Protein AF-S8BYT8-F1 (afdb_monomer)

Structure (mmCIF, N/CA/C/O backbone):
data_AF-S8BYT8-F1
#
_entry.id   AF-S8BYT8-F1
#
loop_
_atom_site.group_PDB
_atom_site.id
_atom_site.type_symbol
_atom_site.label_atom_id
_atom_site.label_alt_id
_atom_site.label_comp_id
_atom_site.label_asym_id
_atom_site.label_entity_id
_atom_site.label_seq_id
_atom_site.pdbx_PDB_ins_code
_atom_site.Cartn_x
_atom_site.Cartn_y
_atom_site.Cartn_z
_atom_site.occupancy
_atom_site.B_iso_or_equiv
_atom_site.auth_seq_id
_atom_site.auth_comp_id
_atom_site.auth_asym_id
_atom_site.auth_atom_id
_atom_site.pdbx_PDB_model_num
ATOM 1 N N . MET A 1 1 ? -6.227 -55.980 15.816 1.00 46.84 1 MET A N 1
ATOM 2 C CA . MET A 1 1 ? -6.244 -55.397 14.454 1.00 46.84 1 MET A CA 1
ATOM 3 C C . MET A 1 1 ? -6.826 -53.992 14.529 1.00 46.84 1 MET A C 1
ATOM 5 O O . MET A 1 1 ? -7.535 -53.720 15.490 1.00 46.84 1 MET A O 1
ATOM 9 N N . VAL A 1 2 ? -6.477 -53.089 13.607 1.00 55.06 2 VAL A N 1
ATOM 10 C CA . VAL A 1 2 ? -7.133 -51.770 13.519 1.00 55.06 2 VAL A CA 1
ATOM 11 C C . VAL A 1 2 ? -8.521 -51.991 12.923 1.00 55.06 2 VAL A C 1
ATOM 13 O O . VAL A 1 2 ? -8.636 -52.596 11.861 1.00 55.06 2 VAL A O 1
ATOM 16 N N . ALA A 1 3 ? -9.563 -51.569 13.631 1.00 49.03 3 ALA A N 1
ATOM 17 C CA . ALA A 1 3 ? -10.938 -51.732 13.181 1.00 49.03 3 ALA A CA 1
ATOM 18 C C . ALA A 1 3 ? -11.228 -50.790 11.994 1.00 49.03 3 ALA A C 1
ATOM 20 O O . ALA A 1 3 ? -10.853 -49.617 12.040 1.00 49.03 3 ALA A O 1
ATOM 21 N N . GLY A 1 4 ? -11.886 -51.296 10.942 1.00 56.22 4 GLY A N 1
ATOM 22 C CA . GLY A 1 4 ? -12.339 -50.491 9.794 1.00 56.22 4 GLY A CA 1
ATOM 23 C C . GLY A 1 4 ? -11.386 -50.398 8.598 1.00 56.22 4 GLY A C 1
ATOM 24 O O . GLY A 1 4 ? -11.622 -49.581 7.714 1.00 56.22 4 GLY A O 1
ATOM 25 N N . LEU A 1 5 ? -10.319 -51.203 8.546 1.00 55.06 5 LEU A N 1
ATOM 26 C CA . LEU A 1 5 ? -9.522 -51.360 7.324 1.00 55.06 5 LEU A CA 1
ATOM 27 C C . LEU A 1 5 ? -10.293 -52.224 6.306 1.00 55.06 5 LEU A C 1
ATOM 29 O O . LEU A 1 5 ? -10.792 -53.276 6.705 1.00 55.06 5 LEU A O 1
ATOM 33 N N . PRO A 1 6 ? -10.382 -51.829 5.023 1.00 56.88 6 PRO A N 1
ATOM 34 C CA . PRO A 1 6 ? -10.988 -52.667 3.992 1.00 56.88 6 PRO A CA 1
ATOM 35 C C . PRO A 1 6 ? -10.223 -53.989 3.863 1.00 56.88 6 PRO A C 1
ATOM 37 O O . PRO A 1 6 ? -8.995 -53.987 3.780 1.00 56.88 6 PRO A O 1
ATOM 40 N N . GLU A 1 7 ? -10.945 -55.108 3.832 1.00 45.88 7 GLU A N 1
ATOM 41 C CA . GLU A 1 7 ? -10.355 -56.457 3.840 1.00 45.88 7 GLU A CA 1
ATOM 42 C C . GLU A 1 7 ? -9.624 -56.809 2.526 1.00 45.88 7 GLU A C 1
ATOM 44 O O . GLU A 1 7 ? -8.768 -57.687 2.527 1.00 45.88 7 GLU A O 1
ATOM 49 N N . ASN A 1 8 ? -9.875 -56.064 1.438 1.00 48.69 8 ASN A N 1
ATOM 50 C CA . ASN A 1 8 ? -9.332 -56.298 0.092 1.00 48.69 8 ASN A CA 1
ATOM 51 C C . ASN A 1 8 ? -8.668 -55.039 -0.504 1.00 48.69 8 ASN A C 1
ATOM 53 O O . ASN A 1 8 ? -9.107 -54.513 -1.526 1.00 48.69 8 ASN A O 1
ATOM 57 N N . LEU A 1 9 ? -7.626 -54.511 0.143 1.00 48.88 9 LEU A N 1
ATOM 58 C CA . LEU A 1 9 ? -6.799 -53.451 -0.448 1.00 48.88 9 LEU A CA 1
ATOM 59 C C . LEU A 1 9 ? -5.754 -54.064 -1.390 1.00 48.88 9 LEU A C 1
ATOM 61 O O . LEU A 1 9 ? -4.719 -54.557 -0.941 1.00 48.88 9 LEU A O 1
ATOM 65 N N . ASP A 1 10 ? -6.021 -54.021 -2.695 1.00 47.62 10 ASP A N 1
ATOM 66 C CA . ASP A 1 10 ? -5.042 -54.386 -3.718 1.00 47.62 10 ASP A CA 1
ATOM 67 C C . ASP A 1 10 ? -4.054 -53.228 -3.948 1.00 47.62 10 ASP A C 1
ATOM 69 O O . ASP A 1 10 ? -4.395 -52.178 -4.495 1.00 47.62 10 ASP A O 1
ATOM 73 N N . PHE A 1 11 ? -2.811 -53.410 -3.499 1.00 53.69 11 PHE A N 1
ATOM 74 C CA . PHE A 1 11 ? -1.723 -52.440 -3.668 1.00 53.69 11 PHE A CA 1
ATOM 75 C C . PHE A 1 11 ? -0.916 -52.655 -4.959 1.00 53.69 11 PHE A C 1
ATOM 77 O O . PHE A 1 11 ? 0.100 -51.984 -5.154 1.00 53.69 11 PHE A O 1
ATOM 84 N N . SER A 1 12 ? -1.327 -53.582 -5.834 1.00 46.47 12 SER A N 1
ATOM 85 C CA . SER A 1 12 ? -0.613 -53.884 -7.081 1.00 46.47 12 SER A CA 1
ATOM 86 C C . SER A 1 12 ? -0.677 -52.738 -8.101 1.00 46.47 12 SER A C 1
ATOM 88 O O . SER A 1 12 ? 0.260 -52.548 -8.878 1.00 46.47 12 SER A O 1
ATOM 90 N N . ASN A 1 13 ? -1.722 -51.904 -8.045 1.00 45.09 13 ASN A N 1
ATOM 91 C CA . ASN A 1 13 ? -1.937 -50.806 -8.983 1.00 45.09 13 ASN A CA 1
ATOM 92 C C . ASN A 1 13 ? -1.388 -49.474 -8.429 1.00 45.09 13 ASN A C 1
ATOM 94 O O . ASN A 1 13 ? -2.110 -48.619 -7.917 1.00 45.09 13 ASN A O 1
ATOM 98 N N . THR A 1 14 ? -0.065 -49.301 -8.491 1.00 44.56 14 THR A N 1
ATOM 99 C CA . THR A 1 14 ? 0.634 -48.096 -7.991 1.00 44.56 14 THR A CA 1
ATOM 100 C C . THR A 1 14 ? 0.508 -46.864 -8.902 1.00 44.56 14 THR A C 1
ATOM 102 O O . THR A 1 14 ? 1.007 -45.794 -8.550 1.00 44.56 14 THR A O 1
ATOM 105 N N . SER A 1 15 ? -0.199 -46.968 -10.032 1.00 45.88 15 SER A N 1
ATOM 106 C CA . SER A 1 15 ? -0.423 -45.891 -11.009 1.00 45.88 15 SER A CA 1
ATOM 107 C C . SER A 1 15 ? -1.818 -45.263 -10.900 1.00 45.88 15 SER A C 1
ATOM 109 O O . SER A 1 15 ? -2.517 -45.088 -11.896 1.00 45.88 15 SER A O 1
ATOM 111 N N . LEU A 1 16 ? -2.258 -44.933 -9.686 1.00 50.97 16 LEU A N 1
ATOM 112 C CA . LEU A 1 16 ? -3.528 -44.230 -9.491 1.00 50.97 16 LEU A CA 1
ATOM 113 C C . LEU A 1 16 ? -3.334 -42.731 -9.786 1.00 50.97 16 LEU A C 1
ATOM 115 O O . LEU A 1 16 ? -3.053 -41.923 -8.897 1.00 50.97 16 LEU A O 1
ATOM 119 N N . GLU A 1 17 ? -3.446 -42.362 -11.064 1.00 57.44 17 GLU A N 1
ATOM 120 C CA . GLU A 1 17 ? -3.425 -40.974 -11.540 1.00 57.44 17 GLU A CA 1
ATOM 121 C C . GLU A 1 17 ? -4.734 -40.263 -11.169 1.00 57.44 17 GLU A C 1
ATOM 123 O O . GLU A 1 17 ? -5.635 -40.086 -11.980 1.00 57.44 17 GLU A O 1
ATOM 128 N N . CYS A 1 18 ? -4.874 -39.865 -9.903 1.00 69.12 18 CYS A N 1
ATOM 129 C CA . CYS A 1 18 ? -6.015 -39.066 -9.458 1.00 69.12 18 CYS A CA 1
ATOM 130 C C . CYS A 1 18 ? -5.839 -37.595 -9.899 1.00 69.12 18 CYS A C 1
ATOM 132 O O . CYS A 1 18 ? -4.917 -36.933 -9.404 1.00 69.12 18 CYS A O 1
ATOM 134 N N . PRO A 1 19 ? -6.726 -37.030 -10.749 1.00 68.62 19 PRO A N 1
ATOM 135 C CA . PRO A 1 19 ? -6.604 -35.651 -11.233 1.00 68.62 19 PRO A CA 1
ATOM 136 C C . PRO A 1 19 ? -6.607 -34.623 -10.101 1.00 68.62 19 PRO A C 1
ATOM 138 O O . PRO A 1 19 ? -5.793 -33.706 -10.096 1.00 68.62 19 PRO A O 1
ATOM 141 N N . ALA A 1 20 ? -7.439 -34.822 -9.074 1.00 75.56 20 ALA A N 1
ATOM 142 C CA . ALA A 1 20 ? -7.456 -33.947 -7.905 1.00 75.56 20 ALA A CA 1
ATOM 143 C C . ALA A 1 20 ? -6.124 -33.986 -7.133 1.00 75.56 20 ALA A C 1
ATOM 145 O O . ALA A 1 20 ? -5.664 -32.953 -6.643 1.00 75.56 20 ALA A O 1
ATOM 146 N N . CYS A 1 21 ? -5.469 -35.152 -7.050 1.00 75.44 21 CYS A N 1
ATOM 147 C CA . CYS A 1 21 ? -4.130 -35.272 -6.472 1.00 75.44 21 CYS A CA 1
ATOM 148 C C . CYS A 1 21 ? -3.073 -34.586 -7.345 1.00 75.44 21 CYS A C 1
ATOM 150 O O . CYS A 1 21 ? -2.188 -33.941 -6.788 1.00 75.44 21 CYS A O 1
ATOM 152 N N . LEU A 1 22 ? -3.159 -34.679 -8.677 1.00 75.31 22 LEU A N 1
ATOM 153 C CA . LEU A 1 22 ? -2.263 -33.960 -9.589 1.00 75.31 22 LEU A CA 1
ATOM 154 C C . LEU A 1 22 ? -2.437 -32.442 -9.430 1.00 75.31 22 LEU A C 1
ATOM 156 O O . LEU A 1 22 ? -1.477 -31.748 -9.105 1.00 75.31 22 LEU A O 1
ATOM 160 N N . SER A 1 23 ? -3.665 -31.930 -9.524 1.00 72.50 23 SER A N 1
ATOM 161 C CA . SER A 1 23 ? -3.969 -30.506 -9.322 1.00 72.50 23 SER A CA 1
ATOM 162 C C . SER A 1 23 ? -3.603 -30.012 -7.916 1.00 72.50 23 SER A C 1
ATOM 164 O O . SER A 1 23 ? -3.181 -28.869 -7.742 1.00 72.50 23 SER A O 1
ATOM 166 N N . GLY A 1 24 ? -3.750 -30.862 -6.895 1.00 74.06 24 GLY A N 1
ATOM 167 C CA . GLY A 1 24 ? -3.508 -30.511 -5.496 1.00 74.06 24 GLY A CA 1
ATOM 168 C C . GLY A 1 24 ? -2.044 -30.597 -5.049 1.00 74.06 24 GLY A C 1
ATOM 169 O O . GLY A 1 24 ? -1.622 -29.779 -4.225 1.00 74.06 24 GLY A O 1
ATOM 170 N N . LYS A 1 25 ? -1.280 -31.565 -5.583 1.00 77.44 25 LYS A N 1
ATOM 171 C CA . LYS A 1 25 ? 0.046 -31.992 -5.086 1.00 77.44 25 LYS A CA 1
ATOM 172 C C . LYS A 1 25 ? 1.174 -31.897 -6.120 1.00 77.44 25 LYS A C 1
ATOM 174 O O . LYS A 1 25 ? 2.293 -32.317 -5.822 1.00 77.44 25 LYS A O 1
ATOM 179 N N . MET A 1 26 ? 0.924 -31.375 -7.325 1.00 73.88 26 MET A N 1
ATOM 180 C CA . MET A 1 26 ? 1.983 -31.180 -8.320 1.00 73.88 26 MET A CA 1
ATOM 181 C C . MET A 1 26 ? 3.075 -30.265 -7.760 1.00 73.88 26 MET A C 1
ATOM 183 O O . MET A 1 26 ? 2.826 -29.152 -7.296 1.00 73.88 26 MET A O 1
ATOM 187 N N . THR A 1 27 ? 4.313 -30.750 -7.795 1.00 60.84 27 THR A N 1
ATOM 188 C CA . THR A 1 27 ? 5.482 -30.038 -7.280 1.00 60.84 27 THR A CA 1
ATOM 189 C C . THR A 1 27 ? 6.592 -30.073 -8.318 1.00 60.84 27 THR A C 1
ATOM 191 O O . THR A 1 27 ? 6.668 -30.981 -9.143 1.00 60.84 27 THR A O 1
ATOM 194 N N . ARG A 1 28 ? 7.454 -29.053 -8.318 1.00 57.16 28 ARG A N 1
ATOM 195 C CA . ARG A 1 28 ? 8.612 -29.005 -9.216 1.00 57.16 28 ARG A CA 1
ATOM 196 C C . ARG A 1 28 ? 9.506 -30.219 -8.949 1.00 57.16 28 ARG A C 1
ATOM 198 O O . ARG A 1 28 ? 9.875 -30.429 -7.796 1.00 57.16 28 ARG A O 1
ATOM 205 N N . VAL A 1 29 ? 9.879 -30.959 -9.998 1.00 48.00 29 VAL A N 1
ATOM 206 C CA . VAL A 1 29 ? 10.759 -32.136 -9.891 1.00 48.00 29 VAL A CA 1
ATOM 207 C C . VAL A 1 29 ? 12.046 -31.738 -9.153 1.00 48.00 29 VAL A C 1
ATOM 209 O O . VAL A 1 29 ? 12.779 -30.867 -9.638 1.00 48.00 29 VAL A O 1
ATOM 212 N N . PRO A 1 30 ? 12.312 -32.295 -7.959 1.00 43.66 30 PRO A N 1
ATOM 213 C CA . PRO A 1 30 ? 13.534 -32.005 -7.229 1.00 43.66 30 PRO A CA 1
ATOM 214 C C . PRO A 1 30 ? 14.724 -32.699 -7.903 1.00 43.66 30 PRO A C 1
ATOM 216 O O . PRO A 1 30 ? 14.594 -33.801 -8.430 1.00 43.66 30 PRO A O 1
ATOM 219 N N . TYR A 1 31 ? 15.904 -32.075 -7.863 1.00 39.12 31 TYR A N 1
ATOM 220 C CA . TYR A 1 31 ? 17.149 -32.741 -8.259 1.00 39.12 31 TYR A CA 1
ATOM 221 C C . TYR A 1 31 ? 17.374 -33.993 -7.392 1.00 39.12 31 TYR A C 1
ATOM 223 O O . TYR A 1 31 ? 17.111 -33.929 -6.184 1.00 39.12 31 TYR A O 1
ATOM 231 N N . PRO A 1 32 ? 17.888 -35.107 -7.950 1.00 38.34 32 PRO A N 1
ATOM 232 C CA . PRO A 1 32 ? 18.158 -36.313 -7.179 1.00 38.34 32 PRO A CA 1
ATOM 233 C C . PRO A 1 32 ? 19.223 -36.012 -6.119 1.00 38.34 32 PRO A C 1
ATOM 235 O O . PRO A 1 32 ? 20.410 -35.875 -6.412 1.00 38.34 32 PRO A O 1
ATOM 238 N N . ARG A 1 33 ? 18.795 -35.876 -4.862 1.00 42.12 33 ARG A N 1
ATOM 239 C CA . ARG A 1 33 ? 19.705 -35.823 -3.716 1.00 42.12 33 ARG A CA 1
ATOM 240 C C . ARG A 1 33 ? 20.047 -37.255 -3.316 1.00 42.12 33 ARG A C 1
ATOM 242 O O . ARG A 1 33 ? 19.147 -38.050 -3.055 1.00 42.12 33 ARG A O 1
ATOM 249 N N . LYS A 1 34 ? 21.347 -37.569 -3.249 1.00 35.03 34 LYS A N 1
ATOM 250 C CA . LYS A 1 34 ? 21.853 -38.777 -2.577 1.00 35.03 34 LYS A CA 1
ATOM 251 C C . LYS A 1 34 ? 21.330 -38.791 -1.136 1.00 35.03 34 LYS A C 1
ATOM 253 O O . LYS A 1 34 ? 21.279 -37.744 -0.493 1.00 35.03 34 LYS A O 1
ATOM 258 N N . GLY A 1 35 ? 20.889 -39.968 -0.694 1.00 39.28 35 GLY A N 1
ATOM 259 C CA . GLY A 1 35 ? 20.099 -40.184 0.517 1.00 39.28 35 GLY A CA 1
ATOM 260 C C . GLY A 1 35 ? 20.580 -39.403 1.738 1.00 39.28 35 GLY A C 1
ATOM 261 O O . GLY A 1 35 ? 21.721 -39.535 2.174 1.00 39.28 35 GLY A O 1
ATOM 262 N N . VAL A 1 36 ? 19.671 -38.618 2.312 1.00 34.38 36 VAL A N 1
ATOM 263 C CA . VAL A 1 36 ? 19.822 -38.087 3.666 1.00 34.38 36 VAL A CA 1
ATOM 264 C C . VAL A 1 36 ? 19.351 -39.184 4.615 1.00 34.38 36 VAL A C 1
ATOM 266 O O . VAL A 1 36 ? 18.205 -39.629 4.523 1.00 34.38 36 VAL A O 1
ATOM 269 N N . LYS A 1 37 ? 20.257 -39.646 5.483 1.00 34.84 37 LYS A N 1
ATOM 270 C CA . LYS A 1 37 ? 19.963 -40.585 6.570 1.00 34.84 37 LYS A CA 1
ATOM 271 C C . LYS A 1 37 ? 18.796 -40.046 7.404 1.00 34.84 37 LYS A C 1
ATOM 273 O O . LYS A 1 37 ? 18.752 -38.856 7.709 1.00 34.84 37 LYS A O 1
ATOM 278 N N . SER A 1 38 ? 17.845 -40.914 7.745 1.00 38.69 38 SER A N 1
ATOM 279 C CA . SER A 1 38 ? 16.829 -40.624 8.756 1.00 38.69 38 SER A CA 1
ATOM 280 C C . SER A 1 38 ? 17.524 -40.182 10.038 1.00 38.69 38 SER A C 1
ATOM 282 O O . SER A 1 38 ? 18.430 -40.872 10.496 1.00 38.69 38 SER A O 1
ATOM 284 N N . ASP A 1 39 ? 17.109 -39.046 10.584 1.00 39.31 39 ASP A N 1
ATOM 285 C CA . ASP A 1 39 ? 17.602 -38.514 11.849 1.00 39.31 39 ASP A CA 1
ATOM 286 C C . ASP A 1 39 ? 17.358 -39.563 12.954 1.00 39.31 39 ASP A C 1
ATOM 288 O O . ASP A 1 39 ? 16.217 -39.814 13.348 1.00 39.31 39 ASP A O 1
ATOM 292 N N . GLU A 1 40 ? 18.416 -40.252 13.393 1.00 43.59 40 GLU A N 1
ATOM 293 C CA . GLU A 1 40 ? 18.356 -41.312 14.416 1.00 43.59 40 GLU A CA 1
ATOM 294 C C . GLU A 1 40 ? 17.935 -40.765 15.796 1.00 43.59 40 GLU A C 1
ATOM 296 O O . GLU A 1 40 ? 17.582 -41.537 16.683 1.00 43.59 40 GLU A O 1
ATOM 301 N N . SER A 1 41 ? 17.867 -39.437 15.947 1.00 49.56 41 SER A N 1
ATOM 302 C CA . SER A 1 41 ? 17.595 -38.713 17.194 1.00 49.56 41 SER A CA 1
ATOM 303 C C . SER A 1 41 ? 16.132 -38.709 17.679 1.00 49.56 41 SER A C 1
ATOM 305 O O . SER A 1 41 ? 15.873 -38.286 18.802 1.00 49.56 41 SER A O 1
ATOM 307 N N . ILE A 1 42 ? 15.155 -39.183 16.889 1.00 55.19 42 ILE A N 1
ATOM 308 C CA . ILE A 1 42 ? 13.723 -39.189 17.288 1.00 55.19 42 ILE A CA 1
ATOM 309 C C . ILE A 1 42 ? 13.351 -40.434 18.124 1.00 55.19 42 ILE A C 1
ATOM 311 O O . ILE A 1 42 ? 12.305 -40.453 18.780 1.00 55.19 42 ILE A O 1
ATOM 315 N N . LYS A 1 43 ? 14.180 -41.488 18.116 1.00 53.66 43 LYS A N 1
ATOM 316 C CA . LYS A 1 43 ? 13.845 -42.776 18.755 1.00 53.66 43 LYS A CA 1
ATOM 317 C C . LYS A 1 43 ? 13.750 -42.701 20.285 1.00 53.66 43 LYS A C 1
ATOM 319 O O . LYS A 1 43 ? 12.925 -43.422 20.839 1.00 53.66 43 LYS A O 1
ATOM 324 N N . ASP A 1 44 ? 14.476 -41.778 20.917 1.00 60.38 44 ASP A N 1
ATOM 325 C CA . ASP A 1 44 ? 14.593 -41.685 22.382 1.00 60.38 44 ASP A CA 1
ATOM 326 C C . ASP A 1 44 ? 13.780 -40.533 23.011 1.00 60.38 44 ASP A C 1
ATOM 328 O O . ASP A 1 44 ? 13.872 -40.291 24.213 1.00 60.38 44 ASP A O 1
ATOM 332 N N . MET A 1 45 ? 12.972 -39.809 22.223 1.00 74.00 45 MET A N 1
ATOM 333 C CA . MET A 1 45 ? 12.147 -38.702 22.732 1.00 74.00 45 MET A CA 1
ATOM 334 C C . MET A 1 45 ? 10.802 -39.196 23.283 1.00 74.00 45 MET A C 1
ATOM 336 O O . MET A 1 45 ? 10.081 -39.956 22.624 1.00 74.00 45 MET A O 1
ATOM 340 N N . ASN A 1 46 ? 10.424 -38.693 24.457 1.00 82.75 46 ASN A N 1
ATOM 341 C CA . ASN A 1 46 ? 9.103 -38.867 25.049 1.00 82.75 46 ASN A CA 1
ATOM 342 C C . ASN A 1 46 ? 8.153 -37.742 24.618 1.00 82.75 46 ASN A C 1
ATOM 344 O O . ASN A 1 46 ? 8.575 -36.644 24.253 1.00 82.75 46 ASN A O 1
ATOM 348 N N . VAL A 1 47 ? 6.847 -38.020 24.660 1.00 83.56 47 VAL A N 1
ATOM 349 C CA . VAL A 1 47 ? 5.813 -36.999 24.418 1.00 83.56 47 VAL A CA 1
ATOM 350 C C . VAL A 1 47 ? 6.033 -35.835 25.388 1.00 83.56 47 VAL A C 1
ATOM 352 O O . VAL A 1 47 ? 6.293 -36.071 26.565 1.00 83.56 47 VAL A O 1
ATOM 355 N N . GLY A 1 48 ? 5.958 -34.600 24.889 1.00 81.31 48 GLY A N 1
ATOM 356 C CA . GLY A 1 48 ? 6.173 -33.372 25.659 1.00 81.31 48 GLY A CA 1
ATOM 357 C C . GLY A 1 48 ? 7.633 -32.932 25.807 1.00 81.31 48 GLY A C 1
ATOM 358 O O . GLY A 1 48 ? 7.876 -31.824 26.286 1.00 81.31 48 GLY A O 1
ATOM 359 N N . ASP A 1 49 ? 8.614 -33.724 25.356 1.00 84.50 49 ASP A N 1
ATOM 360 C CA . ASP A 1 49 ? 10.024 -33.307 25.394 1.00 84.50 49 ASP A CA 1
ATOM 361 C C . ASP A 1 49 ? 10.284 -32.088 24.494 1.00 84.50 49 ASP A C 1
ATOM 363 O O . ASP A 1 49 ? 11.021 -31.179 24.875 1.00 84.50 49 ASP A O 1
ATOM 367 N N . GLU A 1 50 ? 9.661 -32.041 23.314 1.00 86.62 50 GLU A N 1
ATOM 368 C CA . GLU A 1 50 ? 9.767 -30.909 22.394 1.00 86.62 50 GLU A CA 1
ATOM 369 C C . GLU A 1 50 ? 8.477 -30.723 21.587 1.00 86.62 50 GLU A C 1
ATOM 371 O O . GLU A 1 50 ? 8.049 -31.625 20.860 1.00 86.62 50 GLU A O 1
ATOM 376 N N . VAL A 1 51 ? 7.898 -29.522 21.676 1.00 88.25 51 VAL A N 1
ATOM 377 C CA . VAL A 1 51 ? 6.753 -29.095 20.866 1.00 88.25 51 VAL A CA 1
ATOM 378 C C . VAL A 1 51 ? 7.198 -27.998 19.903 1.00 88.25 51 VAL A C 1
ATOM 380 O O . VAL A 1 51 ? 7.685 -26.950 20.331 1.00 88.25 51 VAL A O 1
ATOM 383 N N . CYS A 1 52 ? 7.012 -28.234 18.605 1.00 87.62 52 CYS A N 1
ATOM 384 C CA . CYS A 1 52 ? 7.274 -27.257 17.549 1.00 87.62 52 CYS A CA 1
ATOM 385 C C . CYS A 1 52 ? 5.973 -26.579 17.115 1.00 87.62 52 CYS A C 1
ATOM 387 O O . CYS A 1 52 ? 4.953 -27.250 16.967 1.00 87.62 52 CYS A O 1
ATOM 389 N N . SER A 1 53 ? 6.018 -25.274 16.869 1.00 88.50 53 SER A N 1
ATOM 390 C CA . SER A 1 53 ? 4.862 -24.478 16.465 1.00 88.50 53 SER A CA 1
ATOM 391 C C . SER A 1 53 ? 5.110 -23.732 15.160 1.00 88.50 53 SER A C 1
ATOM 393 O O . SER A 1 53 ? 6.208 -23.214 14.930 1.00 88.50 53 SER A O 1
ATOM 395 N N . ASP A 1 54 ? 4.072 -23.638 14.333 1.00 86.81 54 ASP A N 1
ATOM 396 C CA . ASP A 1 54 ? 4.056 -22.819 13.120 1.00 86.81 54 ASP A CA 1
ATOM 397 C C . ASP A 1 54 ? 2.660 -22.207 12.896 1.00 86.81 54 ASP A C 1
ATOM 399 O O . ASP A 1 54 ? 1.652 -22.704 13.400 1.00 86.81 54 ASP A O 1
ATOM 403 N N . THR A 1 55 ? 2.593 -21.087 12.182 1.00 86.38 55 THR A N 1
ATOM 404 C CA . THR A 1 55 ? 1.335 -20.412 11.825 1.00 86.38 55 THR A CA 1
ATOM 405 C C . THR A 1 55 ? 1.289 -20.157 10.331 1.00 86.38 55 THR A C 1
ATOM 407 O O . THR A 1 55 ? 2.229 -19.590 9.780 1.00 86.38 55 THR A O 1
ATOM 410 N N . PHE A 1 56 ? 0.167 -20.473 9.681 1.00 82.75 56 PHE A N 1
ATOM 411 C CA . PHE A 1 56 ? -0.026 -20.172 8.263 1.00 82.75 56 PHE A CA 1
ATOM 412 C C . PHE A 1 56 ? -1.319 -19.391 8.002 1.00 82.75 56 PHE A C 1
ATOM 414 O O . PHE A 1 56 ? -2.362 -19.616 8.618 1.00 82.75 56 PHE A O 1
ATOM 421 N N . GLY A 1 57 ? -1.219 -18.429 7.083 1.00 81.00 57 GLY A N 1
ATOM 422 C CA . GLY A 1 57 ? -2.260 -17.465 6.726 1.00 81.00 57 GLY A CA 1
ATOM 423 C C . GLY A 1 57 ? -1.656 -16.090 6.389 1.00 81.00 57 GLY A C 1
ATOM 424 O O . GLY A 1 57 ? -0.436 -15.935 6.450 1.00 81.00 57 GLY A O 1
ATOM 425 N N . PRO A 1 58 ? -2.469 -15.081 6.031 1.00 80.44 58 PRO A N 1
ATOM 426 C CA . PRO A 1 58 ? -3.924 -15.129 5.917 1.00 80.44 58 PRO A CA 1
ATOM 427 C C . PRO A 1 58 ? -4.372 -15.920 4.679 1.00 80.44 58 PRO A C 1
ATOM 429 O O . PRO A 1 58 ? -3.885 -15.688 3.573 1.00 80.44 58 PRO A O 1
ATOM 432 N N . ILE A 1 59 ? -5.309 -16.851 4.858 1.00 80.38 59 ILE A N 1
ATOM 433 C CA . ILE A 1 59 ? -5.936 -17.575 3.744 1.00 80.38 59 ILE A CA 1
ATOM 434 C C . ILE A 1 59 ? -6.944 -16.636 3.060 1.00 80.38 59 ILE A C 1
ATOM 436 O O . ILE A 1 59 ? -7.653 -15.880 3.727 1.00 80.38 59 ILE A O 1
ATOM 440 N N . GLN A 1 60 ? -6.961 -16.620 1.721 1.00 62.56 60 GLN A N 1
ATOM 441 C CA . GLN A 1 60 ? -7.874 -15.773 0.948 1.00 62.56 60 GLN A CA 1
ATOM 442 C C . GLN A 1 60 ? -9.323 -16.242 1.142 1.00 62.56 60 GLN A C 1
ATOM 444 O O . GLN A 1 60 ? -9.650 -17.385 0.836 1.00 62.56 60 GLN A O 1
ATOM 449 N N . GLY A 1 61 ? -10.178 -15.340 1.629 1.00 60.00 61 GLY A N 1
ATOM 450 C CA . GLY A 1 61 ? -11.540 -15.657 2.062 1.00 60.00 61 GLY A CA 1
ATOM 451 C C . GLY A 1 61 ? -11.587 -16.102 3.527 1.00 60.00 61 GLY A C 1
ATOM 452 O O . GLY A 1 61 ? -10.806 -16.944 3.967 1.00 60.00 61 GLY A O 1
ATOM 453 N N . MET A 1 62 ? -12.504 -15.518 4.305 1.00 72.38 62 MET A N 1
ATOM 454 C CA . MET A 1 62 ? -12.745 -15.963 5.682 1.00 72.38 62 MET A CA 1
ATOM 455 C C . MET A 1 62 ? -13.278 -17.396 5.668 1.00 72.38 62 MET A C 1
ATOM 457 O O . MET A 1 62 ? -14.056 -17.758 4.781 1.00 72.38 62 MET A O 1
ATOM 461 N N . SER A 1 63 ? -12.859 -18.216 6.636 1.00 81.31 63 SER A N 1
ATOM 462 C CA . SER A 1 63 ? -13.529 -19.497 6.845 1.00 81.31 63 SER A CA 1
ATOM 463 C C . SER A 1 63 ? -14.990 -19.254 7.219 1.00 81.31 63 SER A C 1
ATOM 465 O O . SER A 1 63 ? -15.357 -18.176 7.696 1.00 81.31 63 SER A O 1
ATOM 467 N N . ARG A 1 64 ? -15.819 -20.290 7.094 1.00 77.88 64 ARG A N 1
ATOM 468 C CA . ARG A 1 64 ? -17.185 -20.299 7.640 1.00 77.88 64 ARG A CA 1
ATOM 469 C C . ARG A 1 64 ? -17.261 -19.853 9.113 1.00 77.88 64 ARG A C 1
ATOM 471 O O . ARG A 1 64 ? -18.289 -19.333 9.528 1.00 77.88 64 ARG A O 1
ATOM 478 N N . TYR A 1 65 ? -16.194 -20.049 9.891 1.00 81.44 65 TYR A N 1
ATOM 479 C CA . TYR A 1 65 ? -16.119 -19.703 11.316 1.00 81.44 65 TYR A CA 1
ATOM 480 C C . TYR A 1 65 ? -15.516 -18.313 11.577 1.00 81.44 65 TYR A C 1
ATOM 482 O O . TYR A 1 65 ? -15.301 -17.946 12.728 1.00 81.44 65 TYR A O 1
ATOM 490 N N . GLY A 1 66 ? -15.216 -17.539 10.528 1.00 81.44 66 GLY A N 1
ATOM 491 C CA . GLY A 1 66 ? -14.609 -16.212 10.636 1.00 81.44 66 GLY A CA 1
ATOM 492 C C . GLY A 1 66 ? -13.094 -16.216 10.866 1.00 81.44 66 GLY A C 1
ATOM 493 O O . GLY A 1 66 ? -12.501 -15.163 11.108 1.00 81.44 66 GLY A O 1
ATOM 494 N N . ASN A 1 67 ? -12.444 -17.376 10.761 1.00 86.69 67 ASN A N 1
ATOM 495 C CA . ASN A 1 67 ? -11.000 -17.500 10.923 1.00 86.69 67 ASN A CA 1
ATOM 496 C C . ASN A 1 67 ? -10.267 -17.190 9.614 1.00 86.69 67 ASN A C 1
ATOM 498 O O . ASN A 1 67 ? -10.815 -17.321 8.519 1.00 86.69 67 ASN A O 1
ATOM 502 N N . ARG A 1 68 ? -9.011 -16.750 9.730 1.00 88.56 68 ARG A N 1
ATOM 503 C CA . ARG A 1 68 ? -8.132 -16.413 8.590 1.00 88.56 68 ARG A CA 1
ATOM 504 C C . ARG A 1 68 ? -6.745 -17.039 8.687 1.00 88.56 68 ARG A C 1
ATOM 506 O O . ARG A 1 68 ? -6.023 -17.057 7.692 1.00 88.56 68 ARG A O 1
ATOM 513 N N . PHE A 1 69 ? -6.375 -17.535 9.862 1.00 89.69 69 PHE A N 1
ATOM 514 C CA . PHE A 1 69 ? -5.091 -18.168 10.132 1.00 89.69 69 PHE A CA 1
ATOM 515 C C . PHE A 1 69 ? -5.323 -19.523 10.798 1.00 89.69 69 PHE A C 1
ATOM 517 O O . PHE A 1 69 ? -6.364 -19.743 11.418 1.00 89.69 69 PHE A O 1
ATOM 524 N N . ILE A 1 70 ? -4.342 -20.413 10.701 1.00 90.81 70 ILE A N 1
ATOM 525 C CA . ILE A 1 70 ? -4.262 -21.626 11.515 1.00 90.81 70 ILE A CA 1
ATOM 526 C C . ILE A 1 70 ? -2.936 -21.603 12.266 1.00 90.81 70 ILE A C 1
ATOM 528 O O . ILE A 1 70 ? -1.898 -21.279 11.687 1.00 90.81 70 ILE A O 1
ATOM 532 N N . VAL A 1 71 ? -2.983 -21.959 13.549 1.00 92.12 71 VAL A N 1
ATOM 533 C CA . VAL A 1 71 ? -1.795 -22.323 14.327 1.00 92.12 71 VAL A CA 1
ATOM 534 C C . VAL A 1 71 ? -1.709 -23.838 14.439 1.00 92.12 71 VAL A C 1
ATOM 536 O O . VAL A 1 71 ? -2.713 -24.507 14.700 1.00 92.12 71 VAL A O 1
ATOM 539 N N . GLU A 1 72 ? -0.508 -24.361 14.228 1.00 91.69 72 GLU A N 1
ATOM 540 C CA . GLU A 1 72 ? -0.162 -25.763 14.392 1.00 91.69 72 GLU A CA 1
ATOM 541 C C . GLU A 1 72 ? 0.823 -25.927 15.549 1.00 91.69 72 GLU A C 1
ATOM 543 O O . GLU A 1 72 ? 1.855 -25.264 15.574 1.00 91.69 72 GLU A O 1
ATOM 548 N N . PHE A 1 73 ? 0.530 -26.857 16.459 1.00 92.06 73 PHE A N 1
ATOM 549 C CA . PHE A 1 73 ? 1.461 -27.330 17.481 1.00 92.06 73 PHE A CA 1
ATOM 550 C C . PHE A 1 73 ? 1.720 -28.824 17.293 1.00 92.06 73 PHE A C 1
ATOM 552 O O . PHE A 1 73 ? 0.782 -29.621 17.288 1.00 92.06 73 PHE A O 1
ATOM 559 N N . ILE A 1 74 ? 2.982 -29.222 17.162 1.00 89.50 74 ILE A N 1
ATOM 560 C CA . ILE A 1 74 ? 3.385 -30.604 16.887 1.00 89.50 74 ILE A CA 1
ATOM 561 C C . ILE A 1 74 ? 4.274 -31.109 18.008 1.00 89.50 74 ILE A C 1
ATOM 563 O O . ILE A 1 74 ? 5.348 -30.558 18.246 1.00 89.50 74 ILE A O 1
ATOM 567 N N . ASP A 1 75 ? 3.875 -32.214 18.627 1.00 88.94 75 ASP A N 1
ATOM 568 C CA . ASP A 1 75 ? 4.762 -32.971 19.504 1.00 88.94 75 ASP A CA 1
ATOM 569 C C . ASP A 1 75 ? 5.759 -33.774 18.656 1.00 88.94 75 ASP A C 1
ATOM 571 O O . ASP A 1 75 ? 5.373 -34.647 17.873 1.00 88.94 75 ASP A O 1
ATOM 575 N N . LYS A 1 76 ? 7.055 -33.481 18.785 1.00 84.12 76 LYS A N 1
ATOM 576 C CA . LYS A 1 76 ? 8.095 -34.063 17.923 1.00 84.12 76 LYS A CA 1
ATOM 577 C C . LYS A 1 76 ? 8.251 -35.573 18.123 1.00 84.12 76 LYS A C 1
ATOM 579 O O . LYS A 1 76 ? 8.502 -36.292 17.156 1.00 84.12 76 LYS A O 1
ATOM 584 N N . ALA A 1 77 ? 8.050 -36.061 19.348 1.00 84.81 77 ALA A N 1
ATOM 585 C CA . ALA A 1 77 ? 8.164 -37.478 19.677 1.00 84.81 77 ALA A CA 1
ATOM 586 C C . ALA A 1 77 ? 7.061 -38.315 19.013 1.00 84.81 77 ALA A C 1
ATOM 588 O O . ALA A 1 77 ? 7.341 -39.349 18.401 1.00 84.81 77 ALA A O 1
ATOM 589 N N . SER A 1 78 ? 5.804 -37.882 19.112 1.00 85.12 78 SER A N 1
ATOM 590 C CA . SER A 1 78 ? 4.645 -38.580 18.540 1.00 85.12 78 SER A CA 1
ATOM 591 C C . SER A 1 78 ? 4.304 -38.162 17.113 1.00 85.12 78 SER A C 1
ATOM 593 O O . SER A 1 78 ? 3.517 -38.844 16.465 1.00 85.12 78 SER A O 1
ATOM 595 N N . SER A 1 79 ? 4.855 -37.052 16.611 1.00 84.75 79 SER A N 1
ATOM 596 C CA . SER A 1 79 ? 4.409 -36.389 15.374 1.00 84.75 79 SER A CA 1
ATOM 597 C C . SER A 1 79 ? 2.902 -36.069 15.350 1.00 84.75 79 SER A C 1
ATOM 599 O O . SER A 1 79 ? 2.317 -35.915 14.269 1.00 84.75 79 SER A O 1
ATOM 601 N N . PHE A 1 80 ? 2.263 -36.006 16.525 1.00 88.06 80 PHE A N 1
ATOM 602 C CA . PHE A 1 80 ? 0.858 -35.649 16.683 1.00 88.06 80 PHE A CA 1
ATOM 603 C C . PHE A 1 80 ? 0.716 -34.130 16.612 1.00 88.06 80 PHE A C 1
ATOM 605 O O . PHE A 1 80 ? 1.426 -33.407 17.310 1.00 88.06 80 PHE A O 1
ATOM 612 N N . ALA A 1 81 ? -0.192 -33.659 15.756 1.00 90.81 81 ALA A N 1
ATOM 613 C CA . ALA A 1 81 ? -0.399 -32.236 15.516 1.00 90.81 81 ALA A CA 1
ATOM 614 C C . ALA A 1 81 ? -1.766 -31.765 16.027 1.00 90.81 81 ALA A C 1
ATOM 616 O O . ALA A 1 81 ? -2.802 -32.352 15.689 1.00 90.81 81 ALA A O 1
ATOM 617 N N . PHE A 1 82 ? -1.759 -30.679 16.794 1.00 91.00 82 PHE A N 1
ATOM 618 C CA . PHE A 1 82 ? -2.929 -29.905 17.191 1.00 91.00 82 PHE A CA 1
ATOM 619 C C . PHE A 1 82 ? -3.067 -28.704 16.259 1.00 91.00 82 PHE A C 1
ATOM 621 O O . PHE A 1 82 ? -2.133 -27.914 16.137 1.00 91.00 82 PHE A O 1
ATOM 628 N N . LEU A 1 83 ? -4.226 -28.560 15.615 1.00 92.50 83 LEU A N 1
ATOM 629 C CA . LEU A 1 83 ? -4.541 -27.408 14.774 1.00 92.50 83 LEU A CA 1
ATOM 630 C C . LEU A 1 83 ? -5.668 -26.597 15.392 1.00 92.50 83 LEU A C 1
ATOM 632 O O . LEU A 1 83 ? -6.657 -27.163 15.853 1.00 92.50 83 LEU A O 1
ATOM 636 N N . PHE A 1 84 ? -5.548 -25.274 15.329 1.00 92.06 84 PHE A N 1
ATOM 637 C CA . PHE A 1 84 ? -6.604 -24.366 15.758 1.00 92.06 84 PHE A CA 1
ATOM 638 C C . PHE A 1 84 ? -6.800 -23.246 14.738 1.00 92.06 84 PHE A C 1
ATOM 640 O O . PHE A 1 84 ? -5.836 -22.598 14.328 1.00 92.06 84 PHE A O 1
ATOM 647 N N . GLY A 1 85 ? -8.055 -23.003 14.352 1.00 89.31 85 GLY A N 1
ATOM 648 C CA . GLY A 1 85 ? -8.439 -21.831 13.572 1.00 89.31 85 GLY A CA 1
ATOM 649 C C . GLY A 1 85 ? -8.353 -20.562 14.416 1.00 89.31 85 GLY A C 1
ATOM 650 O O . GLY A 1 85 ? -8.755 -20.553 15.584 1.00 89.31 85 GLY A O 1
ATOM 651 N N . LEU A 1 86 ? -7.803 -19.503 13.823 1.00 89.06 86 LEU A N 1
ATOM 652 C CA . LEU A 1 86 ? -7.605 -18.203 14.451 1.00 89.06 86 LEU A CA 1
ATOM 653 C C . LEU A 1 86 ? -8.178 -17.080 13.579 1.00 89.06 86 LEU A C 1
ATOM 655 O O . LEU A 1 86 ? -7.917 -16.999 12.371 1.00 89.06 86 LEU A O 1
ATOM 659 N N . SER A 1 87 ? -8.894 -16.153 14.205 1.00 87.38 87 SER A N 1
ATOM 660 C CA . SER A 1 87 ? -9.357 -14.916 13.563 1.00 87.38 87 SER A CA 1
ATOM 661 C C . SER A 1 87 ? -8.222 -13.881 13.494 1.00 87.38 87 SER A C 1
ATOM 663 O O . SER A 1 87 ? -8.079 -13.159 12.497 1.00 87.38 87 SER A O 1
ATOM 665 N N . THR A 1 88 ? -7.367 -13.867 14.526 1.00 86.19 88 THR A N 1
ATOM 666 C CA . THR A 1 88 ? -6.173 -13.019 14.667 1.00 86.19 88 THR A CA 1
ATOM 667 C C . THR A 1 88 ? -4.994 -13.814 15.237 1.00 86.19 88 THR A C 1
ATOM 669 O O . THR A 1 88 ? -5.170 -14.747 16.018 1.00 86.19 88 THR A O 1
ATOM 672 N N . LEU A 1 89 ? -3.762 -13.422 14.897 1.00 85.06 89 LEU A N 1
ATOM 673 C CA . LEU A 1 89 ? -2.552 -14.087 15.405 1.00 85.06 89 LEU A CA 1
ATOM 674 C C . LEU A 1 89 ? -2.308 -13.870 16.913 1.00 85.06 89 LEU A C 1
ATOM 676 O O . LEU A 1 89 ? -1.513 -14.594 17.501 1.00 85.06 89 LEU A O 1
ATOM 680 N N . SER A 1 90 ? -3.003 -12.930 17.564 1.00 83.75 90 SER A N 1
ATOM 681 C CA . SER A 1 90 ? -2.936 -12.736 19.023 1.00 83.75 90 SER A CA 1
ATOM 682 C C . SER A 1 90 ? -3.519 -13.914 19.816 1.00 83.75 90 SER A C 1
ATOM 684 O O . SER A 1 90 ? -3.125 -14.150 20.954 1.00 83.75 90 SER A O 1
ATOM 686 N N . GLN A 1 91 ? -4.410 -14.704 19.207 1.00 87.50 91 GLN A N 1
ATOM 687 C CA . GLN A 1 91 ? -5.054 -15.860 19.841 1.00 87.50 91 GLN A CA 1
ATOM 688 C C . GLN A 1 91 ? -4.120 -17.077 20.005 1.00 87.50 91 GLN A C 1
ATOM 690 O O . GLN A 1 91 ? -4.510 -18.062 20.635 1.00 87.50 91 GLN A O 1
ATOM 695 N N . VAL A 1 92 ? -2.895 -17.029 19.461 1.00 88.88 92 VAL A N 1
ATOM 696 C CA . VAL A 1 92 ? -1.909 -18.125 19.532 1.00 88.88 92 VAL A CA 1
ATOM 697 C C . VAL A 1 92 ? -1.643 -18.545 20.978 1.00 88.88 92 VAL A C 1
ATOM 699 O O . VAL A 1 92 ? -1.699 -19.736 21.281 1.00 88.88 92 VAL A O 1
ATOM 702 N N . PHE A 1 93 ? -1.431 -17.588 21.887 1.00 89.62 93 PHE A N 1
ATOM 703 C CA . PHE A 1 93 ? -1.161 -17.893 23.295 1.00 89.62 93 PHE A CA 1
ATOM 704 C C . PHE A 1 93 ? -2.350 -18.586 23.976 1.00 89.62 93 PHE A C 1
ATOM 706 O O . PHE A 1 93 ? -2.179 -19.591 24.665 1.00 89.62 93 PHE A O 1
ATOM 713 N N . THR A 1 94 ? -3.578 -18.136 23.704 1.00 89.81 94 THR A N 1
ATOM 714 C CA . THR A 1 94 ? -4.793 -18.784 24.218 1.00 89.81 94 THR A CA 1
ATOM 715 C C . THR A 1 94 ? -4.890 -20.240 23.759 1.00 89.81 94 THR A C 1
ATOM 717 O O . THR A 1 94 ? -5.252 -21.113 24.546 1.00 89.81 94 THR A O 1
ATOM 720 N N . LYS A 1 95 ? -4.544 -20.534 22.498 1.00 91.88 95 LYS A N 1
ATOM 721 C CA . LYS A 1 95 ? -4.557 -21.911 21.976 1.00 91.88 95 LYS A CA 1
ATOM 722 C C . LYS A 1 95 ? -3.396 -22.756 22.496 1.00 91.88 95 LYS A C 1
ATOM 724 O O . LYS A 1 95 ? -3.591 -23.947 22.733 1.00 91.88 95 LYS A O 1
ATOM 729 N N . TYR A 1 96 ? -2.238 -22.148 22.755 1.00 91.44 96 TYR A N 1
ATOM 730 C CA . TYR A 1 96 ? -1.139 -22.813 23.452 1.00 91.44 96 TYR A CA 1
ATOM 731 C C . TYR A 1 96 ? -1.580 -23.299 24.841 1.00 91.44 96 TYR A C 1
ATOM 733 O O . TYR A 1 96 ? -1.356 -24.461 25.165 1.00 91.44 96 TYR A O 1
ATOM 741 N N . ILE A 1 97 ? -2.286 -22.465 25.619 1.00 89.00 97 ILE A N 1
ATOM 742 C CA . ILE A 1 97 ? -2.819 -22.854 26.939 1.00 89.00 97 ILE A CA 1
ATOM 743 C C . ILE A 1 97 ? -3.779 -24.046 26.822 1.00 89.00 97 ILE A C 1
ATOM 745 O O . ILE A 1 97 ? -3.713 -24.968 27.633 1.00 89.00 97 ILE A O 1
ATOM 749 N N . VAL A 1 98 ? -4.649 -24.067 25.804 1.00 89.94 98 VAL A N 1
ATOM 750 C CA . VAL A 1 98 ? -5.564 -25.200 25.566 1.00 89.94 98 VAL A CA 1
ATOM 751 C C . VAL A 1 98 ? -4.783 -26.495 25.343 1.00 89.94 98 VAL A C 1
ATOM 753 O O . VAL A 1 98 ? -5.071 -27.500 25.989 1.00 89.94 98 VAL A O 1
ATOM 756 N N . MET A 1 99 ? -3.770 -26.474 24.474 1.00 91.75 99 MET A N 1
ATOM 757 C CA . MET A 1 99 ? -2.913 -27.637 24.239 1.00 91.75 99 MET A CA 1
ATOM 758 C C . MET A 1 99 ? -2.139 -28.036 25.509 1.00 91.75 99 MET A C 1
ATOM 760 O O . MET A 1 99 ? -2.125 -29.210 25.870 1.00 91.75 99 MET A O 1
ATOM 764 N N . TRP A 1 100 ? -1.533 -27.077 26.209 1.00 89.75 100 TRP A N 1
ATOM 765 C CA . TRP A 1 100 ? -0.787 -27.306 27.451 1.00 89.75 100 TRP A CA 1
ATOM 766 C C . TRP A 1 100 ? -1.661 -27.973 28.527 1.00 89.75 100 TRP A C 1
ATOM 768 O O . TRP A 1 100 ? -1.244 -28.958 29.136 1.00 89.75 100 TRP A O 1
ATOM 778 N N . ASN A 1 101 ? -2.913 -27.528 28.685 1.00 86.69 101 ASN A N 1
ATOM 779 C CA . ASN A 1 101 ? -3.887 -28.164 29.575 1.00 86.69 101 ASN A CA 1
ATOM 780 C C . ASN A 1 101 ? -4.186 -29.612 29.162 1.00 86.69 101 ASN A C 1
ATOM 782 O O . ASN A 1 101 ? -4.277 -30.481 30.022 1.00 86.69 101 ASN A O 1
ATOM 786 N N . ILE A 1 102 ? -4.301 -29.904 27.861 1.00 86.00 102 ILE A N 1
ATOM 787 C CA . ILE A 1 102 ? -4.532 -31.276 27.380 1.00 86.00 102 ILE A CA 1
ATOM 788 C C . ILE A 1 102 ? -3.357 -32.187 27.752 1.00 86.00 102 ILE A C 1
ATOM 790 O O . ILE A 1 102 ? -3.593 -33.265 28.296 1.00 86.00 102 ILE A O 1
ATOM 794 N N . LEU A 1 103 ? -2.107 -31.771 27.509 1.00 85.62 103 LEU A N 1
ATOM 795 C CA . LEU A 1 103 ? -0.937 -32.591 27.856 1.00 85.62 103 LEU A CA 1
ATOM 796 C C . LEU A 1 103 ? -0.822 -32.811 29.371 1.00 85.62 103 LEU A C 1
ATOM 798 O O . LEU A 1 103 ? -0.590 -33.939 29.812 1.00 85.62 103 LEU A O 1
ATOM 802 N N . ASN A 1 104 ? -1.065 -31.769 30.168 1.00 84.81 104 ASN A N 1
ATOM 803 C CA . ASN A 1 104 ? -1.005 -31.878 31.622 1.00 84.81 104 ASN A CA 1
ATOM 804 C C . ASN A 1 104 ? -2.131 -32.739 32.196 1.00 84.81 104 ASN A C 1
ATOM 806 O O . ASN A 1 104 ? -1.871 -33.623 33.006 1.00 84.81 104 ASN A O 1
ATOM 810 N N . THR A 1 105 ? -3.381 -32.506 31.794 1.00 83.50 105 THR A N 1
ATOM 811 C CA . THR A 1 105 ? -4.537 -33.188 32.389 1.00 83.50 105 THR A CA 1
ATOM 812 C C . THR A 1 105 ? -4.713 -34.608 31.860 1.00 83.50 105 THR A C 1
ATOM 814 O O . THR A 1 105 ? -5.041 -35.498 32.635 1.00 83.50 105 THR A O 1
ATOM 817 N N . GLN A 1 106 ? -4.522 -34.837 30.556 1.00 82.38 106 GLN A N 1
ATOM 818 C CA . GLN A 1 106 ? -4.820 -36.137 29.940 1.00 82.38 106 GLN A CA 1
ATOM 819 C C . GLN A 1 106 ? -3.632 -37.102 29.968 1.00 82.38 106 GLN A C 1
ATOM 821 O O . GLN A 1 106 ? -3.840 -38.311 30.027 1.00 82.38 106 GLN A O 1
ATOM 826 N N . LEU A 1 107 ? -2.398 -36.588 29.911 1.00 82.69 107 LEU A N 1
ATOM 827 C CA . LEU A 1 107 ? -1.186 -37.414 29.873 1.00 82.69 107 LEU A CA 1
ATOM 828 C C . LEU A 1 107 ? -0.299 -37.256 31.116 1.00 82.69 107 LEU A C 1
ATOM 830 O O . LEU A 1 107 ? 0.616 -38.055 31.296 1.00 82.69 107 LEU A O 1
ATOM 834 N N . GLY A 1 108 ? -0.534 -36.249 31.967 1.00 82.00 108 GLY A N 1
ATOM 835 C CA . GLY A 1 108 ? 0.359 -35.943 33.092 1.00 82.00 108 GLY A CA 1
ATOM 836 C C . GLY A 1 108 ? 1.738 -35.440 32.650 1.00 82.00 108 GLY A C 1
ATOM 837 O O . GLY A 1 108 ? 2.703 -35.539 33.406 1.00 82.00 108 GLY A O 1
ATOM 838 N N . VAL A 1 109 ? 1.854 -34.942 31.414 1.00 85.75 109 VAL A N 1
ATOM 839 C CA . VAL A 1 109 ? 3.124 -34.586 30.773 1.00 85.75 109 VAL A CA 1
ATOM 840 C C . VAL A 1 109 ? 3.278 -33.071 30.715 1.00 85.75 109 VAL A C 1
ATOM 842 O O . VAL A 1 109 ? 2.440 -32.384 30.134 1.00 85.75 109 VAL A O 1
ATOM 845 N N . LYS A 1 110 ? 4.402 -32.567 31.232 1.00 85.69 110 LYS A N 1
ATOM 846 C CA . LYS A 1 110 ? 4.814 -31.167 31.068 1.00 85.69 110 LYS A CA 1
ATOM 847 C C . LYS A 1 110 ? 5.636 -30.972 29.798 1.00 85.69 110 LYS A C 1
ATOM 849 O O . LYS A 1 110 ? 6.416 -31.845 29.419 1.00 85.69 110 LYS A O 1
ATOM 854 N N . ILE A 1 111 ? 5.504 -29.801 29.181 1.00 89.75 111 ILE A N 1
ATOM 855 C CA . ILE A 1 111 ? 6.283 -29.427 27.997 1.00 89.75 111 ILE A CA 1
ATOM 856 C C . ILE A 1 111 ? 7.676 -28.974 28.450 1.00 89.75 111 ILE A C 1
ATOM 858 O O . ILE A 1 111 ? 7.798 -28.030 29.219 1.00 89.75 111 ILE A O 1
ATOM 862 N N . LYS A 1 112 ? 8.745 -29.632 27.989 1.00 86.56 112 LYS A N 1
ATOM 863 C CA . LYS A 1 112 ? 10.120 -29.255 28.378 1.00 86.56 112 LYS A CA 1
ATOM 864 C C . LYS A 1 112 ? 10.688 -28.146 27.496 1.00 86.56 112 LYS A C 1
ATOM 866 O O . LYS A 1 112 ? 11.306 -27.207 27.998 1.00 86.56 112 LYS A O 1
ATOM 871 N N . LEU A 1 113 ? 10.484 -28.252 26.183 1.00 85.06 113 LEU A N 1
ATOM 872 C CA . LEU A 1 113 ? 10.972 -27.300 25.188 1.00 85.06 113 LEU A CA 1
ATOM 873 C C . LEU A 1 113 ? 9.848 -26.916 24.224 1.00 85.06 113 LEU A C 1
ATOM 875 O O . LEU A 1 113 ? 9.295 -27.764 23.526 1.00 85.06 113 LEU A O 1
ATOM 879 N N . PHE A 1 114 ? 9.555 -25.622 24.145 1.00 87.81 114 PHE A N 1
ATOM 880 C CA . PHE A 1 114 ? 8.670 -25.043 23.144 1.00 87.81 114 PHE A CA 1
ATOM 881 C C . PHE A 1 114 ? 9.499 -24.293 22.096 1.00 87.81 114 PHE A C 1
ATOM 883 O O . PHE A 1 114 ? 10.256 -23.372 22.421 1.00 87.81 114 PHE A O 1
ATOM 890 N N . ARG A 1 115 ? 9.371 -24.699 20.830 1.00 85.75 115 ARG A N 1
ATOM 891 C CA . ARG A 1 115 ? 10.080 -24.106 19.693 1.00 85.75 115 ARG A CA 1
ATOM 892 C C . ARG A 1 115 ? 9.084 -23.471 18.733 1.00 85.75 115 ARG A C 1
ATOM 894 O O . ARG A 1 115 ? 8.160 -24.138 18.281 1.00 85.75 115 ARG A O 1
ATOM 901 N N . ALA A 1 116 ? 9.299 -22.210 18.378 1.00 82.88 116 ALA A N 1
ATOM 902 C CA . ALA A 1 116 ? 8.449 -21.495 17.428 1.00 82.88 116 ALA A CA 1
ATOM 903 C C . ALA A 1 116 ? 9.278 -20.760 16.367 1.00 82.88 116 ALA A C 1
ATOM 905 O O . ALA A 1 116 ? 10.463 -20.466 16.574 1.00 82.88 116 ALA A O 1
ATOM 906 N N . ASP A 1 117 ? 8.655 -20.462 15.224 1.00 71.38 117 ASP A N 1
ATOM 907 C CA . ASP A 1 117 ? 9.257 -19.578 14.225 1.00 71.38 117 ASP A CA 1
ATOM 908 C C . ASP A 1 117 ? 9.356 -18.139 14.765 1.00 71.38 117 ASP A C 1
ATOM 910 O O . ASP A 1 117 ? 8.617 -17.749 15.669 1.00 71.38 117 ASP A O 1
ATOM 914 N N . GLY A 1 118 ? 10.267 -17.333 14.212 1.00 60.66 118 GLY A N 1
ATOM 915 C CA . GLY A 1 118 ? 10.548 -15.958 14.659 1.00 60.66 118 GLY A CA 1
ATOM 916 C C . GLY A 1 118 ? 9.429 -14.944 14.373 1.00 60.66 118 GLY A C 1
ATOM 917 O O . GLY A 1 118 ? 9.694 -13.749 14.247 1.00 60.66 118 GLY A O 1
ATOM 918 N N . HIS A 1 119 ? 8.191 -15.407 14.209 1.00 63.97 119 HIS A N 1
ATOM 919 C CA . HIS A 1 119 ? 7.031 -14.567 13.970 1.00 63.97 119 HIS A CA 1
ATOM 920 C C . HIS A 1 119 ? 6.619 -13.873 15.277 1.00 63.97 119 HIS A C 1
ATOM 922 O O . HIS A 1 119 ? 6.443 -14.525 16.305 1.00 63.97 119 HIS A O 1
ATOM 928 N N . GLY A 1 120 ? 6.404 -12.553 15.239 1.00 64.88 120 GLY A N 1
ATOM 929 C CA . GLY A 1 120 ? 6.142 -11.734 16.436 1.00 64.88 120 GLY A CA 1
ATOM 930 C C . GLY A 1 120 ? 4.887 -12.105 17.243 1.00 64.88 120 GLY A C 1
ATOM 931 O O . GLY A 1 120 ? 4.677 -11.564 18.318 1.00 64.88 120 GLY A O 1
ATOM 932 N N . CYS A 1 121 ? 4.061 -13.045 16.769 1.00 72.50 121 CYS A N 1
ATOM 933 C CA . CYS A 1 121 ? 2.912 -13.570 17.516 1.00 72.50 121 CYS A CA 1
ATOM 934 C C . CYS A 1 121 ? 3.307 -14.508 18.667 1.00 72.50 121 CYS A C 1
ATOM 936 O O . CYS A 1 121 ? 2.536 -14.659 19.610 1.00 72.50 121 CYS A O 1
ATOM 938 N N . TYR A 1 122 ? 4.499 -15.110 18.605 1.00 73.69 122 TYR A N 1
ATOM 939 C CA . TYR A 1 122 ? 5.063 -15.910 19.695 1.00 73.69 122 TYR A CA 1
ATOM 940 C C . TYR A 1 122 ? 5.861 -15.056 20.691 1.00 73.69 122 TYR A C 1
ATOM 942 O O . TYR A 1 122 ? 6.286 -15.557 21.731 1.00 73.69 122 TYR A O 1
ATOM 950 N N . ASP A 1 123 ? 6.044 -13.765 20.392 1.00 71.94 123 ASP A N 1
ATOM 951 C CA . ASP A 1 123 ? 6.781 -12.819 21.221 1.00 71.94 123 ASP A CA 1
ATOM 952 C C . ASP A 1 123 ? 5.844 -11.895 22.023 1.00 71.94 123 ASP A C 1
ATOM 954 O O . ASP A 1 123 ? 5.808 -10.681 21.832 1.00 71.94 123 ASP A O 1
ATOM 958 N N . ASN A 1 124 ? 5.042 -12.494 22.910 1.00 77.00 124 ASN A N 1
ATOM 959 C CA . ASN A 1 124 ? 4.163 -11.786 23.849 1.00 77.00 124 ASN A CA 1
ATOM 960 C C . ASN A 1 124 ? 4.745 -11.855 25.276 1.00 77.00 124 ASN A C 1
ATOM 962 O O . ASN A 1 124 ? 5.196 -12.918 25.716 1.00 77.00 124 ASN A O 1
ATOM 966 N N . SER A 1 125 ? 4.702 -10.743 26.020 1.00 79.06 125 SER A N 1
ATOM 967 C CA . SER A 1 125 ? 5.112 -10.677 27.428 1.00 79.06 125 SER A CA 1
ATOM 968 C C . SER A 1 125 ? 4.351 -11.681 28.299 1.00 79.06 125 SER A C 1
ATOM 970 O O . SER A 1 125 ? 4.974 -12.366 29.107 1.00 79.06 125 SER A O 1
ATOM 972 N N . GLU A 1 126 ? 3.045 -11.856 28.077 1.00 83.25 126 GLU A N 1
ATOM 973 C CA . GLU A 1 126 ? 2.211 -12.817 28.814 1.00 83.25 126 GLU A CA 1
ATOM 974 C C . GLU A 1 126 ? 2.674 -14.263 28.599 1.00 83.25 126 GLU A C 1
ATOM 976 O O . GLU A 1 126 ? 2.801 -15.036 29.551 1.00 83.25 126 GLU A O 1
ATOM 981 N N . MET A 1 127 ? 2.990 -14.614 27.349 1.00 85.12 127 MET A N 1
ATOM 982 C CA . MET A 1 127 ? 3.473 -15.945 26.986 1.00 85.12 127 MET A CA 1
ATOM 983 C C . MET A 1 127 ? 4.855 -16.210 27.582 1.00 85.12 127 MET A C 1
ATOM 985 O O . MET A 1 127 ? 5.076 -17.273 28.158 1.00 85.12 127 MET A O 1
ATOM 989 N N . ARG A 1 128 ? 5.769 -15.230 27.528 1.00 84.19 128 ARG A N 1
ATOM 990 C CA . ARG A 1 128 ? 7.094 -15.337 28.160 1.00 84.19 128 ARG A CA 1
ATOM 991 C C . ARG A 1 128 ? 6.983 -15.525 29.676 1.00 84.19 128 ARG A C 1
ATOM 993 O O . ARG A 1 128 ? 7.644 -16.407 30.220 1.00 84.19 128 ARG A O 1
ATOM 1000 N N . SER A 1 129 ? 6.130 -14.748 30.347 1.00 84.81 129 SER A N 1
ATOM 1001 C CA . SER A 1 129 ? 5.892 -14.874 31.789 1.00 84.81 129 SER A CA 1
ATOM 1002 C C . SER A 1 129 ? 5.276 -16.225 32.163 1.00 84.81 129 SER A C 1
ATOM 1004 O O . SER A 1 129 ? 5.690 -16.826 33.154 1.00 84.81 129 SER A O 1
ATOM 1006 N N . PHE A 1 130 ? 4.329 -16.734 31.367 1.00 87.75 130 PHE A N 1
ATOM 1007 C CA . PHE A 1 130 ? 3.718 -18.045 31.596 1.00 87.75 130 PHE A CA 1
ATOM 1008 C C . PHE A 1 130 ? 4.719 -19.191 31.412 1.00 87.75 130 PHE A C 1
ATOM 1010 O O . PHE A 1 130 ? 4.845 -20.033 32.297 1.00 87.75 130 PHE A O 1
ATOM 1017 N N . LEU A 1 131 ? 5.471 -19.197 30.305 1.00 86.94 131 LEU A N 1
ATOM 1018 C CA . LEU A 1 131 ? 6.472 -20.231 30.019 1.00 86.94 131 LEU A CA 1
ATOM 1019 C C . LEU A 1 131 ? 7.581 -20.249 31.080 1.00 86.94 131 LEU A C 1
ATOM 1021 O O . LEU A 1 131 ? 7.975 -21.322 31.533 1.00 86.94 131 LEU A O 1
ATOM 1025 N N . ALA A 1 132 ? 8.021 -19.071 31.539 1.00 84.94 132 ALA A N 1
ATOM 1026 C CA . ALA A 1 132 ? 8.990 -18.952 32.626 1.00 84.94 132 ALA A CA 1
ATOM 1027 C C . ALA A 1 132 ? 8.447 -19.499 33.958 1.00 84.94 132 ALA A C 1
ATOM 1029 O O . ALA A 1 132 ? 9.171 -20.188 34.672 1.00 84.94 132 ALA A O 1
ATOM 1030 N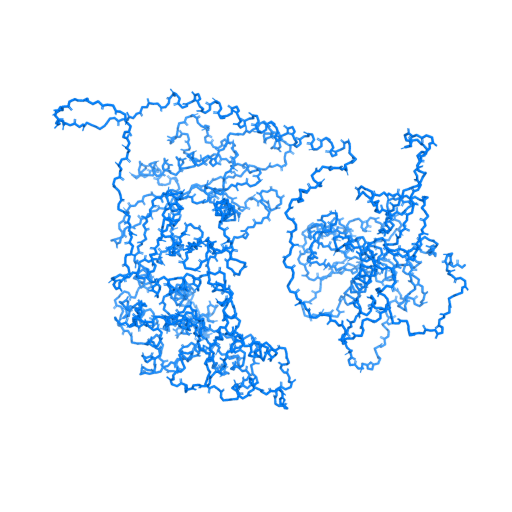 N . LYS A 1 133 ? 7.172 -19.233 34.279 1.00 85.19 133 LYS A N 1
ATOM 1031 C CA . LYS A 1 133 ? 6.514 -19.752 35.490 1.00 85.19 133 LYS A CA 1
ATOM 1032 C C . LYS A 1 133 ? 6.327 -21.271 35.449 1.00 85.19 133 LYS A C 1
ATOM 1034 O O . LYS A 1 133 ? 6.462 -21.925 36.478 1.00 85.19 133 LYS A O 1
ATOM 1039 N N . ASP A 1 134 ? 6.000 -21.820 34.284 1.00 83.69 134 ASP A N 1
ATOM 1040 C CA . ASP A 1 134 ? 5.824 -23.262 34.088 1.00 83.69 134 ASP A CA 1
ATOM 1041 C C . ASP A 1 134 ? 7.163 -24.026 34.047 1.00 83.69 134 ASP A C 1
ATOM 1043 O O . ASP A 1 134 ? 7.211 -25.229 34.304 1.00 83.69 134 ASP A O 1
ATOM 1047 N N . GLY A 1 135 ? 8.265 -23.322 33.765 1.00 81.88 135 GLY A N 1
ATOM 1048 C CA . GLY A 1 135 ? 9.591 -23.912 33.576 1.00 81.88 135 GLY A CA 1
ATOM 1049 C C . GLY A 1 135 ? 9.811 -24.486 32.172 1.00 81.88 135 GLY A C 1
ATOM 1050 O O . GLY A 1 135 ? 10.776 -25.219 31.959 1.00 81.88 135 GLY A O 1
ATOM 1051 N N . THR A 1 136 ? 8.944 -24.152 31.210 1.00 87.25 136 THR A N 1
ATOM 1052 C CA . THR A 1 136 ? 9.100 -24.542 29.803 1.00 87.25 136 THR A CA 1
ATOM 1053 C C . THR A 1 136 ? 10.189 -23.684 29.149 1.00 87.25 136 THR A C 1
ATOM 1055 O O . THR A 1 136 ? 10.089 -22.455 29.109 1.00 87.25 136 THR A O 1
ATOM 1058 N N . LEU A 1 137 ? 11.216 -24.310 28.564 1.00 84.00 137 LEU A N 1
ATOM 1059 C CA . LEU A 1 137 ? 12.232 -23.586 27.796 1.00 84.00 137 LEU A CA 1
ATOM 1060 C C . LEU A 1 137 ? 11.635 -23.086 26.479 1.00 84.00 137 LEU A C 1
ATOM 1062 O O . LEU A 1 137 ? 11.123 -23.878 25.692 1.00 84.00 137 LEU A O 1
ATOM 1066 N N . PHE A 1 138 ? 11.740 -21.787 26.204 1.00 86.38 138 PHE A N 1
ATOM 1067 C CA . PHE A 1 138 ? 11.267 -21.197 24.954 1.00 86.38 138 PHE A CA 1
ATOM 1068 C C . PHE A 1 138 ? 12.434 -20.872 24.019 1.00 86.38 138 PHE A C 1
ATOM 1070 O O . PHE A 1 138 ? 13.334 -20.115 24.386 1.00 86.38 138 PHE A O 1
ATOM 1077 N N . LYS A 1 139 ? 12.426 -21.431 22.802 1.00 81.31 139 LYS A N 1
ATOM 1078 C CA . LYS A 1 139 ? 13.418 -21.124 21.760 1.00 81.31 139 LYS A CA 1
ATOM 1079 C C . LYS A 1 139 ? 12.737 -20.613 20.497 1.00 81.31 139 LYS A C 1
ATOM 1081 O O . LYS A 1 139 ? 11.994 -21.345 19.845 1.00 81.31 139 LYS A O 1
ATOM 1086 N N . MET A 1 140 ? 13.054 -19.378 20.121 1.00 74.75 140 MET A N 1
ATOM 1087 C CA . MET A 1 140 ? 12.727 -18.850 18.798 1.00 74.75 140 MET A CA 1
ATOM 1088 C C . MET A 1 140 ? 13.848 -19.155 17.806 1.00 74.75 140 MET A C 1
ATOM 1090 O O . MET A 1 140 ? 15.022 -19.253 18.171 1.00 74.75 140 MET A O 1
ATOM 1094 N N . ARG A 1 141 ? 13.471 -19.316 16.541 1.00 66.69 141 ARG A N 1
ATOM 1095 C CA . ARG A 1 141 ? 14.395 -19.553 15.430 1.00 66.69 141 ARG A CA 1
ATOM 1096 C C . ARG A 1 141 ? 15.416 -18.412 15.268 1.00 66.69 141 ARG A C 1
ATOM 1098 O O . ARG A 1 141 ? 15.060 -17.236 15.314 1.00 66.69 141 ARG A O 1
ATOM 1105 N N . THR A 1 142 ? 16.670 -18.757 14.965 1.00 54.09 142 THR A N 1
ATOM 1106 C CA . THR A 1 142 ? 17.696 -17.788 14.540 1.00 54.09 142 THR A CA 1
ATOM 1107 C C . THR A 1 142 ? 17.414 -17.287 13.110 1.00 54.09 142 THR A C 1
ATOM 1109 O O . THR A 1 142 ? 17.145 -18.111 12.225 1.00 54.09 142 THR A O 1
ATOM 1112 N N . PRO A 1 143 ? 17.504 -15.970 12.824 1.00 46.28 143 PRO A N 1
ATOM 1113 C CA . PRO A 1 143 ? 17.336 -15.443 11.468 1.00 46.28 143 PRO A CA 1
ATOM 1114 C C . PRO A 1 143 ? 18.191 -16.209 10.442 1.00 46.28 143 PRO A C 1
ATOM 1116 O O . PRO A 1 143 ? 19.345 -16.525 10.713 1.00 46.28 143 PRO A O 1
ATOM 1119 N N . TYR A 1 144 ? 17.626 -16.502 9.264 1.00 38.28 144 TYR A N 1
ATOM 1120 C CA . TYR A 1 144 ? 18.274 -17.196 8.130 1.00 38.28 144 TYR A CA 1
ATOM 1121 C C . TYR A 1 144 ? 18.527 -18.716 8.255 1.00 38.28 144 TYR A C 1
ATOM 1123 O O . TYR A 1 144 ? 18.882 -19.336 7.255 1.00 38.28 144 TYR A O 1
ATOM 1131 N N . CYS A 1 145 ? 18.222 -19.365 9.385 1.00 45.53 145 CYS A N 1
ATOM 1132 C CA . CYS A 1 145 ? 18.347 -20.829 9.529 1.00 45.53 145 CYS A CA 1
ATOM 1133 C C . CYS A 1 145 ? 16.995 -21.544 9.329 1.00 45.53 145 CYS A C 1
ATOM 1135 O O . CYS A 1 145 ? 16.274 -21.777 10.296 1.00 45.53 145 CYS A O 1
ATOM 1137 N N . LEU A 1 146 ? 16.618 -21.862 8.081 1.00 44.00 146 LEU A N 1
ATOM 1138 C CA . LEU A 1 146 ? 15.335 -22.527 7.745 1.00 44.00 146 LEU A CA 1
ATOM 1139 C C . LEU A 1 146 ? 15.231 -23.973 8.276 1.00 44.00 146 LEU A C 1
ATOM 1141 O O . LEU A 1 146 ? 14.148 -24.490 8.512 1.00 44.00 146 LEU A O 1
ATOM 1145 N N . GLU A 1 147 ? 16.359 -24.640 8.506 1.00 52.00 147 GLU A N 1
ATOM 1146 C CA . GLU A 1 147 ? 16.389 -26.072 8.831 1.00 52.00 147 GLU A CA 1
ATOM 1147 C C . GLU A 1 147 ? 15.868 -26.390 10.247 1.00 52.00 147 GLU A C 1
ATOM 1149 O O . GLU A 1 147 ? 15.418 -27.505 10.509 1.00 52.00 147 GLU A O 1
ATOM 1154 N N . GLN A 1 148 ? 15.866 -25.408 11.158 1.00 50.91 148 GLN A N 1
ATOM 1155 C CA . GLN A 1 148 ? 15.577 -25.608 12.585 1.00 50.91 148 GLN A CA 1
ATOM 1156 C C . GLN A 1 148 ? 14.090 -25.834 12.924 1.00 50.91 148 GLN A C 1
ATOM 1158 O O . GLN A 1 148 ? 13.820 -26.370 14.004 1.00 50.91 148 GLN A O 1
ATOM 1163 N N . ASN A 1 149 ? 13.153 -25.464 12.034 1.00 67.38 149 ASN A N 1
ATOM 1164 C CA . ASN A 1 149 ? 11.706 -25.721 12.168 1.00 67.38 149 ASN A CA 1
ATOM 1165 C C . ASN A 1 149 ? 11.138 -26.601 11.032 1.00 67.38 149 ASN A C 1
ATOM 1167 O O . ASN A 1 149 ? 9.928 -26.684 10.828 1.00 67.38 149 ASN A O 1
ATOM 1171 N N . ALA A 1 150 ? 12.006 -27.308 10.300 1.00 64.31 150 ALA A N 1
ATOM 1172 C CA . ALA A 1 150 ? 11.632 -28.047 9.092 1.00 64.31 150 ALA A CA 1
ATOM 1173 C C . ALA A 1 150 ? 10.562 -29.140 9.308 1.00 64.31 150 ALA A C 1
ATOM 1175 O O . ALA A 1 150 ? 9.930 -29.576 8.346 1.00 64.31 150 ALA A O 1
ATOM 1176 N N . ILE A 1 151 ? 10.362 -29.616 10.543 1.00 71.12 151 ILE A N 1
ATOM 1177 C CA . ILE A 1 151 ? 9.322 -30.604 10.873 1.00 71.12 151 ILE A CA 1
ATOM 1178 C C . ILE A 1 151 ? 7.929 -29.966 10.800 1.00 71.12 151 ILE A C 1
ATOM 1180 O O . ILE A 1 151 ? 7.045 -30.548 10.168 1.00 71.12 151 ILE A O 1
ATOM 1184 N N . ALA A 1 152 ? 7.751 -28.778 11.388 1.00 74.12 152 ALA A N 1
ATOM 1185 C CA . ALA A 1 152 ? 6.480 -28.060 11.358 1.00 74.12 152 ALA A CA 1
ATOM 1186 C C . ALA A 1 152 ? 6.146 -27.581 9.943 1.00 74.12 152 ALA A C 1
ATOM 1188 O O . ALA A 1 152 ? 5.086 -27.915 9.422 1.00 74.12 152 ALA A O 1
ATOM 1189 N N . GLU A 1 153 ? 7.110 -26.984 9.238 1.00 78.38 153 GLU A N 1
ATOM 1190 C CA . GLU A 1 153 ? 6.909 -26.533 7.853 1.00 78.38 153 GLU A CA 1
ATOM 1191 C C . GLU A 1 153 ? 6.469 -27.675 6.910 1.00 78.38 153 GLU A C 1
ATOM 1193 O O . GLU A 1 153 ? 5.557 -27.531 6.088 1.00 78.38 153 GLU A O 1
ATOM 1198 N N . ARG A 1 154 ? 7.096 -28.859 7.025 1.00 79.69 154 ARG A N 1
ATOM 1199 C CA . ARG A 1 154 ? 6.722 -30.041 6.223 1.00 79.69 154 ARG A CA 1
ATOM 1200 C C . ARG A 1 154 ? 5.326 -30.548 6.566 1.00 79.69 154 ARG A C 1
ATOM 1202 O O . ARG A 1 154 ? 4.623 -31.047 5.678 1.00 79.69 154 ARG A O 1
ATOM 1209 N N . ARG A 1 155 ? 4.937 -30.466 7.839 1.00 82.81 155 ARG A N 1
ATOM 1210 C CA . ARG A 1 155 ? 3.625 -30.912 8.301 1.00 82.81 155 ARG A CA 1
ATOM 1211 C C . ARG A 1 155 ? 2.526 -29.985 7.791 1.00 82.81 155 ARG A C 1
ATOM 1213 O O . ARG A 1 155 ? 1.625 -30.501 7.125 1.00 82.81 155 ARG A O 1
ATOM 1220 N N . VAL A 1 156 ? 2.675 -28.668 7.963 1.00 84.69 156 VAL A N 1
ATOM 1221 C CA . VAL A 1 156 ? 1.780 -27.648 7.389 1.00 84.69 156 VAL A CA 1
ATOM 1222 C C . VAL A 1 156 ? 1.574 -27.907 5.902 1.00 84.69 156 VAL A C 1
ATOM 1224 O O . VAL A 1 156 ? 0.441 -28.047 5.438 1.00 84.69 156 VAL A O 1
ATOM 1227 N N . ARG A 1 157 ? 2.669 -28.064 5.146 1.00 83.81 157 ARG A N 1
ATOM 1228 C CA . ARG A 1 157 ? 2.603 -28.334 3.706 1.00 83.81 157 ARG A CA 1
ATOM 1229 C C . ARG A 1 157 ? 1.780 -29.582 3.383 1.00 83.81 157 ARG A C 1
ATOM 1231 O O . ARG A 1 157 ? 0.922 -29.532 2.508 1.00 83.81 157 ARG A O 1
ATOM 1238 N N . THR A 1 158 ? 2.018 -30.680 4.100 1.00 86.38 158 THR A N 1
ATOM 1239 C CA . THR A 1 158 ? 1.298 -31.944 3.881 1.00 86.38 158 THR A CA 1
ATOM 1240 C C . THR A 1 158 ? -0.203 -31.786 4.138 1.00 86.38 158 THR A C 1
ATOM 1242 O O . THR A 1 158 ? -1.018 -32.279 3.360 1.00 86.38 158 THR A O 1
ATOM 1245 N N . ILE A 1 159 ? -0.579 -31.091 5.215 1.00 89.31 159 ILE A N 1
ATOM 1246 C CA . ILE A 1 159 ? -1.983 -30.871 5.580 1.00 89.31 159 ILE A CA 1
ATOM 1247 C C . ILE A 1 159 ? -2.676 -29.970 4.552 1.00 89.31 159 ILE A C 1
ATOM 1249 O O . ILE A 1 159 ? -3.779 -30.289 4.111 1.00 89.31 159 ILE A O 1
ATOM 1253 N N . VAL A 1 160 ? -2.021 -28.890 4.115 1.00 89.44 160 VAL A N 1
ATOM 1254 C CA . VAL A 1 160 ? -2.560 -27.978 3.092 1.00 89.44 160 VAL A CA 1
ATOM 1255 C C . VAL A 1 160 ? -2.734 -28.690 1.748 1.00 89.44 160 VAL A C 1
ATOM 1257 O O . VAL A 1 160 ? -3.763 -28.519 1.096 1.00 89.44 160 VAL A O 1
ATOM 1260 N N . GLU A 1 161 ? -1.773 -29.523 1.339 1.00 89.38 161 GLU A N 1
ATOM 1261 C CA . GLU A 1 161 ? -1.875 -30.345 0.125 1.00 89.38 161 GLU A CA 1
ATOM 1262 C C . GLU A 1 161 ? -3.053 -31.338 0.208 1.00 89.38 161 GLU A C 1
ATOM 1264 O O . GLU A 1 161 ? -3.805 -31.490 -0.760 1.00 89.38 161 GLU A O 1
ATOM 1269 N N . MET A 1 162 ? -3.266 -31.977 1.367 1.00 89.81 162 MET A N 1
ATOM 1270 C CA . MET A 1 162 ? -4.418 -32.857 1.606 1.00 89.81 162 MET A CA 1
ATOM 1271 C C . MET A 1 162 ? -5.747 -32.093 1.551 1.00 89.81 162 MET A C 1
ATOM 1273 O O . MET A 1 162 ? -6.636 -32.493 0.803 1.00 89.81 162 MET A O 1
ATOM 1277 N N . ALA A 1 163 ? -5.864 -30.977 2.274 1.00 91.06 163 ALA A N 1
ATOM 1278 C CA . ALA A 1 163 ? -7.078 -30.164 2.316 1.00 91.06 163 ALA A CA 1
ATOM 1279 C C . ALA A 1 163 ? -7.442 -29.600 0.934 1.00 91.06 163 ALA A C 1
ATOM 1281 O O . ALA A 1 163 ? -8.592 -29.686 0.509 1.00 91.06 163 ALA A O 1
ATOM 1282 N N . ARG A 1 164 ? -6.451 -29.100 0.182 1.00 88.56 164 ARG A N 1
ATOM 1283 C CA . ARG A 1 164 ? -6.642 -28.633 -1.199 1.00 88.56 164 ARG A CA 1
ATOM 1284 C C . ARG A 1 164 ? -7.170 -29.749 -2.097 1.00 88.56 164 ARG A C 1
ATOM 1286 O O . ARG A 1 164 ? -8.113 -29.527 -2.845 1.00 88.56 164 ARG A O 1
ATOM 1293 N N . THR A 1 165 ? -6.582 -30.941 -2.004 1.00 86.81 165 THR A N 1
ATOM 1294 C CA . THR A 1 165 ? -7.018 -32.105 -2.791 1.00 86.81 165 THR A CA 1
ATOM 1295 C C . THR A 1 165 ? -8.468 -32.479 -2.465 1.00 86.81 165 THR A C 1
ATOM 1297 O O . THR A 1 165 ? -9.249 -32.733 -3.378 1.00 86.81 165 THR A O 1
ATOM 1300 N N . MET A 1 166 ? -8.846 -32.462 -1.180 1.00 89.88 166 MET A N 1
ATOM 1301 C CA . MET A 1 166 ? -10.216 -32.747 -0.730 1.00 89.88 166 MET A CA 1
ATOM 1302 C C . MET A 1 166 ? -11.228 -31.729 -1.273 1.00 89.88 166 MET A C 1
ATOM 1304 O O . MET A 1 166 ? -12.282 -32.127 -1.766 1.00 89.88 166 MET A O 1
ATOM 1308 N N . LEU A 1 167 ? -10.904 -30.432 -1.234 1.00 87.81 167 LEU A N 1
ATOM 1309 C CA . LEU A 1 167 ? -11.770 -29.372 -1.766 1.00 87.81 167 LEU A CA 1
ATOM 1310 C C . LEU A 1 167 ? -11.931 -29.467 -3.287 1.00 87.81 167 LEU A C 1
ATOM 1312 O O . LEU A 1 167 ? -13.044 -29.357 -3.787 1.00 87.81 167 LEU A O 1
ATOM 1316 N N . ILE A 1 168 ? -10.836 -29.715 -4.015 1.00 83.00 168 ILE A N 1
ATOM 1317 C CA . ILE A 1 168 ? -10.875 -29.877 -5.476 1.00 83.00 168 ILE A CA 1
ATOM 1318 C C . ILE A 1 168 ? -11.734 -31.086 -5.856 1.00 83.00 168 ILE A C 1
ATOM 1320 O O . ILE A 1 168 ? -12.580 -30.974 -6.735 1.00 83.00 168 ILE A O 1
ATOM 1324 N N . HIS A 1 169 ? -11.537 -32.228 -5.190 1.00 84.00 169 HIS A N 1
ATOM 1325 C CA . HIS A 1 169 ? -12.250 -33.463 -5.518 1.00 84.00 169 HIS A CA 1
ATOM 1326 C C . HIS A 1 169 ? -13.752 -33.382 -5.223 1.00 84.00 169 HIS A C 1
ATOM 1328 O O . HIS A 1 169 ? -14.566 -33.799 -6.041 1.00 84.00 169 HIS A O 1
ATOM 1334 N N . SER A 1 170 ? -14.112 -32.843 -4.057 1.00 83.81 170 SER A N 1
ATOM 1335 C CA . SER A 1 170 ? -15.509 -32.755 -3.620 1.00 83.81 170 SER A CA 1
ATOM 1336 C C . SER A 1 170 ? -16.267 -31.563 -4.208 1.00 83.81 170 SER A C 1
ATOM 1338 O O . SER A 1 170 ? -17.487 -31.499 -4.072 1.00 83.81 170 SER A O 1
ATOM 1340 N N . CYS A 1 171 ? -15.555 -30.604 -4.814 1.00 81.56 171 CYS A N 1
ATOM 1341 C CA . CYS A 1 171 ? -16.066 -29.305 -5.262 1.00 81.56 171 CYS A CA 1
ATOM 1342 C C . CYS A 1 171 ? -16.766 -28.486 -4.161 1.00 81.56 171 CYS A C 1
ATOM 1344 O O . CYS A 1 171 ? -17.491 -27.535 -4.456 1.00 81.56 171 CYS A O 1
ATOM 1346 N N . VAL A 1 172 ? -16.541 -28.826 -2.887 1.00 82.69 172 VAL A N 1
ATOM 1347 C CA . VAL A 1 172 ? -17.058 -28.064 -1.747 1.00 82.69 172 VAL A CA 1
ATOM 1348 C C . VAL A 1 172 ? -16.491 -26.635 -1.806 1.00 82.69 172 VAL A C 1
ATOM 1350 O O . VAL A 1 172 ? -15.294 -26.468 -2.064 1.00 82.69 172 VAL A O 1
ATOM 1353 N N . PRO A 1 173 ? -17.308 -25.592 -1.557 1.00 83.00 173 PRO A N 1
ATOM 1354 C CA . PRO A 1 173 ? -16.872 -24.205 -1.673 1.00 83.00 173 PRO A CA 1
ATOM 1355 C C . PRO A 1 173 ? -15.610 -23.868 -0.873 1.00 83.00 173 PRO A C 1
ATOM 1357 O O . PRO A 1 173 ? -15.401 -24.344 0.245 1.00 83.00 173 PRO A O 1
ATOM 1360 N N . SER A 1 174 ? -14.788 -22.968 -1.417 1.00 81.44 174 SER A N 1
ATOM 1361 C CA . SER A 1 174 ? -13.478 -22.628 -0.850 1.00 81.44 174 SER A CA 1
ATOM 1362 C C . SER A 1 174 ? -13.539 -22.066 0.574 1.00 81.44 174 SER A C 1
ATOM 1364 O O . SER A 1 174 ? -12.603 -22.290 1.330 1.00 81.44 174 SER A O 1
ATOM 1366 N N . TYR A 1 175 ? -14.633 -21.416 0.996 1.00 84.50 175 TYR A N 1
ATOM 1367 C CA . TYR A 1 175 ? -14.812 -20.908 2.369 1.00 84.50 175 TYR A CA 1
ATOM 1368 C C . TYR A 1 175 ? -14.908 -22.014 3.444 1.00 84.50 175 TYR A C 1
ATOM 1370 O O . TYR A 1 175 ? -14.809 -21.736 4.641 1.00 84.50 175 TYR A O 1
ATOM 1378 N N . CYS A 1 176 ? -15.071 -23.278 3.042 1.00 86.56 176 CYS A N 1
ATOM 1379 C CA . CYS A 1 176 ? -15.018 -24.450 3.920 1.00 86.56 176 CYS A CA 1
ATOM 1380 C C . CYS A 1 176 ? -13.593 -24.999 4.122 1.00 86.56 176 CYS A C 1
ATOM 1382 O O . CYS A 1 176 ? -13.417 -26.118 4.608 1.00 86.56 176 CYS A O 1
ATOM 1384 N N . TRP A 1 177 ? -12.566 -24.222 3.764 1.00 90.94 177 TRP A N 1
ATOM 1385 C CA . TRP A 1 177 ? -11.168 -24.631 3.876 1.00 90.94 177 TRP A CA 1
ATOM 1386 C C . TRP A 1 177 ? -10.760 -25.060 5.289 1.00 90.94 177 TRP A C 1
ATOM 1388 O O . TRP A 1 177 ? -9.954 -25.977 5.426 1.00 90.94 177 TRP A O 1
ATOM 1398 N N . GLU A 1 178 ? -11.316 -24.444 6.337 1.00 91.50 178 GLU A N 1
ATOM 1399 C CA . GLU A 1 178 ? -10.974 -24.789 7.723 1.00 91.50 178 GLU A CA 1
ATOM 1400 C C . GLU A 1 178 ? -11.416 -26.215 8.064 1.00 91.50 178 GLU A C 1
ATOM 1402 O O . GLU A 1 178 ? -10.626 -26.984 8.603 1.00 91.50 178 GLU A O 1
ATOM 1407 N N . ASP A 1 179 ? -12.629 -26.608 7.666 1.00 91.06 179 ASP A N 1
ATOM 1408 C CA . ASP A 1 179 ? -13.140 -27.968 7.865 1.00 91.06 179 ASP A CA 1
ATOM 1409 C C . ASP A 1 179 ? -12.294 -29.003 7.106 1.00 91.06 179 ASP A C 1
ATOM 1411 O O . ASP A 1 179 ? -11.929 -30.039 7.662 1.00 91.06 179 ASP A O 1
ATOM 1415 N N . ALA A 1 180 ? -11.898 -28.689 5.867 1.00 92.19 180 ALA A N 1
ATOM 1416 C CA . ALA A 1 180 ? -11.017 -29.550 5.078 1.00 92.19 180 ALA A CA 1
ATOM 1417 C C . ALA A 1 180 ? -9.636 -29.724 5.736 1.00 92.19 180 ALA A C 1
ATOM 1419 O O . ALA A 1 180 ? -9.088 -30.828 5.752 1.00 92.19 180 ALA A O 1
ATOM 1420 N N . VAL A 1 181 ? -9.078 -28.656 6.314 1.00 93.00 181 VAL A N 1
ATOM 1421 C CA . VAL A 1 181 ? -7.799 -28.703 7.036 1.00 93.00 181 VAL A CA 1
ATOM 1422 C C . VAL A 1 181 ? -7.909 -29.511 8.333 1.00 93.00 181 VAL A C 1
ATOM 1424 O O . VAL A 1 181 ? -7.050 -30.359 8.594 1.00 93.00 181 VAL A O 1
ATOM 1427 N N . MET A 1 182 ? -8.970 -29.311 9.120 1.00 92.38 182 MET A N 1
ATOM 1428 C CA . MET A 1 182 ? -9.193 -30.076 10.352 1.00 92.38 182 MET A CA 1
ATOM 1429 C C . MET A 1 182 ? -9.393 -31.566 10.059 1.00 92.38 182 MET A C 1
ATOM 1431 O O . MET A 1 182 ? -8.780 -32.412 10.717 1.00 92.38 182 MET A O 1
ATOM 1435 N N . HIS A 1 183 ? -10.168 -31.902 9.022 1.00 92.25 183 HIS A N 1
ATOM 1436 C CA . HIS A 1 183 ? -10.357 -33.288 8.584 1.00 92.25 183 HIS A CA 1
ATOM 1437 C C . HIS A 1 183 ? -9.050 -33.912 8.085 1.00 92.25 183 HIS A C 1
ATOM 1439 O O . HIS A 1 183 ? -8.701 -35.027 8.477 1.00 92.25 183 HIS A O 1
ATOM 1445 N N . ALA A 1 184 ? -8.266 -33.173 7.293 1.00 92.62 184 ALA A N 1
ATOM 1446 C CA . ALA A 1 184 ? -6.951 -33.619 6.845 1.00 92.62 184 ALA A CA 1
ATOM 1447 C C . ALA A 1 184 ? -6.011 -33.921 8.023 1.00 92.62 184 ALA A C 1
ATOM 1449 O O . ALA A 1 184 ? -5.337 -34.954 8.013 1.00 92.62 184 ALA A O 1
ATOM 1450 N N . ASN A 1 185 ? -5.997 -33.081 9.063 1.00 93.25 185 ASN A N 1
ATOM 1451 C CA . ASN A 1 185 ? -5.205 -33.340 10.266 1.00 93.25 185 ASN A CA 1
ATOM 1452 C C . ASN A 1 185 ? -5.719 -34.550 11.060 1.00 93.25 185 ASN A C 1
ATOM 1454 O O . ASN A 1 185 ? -4.924 -35.387 11.497 1.00 93.25 185 ASN A O 1
ATOM 1458 N N . HIS A 1 186 ? -7.041 -34.690 11.196 1.00 90.12 186 HIS A N 1
ATOM 1459 C CA . HIS A 1 186 ? -7.666 -35.829 11.867 1.00 90.12 186 HIS A CA 1
ATOM 1460 C C . HIS A 1 186 ? -7.257 -37.162 11.225 1.00 90.12 186 HIS A C 1
ATOM 1462 O O . HIS A 1 186 ? -6.876 -38.097 11.940 1.00 90.12 186 HIS A O 1
ATOM 1468 N N . VAL A 1 187 ? -7.283 -37.220 9.888 1.00 89.69 187 VAL A N 1
ATOM 1469 C CA . VAL A 1 187 ? -6.800 -38.360 9.098 1.00 89.69 187 VAL A CA 1
ATOM 1470 C C . VAL A 1 187 ? -5.296 -38.528 9.289 1.00 89.69 187 VAL A C 1
ATOM 1472 O O . VAL A 1 187 ? -4.832 -39.618 9.617 1.00 89.69 187 VAL A O 1
ATOM 1475 N N . LYS A 1 188 ? -4.510 -37.454 9.147 1.00 90.06 188 LYS A N 1
ATOM 1476 C CA . LYS A 1 188 ? -3.046 -37.536 9.201 1.00 90.06 188 LYS A CA 1
ATOM 1477 C C . LYS A 1 188 ? -2.518 -38.027 10.554 1.00 90.06 188 LYS A C 1
ATOM 1479 O O . LYS A 1 188 ? -1.513 -38.734 10.585 1.00 90.06 188 LYS A O 1
ATOM 1484 N N . ASN A 1 189 ? -3.201 -37.712 11.653 1.00 90.19 189 ASN A N 1
ATOM 1485 C CA . ASN A 1 189 ? -2.873 -38.231 12.983 1.00 90.19 189 ASN A CA 1
ATOM 1486 C C . ASN A 1 189 ? -3.197 -39.727 13.155 1.00 90.19 189 ASN A C 1
ATOM 1488 O O . ASN A 1 189 ? -2.655 -40.354 14.059 1.00 90.19 189 ASN A O 1
ATOM 1492 N N . ARG A 1 190 ? -4.041 -40.317 12.301 1.00 88.38 190 ARG A N 1
ATOM 1493 C CA . ARG A 1 190 ? -4.511 -41.712 12.409 1.00 88.38 190 ARG A CA 1
ATOM 1494 C C . ARG A 1 190 ? -3.971 -42.642 11.325 1.00 88.38 190 ARG A C 1
ATOM 1496 O O . ARG A 1 190 ? -4.227 -43.839 11.386 1.00 88.38 190 ARG A O 1
ATOM 1503 N N . ILE A 1 191 ? -3.203 -42.123 10.370 1.00 84.31 191 ILE A N 1
ATOM 1504 C CA . ILE A 1 191 ? -2.490 -42.937 9.380 1.00 84.31 191 ILE A CA 1
ATOM 1505 C C . ILE A 1 191 ? -1.047 -43.201 9.808 1.00 84.31 191 ILE A C 1
ATOM 1507 O O . ILE A 1 191 ? -0.435 -42.427 10.547 1.00 84.31 191 ILE A O 1
ATOM 1511 N N . ILE A 1 192 ? -0.492 -44.305 9.315 1.00 80.62 192 ILE A N 1
ATOM 1512 C CA . ILE A 1 192 ? 0.888 -44.701 9.591 1.00 80.62 192 ILE A CA 1
ATOM 1513 C C . ILE A 1 192 ? 1.882 -43.698 8.998 1.00 80.62 192 ILE A C 1
ATOM 1515 O O . ILE A 1 192 ? 1.663 -43.107 7.935 1.00 80.62 192 ILE A O 1
ATOM 1519 N N . THR A 1 193 ? 3.006 -43.506 9.686 1.00 73.12 193 THR A N 1
ATOM 1520 C CA . THR A 1 193 ? 4.088 -42.642 9.207 1.00 73.12 193 THR A CA 1
ATOM 1521 C C . THR A 1 193 ? 5.422 -43.376 9.251 1.00 73.12 193 THR A C 1
ATOM 1523 O O . THR A 1 193 ? 5.721 -44.104 10.197 1.00 73.12 193 THR A O 1
ATOM 1526 N N . ARG A 1 194 ? 6.257 -43.167 8.224 1.00 71.69 194 ARG A N 1
ATOM 1527 C CA . ARG A 1 194 ? 7.600 -43.773 8.153 1.00 71.69 194 ARG A CA 1
ATOM 1528 C C . ARG A 1 194 ? 8.515 -43.295 9.283 1.00 71.69 194 ARG A C 1
ATOM 1530 O O . ARG A 1 194 ? 9.350 -44.056 9.745 1.00 71.69 194 ARG A O 1
ATOM 1537 N N . VAL A 1 195 ? 8.320 -42.058 9.745 1.00 72.44 195 VAL A N 1
ATOM 1538 C CA . VAL A 1 195 ? 9.086 -41.446 10.846 1.00 72.44 195 VAL A CA 1
ATOM 1539 C C . VAL A 1 195 ? 8.921 -42.226 12.156 1.00 72.44 195 VAL A C 1
ATOM 1541 O O . VAL A 1 195 ? 9.840 -42.266 12.964 1.00 72.44 195 VAL A O 1
ATOM 1544 N N . LEU A 1 196 ? 7.775 -42.886 12.352 1.00 74.44 196 LEU A N 1
ATOM 1545 C CA . LEU A 1 196 ? 7.441 -43.626 13.570 1.00 74.44 196 LEU A CA 1
ATOM 1546 C C . LEU A 1 196 ? 7.474 -45.149 13.377 1.00 74.44 196 LEU A C 1
ATOM 1548 O O . LEU A 1 196 ? 6.757 -45.857 14.079 1.00 74.44 196 LEU A O 1
ATOM 1552 N N . ASN A 1 197 ? 8.253 -45.668 12.419 1.00 75.94 197 ASN A N 1
ATOM 1553 C CA . ASN A 1 197 ? 8.337 -47.107 12.127 1.00 75.94 197 ASN A CA 1
ATOM 1554 C C . ASN A 1 197 ? 6.955 -47.769 11.932 1.00 75.94 197 ASN A C 1
ATOM 1556 O O . ASN A 1 197 ? 6.669 -48.812 12.513 1.00 75.94 197 ASN A O 1
ATOM 1560 N N . ASN A 1 198 ? 6.089 -47.151 11.121 1.00 74.12 198 ASN A N 1
ATOM 1561 C CA . ASN A 1 198 ? 4.728 -47.620 10.817 1.00 74.12 198 ASN A CA 1
ATOM 1562 C C . ASN A 1 198 ? 3.734 -47.596 11.995 1.00 74.12 198 ASN A C 1
ATOM 1564 O O . ASN A 1 198 ? 2.656 -48.175 11.891 1.00 74.12 198 ASN A O 1
ATOM 1568 N N . VAL A 1 199 ? 4.036 -46.868 13.074 1.00 80.44 199 VAL A N 1
ATOM 1569 C CA . VAL A 1 199 ? 3.063 -46.529 14.126 1.00 80.44 199 VAL A CA 1
ATOM 1570 C C . VAL A 1 199 ? 2.317 -45.239 13.752 1.00 80.44 199 VAL A C 1
ATOM 1572 O O . VAL A 1 199 ? 2.860 -44.351 13.083 1.00 80.44 199 VAL A O 1
ATOM 1575 N N . THR A 1 200 ? 1.048 -45.127 14.151 1.00 85.12 200 THR A N 1
ATOM 1576 C CA . THR A 1 200 ? 0.257 -43.902 13.928 1.00 85.12 200 THR A CA 1
ATOM 1577 C C . THR A 1 200 ? 0.586 -42.840 14.988 1.00 85.12 200 THR A C 1
ATOM 1579 O O . THR A 1 200 ? 0.825 -43.197 16.146 1.00 85.12 200 THR A O 1
ATOM 1582 N N . PRO A 1 201 ? 0.570 -41.533 14.656 1.00 88.06 201 PRO A N 1
ATOM 1583 C CA . PRO A 1 201 ? 0.743 -40.479 15.658 1.00 88.06 201 PRO A CA 1
ATOM 1584 C C . PRO A 1 201 ? -0.241 -40.595 16.831 1.00 88.06 201 PRO A C 1
ATOM 1586 O O . PRO A 1 201 ? 0.141 -40.416 17.985 1.00 88.06 201 PRO A O 1
ATOM 1589 N N . TYR A 1 202 ? -1.494 -40.964 16.545 1.00 87.00 202 TYR A N 1
ATOM 1590 C CA . TYR A 1 202 ? -2.539 -41.193 17.541 1.00 87.00 202 TYR A CA 1
ATOM 1591 C C . TYR A 1 202 ? -2.166 -42.315 18.518 1.00 87.00 202 TYR A C 1
ATOM 1593 O O . TYR A 1 202 ? -2.270 -42.129 19.727 1.00 87.00 202 TYR A O 1
ATOM 1601 N N . GLU A 1 203 ? -1.675 -43.449 18.013 1.00 86.31 203 GLU A N 1
ATOM 1602 C CA . GLU A 1 203 ? -1.236 -44.573 18.847 1.00 86.31 203 GLU A CA 1
ATOM 1603 C C . GLU A 1 203 ? -0.031 -44.213 19.711 1.00 86.31 203 GLU A C 1
ATOM 1605 O O . GLU A 1 203 ? 0.006 -44.569 20.888 1.00 86.31 203 GLU A O 1
ATOM 1610 N N . LYS A 1 204 ? 0.931 -43.455 19.172 1.00 84.88 204 LYS A N 1
ATOM 1611 C CA . LYS A 1 204 ? 2.105 -43.040 19.948 1.00 84.88 204 LYS A CA 1
ATOM 1612 C C . LYS A 1 204 ? 1.754 -42.030 21.047 1.00 84.88 204 LYS A C 1
ATOM 1614 O O . LYS A 1 204 ? 2.328 -42.130 22.133 1.00 84.88 204 LYS A O 1
ATOM 1619 N N . PHE A 1 205 ? 0.820 -41.114 20.775 1.00 86.88 205 PHE A N 1
ATOM 1620 C CA . PHE A 1 205 ? 0.383 -40.063 21.701 1.00 86.88 205 PHE A CA 1
ATOM 1621 C C . PHE A 1 205 ? -0.563 -40.589 22.795 1.00 86.88 205 PHE A C 1
ATOM 1623 O O . PHE A 1 205 ? -0.306 -40.374 23.973 1.00 86.88 205 PHE A O 1
ATOM 1630 N N . TRP A 1 206 ? -1.610 -41.337 22.425 1.00 82.44 206 TRP A N 1
ATOM 1631 C CA . TRP A 1 206 ? -2.635 -41.838 23.358 1.00 82.44 206 TRP A CA 1
ATOM 1632 C C . TRP A 1 206 ? -2.361 -43.241 23.909 1.00 82.44 206 TRP A C 1
ATOM 1634 O O . TRP A 1 206 ? -3.136 -43.734 24.726 1.00 82.44 206 TRP A O 1
ATOM 1644 N N . LYS A 1 207 ? -1.315 -43.926 23.425 1.00 83.81 207 LYS A N 1
ATOM 1645 C CA . LYS A 1 207 ? -1.022 -45.343 23.733 1.00 83.81 207 LYS A CA 1
ATOM 1646 C C . LYS A 1 207 ? -2.183 -46.295 23.405 1.00 83.81 207 LYS A C 1
ATOM 1648 O O . LYS A 1 207 ? -2.273 -47.392 23.949 1.00 83.81 207 LYS A O 1
ATOM 1653 N N . LYS A 1 208 ? -3.062 -45.891 22.481 1.00 83.94 208 LYS A N 1
ATOM 1654 C CA . LYS A 1 208 ? -4.249 -46.633 22.037 1.00 83.94 208 LYS A CA 1
ATOM 1655 C C . LYS A 1 208 ? -4.335 -46.625 20.514 1.00 83.94 208 LYS A C 1
ATOM 1657 O O . LYS A 1 208 ? -4.193 -45.573 19.895 1.00 83.94 208 LYS A O 1
ATOM 1662 N N . LYS A 1 209 ? -4.616 -47.778 19.901 1.00 80.56 209 LYS A N 1
ATOM 1663 C CA . LYS A 1 209 ? -4.812 -47.867 18.444 1.00 80.56 209 LYS A CA 1
ATOM 1664 C C . LYS A 1 209 ? -6.020 -47.026 18.001 1.00 80.56 209 LYS A C 1
ATOM 1666 O O . LYS A 1 209 ? -7.045 -47.060 18.687 1.00 80.56 209 LYS A O 1
ATOM 1671 N N . PRO A 1 210 ? -5.919 -46.275 16.887 1.00 83.50 210 PRO A N 1
ATOM 1672 C CA . PRO A 1 210 ? -7.041 -45.499 16.382 1.00 83.50 210 PRO A CA 1
ATOM 1673 C C . PRO A 1 210 ? -8.133 -46.422 15.837 1.00 83.50 210 PRO A C 1
ATOM 1675 O O . PRO A 1 210 ? -7.845 -47.484 15.289 1.00 83.50 210 PRO A O 1
ATOM 1678 N N . ASP A 1 211 ? -9.381 -45.987 15.965 1.00 78.94 211 ASP A N 1
ATOM 1679 C CA . ASP A 1 211 ? -10.512 -46.583 15.262 1.00 78.94 211 ASP A CA 1
ATOM 1680 C C . ASP A 1 211 ? -10.691 -45.863 13.917 1.00 78.94 211 ASP A C 1
ATOM 1682 O O . ASP A 1 211 ? -10.834 -44.636 13.887 1.00 78.94 211 ASP A O 1
ATOM 1686 N N . LEU A 1 212 ? -10.621 -46.610 12.810 1.00 81.81 212 LEU A N 1
ATOM 1687 C CA . LEU A 1 212 ? -10.750 -46.073 11.453 1.00 81.81 212 LEU A CA 1
ATOM 1688 C C . LEU A 1 212 ? -12.140 -46.319 10.857 1.00 81.81 212 LEU A C 1
ATOM 1690 O O . LEU A 1 212 ? -12.425 -45.775 9.792 1.00 81.81 212 LEU A O 1
ATOM 1694 N N . GLN A 1 213 ? -13.029 -47.050 11.548 1.00 78.31 213 GLN A N 1
ATOM 1695 C CA . GLN A 1 213 ? -14.400 -47.312 11.083 1.00 78.31 213 GLN A CA 1
ATOM 1696 C C . GLN A 1 213 ? -15.198 -46.033 10.841 1.00 78.31 213 GLN A C 1
ATOM 1698 O O . GLN A 1 213 ? -16.165 -46.043 10.083 1.00 78.31 213 GLN A O 1
ATOM 1703 N N . TRP A 1 214 ? -14.784 -44.935 11.470 1.00 77.00 214 TRP A N 1
ATOM 1704 C CA . TRP A 1 214 ? -15.441 -43.643 11.377 1.00 77.00 214 TRP A CA 1
ATOM 1705 C C . TRP A 1 214 ? -14.941 -42.784 10.213 1.00 77.00 214 TRP A C 1
ATOM 1707 O O . TRP A 1 214 ? -15.557 -41.766 9.920 1.00 77.00 214 TRP A O 1
ATOM 1717 N N . LEU A 1 215 ? -13.853 -43.152 9.531 1.00 84.31 215 LEU A N 1
ATOM 1718 C CA . LEU A 1 215 ? -13.327 -42.345 8.430 1.00 84.31 215 LEU A CA 1
ATOM 1719 C C . LEU A 1 215 ? -14.165 -42.526 7.163 1.00 84.31 215 LEU A C 1
ATOM 1721 O O . LEU A 1 215 ? -14.498 -43.641 6.774 1.00 84.31 215 LEU A O 1
ATOM 1725 N N . ARG A 1 216 ? -14.496 -41.407 6.523 1.00 87.00 216 ARG A N 1
ATOM 1726 C CA . ARG A 1 216 ? -15.267 -41.325 5.278 1.00 87.00 216 ARG A CA 1
ATOM 1727 C C . ARG A 1 216 ? -14.667 -40.240 4.368 1.00 87.00 216 ARG A C 1
ATOM 1729 O O . ARG A 1 216 ? -14.004 -39.329 4.892 1.00 87.00 216 ARG A O 1
ATOM 1736 N N . PRO A 1 217 ? -14.861 -40.307 3.036 1.00 87.81 217 PRO A N 1
ATOM 1737 C CA . PRO A 1 217 ? -14.380 -39.281 2.111 1.00 87.81 217 PRO A CA 1
ATOM 1738 C C . PRO A 1 217 ? -14.955 -37.899 2.433 1.00 87.81 217 PRO A C 1
ATOM 1740 O O . PRO A 1 217 ? -16.154 -37.739 2.640 1.00 87.81 217 PRO A O 1
ATOM 1743 N N . PHE A 1 218 ? -14.099 -36.879 2.483 1.00 91.75 218 PHE A N 1
ATOM 1744 C CA . PHE A 1 218 ? -14.543 -35.508 2.741 1.00 91.75 218 PHE A CA 1
ATOM 1745 C C . PHE A 1 218 ? -15.452 -35.009 1.613 1.00 91.75 218 PHE A C 1
ATOM 1747 O O . PHE A 1 218 ? -15.106 -35.147 0.441 1.00 91.75 218 PHE A O 1
ATOM 1754 N N . GLY A 1 219 ? -16.576 -34.387 1.965 1.00 87.38 219 GLY A N 1
ATOM 1755 C CA . GLY A 1 219 ? -17.521 -33.825 1.006 1.00 87.38 219 GLY A CA 1
ATOM 1756 C C . GLY A 1 219 ? -18.498 -34.830 0.382 1.00 87.38 219 GLY A C 1
ATOM 1757 O O . GLY A 1 219 ? -19.250 -34.440 -0.512 1.00 87.38 219 GLY A O 1
ATOM 1758 N N . CYS A 1 220 ? -18.514 -36.093 0.827 1.00 87.06 220 CYS A N 1
ATOM 1759 C CA . CYS A 1 220 ? -19.488 -37.076 0.352 1.00 87.06 220 CYS A CA 1
ATOM 1760 C C . CYS A 1 220 ? -20.906 -36.798 0.885 1.00 87.06 220 CYS A C 1
ATOM 1762 O O . CYS A 1 220 ? -21.097 -36.110 1.898 1.00 87.06 220 CYS A O 1
ATOM 1764 N N . LEU A 1 221 ? -21.907 -37.333 0.186 1.00 85.19 221 LEU A N 1
ATOM 1765 C CA . LEU A 1 221 ? -23.315 -37.224 0.542 1.00 85.19 221 LEU A CA 1
ATOM 1766 C C . LEU A 1 221 ? -23.618 -38.058 1.793 1.00 85.19 221 LEU A C 1
ATOM 1768 O O . LEU A 1 221 ? -23.265 -39.232 1.897 1.00 85.19 221 LEU A O 1
ATOM 1772 N N . ALA A 1 222 ? -24.327 -37.446 2.731 1.00 88.50 222 ALA A N 1
ATOM 1773 C CA . ALA A 1 222 ? -24.653 -38.001 4.032 1.00 88.50 222 ALA A CA 1
ATOM 1774 C C . ALA A 1 222 ? -26.134 -37.763 4.360 1.00 88.50 222 ALA A C 1
ATOM 1776 O O . ALA A 1 222 ? -26.612 -36.637 4.283 1.00 88.50 222 ALA A O 1
ATOM 1777 N N . TYR A 1 223 ? -26.868 -38.797 4.762 1.00 84.12 223 TYR A N 1
ATOM 1778 C CA . TYR A 1 223 ? -28.245 -38.696 5.241 1.00 84.12 223 TYR A CA 1
ATOM 1779 C C . TYR A 1 223 ? -28.278 -38.774 6.761 1.00 84.12 223 TYR A C 1
ATOM 1781 O O . TYR A 1 223 ? -27.903 -39.784 7.352 1.00 84.12 223 TYR A O 1
ATOM 1789 N N . VAL A 1 224 ? -28.751 -37.704 7.393 1.00 87.19 224 VAL A N 1
ATOM 1790 C CA . VAL A 1 224 ? -28.815 -37.571 8.849 1.00 87.19 224 VAL A CA 1
ATOM 1791 C C . VAL A 1 224 ? -30.203 -37.944 9.347 1.00 87.19 224 VAL A C 1
ATOM 1793 O O . VAL A 1 224 ? -31.193 -37.345 8.915 1.00 87.19 224 VAL A O 1
ATOM 1796 N N . LEU A 1 225 ? -30.275 -38.880 10.296 1.00 84.75 225 LEU A N 1
ATOM 1797 C CA . LEU A 1 225 ? -31.523 -39.262 10.954 1.00 84.75 225 LEU A CA 1
ATOM 1798 C C . LEU A 1 225 ? -32.098 -38.089 11.773 1.00 84.75 225 LEU A C 1
ATOM 1800 O O . LEU A 1 225 ? -31.401 -37.431 12.550 1.00 84.75 225 LEU A O 1
ATOM 1804 N N . ILE A 1 226 ? -33.395 -37.822 11.624 1.00 81.38 226 ILE A N 1
ATOM 1805 C CA . ILE A 1 226 ? -34.128 -36.858 12.453 1.00 81.38 226 ILE A CA 1
ATOM 1806 C C . ILE A 1 226 ? -34.781 -37.617 13.606 1.00 81.38 226 ILE A C 1
ATOM 1808 O O . ILE A 1 226 ? -35.561 -38.543 13.369 1.00 81.38 226 ILE A O 1
ATOM 1812 N N . HIS A 1 227 ? -34.511 -37.230 14.854 1.00 76.88 227 HIS A N 1
ATOM 1813 C CA . HIS A 1 227 ? -35.188 -37.811 16.018 1.00 76.88 227 HIS A CA 1
ATOM 1814 C C . HIS A 1 227 ? -36.708 -37.621 15.934 1.00 76.88 227 HIS A C 1
ATOM 1816 O O . HIS A 1 227 ? -37.179 -36.601 15.437 1.00 76.88 227 HIS A O 1
ATOM 1822 N N . LYS A 1 228 ? -37.474 -38.612 16.413 1.00 72.38 228 LYS A N 1
ATOM 1823 C CA . LYS A 1 228 ? -38.945 -38.653 16.296 1.00 72.38 228 LYS A CA 1
ATOM 1824 C C . LYS A 1 228 ? -39.631 -37.392 16.840 1.00 72.38 228 LYS A C 1
ATOM 1826 O O . LYS A 1 228 ? -40.607 -36.956 16.252 1.00 72.38 228 LYS A O 1
ATOM 1831 N N . GLU A 1 229 ? -39.086 -36.801 17.899 1.00 71.25 229 GLU A N 1
ATOM 1832 C CA . GLU A 1 229 ? -39.609 -35.601 18.576 1.00 71.25 229 GLU A CA 1
ATOM 1833 C C . GLU A 1 229 ? -39.508 -34.318 17.740 1.00 71.25 229 GLU A C 1
ATOM 1835 O O . GLU A 1 229 ? -40.277 -33.387 17.940 1.00 71.25 229 GLU A O 1
ATOM 1840 N N . LEU A 1 230 ? -38.574 -34.266 16.785 1.00 68.88 230 LEU A N 1
ATOM 1841 C CA . LEU A 1 230 ? -38.365 -33.105 15.913 1.00 68.88 230 LEU A CA 1
ATOM 1842 C C . LEU A 1 230 ? -39.161 -33.197 14.602 1.00 68.88 230 LEU A C 1
ATOM 1844 O O . LEU A 1 230 ? -39.030 -32.321 13.748 1.00 68.88 230 LEU A O 1
ATOM 1848 N N . ARG A 1 231 ? -39.945 -34.266 14.417 1.00 74.62 231 ARG A N 1
ATOM 1849 C CA . ARG A 1 231 ? -40.771 -34.479 13.223 1.00 74.62 231 ARG A CA 1
ATOM 1850 C C . ARG A 1 231 ? -42.139 -33.853 13.461 1.00 74.62 231 ARG A C 1
ATOM 1852 O O . ARG A 1 231 ? -42.787 -34.157 14.458 1.00 74.62 231 ARG A O 1
ATOM 1859 N N . GLN A 1 232 ? -42.586 -33.002 12.543 1.00 67.25 232 GLN A N 1
ATOM 1860 C CA . GLN A 1 232 ? -43.874 -32.310 12.669 1.00 67.25 232 GLN A CA 1
ATOM 1861 C C . GLN A 1 232 ? -45.053 -33.155 12.161 1.00 67.25 232 GLN A C 1
ATOM 1863 O O . GLN A 1 232 ? -46.207 -32.800 12.382 1.00 67.25 232 GLN A O 1
ATOM 1868 N N . GLY A 1 233 ? -44.786 -34.302 11.523 1.00 69.69 233 GLY A N 1
ATOM 1869 C CA . GLY A 1 233 ? -45.822 -35.205 11.028 1.00 69.69 233 GLY A CA 1
ATOM 1870 C C . GLY A 1 233 ? -45.397 -36.672 10.975 1.00 69.69 233 GLY A C 1
ATOM 1871 O O . GLY A 1 233 ? -44.218 -37.005 10.858 1.00 69.69 233 GLY A O 1
ATOM 1872 N N . LYS A 1 234 ? -46.387 -37.573 11.023 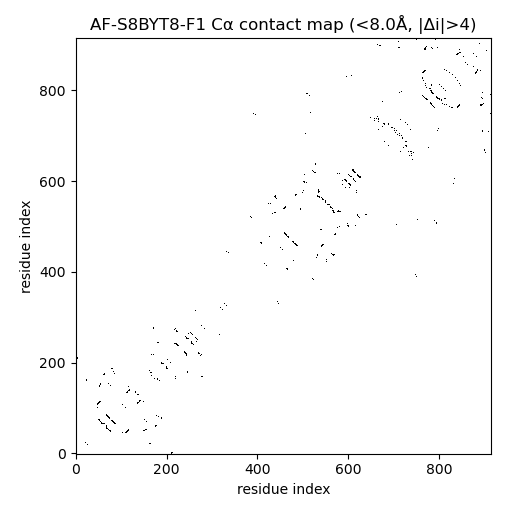1.00 68.81 234 LYS A N 1
ATOM 1873 C CA . LYS A 1 234 ? -46.193 -39.038 11.009 1.00 68.81 234 LYS A CA 1
ATOM 1874 C C . LYS A 1 234 ? -45.614 -39.564 9.683 1.00 68.81 234 LYS A C 1
ATOM 1876 O O . LYS A 1 234 ? -44.993 -40.622 9.679 1.00 68.81 234 LYS A O 1
ATOM 1881 N N . PHE A 1 235 ? -45.801 -38.813 8.595 1.00 69.38 235 PHE A N 1
ATOM 1882 C CA . PHE A 1 235 ? -45.342 -39.131 7.236 1.00 69.38 235 PHE A CA 1
ATOM 1883 C C . PHE A 1 235 ? -44.151 -38.271 6.767 1.00 69.38 235 PHE A C 1
ATOM 1885 O O . PHE A 1 235 ? -43.775 -38.336 5.600 1.00 69.38 235 PHE A O 1
ATOM 1892 N N . GLU A 1 236 ? -43.548 -37.455 7.640 1.00 74.19 236 GLU A N 1
ATOM 1893 C CA . GLU A 1 236 ? -42.375 -36.650 7.272 1.00 74.19 236 GLU A CA 1
ATOM 1894 C C . GLU A 1 236 ? -41.134 -37.539 7.058 1.00 74.19 236 GLU A C 1
ATOM 1896 O O . GLU A 1 236 ? -40.939 -38.544 7.751 1.00 74.19 236 GLU A O 1
ATOM 1901 N N . ALA A 1 237 ? -40.273 -37.153 6.110 1.00 75.06 237 ALA A N 1
ATOM 1902 C CA . ALA A 1 237 ? -39.026 -37.852 5.822 1.00 75.06 237 ALA A CA 1
ATOM 1903 C C . ALA A 1 237 ? -38.164 -38.020 7.086 1.00 75.06 237 ALA A C 1
ATOM 1905 O O . ALA A 1 237 ? -37.842 -37.068 7.797 1.00 75.06 237 ALA A O 1
ATOM 1906 N N . VAL A 1 238 ? -37.767 -39.265 7.344 1.00 80.94 238 VAL A N 1
ATOM 1907 C CA . VAL A 1 238 ? -37.063 -39.672 8.568 1.00 80.94 238 VAL A CA 1
ATOM 1908 C C . VAL A 1 238 ? -35.590 -39.243 8.570 1.00 80.94 238 VAL A C 1
ATOM 1910 O O . VAL A 1 238 ? -35.005 -39.078 9.642 1.00 80.94 238 VAL A O 1
ATOM 1913 N N . ALA A 1 239 ? -35.000 -39.022 7.395 1.00 82.06 239 ALA A N 1
ATOM 1914 C CA . ALA A 1 239 ? -33.625 -38.571 7.233 1.00 82.06 239 ALA A CA 1
ATOM 1915 C C . ALA A 1 239 ? -33.531 -37.426 6.216 1.00 82.06 239 ALA A C 1
ATOM 1917 O O . ALA A 1 239 ? -34.313 -37.365 5.267 1.00 82.06 239 ALA A O 1
ATOM 1918 N N . ARG A 1 240 ? -32.560 -36.526 6.406 1.00 84.56 240 ARG A N 1
ATOM 1919 C CA . ARG A 1 240 ? -32.308 -35.377 5.518 1.00 84.56 240 ARG A CA 1
ATOM 1920 C C . ARG A 1 240 ? -30.895 -35.424 4.932 1.00 84.56 240 ARG A C 1
ATOM 1922 O O . ARG A 1 240 ? -29.975 -35.796 5.662 1.00 84.56 240 ARG A O 1
ATOM 1929 N N . PRO A 1 241 ? -30.709 -35.031 3.659 1.00 85.06 241 PRO A N 1
ATOM 1930 C CA . PRO A 1 241 ? -29.407 -35.046 3.007 1.00 85.06 241 PRO A CA 1
ATOM 1931 C C . PRO A 1 241 ? -28.515 -33.876 3.455 1.00 85.06 241 PRO A C 1
ATOM 1933 O O . PRO A 1 241 ? -28.978 -32.767 3.741 1.00 85.06 241 PRO A O 1
ATOM 1936 N N . GLY A 1 242 ? -27.214 -34.127 3.465 1.00 87.00 242 GLY A N 1
ATOM 1937 C CA . GLY A 1 242 ? -26.150 -33.214 3.846 1.00 87.00 242 GLY A CA 1
ATOM 1938 C C . GLY A 1 242 ? -24.798 -33.668 3.294 1.00 87.00 242 GLY A C 1
ATOM 1939 O O . GLY A 1 242 ? -24.699 -34.679 2.607 1.00 87.00 242 GLY A O 1
ATOM 1940 N N . VAL A 1 243 ? -23.750 -32.908 3.584 1.00 89.38 243 VAL A N 1
ATOM 1941 C CA . VAL A 1 243 ? -22.386 -33.102 3.086 1.00 89.38 243 VAL A CA 1
ATOM 1942 C C . VAL A 1 243 ? -21.443 -33.283 4.266 1.00 89.38 243 VAL A C 1
ATOM 1944 O O . VAL A 1 243 ? -21.476 -32.496 5.214 1.00 89.38 243 VAL A O 1
ATOM 1947 N N . LEU A 1 244 ? -20.599 -34.314 4.233 1.00 90.75 244 LEU A N 1
ATOM 1948 C CA . LEU A 1 244 ? -19.644 -34.566 5.309 1.00 90.75 244 LEU A CA 1
ATOM 1949 C C . LEU A 1 244 ? -18.529 -33.509 5.336 1.00 90.75 244 LEU A C 1
ATOM 1951 O O . LEU A 1 244 ? -17.743 -33.405 4.398 1.00 90.75 244 LEU A O 1
ATOM 1955 N N . MET A 1 245 ? -18.411 -32.797 6.459 1.00 89.38 245 MET A N 1
ATOM 1956 C CA . MET A 1 245 ? -17.381 -31.777 6.701 1.00 89.38 245 MET A CA 1
ATOM 1957 C C . MET A 1 245 ? -16.284 -32.239 7.674 1.00 89.38 245 MET A C 1
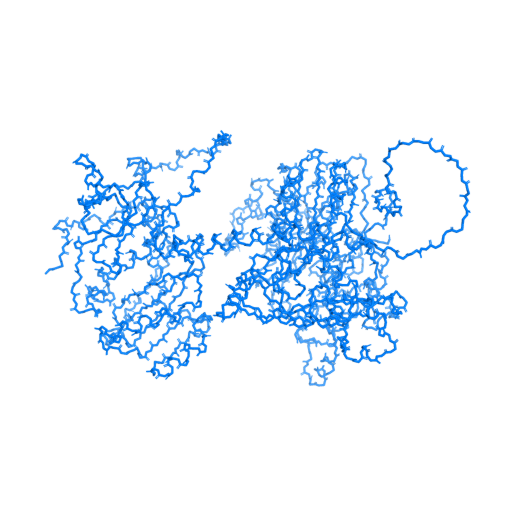ATOM 1959 O O . MET A 1 245 ? -15.308 -31.528 7.878 1.00 89.38 245 MET A O 1
ATOM 1963 N N . GLY A 1 246 ? -16.431 -33.415 8.290 1.00 88.12 246 GLY A N 1
ATOM 1964 C CA . GLY A 1 246 ? -15.437 -34.007 9.188 1.00 88.12 246 GLY A CA 1
ATOM 1965 C C . GLY A 1 246 ? -16.035 -34.506 10.500 1.00 88.12 246 GLY A C 1
ATOM 1966 O O . GLY A 1 246 ? -17.210 -34.868 10.557 1.00 88.12 246 GLY A O 1
ATOM 1967 N N . MET A 1 247 ? -15.226 -34.533 11.559 1.00 82.69 247 MET A N 1
ATOM 1968 C CA . MET A 1 247 ? -15.617 -35.007 12.894 1.00 82.69 247 MET A CA 1
ATOM 1969 C C . MET A 1 247 ? -15.815 -33.835 13.861 1.00 82.69 247 MET A C 1
ATOM 1971 O O . MET A 1 247 ? -15.180 -32.792 13.709 1.00 82.69 247 MET A O 1
ATOM 1975 N N . SER A 1 248 ? -16.690 -33.997 14.856 1.00 79.31 248 SER A N 1
ATOM 1976 C CA . SER A 1 248 ? -16.788 -33.047 15.970 1.00 79.31 248 SER A CA 1
ATOM 1977 C C . SER A 1 248 ? -15.734 -33.348 17.040 1.00 79.31 248 SER A C 1
ATOM 1979 O O . SER A 1 248 ? -15.538 -34.503 17.409 1.00 79.31 248 SER A O 1
ATOM 1981 N N . ASP A 1 249 ? -15.092 -32.303 17.566 1.00 69.06 249 ASP A N 1
ATOM 1982 C CA . ASP A 1 249 ? -14.160 -32.419 18.696 1.00 69.06 249 ASP A CA 1
ATOM 1983 C C . ASP A 1 249 ? -14.882 -32.497 20.055 1.00 69.06 249 ASP A C 1
ATOM 1985 O O . ASP A 1 249 ? -14.313 -32.981 21.030 1.00 69.06 249 ASP A O 1
ATOM 1989 N N . ALA A 1 250 ? -16.133 -32.025 20.128 1.00 68.75 250 ALA A N 1
ATOM 1990 C CA . ALA A 1 250 ? -16.913 -31.945 21.368 1.00 68.75 250 ALA A CA 1
ATOM 1991 C C . ALA A 1 250 ? -17.858 -33.140 21.575 1.00 68.75 250 ALA A C 1
ATOM 1993 O O . ALA A 1 250 ? -18.170 -33.498 22.710 1.00 68.75 250 ALA A O 1
ATOM 1994 N N . HIS A 1 251 ? -18.321 -33.764 20.490 1.00 74.25 251 HIS A N 1
ATOM 1995 C CA . HIS A 1 251 ? -19.266 -34.877 20.534 1.00 74.25 251 HIS A CA 1
ATOM 1996 C C . HIS A 1 251 ? -18.781 -36.035 19.659 1.00 74.25 251 HIS A C 1
ATOM 1998 O O . HIS A 1 251 ? -18.223 -35.819 18.588 1.00 74.25 251 HIS A O 1
ATOM 2004 N N . SER A 1 252 ? -19.067 -37.273 20.065 1.00 73.38 252 SER A N 1
ATOM 2005 C CA . SER A 1 252 ? -18.789 -38.474 19.265 1.00 73.38 252 SER A CA 1
ATOM 2006 C C . SER A 1 252 ? -19.756 -38.590 18.078 1.00 73.38 252 SER A C 1
ATOM 2008 O O . SER A 1 252 ? -20.702 -39.380 18.106 1.00 73.38 252 SER A O 1
ATOM 2010 N N . GLY A 1 253 ? -19.550 -37.766 17.051 1.00 83.69 253 GLY A N 1
ATOM 2011 C CA . GLY A 1 253 ? -20.388 -37.718 15.856 1.00 83.69 253 GLY A CA 1
ATOM 2012 C C . GLY A 1 253 ? -19.755 -36.955 14.692 1.00 83.69 253 GLY A C 1
ATOM 2013 O O . GLY A 1 253 ? -18.741 -36.264 14.833 1.00 83.69 253 GLY A O 1
ATOM 2014 N N . TYR A 1 254 ? -20.385 -37.086 13.530 1.00 86.62 254 TYR A N 1
ATOM 2015 C CA . TYR A 1 254 ? -19.997 -36.436 12.286 1.00 86.62 254 TYR A CA 1
ATOM 2016 C C . TYR A 1 254 ? -20.499 -35.003 12.222 1.00 86.62 254 TYR A C 1
ATOM 2018 O O . TYR A 1 254 ? -21.621 -34.704 12.628 1.00 86.62 254 TYR A O 1
ATOM 2026 N N . LYS A 1 255 ? -19.683 -34.126 11.645 1.00 89.50 255 LYS A N 1
ATOM 2027 C CA . LYS A 1 255 ? -20.037 -32.754 11.305 1.00 89.50 255 LYS A CA 1
ATOM 2028 C C . LYS A 1 255 ? -20.589 -32.740 9.881 1.00 89.50 255 LYS A C 1
ATOM 2030 O O . LYS A 1 255 ? -19.833 -32.899 8.924 1.00 89.50 255 LYS A O 1
ATOM 2035 N N . ILE A 1 256 ? -21.902 -32.578 9.742 1.00 88.69 256 ILE A N 1
ATOM 2036 C CA . ILE A 1 256 ? -22.604 -32.636 8.457 1.00 88.69 256 ILE A CA 1
ATOM 2037 C C . ILE A 1 256 ? -23.158 -31.258 8.107 1.00 88.69 256 ILE A C 1
ATOM 2039 O O . ILE A 1 256 ? -23.871 -30.647 8.898 1.00 88.69 256 ILE A O 1
ATOM 2043 N N . HIS A 1 257 ? -22.852 -30.769 6.911 1.00 87.62 257 HIS A N 1
ATOM 2044 C CA . HIS A 1 257 ? -23.461 -29.573 6.350 1.00 87.62 257 HIS A CA 1
ATOM 2045 C C . HIS A 1 257 ? -24.775 -29.929 5.654 1.00 87.62 257 HIS A C 1
ATOM 2047 O O . HIS A 1 257 ? -24.778 -30.605 4.632 1.00 87.62 257 HIS A O 1
ATOM 2053 N N . MET A 1 258 ? -25.901 -29.501 6.211 1.00 83.19 258 MET A N 1
ATOM 2054 C CA . MET A 1 258 ? -27.226 -29.813 5.683 1.00 83.19 258 MET A CA 1
ATOM 2055 C C . MET A 1 258 ? -27.491 -29.022 4.393 1.00 83.19 258 MET A C 1
ATOM 2057 O O . MET A 1 258 ? -27.364 -27.799 4.384 1.00 83.19 258 MET A O 1
ATOM 2061 N N . LEU A 1 259 ? -27.906 -29.705 3.320 1.00 78.50 259 LEU A N 1
ATOM 2062 C CA . LEU A 1 259 ? -28.118 -29.077 2.003 1.00 78.50 259 LEU A CA 1
ATOM 2063 C C . LEU A 1 259 ? -29.359 -28.171 1.947 1.00 78.50 259 LEU A C 1
ATOM 2065 O O . LEU A 1 259 ? -29.460 -27.320 1.074 1.00 78.50 259 LEU A O 1
ATOM 2069 N N . GLN A 1 260 ? -30.315 -28.354 2.861 1.00 70.12 260 GLN A N 1
ATOM 2070 C CA . GLN A 1 260 ? -31.601 -27.644 2.831 1.00 70.12 260 GLN A CA 1
ATOM 2071 C C . GLN A 1 260 ? -31.534 -26.221 3.397 1.00 70.12 260 GLN A C 1
ATOM 2073 O O . GLN A 1 260 ? -32.253 -25.345 2.934 1.00 70.12 260 GLN A O 1
ATOM 2078 N N . ASN A 1 261 ? -30.726 -26.001 4.434 1.00 70.00 261 ASN A N 1
ATOM 2079 C CA . ASN A 1 261 ? -30.716 -24.757 5.214 1.00 70.00 261 ASN A CA 1
ATOM 2080 C C . ASN A 1 261 ? -29.304 -24.216 5.475 1.00 70.00 261 ASN A C 1
ATOM 2082 O O . ASN A 1 261 ? -29.135 -23.295 6.266 1.00 70.00 261 ASN A O 1
ATOM 2086 N N . ASN A 1 262 ? -28.284 -24.794 4.837 1.00 67.19 262 ASN A N 1
ATOM 2087 C CA . ASN A 1 262 ? -26.876 -24.450 5.019 1.00 67.19 262 ASN A CA 1
ATOM 2088 C C . ASN A 1 262 ? -26.337 -24.553 6.467 1.00 67.19 262 ASN A C 1
ATOM 2090 O O . ASN A 1 262 ? -25.209 -24.132 6.742 1.00 67.19 262 ASN A O 1
ATOM 2094 N N . GLU A 1 263 ? -27.069 -25.180 7.390 1.00 80.50 263 GLU A N 1
ATOM 2095 C CA . GLU A 1 263 ? -26.635 -25.363 8.777 1.00 80.50 263 GLU A CA 1
ATOM 2096 C C . GLU A 1 263 ? -25.607 -26.501 8.910 1.00 80.50 263 GLU A C 1
ATOM 2098 O O . GLU A 1 263 ? -25.484 -27.372 8.043 1.00 80.50 263 GLU A O 1
ATOM 2103 N N . ILE A 1 264 ? -24.850 -26.503 10.011 1.00 83.62 264 ILE A N 1
ATOM 2104 C CA . ILE A 1 264 ? -24.013 -27.640 10.406 1.00 83.62 264 ILE A CA 1
ATOM 2105 C C . ILE A 1 264 ? -24.719 -28.390 11.519 1.00 83.62 264 ILE A C 1
ATOM 2107 O O . ILE A 1 264 ? -24.962 -27.839 12.591 1.00 83.62 264 ILE A O 1
ATOM 2111 N N . LYS A 1 265 ? -24.978 -29.670 11.284 1.00 84.25 265 LYS A N 1
ATOM 2112 C CA . LYS A 1 265 ? -25.526 -30.574 12.280 1.00 84.25 265 LYS A CA 1
ATOM 2113 C C . LYS A 1 265 ? -24.472 -31.587 12.692 1.00 84.25 265 LYS A C 1
ATOM 2115 O O . LYS A 1 265 ? -23.797 -32.178 11.852 1.00 84.25 265 LYS A O 1
ATOM 2120 N N . ILE A 1 266 ? -24.349 -31.788 13.998 1.00 86.44 266 ILE A N 1
ATOM 2121 C CA . ILE A 1 266 ? -23.555 -32.880 14.547 1.00 86.44 266 ILE A CA 1
ATOM 2122 C C . ILE A 1 266 ? -24.483 -34.079 14.693 1.00 86.44 266 ILE A C 1
ATOM 2124 O O . ILE A 1 266 ? -25.527 -33.978 15.337 1.00 86.44 266 ILE A O 1
ATOM 2128 N N . ALA A 1 267 ? -24.135 -35.193 14.058 1.00 83.38 267 ALA A N 1
ATOM 2129 C CA . ALA A 1 267 ? -24.972 -36.382 14.041 1.00 83.38 267 ALA A CA 1
ATOM 2130 C C . ALA A 1 267 ? -24.137 -37.653 14.164 1.00 83.38 267 ALA A C 1
ATOM 2132 O O . ALA A 1 267 ? -23.099 -37.800 13.523 1.00 83.38 267 ALA A O 1
ATOM 2133 N N . ARG A 1 268 ? -24.610 -38.581 14.996 1.00 84.44 268 ARG A N 1
ATOM 2134 C CA . ARG A 1 268 ? -24.027 -39.919 15.124 1.00 84.44 268 ARG A CA 1
ATOM 2135 C C . ARG A 1 268 ? -24.635 -40.885 14.108 1.00 84.44 268 ARG A C 1
ATOM 2137 O O . ARG A 1 268 ? -23.896 -41.579 13.422 1.00 84.44 268 ARG A O 1
ATOM 2144 N N . ASP A 1 269 ? -25.961 -40.876 13.991 1.00 84.12 269 ASP A N 1
ATOM 2145 C CA . ASP A 1 269 ? -26.709 -41.766 13.101 1.00 84.12 269 ASP A CA 1
ATOM 2146 C C . ASP A 1 269 ? -26.794 -41.153 11.698 1.00 84.12 269 ASP A C 1
ATOM 2148 O O . ASP A 1 269 ? -27.689 -40.355 11.386 1.00 84.12 269 ASP A O 1
ATOM 2152 N N . VAL A 1 270 ? -25.804 -41.490 10.872 1.00 86.75 270 VAL A N 1
ATOM 2153 C CA . VAL A 1 270 ? -25.634 -40.951 9.521 1.00 86.75 270 VAL A CA 1
ATOM 2154 C C . VAL A 1 270 ? -25.371 -42.084 8.537 1.00 86.75 270 VAL A C 1
ATOM 2156 O O . VAL A 1 270 ? -24.520 -42.938 8.777 1.00 86.75 270 VAL A O 1
ATOM 2159 N N . TRP A 1 271 ? -26.091 -42.073 7.419 1.00 86.69 271 TRP A N 1
ATOM 2160 C CA . TRP A 1 271 ? -25.859 -42.980 6.297 1.00 86.69 271 TRP A CA 1
ATOM 2161 C C . TRP A 1 271 ? -25.078 -42.267 5.190 1.00 86.69 271 TRP A C 1
ATOM 2163 O O . TRP A 1 271 ? -25.443 -41.152 4.826 1.00 86.69 271 TRP A O 1
ATOM 2173 N N . PHE A 1 272 ? -24.032 -42.882 4.635 1.00 85.06 272 PHE A N 1
ATOM 2174 C CA . PHE A 1 272 ? -23.139 -42.236 3.663 1.00 85.06 272 PHE A CA 1
ATOM 2175 C C . PHE A 1 272 ? -23.248 -42.853 2.269 1.00 85.06 272 PHE A C 1
ATOM 2177 O O . PHE A 1 272 ? -23.316 -44.070 2.123 1.00 85.06 272 PHE A O 1
ATOM 2184 N N . TYR A 1 273 ? -23.189 -41.996 1.251 1.00 80.50 273 TYR A N 1
ATOM 2185 C CA . TYR A 1 273 ? -22.918 -42.366 -0.134 1.00 80.50 273 TYR A CA 1
ATOM 2186 C C . TYR A 1 273 ? -21.536 -41.823 -0.499 1.00 80.50 273 TYR A C 1
ATOM 2188 O O . TYR A 1 273 ? -21.390 -40.677 -0.917 1.00 80.50 273 TYR A O 1
ATOM 2196 N N . GLU A 1 274 ? -20.514 -42.646 -0.276 1.00 84.06 274 GLU A N 1
ATOM 2197 C CA . GLU A 1 274 ? -19.103 -42.236 -0.307 1.00 84.06 274 GLU A CA 1
ATOM 2198 C C . GLU A 1 274 ? -18.605 -41.808 -1.695 1.00 84.06 274 GLU A C 1
ATOM 2200 O O . GLU A 1 274 ? -17.706 -40.977 -1.784 1.00 84.06 274 GLU A O 1
ATOM 2205 N N . GLU A 1 275 ? -19.247 -42.304 -2.754 1.00 80.38 275 GLU A N 1
ATOM 2206 C CA . GLU A 1 275 ? -18.933 -41.992 -4.156 1.00 80.38 275 GLU A CA 1
ATOM 2207 C C . GLU A 1 275 ? -19.702 -40.776 -4.702 1.00 80.38 275 GLU A C 1
ATOM 2209 O O . GLU A 1 275 ? -19.432 -40.290 -5.802 1.00 80.38 275 GLU A O 1
ATOM 2214 N N . VAL A 1 276 ? -20.691 -40.275 -3.955 1.00 76.44 276 VAL A N 1
ATOM 2215 C CA . VAL A 1 276 ? -21.560 -39.182 -4.400 1.00 76.44 276 VAL A CA 1
ATOM 2216 C C . VAL A 1 276 ? -21.132 -37.891 -3.719 1.00 76.44 276 VAL A C 1
ATOM 2218 O O . VAL A 1 276 ? -21.197 -37.772 -2.498 1.00 76.44 276 VAL A O 1
ATOM 2221 N N . PHE A 1 277 ? -20.748 -36.894 -4.515 1.00 83.69 277 PHE A N 1
ATOM 2222 C CA . PHE A 1 277 ? -20.308 -35.580 -4.042 1.00 83.69 277 PHE A CA 1
ATOM 2223 C C . PHE A 1 277 ? -21.316 -34.508 -4.480 1.00 83.69 277 PHE A C 1
ATOM 2225 O O . PHE A 1 277 ? -21.315 -34.129 -5.649 1.00 83.69 277 PHE A O 1
ATOM 2232 N N . PRO A 1 278 ? -22.182 -33.997 -3.583 1.00 79.56 278 PRO A N 1
ATOM 2233 C CA . PRO A 1 278 ? -23.303 -33.130 -3.969 1.00 79.56 278 PRO A CA 1
ATOM 2234 C C . PRO A 1 278 ? -22.924 -31.806 -4.639 1.00 79.56 278 PRO A C 1
ATOM 2236 O O . PRO A 1 278 ? -23.716 -31.259 -5.398 1.00 79.56 278 PRO A O 1
ATOM 2239 N N . TYR A 1 279 ? -21.723 -31.282 -4.377 1.00 79.19 279 TYR A N 1
ATOM 2240 C CA . TYR A 1 279 ? -21.231 -30.058 -5.021 1.00 79.19 279 TYR A CA 1
ATOM 2241 C C . TYR A 1 279 ? -20.608 -30.301 -6.404 1.00 79.19 279 TYR A C 1
ATOM 2243 O O . TYR A 1 279 ? -20.210 -29.351 -7.081 1.00 79.19 279 TYR A O 1
ATOM 2251 N N . ARG A 1 280 ? -20.532 -31.560 -6.846 1.00 75.94 280 ARG A N 1
ATOM 2252 C CA . ARG A 1 280 ? -19.998 -31.944 -8.149 1.00 75.94 280 ARG A CA 1
ATOM 2253 C C . ARG A 1 280 ? -21.131 -31.985 -9.174 1.00 75.94 280 ARG A C 1
ATOM 2255 O O . ARG A 1 280 ? -22.029 -32.815 -9.079 1.00 75.94 280 ARG A O 1
ATOM 2262 N N . LYS A 1 281 ? -21.101 -31.069 -10.148 1.00 58.75 281 LYS A N 1
ATOM 2263 C CA . LYS A 1 281 ? -22.213 -30.845 -11.089 1.00 58.75 281 LYS A CA 1
ATOM 2264 C C . LYS A 1 281 ? -22.428 -31.993 -12.093 1.00 58.75 281 LYS A C 1
ATOM 2266 O O . LYS A 1 281 ? -23.569 -32.197 -12.483 1.00 58.75 281 LYS A O 1
ATOM 2271 N N . ASN A 1 282 ? -21.386 -32.751 -12.469 1.00 53.59 282 ASN A N 1
ATOM 2272 C CA . ASN A 1 282 ? -21.472 -33.887 -13.401 1.00 53.59 282 ASN A CA 1
ATOM 2273 C C . ASN A 1 282 ? -20.664 -35.104 -12.893 1.00 53.59 282 ASN A C 1
ATOM 2275 O O . ASN A 1 282 ? -19.437 -35.115 -13.003 1.00 53.59 282 ASN A O 1
ATOM 2279 N N . PRO A 1 283 ? -21.310 -36.165 -12.373 1.00 44.72 283 PRO A N 1
ATOM 2280 C CA . PRO A 1 283 ? -20.604 -37.316 -11.800 1.00 44.72 283 PRO A CA 1
ATOM 2281 C C . PRO A 1 283 ? -19.754 -38.114 -12.808 1.00 44.72 283 PRO A C 1
ATOM 2283 O O . PRO A 1 283 ? -18.778 -38.741 -12.405 1.00 44.72 283 PRO A O 1
ATOM 2286 N N . THR A 1 284 ? -20.104 -38.097 -14.102 1.00 41.91 284 THR A N 1
ATOM 2287 C CA . THR A 1 284 ? -19.528 -38.985 -15.133 1.00 41.91 284 THR A CA 1
ATOM 2288 C C . THR A 1 284 ? -18.573 -38.315 -16.132 1.00 41.91 284 THR A C 1
ATOM 2290 O O . THR A 1 284 ? -17.671 -38.994 -16.613 1.00 41.91 284 THR A O 1
ATOM 2293 N N . ASN A 1 285 ? -18.682 -37.008 -16.407 1.00 39.62 285 ASN A N 1
ATOM 2294 C CA . ASN A 1 285 ? -17.785 -36.313 -17.356 1.00 39.62 285 ASN A CA 1
ATOM 2295 C C . ASN A 1 285 ? -16.519 -35.721 -16.711 1.00 39.62 285 ASN A C 1
ATOM 2297 O O . ASN A 1 285 ? -15.507 -35.573 -17.385 1.00 39.62 285 ASN A O 1
ATOM 2301 N N . ASP A 1 286 ? -16.517 -35.453 -15.402 1.00 41.94 286 ASP A N 1
ATOM 2302 C CA . ASP A 1 286 ? -15.384 -34.797 -14.723 1.00 41.94 286 ASP A CA 1
ATOM 2303 C C . ASP A 1 286 ? -14.235 -35.766 -14.350 1.00 41.94 286 ASP A C 1
ATOM 2305 O O . ASP A 1 286 ? -13.322 -35.402 -13.604 1.00 41.94 286 ASP A O 1
ATOM 2309 N N . LEU A 1 287 ? -14.301 -37.025 -14.801 1.00 40.50 287 LEU A N 1
ATOM 2310 C CA . LEU A 1 287 ? -13.252 -38.048 -14.643 1.00 40.50 287 LEU A CA 1
ATOM 2311 C C . LEU A 1 287 ? -12.699 -38.567 -15.977 1.00 40.50 287 LEU A C 1
ATOM 2313 O O . LEU A 1 287 ? -11.747 -39.346 -15.960 1.00 40.50 287 LEU A O 1
ATOM 2317 N N . GLN A 1 288 ? -13.235 -38.127 -17.118 1.00 37.84 288 GLN A N 1
ATOM 2318 C CA . GLN A 1 288 ? -12.610 -38.380 -18.412 1.00 37.84 288 GLN A CA 1
ATOM 2319 C C . GLN A 1 288 ? -11.724 -37.195 -18.778 1.00 37.84 288 GLN A C 1
ATOM 2321 O O . GLN A 1 288 ? -12.116 -36.037 -18.666 1.00 37.84 288 GLN A O 1
ATOM 2326 N N . TRP A 1 289 ? -10.491 -37.506 -19.173 1.00 36.09 289 TRP A N 1
ATOM 2327 C CA . TRP A 1 289 ? -9.561 -36.565 -19.776 1.00 36.09 289 TRP A CA 1
ATOM 2328 C C . TRP A 1 289 ? -10.286 -35.672 -20.791 1.00 36.09 289 TRP A C 1
ATOM 2330 O O . TRP A 1 289 ? -10.722 -36.157 -21.833 1.00 36.09 289 TRP A O 1
ATOM 2340 N N . MET A 1 290 ? -10.341 -34.361 -20.543 1.00 30.97 290 MET A N 1
ATOM 2341 C CA . MET A 1 290 ? -10.375 -33.439 -21.672 1.00 30.97 290 MET A CA 1
ATOM 2342 C C . MET A 1 290 ? -9.016 -33.562 -22.347 1.00 30.97 290 MET A C 1
ATOM 2344 O O . MET A 1 290 ? -7.985 -33.191 -21.779 1.00 30.97 290 MET A O 1
ATOM 2348 N N . ASN A 1 291 ? -9.023 -34.135 -23.545 1.00 36.38 291 ASN A N 1
ATOM 2349 C CA . ASN A 1 291 ? -7.908 -34.040 -24.463 1.00 36.38 291 ASN A CA 1
ATOM 2350 C C . ASN A 1 291 ? -7.509 -32.549 -24.547 1.00 36.38 291 ASN A C 1
ATOM 2352 O O . ASN A 1 291 ? -8.383 -31.713 -24.785 1.00 36.38 291 ASN A O 1
ATOM 2356 N N . PRO A 1 292 ? -6.234 -32.170 -24.335 1.00 36.50 292 PRO A N 1
ATOM 2357 C CA . PRO A 1 292 ? -5.802 -30.766 -24.326 1.00 36.50 292 PRO A CA 1
ATOM 2358 C C . PRO A 1 292 ? -6.115 -29.981 -25.615 1.00 36.50 292 PRO A C 1
ATOM 2360 O O . PRO A 1 292 ? -5.924 -28.767 -25.653 1.00 36.50 292 PRO A O 1
ATOM 2363 N N . LEU A 1 293 ? -6.562 -30.675 -26.664 1.00 37.19 293 LEU A N 1
ATOM 2364 C CA . LEU A 1 293 ? -6.956 -30.142 -27.964 1.00 37.19 293 LEU A CA 1
ATOM 2365 C C . LEU A 1 293 ? -8.443 -29.747 -28.059 1.00 37.19 293 LEU A C 1
ATOM 2367 O O . LEU A 1 293 ? -8.785 -29.008 -28.976 1.00 37.19 293 LEU A O 1
ATOM 2371 N N . ASP A 1 294 ? -9.289 -30.156 -27.107 1.00 37.59 294 ASP A N 1
ATOM 2372 C CA . ASP A 1 294 ? -10.748 -29.942 -27.156 1.00 37.59 294 ASP A CA 1
ATOM 2373 C C . ASP A 1 294 ? -11.243 -28.839 -26.203 1.00 37.59 294 ASP A C 1
ATOM 2375 O O . ASP A 1 294 ? -12.443 -28.681 -25.991 1.00 37.59 294 ASP A O 1
ATOM 2379 N N . CYS A 1 295 ? -10.339 -28.047 -25.617 1.00 28.59 295 CYS A N 1
ATOM 2380 C CA . CYS A 1 295 ? -10.725 -26.895 -24.800 1.00 28.59 295 CYS A CA 1
ATOM 2381 C C . CYS A 1 295 ? -11.339 -25.807 -25.708 1.00 28.59 295 CYS A C 1
ATOM 2383 O O . CYS A 1 295 ? -10.611 -25.262 -26.549 1.00 28.59 295 CYS A O 1
ATOM 2385 N N . PRO A 1 296 ? -12.629 -25.438 -25.556 1.00 30.67 296 PRO A N 1
ATOM 2386 C CA . PRO A 1 296 ? -13.193 -24.318 -26.293 1.00 30.67 296 PRO A CA 1
ATOM 2387 C C . PRO A 1 296 ? -12.455 -23.042 -25.892 1.00 30.67 296 PRO A C 1
ATOM 2389 O O . PRO A 1 296 ? -12.210 -22.787 -24.709 1.00 30.67 296 PRO A O 1
ATOM 2392 N N . LYS A 1 297 ? -12.079 -22.237 -26.886 1.00 33.19 297 LYS A N 1
ATOM 2393 C CA . LYS A 1 297 ? -11.586 -20.880 -26.637 1.00 33.19 297 LYS A CA 1
ATOM 2394 C C . LYS A 1 297 ? -12.712 -20.091 -25.956 1.00 33.19 297 LYS A C 1
ATOM 2396 O O . LYS A 1 297 ? -13.862 -20.281 -26.340 1.00 33.19 297 LYS A O 1
ATOM 2401 N N . PRO A 1 298 ? -12.410 -19.238 -24.965 1.00 29.61 298 PRO A N 1
ATOM 2402 C CA . PRO A 1 298 ? -13.435 -18.425 -24.333 1.00 29.61 298 PRO A CA 1
ATOM 2403 C C . PRO A 1 298 ? -13.996 -17.450 -25.372 1.00 29.61 298 PRO A C 1
ATOM 2405 O O . PRO A 1 298 ? -13.302 -16.527 -25.795 1.00 29.61 298 PRO A O 1
ATOM 2408 N N . GLU A 1 299 ? -15.222 -17.714 -25.811 1.00 30.09 299 GLU A N 1
ATOM 2409 C CA . GLU A 1 299 ? -16.107 -16.718 -26.400 1.00 30.09 299 GLU A CA 1
ATOM 2410 C C . GLU A 1 299 ? -16.825 -15.991 -25.262 1.00 30.09 299 GLU A C 1
ATOM 2412 O O . GLU A 1 299 ? -17.241 -16.598 -24.270 1.00 30.09 299 GLU A O 1
ATOM 2417 N N . ASP A 1 300 ? -16.900 -14.674 -25.410 1.00 34.31 300 ASP A N 1
ATOM 2418 C CA . ASP A 1 300 ? -17.640 -13.759 -24.560 1.00 34.31 300 ASP A CA 1
ATOM 2419 C C . ASP A 1 300 ? -19.141 -14.103 -24.604 1.00 34.31 300 ASP A C 1
ATOM 2421 O O . ASP A 1 300 ? -19.773 -13.982 -25.650 1.00 34.31 300 ASP A O 1
ATOM 2425 N N . ASP A 1 301 ? -19.734 -14.488 -23.471 1.00 26.70 301 ASP A N 1
ATOM 2426 C CA . ASP A 1 301 ? -21.185 -14.372 -23.277 1.00 26.70 301 ASP A CA 1
ATOM 2427 C C . ASP A 1 301 ? -21.438 -13.626 -21.962 1.00 26.70 301 ASP A C 1
ATOM 2429 O O . ASP A 1 301 ? -21.573 -14.179 -20.866 1.00 26.70 301 ASP A O 1
ATOM 2433 N N . GLU A 1 302 ? -21.424 -12.302 -22.104 1.00 33.41 302 GLU A N 1
ATOM 2434 C CA . GLU A 1 302 ? -22.118 -11.363 -21.239 1.00 33.41 302 GLU A CA 1
ATOM 2435 C C . GLU A 1 302 ? -23.621 -11.645 -21.305 1.00 33.41 302 GLU A C 1
ATOM 2437 O O . GLU A 1 302 ? -24.315 -11.086 -22.144 1.00 33.41 302 GLU A O 1
ATOM 2442 N N . ARG A 1 303 ? -24.154 -12.457 -20.389 1.00 29.97 303 ARG A N 1
ATOM 2443 C CA . ARG A 1 303 ? -25.580 -12.416 -20.032 1.00 29.97 303 ARG A CA 1
ATOM 2444 C C . ARG A 1 303 ? -25.766 -12.713 -18.547 1.00 29.97 303 ARG A C 1
ATOM 2446 O O . ARG A 1 303 ? -25.853 -13.864 -18.126 1.00 29.97 303 ARG A O 1
ATOM 2453 N N . VAL A 1 304 ? -25.849 -11.650 -17.749 1.00 27.81 304 VAL A N 1
ATOM 2454 C CA . VAL A 1 304 ? -26.513 -11.683 -16.439 1.00 27.81 304 VAL A CA 1
ATOM 2455 C C . VAL A 1 304 ? -28.005 -11.475 -16.716 1.00 27.81 304 VAL A C 1
ATOM 2457 O O . VAL A 1 304 ? -28.349 -10.457 -17.311 1.00 27.81 304 VAL A O 1
ATOM 2460 N N . PRO A 1 305 ? -28.901 -12.409 -16.357 1.00 28.44 305 PRO A N 1
ATOM 2461 C CA . PRO A 1 305 ? -30.330 -12.143 -16.411 1.00 28.44 305 PRO A CA 1
ATOM 2462 C C . PRO A 1 305 ? -30.677 -11.057 -15.390 1.00 28.44 305 PRO A C 1
ATOM 2464 O O . PRO A 1 305 ? -30.393 -11.212 -14.200 1.00 28.44 305 PRO A O 1
ATOM 2467 N N . ASP A 1 306 ? -31.297 -9.976 -15.857 1.00 31.78 306 ASP A N 1
ATOM 2468 C CA . ASP A 1 306 ? -31.965 -9.000 -15.002 1.00 31.78 306 ASP A CA 1
ATOM 2469 C C . ASP A 1 306 ? -33.004 -9.706 -14.112 1.00 31.78 306 ASP A C 1
ATOM 2471 O O . ASP A 1 306 ? -33.837 -10.474 -14.600 1.00 31.78 306 ASP A O 1
ATOM 2475 N N . GLY A 1 307 ? -32.965 -9.426 -12.804 1.00 39.34 307 GLY A N 1
ATOM 2476 C CA . GLY A 1 307 ? -34.069 -9.730 -11.885 1.00 39.34 307 GLY A CA 1
ATOM 2477 C C . GLY A 1 307 ? -33.926 -10.935 -10.945 1.00 39.34 307 GLY A C 1
ATOM 2478 O O . GLY A 1 307 ? -34.923 -11.609 -10.698 1.00 39.34 307 GLY A O 1
ATOM 2479 N N . PHE A 1 308 ? -32.751 -11.198 -10.359 1.00 27.61 308 PHE A N 1
ATOM 2480 C CA . PHE A 1 308 ? -32.642 -12.111 -9.206 1.00 27.61 308 PHE A CA 1
ATOM 2481 C C . PHE A 1 308 ? -32.259 -11.342 -7.932 1.00 27.61 308 PHE A C 1
ATOM 2483 O O . PHE A 1 308 ? -31.090 -11.047 -7.690 1.00 27.61 308 PHE A O 1
ATOM 2490 N N . GLU A 1 309 ? -33.266 -10.994 -7.127 1.00 30.66 309 GLU A N 1
ATOM 2491 C CA . GLU A 1 309 ? -33.088 -10.510 -5.755 1.00 30.66 309 GLU A CA 1
ATOM 2492 C C . GLU A 1 309 ? -32.500 -11.622 -4.868 1.00 30.66 309 GLU A C 1
ATOM 2494 O O . GLU A 1 309 ? -32.923 -12.777 -4.927 1.00 30.66 309 GLU A O 1
ATOM 2499 N N . ASP A 1 310 ? -31.512 -11.260 -4.047 1.00 27.14 310 ASP A N 1
ATOM 2500 C CA . ASP A 1 310 ? -30.801 -12.139 -3.112 1.00 27.14 310 ASP A CA 1
ATOM 2501 C C . ASP A 1 310 ? -31.733 -12.654 -1.988 1.00 27.14 310 ASP A C 1
ATOM 2503 O O . ASP A 1 310 ? -32.147 -11.865 -1.130 1.00 27.14 310 ASP A O 1
ATOM 2507 N N . PRO A 1 311 ? -32.046 -13.967 -1.918 1.00 29.41 311 PRO A N 1
ATOM 2508 C CA . PRO A 1 311 ? -32.950 -14.516 -0.907 1.00 29.41 311 PRO A CA 1
ATOM 2509 C C . PRO A 1 311 ? -32.278 -14.874 0.433 1.00 29.41 311 PRO A C 1
ATOM 2511 O O . PRO A 1 311 ? -32.940 -15.466 1.286 1.00 29.41 311 PRO A O 1
ATOM 2514 N N . PHE A 1 312 ? -30.991 -14.569 0.664 1.00 27.95 312 PHE A N 1
ATOM 2515 C CA . PHE A 1 312 ? -30.279 -14.990 1.889 1.00 27.95 312 PHE A CA 1
ATOM 2516 C C . PHE A 1 312 ? -30.078 -13.892 2.945 1.00 27.95 312 PHE A C 1
ATOM 2518 O O . PHE A 1 312 ? -29.405 -14.099 3.963 1.00 27.95 312 PHE A O 1
ATOM 2525 N N . VAL A 1 313 ? -30.807 -12.782 2.814 1.00 31.33 313 VAL A N 1
ATOM 2526 C CA . VAL A 1 313 ? -31.231 -11.986 3.971 1.00 31.33 313 VAL A CA 1
ATOM 2527 C C . VAL A 1 313 ? -32.303 -12.775 4.745 1.00 31.33 313 VAL A C 1
ATOM 2529 O O . VAL A 1 313 ? -33.485 -12.695 4.431 1.00 31.33 313 VAL A O 1
ATOM 2532 N N . LYS A 1 314 ? -31.852 -13.478 5.803 1.00 27.56 314 LYS A N 1
ATOM 2533 C CA . LYS A 1 314 ? -32.575 -14.028 6.989 1.00 27.56 314 LYS A CA 1
ATOM 2534 C C . LYS A 1 314 ? -32.547 -15.563 7.187 1.00 27.56 314 LYS A C 1
ATOM 2536 O O . LYS A 1 314 ? -33.461 -16.288 6.827 1.00 27.56 314 LYS A O 1
ATOM 2541 N N . SER A 1 315 ? -31.488 -15.960 7.906 1.00 31.84 315 SER A N 1
ATOM 2542 C CA . SER A 1 315 ? -31.449 -16.673 9.209 1.00 31.84 315 SER A CA 1
ATOM 2543 C C . SER A 1 315 ? -31.772 -18.172 9.375 1.00 31.84 315 SER A C 1
ATOM 2545 O O . SER A 1 315 ? -32.797 -18.684 8.939 1.00 31.84 315 SER A O 1
ATOM 2547 N N . ARG A 1 316 ? -30.890 -18.816 10.173 1.00 30.19 316 ARG A N 1
ATOM 2548 C CA . ARG A 1 316 ? -31.097 -19.557 11.455 1.00 30.19 316 ARG A CA 1
ATOM 2549 C C . ARG A 1 316 ? -29.689 -19.885 12.009 1.00 30.19 316 ARG A C 1
ATOM 2551 O O . ARG A 1 316 ? -28.910 -20.504 11.301 1.00 30.19 316 ARG A O 1
ATOM 2558 N N . GLU A 1 317 ? -29.133 -19.399 13.127 1.00 29.38 317 GLU A N 1
ATOM 2559 C CA . GLU A 1 317 ? -29.552 -19.084 14.510 1.00 29.38 317 GLU A CA 1
ATOM 2560 C C . GLU A 1 317 ? -30.162 -20.257 15.298 1.00 29.38 317 GLU A C 1
ATOM 2562 O O . GLU A 1 317 ? -31.251 -20.727 14.989 1.00 29.38 317 GLU A O 1
ATOM 2567 N N . ASN A 1 318 ? -29.472 -20.656 16.378 1.00 28.31 318 ASN A N 1
ATOM 2568 C CA . ASN A 1 318 ? -30.037 -21.339 17.546 1.00 28.31 318 ASN A CA 1
ATOM 2569 C C . ASN A 1 318 ? -29.785 -20.403 18.757 1.00 28.31 318 ASN A C 1
ATOM 2571 O O . ASN A 1 318 ? -28.707 -20.411 19.343 1.00 28.31 318 ASN A O 1
ATOM 2575 N N . THR A 1 319 ? -30.519 -19.297 18.899 1.00 43.56 319 THR A N 1
ATOM 2576 C CA . THR A 1 319 ? -31.916 -19.078 19.357 1.00 43.56 319 THR A CA 1
ATOM 2577 C C . THR A 1 319 ? -32.096 -18.697 20.826 1.00 43.56 319 THR A C 1
ATOM 2579 O O . THR A 1 319 ? -33.158 -18.172 21.127 1.00 43.56 319 THR A O 1
ATOM 2582 N N . ASN A 1 320 ? -31.089 -18.771 21.706 1.00 31.02 320 ASN A N 1
ATOM 2583 C CA . ASN A 1 320 ? -31.229 -18.184 23.058 1.00 31.02 320 ASN A CA 1
ATOM 2584 C C . ASN A 1 320 ? -30.139 -17.164 23.415 1.00 31.02 320 ASN A C 1
ATOM 2586 O O . ASN A 1 320 ? -30.447 -16.105 23.958 1.00 31.02 320 ASN A O 1
ATOM 2590 N N . GLU A 1 321 ? -28.881 -17.414 23.053 1.00 33.97 321 GLU A N 1
ATOM 2591 C CA . GLU A 1 321 ? -27.779 -16.486 23.356 1.00 33.97 321 GLU A CA 1
ATOM 2592 C C . GLU A 1 321 ? -27.580 -15.454 22.246 1.00 33.97 321 GLU A C 1
ATOM 2594 O O . GLU A 1 321 ? -27.514 -14.256 22.510 1.00 33.97 321 GLU A O 1
ATOM 2599 N N . THR A 1 322 ? -27.618 -15.899 20.987 1.00 35.22 322 THR A N 1
ATOM 2600 C CA . THR A 1 322 ? -27.640 -15.009 19.819 1.00 35.22 322 THR A CA 1
ATOM 2601 C C . THR A 1 322 ? -28.936 -14.222 19.751 1.00 35.22 322 THR A C 1
ATOM 2603 O O . THR A 1 322 ? -28.895 -13.074 19.350 1.00 35.22 322 THR A O 1
ATOM 2606 N N . ARG A 1 323 ? -30.060 -14.783 20.223 1.00 37.12 323 ARG A N 1
ATOM 2607 C CA . ARG A 1 323 ? -31.324 -14.045 20.334 1.00 37.12 323 ARG A CA 1
ATOM 2608 C C . ARG A 1 323 ? -31.223 -12.965 21.399 1.00 37.12 323 ARG A C 1
ATOM 2610 O O . ARG A 1 323 ? -31.569 -11.842 21.110 1.00 37.12 323 ARG A O 1
ATOM 2617 N N . ARG A 1 324 ? -30.609 -13.230 22.558 1.00 35.97 324 ARG A N 1
ATOM 2618 C CA . ARG A 1 324 ? -30.311 -12.169 23.534 1.00 35.97 324 ARG A CA 1
ATOM 2619 C C . ARG A 1 324 ? -29.349 -11.119 22.993 1.00 35.97 324 ARG A C 1
ATOM 2621 O O . ARG A 1 324 ? -29.563 -9.948 23.255 1.00 35.97 324 ARG A O 1
ATOM 2628 N N . ILE A 1 325 ? -28.306 -11.497 22.256 1.00 37.34 325 ILE A N 1
ATOM 2629 C CA . ILE A 1 325 ? -27.305 -10.552 21.731 1.00 37.34 325 ILE A CA 1
ATOM 2630 C C . ILE A 1 325 ? -27.832 -9.786 20.509 1.00 37.34 325 ILE A C 1
ATOM 2632 O O . ILE A 1 325 ? -27.525 -8.607 20.368 1.00 37.34 325 ILE A O 1
ATOM 2636 N N . SER A 1 326 ? -28.647 -10.403 19.651 1.00 37.47 326 SER A N 1
ATOM 2637 C CA . SER A 1 326 ? -29.276 -9.774 18.485 1.00 37.47 326 SER A CA 1
ATOM 2638 C C . SER A 1 326 ? -30.536 -9.008 18.870 1.00 37.47 326 SER A C 1
ATOM 2640 O O . SER A 1 326 ? -30.750 -7.943 18.316 1.00 37.47 326 SER A O 1
ATOM 2642 N N . GLU A 1 327 ? -31.299 -9.437 19.878 1.00 39.19 327 GLU A N 1
ATOM 2643 C CA . GLU A 1 327 ? -32.320 -8.618 20.536 1.00 39.19 327 GLU A CA 1
ATOM 2644 C C . GLU A 1 327 ? -31.647 -7.466 21.271 1.00 39.19 327 GLU A C 1
ATOM 2646 O O . GLU A 1 327 ? -32.071 -6.349 21.072 1.00 39.19 327 GLU A O 1
ATOM 2651 N N . LEU A 1 328 ? -30.547 -7.646 22.011 1.00 39.97 328 LEU A N 1
ATOM 2652 C CA . LEU A 1 328 ? -29.810 -6.516 22.600 1.00 39.97 328 LEU A CA 1
ATOM 2653 C C . LEU A 1 328 ? -29.218 -5.594 21.527 1.00 39.97 328 LEU A C 1
ATOM 2655 O O . LEU A 1 328 ? -29.246 -4.387 21.711 1.00 39.97 328 LEU A O 1
ATOM 2659 N N . SER A 1 329 ? -28.727 -6.122 20.402 1.00 37.12 329 SER A N 1
ATOM 2660 C CA . SER A 1 329 ? -28.158 -5.338 19.296 1.00 37.12 329 SER A CA 1
ATOM 2661 C C . SER A 1 329 ? -29.230 -4.638 18.461 1.00 37.12 329 SER A C 1
ATOM 2663 O O . SER A 1 329 ? -29.025 -3.499 18.060 1.00 37.12 329 SER A O 1
ATOM 2665 N N . ASN A 1 330 ? -30.383 -5.265 18.229 1.00 42.12 330 ASN A N 1
ATOM 2666 C CA . ASN A 1 330 ? -31.508 -4.684 17.499 1.00 42.12 330 ASN A CA 1
ATOM 2667 C C . ASN A 1 330 ? -32.314 -3.749 18.392 1.00 42.12 330 ASN A C 1
ATOM 2669 O O . ASN A 1 330 ? -32.669 -2.679 17.935 1.00 42.12 330 ASN A O 1
ATOM 2673 N N . LEU A 1 331 ? -32.493 -4.063 19.675 1.00 40.34 331 LEU A N 1
ATOM 2674 C CA . LEU A 1 331 ? -33.032 -3.146 20.679 1.00 40.34 331 LEU A CA 1
ATOM 2675 C C . LEU A 1 331 ? -32.063 -1.980 20.895 1.00 40.34 331 LEU A C 1
ATOM 2677 O O . LEU A 1 331 ? -32.512 -0.863 21.112 1.00 40.34 331 LEU A O 1
ATOM 2681 N N . TYR A 1 332 ? -30.747 -2.195 20.787 1.00 38.31 332 TYR A N 1
ATOM 2682 C CA . TYR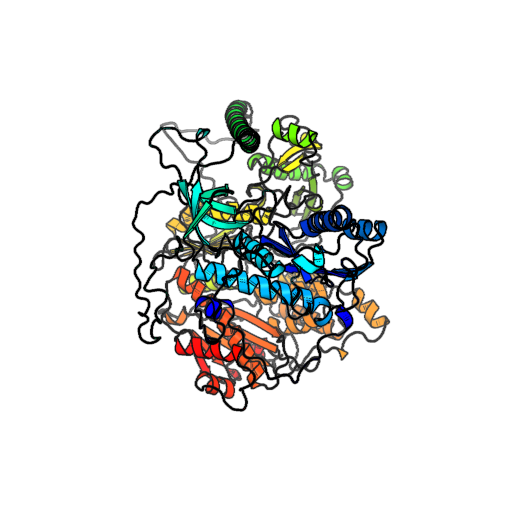 A 1 332 ? -29.765 -1.113 20.781 1.00 38.31 332 TYR A CA 1
ATOM 2683 C C . TYR A 1 332 ? -29.848 -0.277 19.499 1.00 38.31 332 TYR A C 1
ATOM 2685 O O . TYR A 1 332 ? -29.887 0.942 19.593 1.00 38.31 332 TYR A O 1
ATOM 2693 N N . LYS A 1 333 ? -29.961 -0.888 18.315 1.00 40.34 333 LYS A N 1
ATOM 2694 C CA . LYS A 1 333 ? -30.098 -0.184 17.027 1.00 40.34 333 LYS A CA 1
ATOM 2695 C C . LYS A 1 333 ? -31.435 0.548 16.889 1.00 40.34 333 LYS A C 1
ATOM 2697 O O . LYS A 1 333 ? -31.432 1.694 16.460 1.00 40.34 333 LYS A O 1
ATOM 2702 N N . GLU A 1 334 ? -32.550 -0.045 17.309 1.00 42.25 334 GLU A N 1
ATOM 2703 C CA . GLU A 1 334 ? -33.868 0.598 17.379 1.00 42.25 334 GLU A CA 1
ATOM 2704 C C . GLU A 1 334 ? -33.890 1.699 18.435 1.00 42.25 334 GLU A C 1
ATOM 2706 O O . GLU A 1 334 ? -34.418 2.771 18.160 1.00 42.25 334 GLU A O 1
ATOM 2711 N N . LYS A 1 335 ? -33.270 1.503 19.610 1.00 40.78 335 LYS A N 1
ATOM 2712 C CA . LYS A 1 335 ? -33.148 2.576 20.609 1.00 40.78 335 LYS A CA 1
ATOM 2713 C C . LYS A 1 335 ? -32.230 3.694 20.132 1.00 40.78 335 LYS A C 1
ATOM 2715 O O . LYS A 1 335 ? -32.563 4.845 20.356 1.00 40.78 335 LYS A O 1
ATOM 2720 N N . VAL A 1 336 ? -31.126 3.405 19.442 1.00 39.53 336 VAL A N 1
ATOM 2721 C CA . VAL A 1 336 ? -30.244 4.416 18.827 1.00 39.53 336 VAL A CA 1
ATOM 2722 C C . VAL A 1 336 ? -30.964 5.148 17.693 1.00 39.53 336 VAL A C 1
ATOM 2724 O O . VAL A 1 336 ? -30.848 6.364 17.593 1.00 39.53 336 VAL A O 1
ATOM 2727 N N . PHE A 1 337 ? -31.774 4.455 16.894 1.00 39.62 337 PHE A N 1
ATOM 2728 C CA . PHE A 1 337 ? -32.593 5.053 15.839 1.00 39.62 337 PHE A CA 1
ATOM 2729 C C . PHE A 1 337 ? -33.748 5.904 16.400 1.00 39.62 337 PHE A C 1
ATOM 2731 O O . PHE A 1 337 ? -33.979 7.013 15.925 1.00 39.62 337 PHE A O 1
ATOM 2738 N N . GLN A 1 338 ? -34.427 5.457 17.463 1.00 40.28 338 GLN A N 1
ATOM 2739 C CA . GLN A 1 338 ? -35.429 6.253 18.185 1.00 40.28 338 GLN A CA 1
ATOM 2740 C C . GLN A 1 338 ? -34.798 7.438 18.921 1.00 40.28 338 GLN A C 1
ATOM 2742 O O . GLN A 1 338 ? -35.373 8.523 18.901 1.00 40.28 338 GLN A O 1
ATOM 2747 N N . ILE A 1 339 ? -33.611 7.276 19.516 1.00 39.47 339 ILE A N 1
ATOM 2748 C CA . ILE A 1 339 ? -32.832 8.369 20.112 1.00 39.47 339 ILE A CA 1
ATOM 2749 C C . ILE A 1 339 ? -32.456 9.381 19.028 1.00 39.47 339 ILE A C 1
ATOM 2751 O O . ILE A 1 339 ? -32.675 10.565 19.241 1.00 39.47 339 ILE A O 1
ATOM 2755 N N . ASN A 1 340 ? -32.006 8.944 17.849 1.00 37.84 340 ASN A N 1
ATOM 2756 C CA . ASN A 1 340 ? -31.691 9.825 16.721 1.00 37.84 340 ASN A CA 1
ATOM 2757 C C . ASN A 1 340 ? -32.933 10.539 16.155 1.00 37.84 340 ASN A C 1
ATOM 2759 O O . ASN A 1 340 ? -32.852 11.725 15.853 1.00 37.84 340 ASN A O 1
ATOM 2763 N N . ASN A 1 341 ? -34.095 9.881 16.082 1.00 41.00 341 ASN A N 1
ATOM 2764 C CA . ASN A 1 341 ? -35.352 10.506 15.642 1.00 41.00 341 ASN A CA 1
ATOM 2765 C C . ASN A 1 341 ? -35.965 11.445 16.696 1.00 41.00 341 ASN A C 1
ATOM 2767 O O . ASN A 1 341 ? -36.572 12.458 16.352 1.00 41.00 341 ASN A O 1
ATOM 2771 N N . THR A 1 342 ? -35.790 11.139 17.982 1.00 39.19 342 THR A N 1
ATOM 2772 C CA . THR A 1 342 ? -36.194 12.022 19.087 1.00 39.19 342 THR A CA 1
ATOM 2773 C C . THR A 1 342 ? -35.238 13.211 19.186 1.00 39.19 342 THR A C 1
ATOM 2775 O O . THR A 1 342 ? -35.694 14.332 19.366 1.00 39.19 342 THR A O 1
ATOM 2778 N N . LEU A 1 343 ? -33.935 13.003 18.957 1.00 36.28 343 LEU A N 1
ATOM 2779 C CA . LEU A 1 343 ? -32.930 14.058 18.808 1.00 36.28 343 LEU A CA 1
ATOM 2780 C C . LEU A 1 343 ? -33.227 14.942 17.600 1.00 36.28 343 LEU A C 1
ATOM 2782 O O . LEU A 1 343 ? -33.153 16.145 17.765 1.00 36.28 343 LEU A O 1
ATOM 2786 N N . LEU A 1 344 ? -33.644 14.387 16.455 1.00 37.62 344 LEU A N 1
ATOM 2787 C CA . LEU A 1 344 ? -34.097 15.149 15.282 1.00 37.62 344 LEU A CA 1
ATOM 2788 C C . LEU A 1 344 ? -35.304 16.051 15.608 1.00 37.62 344 LEU A C 1
ATOM 2790 O O . LEU A 1 344 ? -35.292 17.223 15.235 1.00 37.62 344 LEU A O 1
ATOM 2794 N N . LYS A 1 345 ? -36.286 15.547 16.375 1.00 38.16 345 LYS A N 1
ATOM 2795 C CA . LYS A 1 345 ? -37.452 16.317 16.862 1.00 38.16 345 LYS A CA 1
ATOM 2796 C C . LYS A 1 345 ? -37.105 17.356 17.940 1.00 38.16 345 LYS A C 1
ATOM 2798 O O . LYS A 1 345 ? -37.717 18.421 17.993 1.00 38.16 345 LYS A O 1
ATOM 2803 N N . ILE A 1 346 ? -36.123 17.077 18.799 1.00 37.09 346 ILE A N 1
ATOM 2804 C CA . ILE A 1 346 ? -35.620 18.035 19.795 1.00 37.09 346 ILE A CA 1
ATOM 2805 C C . ILE A 1 346 ? -34.782 19.115 19.098 1.00 37.09 346 ILE A C 1
ATOM 2807 O O . ILE A 1 346 ? -34.977 20.291 19.372 1.00 37.09 346 ILE A O 1
ATOM 2811 N N . THR A 1 347 ? -33.930 18.766 18.127 1.00 33.16 347 THR A N 1
ATOM 2812 C CA . THR A 1 347 ? -33.151 19.740 17.347 1.00 33.16 347 THR A CA 1
ATOM 2813 C C . THR A 1 347 ? -34.030 20.646 16.494 1.00 33.16 347 THR A C 1
ATOM 2815 O O . THR A 1 347 ? -33.734 21.831 16.423 1.00 33.16 347 THR A O 1
ATOM 2818 N N . SER A 1 348 ? -35.151 20.160 15.941 1.00 34.53 348 SER A N 1
ATOM 2819 C CA . SER A 1 348 ? -36.133 21.030 15.270 1.00 34.53 348 SER A CA 1
ATOM 2820 C C . SER A 1 348 ? -36.875 21.963 16.235 1.00 34.53 348 SER A C 1
ATOM 2822 O O . SER A 1 348 ? -37.367 23.000 15.812 1.00 34.53 348 SER A O 1
ATOM 2824 N N . SER A 1 349 ? -36.935 21.615 17.526 1.00 34.78 349 SER A N 1
ATOM 2825 C CA . SER A 1 349 ? -37.520 22.445 18.594 1.00 34.78 349 SER A CA 1
ATOM 2826 C C . SER A 1 349 ? -36.509 23.429 19.210 1.00 34.78 349 SER A C 1
ATOM 2828 O O . SER A 1 349 ? -36.903 24.420 19.809 1.00 34.78 349 SER A O 1
ATOM 2830 N N . VAL A 1 350 ? -35.202 23.173 19.067 1.00 34.03 350 VAL A N 1
ATOM 2831 C CA . VAL A 1 350 ? -34.111 24.085 19.473 1.00 34.03 350 VAL A CA 1
ATOM 2832 C C . VAL A 1 350 ? -33.795 25.097 18.363 1.00 34.03 350 VAL A C 1
ATOM 2834 O O . VAL A 1 350 ? -33.396 26.221 18.656 1.00 34.03 350 VAL A O 1
ATOM 2837 N N . SER A 1 351 ? -34.064 24.755 17.096 1.00 30.14 351 SER A N 1
ATOM 2838 C CA . SER A 1 351 ? -34.003 25.686 15.958 1.00 30.14 351 SER A CA 1
ATOM 2839 C C . SER A 1 351 ? -34.921 26.911 16.093 1.00 30.14 351 SER A C 1
ATOM 2841 O O . SER A 1 351 ? -34.672 27.900 15.418 1.00 30.14 351 SER A O 1
ATOM 2843 N N . SER A 1 352 ? -35.938 26.892 16.966 1.00 32.12 352 SER A N 1
ATOM 2844 C CA . SER A 1 352 ? -36.791 28.060 17.244 1.00 32.12 352 SER A CA 1
ATOM 2845 C C . SER A 1 352 ? -36.258 28.987 18.347 1.00 32.12 352 SER A C 1
ATOM 2847 O O . SER A 1 352 ? -36.931 29.953 18.686 1.00 32.12 352 SER A O 1
ATOM 2849 N N . VAL A 1 353 ? -35.100 28.683 18.949 1.00 35.31 353 VAL A N 1
ATOM 2850 C CA . VAL A 1 353 ? -34.534 29.430 20.095 1.00 35.31 353 VAL A CA 1
ATOM 2851 C C . VAL A 1 353 ? -33.242 30.178 19.727 1.00 35.31 353 VAL A C 1
ATOM 2853 O O . VAL A 1 353 ? -32.771 31.004 20.498 1.00 35.31 353 VAL A O 1
ATOM 2856 N N . ILE A 1 354 ? -32.677 29.947 18.538 1.00 30.58 354 ILE A N 1
ATOM 2857 C CA . ILE A 1 354 ? -31.479 30.651 18.050 1.00 30.58 354 ILE A CA 1
ATOM 2858 C C . ILE A 1 354 ? -31.880 31.480 16.826 1.00 30.58 354 ILE A C 1
ATOM 2860 O O . ILE A 1 354 ? -31.561 31.147 15.688 1.00 30.58 354 ILE A O 1
ATOM 2864 N N . SER A 1 355 ? -32.642 32.540 17.078 1.00 31.75 355 SER A N 1
ATOM 2865 C CA . SER A 1 355 ? -32.863 33.640 16.144 1.00 31.75 355 SER A CA 1
ATOM 2866 C C . SER A 1 355 ? -32.348 34.905 16.813 1.00 31.75 355 SER A C 1
ATOM 2868 O O . SER A 1 355 ? -33.099 35.530 17.542 1.00 31.75 355 SER A O 1
ATOM 2870 N N . ASP A 1 356 ? -31.075 35.236 16.619 1.00 28.27 356 ASP A N 1
ATOM 2871 C CA . ASP A 1 356 ? -30.548 36.575 16.894 1.00 28.27 356 ASP A CA 1
ATOM 2872 C C . ASP A 1 356 ? -29.260 36.762 16.078 1.00 28.27 356 ASP A C 1
ATOM 2874 O O . ASP A 1 356 ? -28.187 36.264 16.426 1.00 28.27 356 ASP A O 1
ATOM 2878 N N . GLU A 1 357 ? -29.390 37.450 14.944 1.00 28.28 357 GLU A N 1
ATOM 2879 C CA . GLU A 1 357 ? -28.266 38.085 14.255 1.00 28.28 357 GLU A CA 1
ATOM 2880 C C . GLU A 1 357 ? -27.923 39.404 14.969 1.00 28.28 357 GLU A C 1
ATOM 2882 O O . GLU A 1 357 ? -28.837 40.163 15.301 1.00 28.28 357 GLU A O 1
ATOM 2887 N N . PRO A 1 358 ? -26.642 39.762 15.165 1.00 24.23 358 PRO A N 1
ATOM 2888 C CA . PRO A 1 358 ? -26.287 41.127 15.505 1.00 24.23 358 PRO A CA 1
ATOM 2889 C C . PRO A 1 358 ? -26.169 41.979 14.235 1.00 24.23 358 PRO A C 1
ATOM 2891 O O . PRO A 1 358 ? -25.441 41.663 13.294 1.00 24.23 358 PRO A O 1
ATOM 2894 N N . ALA A 1 359 ? -26.909 43.084 14.266 1.00 23.83 359 ALA A N 1
ATOM 2895 C CA . ALA A 1 359 ? -27.061 44.092 13.233 1.00 23.83 359 ALA A CA 1
ATOM 2896 C C . ALA A 1 359 ? -25.739 44.713 12.748 1.00 23.83 359 ALA A C 1
ATOM 2898 O O . ALA A 1 359 ? -24.895 45.127 13.545 1.00 23.83 359 ALA A O 1
ATOM 2899 N N . VAL A 1 360 ? -25.633 44.905 11.430 1.00 23.70 360 VAL A N 1
ATOM 2900 C CA . VAL A 1 360 ? -24.761 45.920 10.828 1.00 23.70 360 VAL A CA 1
ATOM 2901 C C . VAL A 1 360 ? -25.651 46.964 10.165 1.00 23.70 360 VAL A C 1
ATOM 2903 O O . VAL A 1 360 ? -26.466 46.665 9.298 1.00 23.70 360 VAL A O 1
ATOM 2906 N N . VAL A 1 361 ? -25.492 48.192 10.644 1.00 22.41 361 VAL A N 1
ATOM 2907 C CA . VAL A 1 361 ? -26.153 49.419 10.203 1.00 22.41 361 VAL A CA 1
ATOM 2908 C C . VAL A 1 361 ? -25.876 49.665 8.717 1.00 22.41 361 VAL A C 1
ATOM 2910 O O . VAL A 1 361 ? -24.724 49.817 8.319 1.00 22.41 361 VAL A O 1
ATOM 2913 N N . THR A 1 362 ? -26.931 49.754 7.909 1.00 23.50 362 THR A N 1
ATOM 2914 C CA . THR A 1 362 ? -26.879 50.278 6.538 1.00 23.50 362 THR A CA 1
ATOM 2915 C C . THR A 1 362 ? -27.630 51.603 6.478 1.00 23.50 362 THR A C 1
ATOM 2917 O O . THR A 1 362 ? -28.854 51.634 6.614 1.00 23.50 362 THR A O 1
ATOM 2920 N N . GLU A 1 363 ? -26.905 52.701 6.265 1.00 21.48 363 GLU A N 1
ATOM 2921 C CA . GLU A 1 363 ? -27.497 53.972 5.849 1.00 21.48 363 GLU A CA 1
ATOM 2922 C C . GLU A 1 363 ? -27.881 53.911 4.360 1.00 21.48 363 GLU A C 1
ATOM 2924 O O . GLU A 1 363 ? -27.030 53.768 3.488 1.00 21.48 363 GLU A O 1
ATOM 2929 N N . GLY A 1 364 ? -29.191 54.012 4.117 1.00 21.97 364 GLY A N 1
ATOM 2930 C CA . GLY A 1 364 ? -29.830 54.844 3.093 1.00 21.97 364 GLY A CA 1
ATOM 2931 C C . GLY A 1 364 ? -29.520 54.620 1.611 1.00 21.97 364 GLY A C 1
ATOM 2932 O O . GLY A 1 364 ? -28.596 55.232 1.096 1.00 21.97 364 GLY A O 1
ATOM 2933 N N . VAL A 1 365 ? -30.441 53.949 0.901 1.00 22.84 365 VAL A N 1
ATOM 2934 C CA . VAL A 1 365 ? -31.138 54.508 -0.282 1.00 22.84 365 VAL A CA 1
ATOM 2935 C C . VAL A 1 365 ? -32.570 53.948 -0.318 1.00 22.84 365 VAL A C 1
ATOM 2937 O O . VAL A 1 365 ? -32.784 52.744 -0.206 1.00 22.84 365 VAL A O 1
ATOM 2940 N N . GLU A 1 366 ? -33.552 54.844 -0.434 1.00 21.88 366 GLU A N 1
ATOM 2941 C CA . GLU A 1 366 ? -34.993 54.575 -0.437 1.00 21.88 366 GLU A CA 1
ATOM 2942 C C . GLU A 1 366 ? -35.560 54.105 -1.798 1.00 21.88 366 GLU A C 1
ATOM 2944 O O . GLU A 1 366 ? -35.239 54.661 -2.843 1.00 21.88 366 GLU A O 1
ATOM 2949 N N . LYS A 1 367 ? -36.505 53.152 -1.690 1.00 20.95 367 LYS A N 1
ATOM 2950 C CA . LYS A 1 367 ? -37.827 52.995 -2.352 1.00 20.95 367 LYS A CA 1
ATOM 2951 C C . LYS A 1 367 ? -37.973 52.935 -3.885 1.00 20.95 367 LYS A C 1
ATOM 2953 O O . LYS A 1 367 ? -37.923 53.951 -4.568 1.00 20.95 367 LYS A O 1
ATOM 2958 N N . LEU A 1 368 ? -38.494 51.787 -4.349 1.00 21.33 368 LEU A N 1
ATOM 2959 C CA . LEU A 1 368 ? -39.861 51.672 -4.902 1.00 21.33 368 LEU A CA 1
ATOM 2960 C C . LEU A 1 368 ? -40.373 50.213 -4.862 1.00 21.33 368 LEU A C 1
ATOM 2962 O O . LEU A 1 368 ? -39.598 49.266 -4.931 1.00 21.33 368 LEU A O 1
ATOM 2966 N N . GLU A 1 369 ? -41.684 50.066 -4.660 1.00 20.31 369 GLU A N 1
ATOM 2967 C CA . GLU A 1 369 ? -42.390 48.909 -4.091 1.00 20.31 369 GLU A CA 1
ATOM 2968 C C . GLU A 1 369 ? -42.925 47.862 -5.098 1.00 20.31 369 GLU A C 1
ATOM 2970 O O . GLU A 1 369 ? -43.487 48.199 -6.134 1.00 20.31 369 GLU A O 1
ATOM 2975 N N . SER A 1 370 ? -42.907 46.599 -4.639 1.00 22.02 370 SER A N 1
ATOM 2976 C CA . SER A 1 370 ? -43.911 45.520 -4.800 1.00 22.02 370 SER A CA 1
ATOM 2977 C C . SER A 1 370 ? -44.145 44.866 -6.184 1.00 22.02 370 SER A C 1
ATOM 2979 O O . SER A 1 370 ? -44.767 45.433 -7.073 1.00 22.02 370 SER A O 1
ATOM 2981 N N . THR A 1 371 ? -43.826 43.573 -6.351 1.00 20.31 371 THR A N 1
ATOM 2982 C CA . THR A 1 371 ? -44.666 42.417 -5.947 1.00 20.31 371 THR A CA 1
ATOM 2983 C C . THR A 1 371 ? -44.064 41.055 -6.371 1.00 20.31 371 THR A C 1
ATOM 2985 O O . THR A 1 371 ? -43.808 40.814 -7.541 1.00 20.31 371 THR A O 1
ATOM 2988 N N . ASN A 1 372 ? -43.982 40.147 -5.387 1.00 21.34 372 ASN A N 1
ATOM 2989 C CA . ASN A 1 372 ? -44.184 38.686 -5.436 1.00 21.34 372 ASN A CA 1
ATOM 2990 C C . ASN A 1 372 ? -43.133 37.688 -6.000 1.00 21.34 372 ASN A C 1
ATOM 2992 O O . ASN A 1 372 ? -43.030 37.453 -7.196 1.00 21.34 372 ASN A O 1
ATOM 2996 N N . PHE A 1 373 ? -42.593 36.933 -5.022 1.00 21.28 373 PHE A N 1
ATOM 2997 C CA . PHE A 1 373 ? -42.108 35.538 -5.010 1.00 21.28 373 PHE A CA 1
ATOM 2998 C C . PHE A 1 373 ? -40.721 35.195 -5.596 1.00 21.28 373 PHE A C 1
ATOM 3000 O O . PHE A 1 373 ? -40.599 34.794 -6.746 1.00 21.28 373 PHE A O 1
ATOM 3007 N N . GLY A 1 374 ? -39.730 35.130 -4.689 1.00 22.55 374 GLY A N 1
ATOM 3008 C CA . GLY A 1 374 ? -38.799 33.991 -4.615 1.00 22.55 374 GLY A CA 1
ATOM 3009 C C . GLY A 1 374 ? -37.339 34.201 -5.038 1.00 22.55 374 GLY A C 1
ATOM 3010 O O . GLY A 1 374 ? -36.812 33.333 -5.721 1.00 22.55 374 GLY A O 1
ATOM 3011 N N . GLU A 1 375 ? -36.685 35.294 -4.633 1.00 22.27 375 GLU A N 1
ATOM 3012 C CA . GLU A 1 375 ? -35.241 35.542 -4.843 1.00 22.27 375 GLU A CA 1
ATOM 3013 C C . GLU A 1 375 ? -34.380 34.814 -3.788 1.00 22.27 375 GLU A C 1
ATOM 3015 O O . GLU A 1 375 ? -34.711 34.774 -2.604 1.00 22.27 375 GLU A O 1
ATOM 3020 N N . GLU A 1 376 ? -33.404 34.002 -4.202 1.00 23.55 376 GLU A N 1
ATOM 3021 C CA . GLU A 1 376 ? -32.030 34.394 -4.568 1.00 23.55 376 GLU A CA 1
ATOM 3022 C C . GLU A 1 376 ? -31.213 34.924 -3.382 1.00 23.55 376 GLU A C 1
ATOM 3024 O O . GLU A 1 376 ? -31.362 36.053 -2.931 1.00 23.55 376 GLU A O 1
ATOM 3029 N N . VAL A 1 377 ? -30.247 34.115 -2.938 1.00 21.45 377 VAL A N 1
ATOM 3030 C CA . VAL A 1 377 ? -29.038 34.629 -2.288 1.00 21.45 377 VAL A CA 1
ATOM 3031 C C . VAL A 1 377 ? -27.918 34.537 -3.315 1.00 21.45 377 VAL A C 1
ATOM 3033 O O . VAL A 1 377 ? -27.191 33.546 -3.404 1.00 21.45 377 VAL A O 1
ATOM 3036 N N . ILE A 1 378 ? -27.805 35.589 -4.124 1.00 23.25 378 ILE A N 1
ATOM 3037 C CA . ILE A 1 378 ? -26.584 35.909 -4.857 1.00 23.25 378 ILE A CA 1
ATOM 3038 C C . ILE A 1 378 ? -25.552 36.344 -3.811 1.00 23.25 378 ILE A C 1
ATOM 3040 O O . ILE A 1 378 ? -25.698 37.366 -3.148 1.00 23.25 378 ILE A O 1
ATOM 3044 N N . CYS A 1 379 ? -24.484 35.564 -3.664 1.00 22.36 379 CYS A N 1
ATOM 3045 C CA . CYS A 1 379 ? -23.261 35.991 -2.991 1.00 22.36 379 CYS A CA 1
ATOM 3046 C C . CYS A 1 379 ? -22.088 35.720 -3.931 1.00 22.36 379 CYS A C 1
ATOM 3048 O O . CYS A 1 379 ? -21.649 34.587 -4.125 1.00 22.36 379 CYS A O 1
ATOM 3050 N N . SER A 1 380 ? -21.613 36.799 -4.546 1.00 23.11 380 SER A N 1
ATOM 3051 C CA . SER A 1 380 ? -20.508 36.847 -5.495 1.00 23.11 380 SER A CA 1
ATOM 3052 C C . SER A 1 380 ? -19.182 36.422 -4.851 1.00 23.11 380 SER A C 1
ATOM 3054 O O . SER A 1 380 ? -18.607 37.152 -4.043 1.00 23.11 380 SER A O 1
ATOM 3056 N N . GLY A 1 381 ? -18.663 35.262 -5.249 1.00 23.48 381 GLY A N 1
ATOM 3057 C CA . GLY A 1 381 ? -17.287 34.831 -5.003 1.00 23.48 381 GLY A CA 1
ATOM 3058 C C . GLY A 1 381 ? -16.746 34.174 -6.270 1.00 23.48 381 GLY A C 1
ATOM 3059 O O . GLY A 1 381 ? -17.406 33.298 -6.822 1.00 23.48 381 GLY A O 1
ATOM 3060 N N . LYS A 1 382 ? -15.598 34.647 -6.772 1.00 24.94 382 LYS A N 1
ATOM 3061 C CA . LYS A 1 382 ? -15.039 34.251 -8.075 1.00 24.94 382 LYS A CA 1
ATOM 3062 C C . LYS A 1 382 ? -14.753 32.745 -8.140 1.00 24.94 382 LYS A C 1
ATOM 3064 O O . LYS A 1 382 ? -14.112 32.190 -7.255 1.00 24.94 382 LYS A O 1
ATOM 3069 N N . GLN A 1 383 ? -15.242 32.124 -9.206 1.00 31.64 383 GLN A N 1
ATOM 3070 C CA . GLN A 1 383 ? -14.946 30.762 -9.632 1.00 31.64 383 GLN A CA 1
ATOM 3071 C C . GLN A 1 383 ? -13.712 30.854 -10.538 1.00 31.64 383 GLN A C 1
ATOM 3073 O O . GLN A 1 383 ? -13.782 31.507 -11.579 1.00 31.64 383 GLN A O 1
ATOM 3078 N N . ASP A 1 384 ? -12.581 30.264 -10.150 1.00 35.78 384 ASP A N 1
ATOM 3079 C CA . ASP A 1 384 ? -11.408 30.231 -11.029 1.00 35.78 384 ASP A CA 1
ATOM 3080 C C . ASP A 1 384 ? -11.597 29.100 -12.046 1.00 35.78 384 ASP A C 1
ATOM 3082 O O . ASP A 1 384 ? -11.216 27.950 -11.834 1.00 35.78 384 ASP A O 1
ATOM 3086 N N . VAL A 1 385 ? -12.273 29.430 -13.147 1.00 33.41 385 VAL A N 1
ATOM 3087 C CA . VAL A 1 385 ? -12.347 28.586 -14.341 1.00 33.41 385 VAL A CA 1
ATOM 3088 C C . VAL A 1 385 ? -11.070 28.827 -15.134 1.00 33.41 385 VAL A C 1
ATOM 3090 O O . VAL A 1 385 ? -10.883 29.895 -15.719 1.00 33.41 385 VAL A O 1
ATOM 3093 N N . TYR A 1 386 ? -10.172 27.847 -15.144 1.00 37.22 386 TYR A N 1
ATOM 3094 C CA . TYR A 1 386 ? -8.960 27.931 -15.950 1.00 37.22 386 TYR A CA 1
ATOM 3095 C C . TYR A 1 386 ? -9.292 27.584 -17.405 1.00 37.22 386 TYR A C 1
ATOM 3097 O O . TYR A 1 386 ? -9.481 26.417 -17.755 1.00 37.22 386 TYR A O 1
ATOM 3105 N N . ASP A 1 387 ? -9.382 28.611 -18.252 1.00 32.16 387 ASP A N 1
ATOM 3106 C CA . ASP A 1 387 ? -9.429 28.448 -19.704 1.00 32.16 387 ASP A CA 1
ATOM 3107 C C . ASP A 1 387 ? -8.013 28.170 -20.240 1.00 32.16 387 ASP A C 1
ATOM 3109 O O . ASP A 1 387 ? -7.064 28.914 -19.982 1.00 32.16 387 ASP A O 1
ATOM 3113 N N . PHE A 1 388 ? -7.862 27.090 -21.006 1.00 34.22 388 PHE A N 1
ATOM 3114 C CA . PHE A 1 388 ? -6.579 26.568 -21.500 1.00 34.22 388 PHE A CA 1
ATOM 3115 C C . PHE A 1 388 ? -5.972 27.397 -22.648 1.00 34.22 388 PHE A C 1
ATOM 3117 O O . PHE A 1 388 ? -5.072 26.941 -23.355 1.00 34.22 388 PHE A O 1
ATOM 3124 N N . SER A 1 389 ? -6.435 28.634 -22.834 1.00 33.69 389 SER A N 1
ATOM 3125 C CA . SER A 1 389 ? -5.887 29.593 -23.792 1.00 33.69 389 SER A CA 1
ATOM 3126 C C . SER A 1 389 ? -4.651 30.351 -23.271 1.00 33.69 389 SER A C 1
ATOM 3128 O O . SER A 1 389 ? -3.978 31.018 -24.061 1.00 33.69 389 SER A O 1
ATOM 3130 N N . GLN A 1 390 ? -4.296 30.232 -21.978 1.00 33.31 390 GLN A N 1
ATOM 3131 C CA . GLN A 1 390 ? -3.202 30.993 -21.347 1.00 33.31 390 GLN A CA 1
ATOM 3132 C C . GLN A 1 390 ? -2.116 30.115 -20.680 1.00 33.31 390 GLN A C 1
ATOM 3134 O O . GLN A 1 390 ? -2.387 29.074 -20.090 1.00 33.31 390 GLN A O 1
ATOM 3139 N N . LYS A 1 391 ? -0.853 30.553 -20.808 1.00 33.03 391 LYS A N 1
ATOM 3140 C CA . LYS A 1 391 ? 0.395 29.758 -20.737 1.00 33.03 391 LYS A CA 1
ATOM 3141 C C . LYS A 1 391 ? 0.898 29.303 -19.347 1.00 33.03 391 LYS A C 1
ATOM 3143 O O . LYS A 1 391 ? 1.883 28.575 -19.313 1.00 33.03 391 LYS A O 1
ATOM 3148 N N . ASP A 1 392 ? 0.274 29.659 -18.221 1.00 35.91 392 ASP A N 1
ATOM 3149 C CA . ASP A 1 392 ? 0.971 29.660 -16.910 1.00 35.91 392 ASP A CA 1
ATOM 3150 C C . ASP A 1 392 ? 0.245 28.969 -15.727 1.00 35.91 392 ASP A C 1
ATOM 3152 O O . ASP A 1 392 ? 0.276 29.458 -14.600 1.00 35.91 392 ASP A O 1
ATOM 3156 N N . ILE A 1 393 ? -0.401 27.814 -15.923 1.00 36.81 393 ILE A N 1
ATOM 3157 C CA . ILE A 1 393 ? -1.319 27.259 -14.895 1.00 36.81 393 ILE A CA 1
ATOM 3158 C C . ILE A 1 393 ? -0.639 26.300 -13.885 1.00 36.81 393 ILE A C 1
ATOM 3160 O O . ILE A 1 393 ? -1.043 26.210 -12.728 1.00 36.81 393 ILE A O 1
ATOM 3164 N N . ILE A 1 394 ? 0.456 25.615 -14.240 1.00 34.94 394 ILE A N 1
ATOM 3165 C CA . ILE A 1 394 ? 1.014 24.534 -13.386 1.00 34.94 394 ILE A CA 1
ATOM 3166 C C . ILE A 1 394 ? 1.891 25.044 -12.227 1.00 34.94 394 ILE A C 1
ATOM 3168 O O . ILE A 1 394 ? 2.226 24.278 -11.320 1.00 34.94 394 ILE A O 1
ATOM 3172 N N . LYS A 1 395 ? 2.220 26.343 -12.181 1.00 33.88 395 LYS A N 1
ATOM 3173 C CA . LYS A 1 395 ? 2.973 26.913 -11.047 1.00 33.88 395 LYS A CA 1
ATOM 3174 C C . LYS A 1 395 ? 2.180 26.901 -9.725 1.00 33.88 395 LYS A C 1
ATOM 3176 O O . LYS A 1 395 ? 2.816 26.949 -8.675 1.00 33.88 395 LYS A O 1
ATOM 3181 N N . ASP A 1 396 ? 0.847 26.788 -9.755 1.00 34.44 396 ASP A N 1
ATOM 3182 C CA . ASP A 1 396 ? -0.007 27.122 -8.602 1.00 34.44 396 ASP A CA 1
ATOM 3183 C C . ASP A 1 396 ? -0.721 25.942 -7.908 1.00 34.44 396 ASP A C 1
ATOM 3185 O O . ASP A 1 396 ? -1.191 26.110 -6.789 1.00 34.44 396 ASP A O 1
ATOM 3189 N N . CYS A 1 397 ? -0.756 24.730 -8.476 1.00 35.38 397 CYS A N 1
ATOM 3190 C CA . CYS A 1 397 ? -1.631 23.655 -7.962 1.00 35.38 397 CYS A CA 1
ATOM 3191 C C . CYS A 1 397 ? -1.035 22.710 -6.891 1.00 35.38 397 CYS A C 1
ATOM 3193 O O . CYS A 1 397 ? -1.705 21.755 -6.517 1.00 35.38 397 CYS A O 1
ATOM 3195 N N . MET A 1 398 ? 0.223 22.860 -6.443 1.00 39.81 398 MET A N 1
ATOM 3196 C CA . MET A 1 398 ? 0.953 21.721 -5.824 1.00 39.81 398 MET A CA 1
ATOM 3197 C C . MET A 1 398 ? 1.676 21.983 -4.494 1.00 39.81 398 MET A C 1
ATOM 3199 O O . MET A 1 398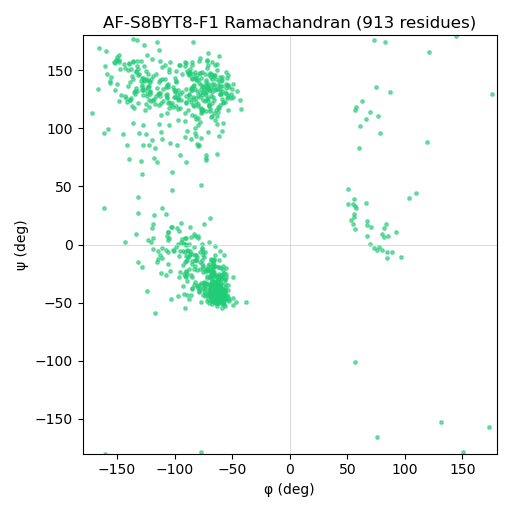 ? 2.653 21.294 -4.165 1.00 39.81 398 MET A O 1
ATOM 3203 N N . VAL A 1 399 ? 1.218 22.948 -3.697 1.00 35.69 399 VAL A N 1
ATOM 3204 C CA . VAL A 1 399 ? 1.864 23.261 -2.415 1.00 35.69 399 VAL A CA 1
ATOM 3205 C C . VAL A 1 399 ? 0.889 23.138 -1.255 1.00 35.69 399 VAL A C 1
ATOM 3207 O O . VAL A 1 399 ? 0.369 24.138 -0.787 1.00 35.69 399 VAL A O 1
ATOM 3210 N N . ASP A 1 400 ? 0.733 21.926 -0.729 1.00 28.94 400 ASP A N 1
ATOM 3211 C CA . ASP A 1 400 ? 0.641 21.733 0.719 1.00 28.94 400 ASP A CA 1
ATOM 3212 C C . ASP A 1 400 ? 0.938 20.275 1.086 1.00 28.94 400 ASP A C 1
ATOM 3214 O O . ASP A 1 400 ? 0.115 19.372 1.015 1.00 28.94 400 ASP A O 1
ATOM 3218 N N . GLY A 1 401 ? 2.193 20.025 1.457 1.00 28.78 401 GLY A N 1
ATOM 3219 C CA . GLY A 1 401 ? 2.671 18.669 1.713 1.00 28.78 401 GLY A CA 1
ATOM 3220 C C . GLY A 1 401 ? 3.946 18.611 2.537 1.00 28.78 401 GLY A C 1
ATOM 3221 O O . GLY A 1 401 ? 4.759 17.714 2.344 1.00 28.78 401 GLY A O 1
ATOM 3222 N N . VAL A 1 402 ? 4.169 19.568 3.442 1.00 25.56 402 VAL A N 1
ATOM 3223 C CA . VAL A 1 402 ? 5.200 19.431 4.476 1.00 25.56 402 VAL A CA 1
ATOM 3224 C C . VAL A 1 402 ? 4.630 19.915 5.796 1.00 25.56 402 VAL A C 1
ATOM 3226 O O . VAL A 1 402 ? 4.288 21.085 5.949 1.00 25.56 402 VAL A O 1
ATOM 3229 N N . ILE A 1 403 ? 4.581 19.003 6.768 1.00 27.03 403 ILE A N 1
ATOM 3230 C CA . ILE A 1 403 ? 4.482 19.346 8.183 1.00 27.03 403 ILE A CA 1
ATOM 3231 C C . ILE A 1 403 ? 5.710 20.209 8.487 1.00 27.03 403 ILE A C 1
ATOM 3233 O O . ILE A 1 403 ? 6.826 19.710 8.651 1.00 27.03 403 ILE A O 1
ATOM 3237 N N . LEU A 1 404 ? 5.524 21.530 8.481 1.00 27.00 404 LEU A N 1
ATOM 3238 C CA . LEU A 1 404 ? 6.395 22.417 9.230 1.00 27.00 404 LEU A CA 1
ATOM 3239 C C . LEU A 1 404 ? 6.363 21.875 10.659 1.00 27.00 404 LEU A C 1
ATOM 3241 O O . LEU A 1 404 ? 5.279 21.691 11.212 1.00 27.00 404 LEU A O 1
ATOM 3245 N N . ASN A 1 405 ? 7.531 21.596 11.239 1.00 31.06 405 ASN A N 1
ATOM 3246 C CA . ASN A 1 405 ? 7.657 21.547 12.691 1.00 31.06 405 ASN A CA 1
ATOM 3247 C C . ASN A 1 405 ? 7.336 22.961 13.186 1.00 31.06 405 ASN A C 1
ATOM 3249 O O . ASN A 1 405 ? 8.233 23.766 13.419 1.00 31.06 405 ASN A O 1
ATOM 3253 N N . VAL A 1 406 ? 6.049 23.292 13.233 1.00 39.66 406 VAL A N 1
ATOM 3254 C CA . VAL A 1 406 ? 5.558 24.410 14.014 1.00 39.66 406 VAL A CA 1
ATOM 3255 C C . VAL A 1 406 ? 5.731 23.934 15.443 1.00 39.66 406 VAL A C 1
ATOM 3257 O O . VAL A 1 406 ? 5.236 22.861 15.793 1.00 39.66 406 VAL A O 1
ATOM 3260 N N . ALA A 1 407 ? 6.533 24.660 16.218 1.00 42.03 407 ALA A N 1
ATOM 3261 C CA . ALA A 1 407 ? 6.644 24.404 17.641 1.00 42.03 407 ALA A CA 1
ATOM 3262 C C . ALA A 1 407 ? 5.223 24.358 18.215 1.00 42.03 407 ALA A C 1
ATOM 3264 O O . ALA A 1 407 ? 4.424 25.257 17.954 1.00 42.03 407 ALA A O 1
ATOM 3265 N N . GLU A 1 408 ? 4.890 23.269 18.903 1.00 54.22 408 GLU A N 1
ATOM 3266 C CA . GLU A 1 408 ? 3.610 23.163 19.589 1.00 54.22 408 GLU A CA 1
ATOM 3267 C C . GLU A 1 408 ? 3.579 24.265 20.650 1.00 54.22 408 GLU A C 1
ATOM 3269 O O . GLU A 1 408 ? 4.403 24.263 21.565 1.00 54.22 408 GLU A O 1
ATOM 3274 N N . LEU A 1 409 ? 2.685 25.237 20.475 1.00 69.69 409 LEU A N 1
ATOM 3275 C CA . LEU A 1 409 ? 2.500 26.308 21.446 1.00 69.69 409 LEU A CA 1
ATOM 3276 C C . LEU A 1 409 ? 1.790 25.737 22.670 1.00 69.69 409 LEU A C 1
ATOM 3278 O O . LEU A 1 409 ? 0.859 24.932 22.539 1.00 69.69 409 LEU A O 1
ATOM 3282 N N . ASP A 1 410 ? 2.241 26.130 23.859 1.00 73.94 410 ASP A N 1
ATOM 3283 C CA . ASP A 1 410 ? 1.614 25.672 25.089 1.00 73.94 410 ASP A CA 1
ATOM 3284 C C . ASP A 1 410 ? 0.292 26.410 25.317 1.00 73.94 410 ASP A C 1
ATOM 3286 O O . ASP A 1 410 ? 0.209 27.635 25.282 1.00 73.94 410 ASP A O 1
ATOM 3290 N N . LEU A 1 411 ? -0.766 25.639 25.560 1.00 76.31 411 LEU A N 1
ATOM 3291 C CA . LEU A 1 411 ? -2.123 26.163 25.694 1.00 76.31 411 LEU A CA 1
ATOM 3292 C C . LEU A 1 411 ? -2.223 27.173 26.844 1.00 76.31 411 LEU A C 1
ATOM 3294 O O . LEU A 1 411 ? -2.948 28.156 26.732 1.00 76.31 411 LEU A O 1
ATOM 3298 N N . LYS A 1 412 ? -1.514 26.926 27.951 1.00 75.75 412 LYS A N 1
ATOM 3299 C CA . LYS A 1 412 ? -1.584 27.785 29.137 1.00 75.75 412 LYS A CA 1
ATOM 3300 C C . LYS A 1 412 ? -0.892 29.123 28.902 1.00 75.75 412 LYS A C 1
ATOM 3302 O O . LYS A 1 412 ? -1.506 30.155 29.144 1.00 75.75 412 LYS A O 1
ATOM 3307 N N . SER A 1 413 ? 0.331 29.109 28.369 1.00 74.12 413 SER A N 1
ATOM 3308 C CA . SER A 1 413 ? 1.086 30.342 28.115 1.00 74.12 413 SER A CA 1
ATOM 3309 C C . SER A 1 413 ? 0.398 31.259 27.103 1.00 74.12 413 SER A C 1
ATOM 3311 O O . SER A 1 413 ? 0.400 32.473 27.275 1.00 74.12 413 SER A O 1
ATOM 3313 N N . GLU A 1 414 ? -0.220 30.689 26.066 1.00 78.88 414 GLU A N 1
ATOM 3314 C CA . GLU A 1 414 ? -0.904 31.464 25.024 1.00 78.88 414 GLU A CA 1
ATOM 3315 C C . GLU A 1 414 ? -2.238 32.061 25.493 1.00 78.88 414 GLU A C 1
ATOM 3317 O O . GLU A 1 414 ? -2.609 33.158 25.076 1.00 78.88 414 GLU A O 1
ATOM 3322 N N . LEU A 1 415 ? -2.962 31.363 26.376 1.00 74.44 415 LEU A N 1
ATOM 3323 C CA . LEU A 1 415 ? -4.222 31.857 26.941 1.00 74.44 415 LEU A CA 1
ATOM 3324 C C . LEU A 1 415 ? -4.016 32.896 28.053 1.00 74.44 415 LEU A C 1
ATOM 3326 O O . LEU A 1 415 ? -4.928 33.673 28.321 1.00 74.44 415 LEU A O 1
ATOM 3330 N N . GLU A 1 416 ? -2.837 32.935 28.675 1.00 76.38 416 GLU A N 1
ATOM 3331 C CA . GLU A 1 416 ? -2.433 33.972 29.637 1.00 76.38 416 GLU A CA 1
ATOM 3332 C C . GLU A 1 416 ? -1.780 35.194 28.952 1.00 76.38 416 GLU A C 1
ATOM 3334 O O . GLU A 1 416 ? -1.559 36.223 29.591 1.00 76.38 416 GLU A O 1
ATOM 3339 N N . GLY A 1 417 ? -1.483 35.095 27.651 1.00 77.62 417 GLY A N 1
ATOM 3340 C CA . GLY A 1 417 ? -0.832 36.135 26.855 1.00 77.62 417 GLY A CA 1
ATOM 3341 C C . GLY A 1 417 ? -1.773 37.206 26.287 1.00 77.62 417 GLY A C 1
ATOM 3342 O O . GLY A 1 417 ? -2.999 37.120 26.352 1.00 77.62 417 GLY A O 1
ATOM 3343 N N . SER A 1 418 ? -1.182 38.226 25.653 1.00 78.69 418 SER A N 1
ATOM 3344 C CA . SER A 1 418 ? -1.904 39.366 25.061 1.00 78.69 418 SER A CA 1
ATOM 3345 C C . SER A 1 418 ? -2.794 39.006 23.864 1.00 78.69 418 SER A C 1
ATOM 3347 O O . SER A 1 418 ? -3.666 39.787 23.496 1.00 78.69 418 SER A O 1
ATOM 3349 N N . ASP A 1 419 ? -2.594 37.836 23.252 1.00 83.00 419 ASP A N 1
ATOM 3350 C CA . ASP A 1 419 ? -3.331 37.377 22.067 1.00 83.00 419 ASP A CA 1
ATOM 3351 C C . ASP A 1 419 ? -4.522 36.449 22.391 1.00 83.00 419 ASP A C 1
ATOM 3353 O O . ASP A 1 419 ? -5.111 35.852 21.484 1.00 83.00 419 ASP A O 1
ATOM 3357 N N . ARG A 1 420 ? -4.919 36.342 23.670 1.00 83.69 420 ARG A N 1
ATOM 3358 C CA . ARG A 1 420 ? -5.994 35.448 24.140 1.00 83.69 420 ARG A CA 1
ATOM 3359 C C . ARG A 1 420 ? -7.288 35.560 23.326 1.00 83.69 420 ARG A C 1
ATOM 3361 O O . ARG A 1 420 ? -7.851 34.534 22.953 1.00 83.69 420 ARG A O 1
ATOM 3368 N N . GLU A 1 421 ? -7.768 36.769 23.027 1.00 83.44 421 GLU A N 1
ATOM 3369 C CA . GLU A 1 421 ? -9.029 36.951 22.283 1.00 83.44 421 GLU A CA 1
ATOM 3370 C C . GLU A 1 421 ? -8.973 36.366 20.866 1.00 83.44 421 GLU A C 1
ATOM 3372 O O . GLU A 1 421 ? -9.930 35.739 20.409 1.00 83.44 421 GLU A O 1
ATOM 3377 N N . LYS A 1 422 ? -7.828 36.492 20.186 1.00 85.94 422 LYS A N 1
ATOM 3378 C CA . LYS A 1 422 ? -7.625 35.924 18.844 1.00 85.94 422 LYS A CA 1
ATOM 3379 C C . LYS A 1 422 ? -7.603 34.396 18.888 1.00 85.94 422 LYS A C 1
ATOM 3381 O O . LYS A 1 422 ? -8.115 33.742 17.978 1.00 85.94 422 LYS A O 1
ATOM 3386 N N . TRP A 1 423 ? -7.042 33.822 19.954 1.00 86.38 423 TRP A N 1
ATOM 3387 C CA . TRP A 1 423 ? -7.094 32.382 20.195 1.00 86.38 423 TRP A CA 1
ATOM 3388 C C . TRP A 1 423 ? -8.515 31.900 20.502 1.00 86.38 423 TRP A C 1
ATOM 3390 O O . TRP A 1 423 ? -8.929 30.896 19.924 1.00 86.38 423 TRP A O 1
ATOM 3400 N N . LEU A 1 424 ? -9.286 32.619 21.328 1.00 84.81 424 LEU A N 1
ATOM 3401 C CA . LEU A 1 424 ? -10.696 32.302 21.602 1.00 84.81 424 LEU A CA 1
ATOM 3402 C C . LEU A 1 424 ? -11.535 32.282 20.321 1.00 84.81 424 LEU A C 1
ATOM 3404 O O . LEU A 1 424 ? -12.324 31.361 20.120 1.00 84.81 424 LEU A O 1
ATOM 3408 N N . GLU A 1 425 ? -11.318 33.239 19.419 1.00 84.00 425 GLU A N 1
ATOM 3409 C CA . GLU A 1 425 ? -11.991 33.246 18.120 1.00 84.00 425 GLU A CA 1
ATOM 3410 C C . GLU A 1 425 ? -11.598 32.032 17.262 1.00 84.00 425 GLU A C 1
ATOM 3412 O O . GLU A 1 425 ? -12.449 31.366 16.670 1.00 84.00 425 GLU A O 1
ATOM 3417 N N . ALA A 1 426 ? -10.317 31.651 17.259 1.00 83.56 426 ALA A N 1
ATOM 3418 C CA . ALA A 1 426 ? -9.870 30.438 16.577 1.00 83.56 426 ALA A CA 1
ATOM 3419 C C . ALA A 1 426 ? -10.496 29.155 17.171 1.00 83.56 426 ALA A C 1
ATOM 3421 O O . ALA A 1 426 ? -10.825 28.235 16.416 1.00 83.56 426 ALA A O 1
ATOM 3422 N N . PHE A 1 427 ? -10.715 29.105 18.491 1.00 87.44 427 PHE A N 1
ATOM 3423 C CA . PHE A 1 427 ? -11.476 28.037 19.146 1.00 87.44 427 PHE A CA 1
ATOM 3424 C C . PHE A 1 427 ? -12.951 28.028 18.720 1.00 87.44 427 PHE A C 1
ATOM 3426 O O . PHE A 1 427 ? -13.469 26.951 18.419 1.00 87.44 427 PHE A O 1
ATOM 3433 N N . ARG A 1 428 ? -13.618 29.193 18.629 1.00 85.56 428 ARG A N 1
ATOM 3434 C CA . ARG A 1 428 ? -15.013 29.295 18.143 1.00 85.56 428 ARG A CA 1
ATOM 3435 C C . ARG A 1 428 ? -15.160 28.726 16.742 1.00 85.56 428 ARG A C 1
ATOM 3437 O O . ARG A 1 428 ? -16.092 27.968 16.480 1.00 85.56 428 ARG A O 1
ATOM 3444 N N . VAL A 1 429 ? -14.221 29.045 15.852 1.00 82.62 429 VAL A N 1
ATOM 3445 C CA . VAL A 1 429 ? -14.236 28.551 14.470 1.00 82.62 429 VAL A CA 1
ATOM 3446 C C . VAL A 1 429 ? -14.108 27.025 14.419 1.00 82.62 429 VAL A C 1
ATOM 3448 O O . VAL A 1 429 ? -14.907 26.377 13.736 1.00 82.62 429 VAL A O 1
ATOM 3451 N N . GLU A 1 430 ? -13.140 26.451 15.142 1.00 86.81 430 GLU A N 1
ATOM 3452 C CA . GLU A 1 430 ? -12.888 25.001 15.160 1.00 86.81 430 GLU A CA 1
ATOM 3453 C C . GLU A 1 430 ? -14.032 24.233 15.838 1.00 86.81 430 GLU A C 1
ATOM 3455 O O . GLU A 1 430 ? -14.591 23.298 15.263 1.00 86.81 430 GLU A O 1
ATOM 3460 N N . TYR A 1 431 ? -14.441 24.639 17.042 1.00 88.38 431 TYR A N 1
ATOM 3461 C CA . TYR A 1 431 ? -15.510 23.957 17.778 1.00 88.38 431 TYR A CA 1
ATOM 3462 C C . TYR A 1 431 ? -16.873 24.158 17.112 1.00 88.38 431 TYR A C 1
ATOM 3464 O O . TYR A 1 431 ? -17.670 23.223 17.032 1.00 88.38 431 TYR A O 1
ATOM 3472 N N . GLY A 1 432 ? -17.112 25.330 16.520 1.00 82.81 432 GLY A N 1
ATOM 3473 C CA . GLY A 1 432 ? -18.271 25.566 15.668 1.00 82.81 432 GLY A CA 1
ATOM 3474 C C . GLY A 1 432 ? -18.306 24.630 14.454 1.00 82.81 432 GLY A C 1
ATOM 3475 O O . GLY A 1 432 ? -19.376 24.143 14.096 1.00 82.81 432 GLY A O 1
ATOM 3476 N N . ALA A 1 433 ? -17.159 24.312 13.840 1.00 77.88 433 ALA A N 1
ATOM 3477 C CA . ALA A 1 433 ? -17.098 23.338 12.746 1.00 77.88 433 ALA A CA 1
ATOM 3478 C C . ALA A 1 433 ? -17.445 21.914 13.212 1.00 77.88 433 ALA A C 1
ATOM 3480 O O . ALA A 1 433 ? -18.199 21.215 12.533 1.00 77.88 433 ALA A O 1
ATOM 3481 N N . ILE A 1 434 ? -16.966 21.508 14.391 1.00 84.75 434 ILE A N 1
ATOM 3482 C CA . ILE A 1 434 ? -17.302 20.221 15.027 1.00 84.75 434 ILE A CA 1
ATOM 3483 C C . ILE A 1 434 ? -18.813 20.109 15.283 1.00 84.75 434 ILE A C 1
ATOM 3485 O O . ILE A 1 434 ? -19.402 19.056 15.027 1.00 84.75 434 ILE A O 1
ATOM 3489 N N . LEU A 1 435 ? -19.452 21.192 15.739 1.00 82.94 435 LEU A N 1
ATOM 3490 C CA . LEU A 1 435 ? -20.902 21.236 15.941 1.00 82.94 435 LEU A CA 1
ATOM 3491 C C . LEU A 1 435 ? -21.677 21.174 14.621 1.00 82.94 435 LEU A C 1
ATOM 3493 O O . LEU A 1 435 ? -22.590 20.359 14.491 1.00 82.94 435 LEU A O 1
ATOM 3497 N N . ARG A 1 436 ? -21.296 21.985 13.622 1.00 77.50 436 ARG A N 1
ATOM 3498 C CA . ARG A 1 436 ? -21.956 22.011 12.300 1.00 77.50 436 ARG A CA 1
ATOM 3499 C C . ARG A 1 436 ? -21.913 20.652 11.604 1.00 77.50 436 ARG A C 1
ATOM 3501 O O . ARG A 1 436 ? -22.911 20.215 11.041 1.00 77.50 436 ARG A O 1
ATOM 3508 N N . THR A 1 437 ? -20.776 19.968 11.693 1.00 72.69 437 THR A N 1
ATOM 3509 C CA . THR A 1 437 ? -20.576 18.623 11.125 1.00 72.69 437 THR A CA 1
ATOM 3510 C C . THR A 1 437 ? -21.206 17.513 11.966 1.00 72.69 437 THR A C 1
ATOM 3512 O O . THR A 1 437 ? -21.226 16.364 11.533 1.00 72.69 437 THR A O 1
ATOM 3515 N N . LYS A 1 438 ? -21.743 17.832 13.155 1.00 82.88 438 LYS A N 1
ATOM 3516 C CA . LYS A 1 438 ? -22.281 16.864 14.125 1.00 82.88 438 LYS A CA 1
ATOM 3517 C C . LYS A 1 438 ? -21.257 15.792 14.506 1.00 82.88 438 LYS A C 1
ATOM 3519 O O . LYS A 1 438 ? -21.609 14.640 14.750 1.00 82.88 438 LYS A O 1
ATOM 3524 N N . THR A 1 439 ? -19.984 16.182 14.569 1.00 84.94 439 THR A N 1
ATOM 3525 C CA . THR A 1 439 ? -18.885 15.271 14.908 1.00 84.94 439 THR A CA 1
ATOM 3526 C C . THR A 1 439 ? -19.066 14.703 16.314 1.00 84.94 439 THR A C 1
ATOM 3528 O O . THR A 1 439 ? -18.782 13.526 16.538 1.00 84.94 439 THR A O 1
ATOM 3531 N N . PHE A 1 440 ? -19.573 15.509 17.257 1.00 87.31 440 PHE A N 1
ATOM 3532 C CA . PHE A 1 440 ? -19.863 15.076 18.625 1.00 87.31 440 PHE A CA 1
ATOM 3533 C C . PHE A 1 440 ? -21.363 14.963 18.866 1.00 87.31 440 PHE A C 1
ATOM 3535 O O . PHE A 1 440 ? -22.136 15.852 18.512 1.00 87.31 440 PHE A O 1
ATOM 3542 N N . VAL A 1 441 ? -21.755 13.872 19.519 1.00 83.81 441 VAL A N 1
ATOM 3543 C CA . VAL A 1 441 ? -23.142 13.577 19.882 1.00 83.81 441 VAL A CA 1
ATOM 3544 C C . VAL A 1 441 ? -23.212 13.274 21.383 1.00 83.81 441 VAL A C 1
ATOM 3546 O O . VAL A 1 441 ? -22.292 12.650 21.927 1.00 83.81 441 VAL A O 1
ATOM 3549 N N . PRO A 1 442 ? -24.281 13.691 22.088 1.00 82.81 442 PRO A N 1
ATOM 3550 C CA . PRO A 1 442 ? -24.458 13.366 23.499 1.00 82.81 442 PRO A CA 1
ATOM 3551 C C . PRO A 1 442 ? -24.405 11.859 23.782 1.00 82.81 442 PRO A C 1
ATOM 3553 O O . PRO A 1 442 ? -24.844 11.032 22.982 1.00 82.81 442 PRO A O 1
ATOM 3556 N N . MET A 1 443 ? -23.912 11.495 24.968 1.00 83.50 443 MET A N 1
ATOM 3557 C CA . MET A 1 443 ? -23.848 10.098 25.408 1.00 83.50 443 MET A CA 1
ATOM 3558 C C . MET A 1 443 ? -25.235 9.453 25.475 1.00 83.50 443 MET A C 1
ATOM 3560 O O . MET A 1 443 ? -26.072 9.861 26.285 1.00 83.50 443 MET A O 1
ATOM 3564 N N . THR A 1 444 ? -25.435 8.384 24.703 1.00 83.19 444 THR A N 1
ATOM 3565 C CA . THR A 1 444 ? -26.632 7.537 24.777 1.00 83.19 444 THR A CA 1
ATOM 3566 C C . THR A 1 444 ? -26.638 6.694 26.057 1.00 83.19 444 THR A C 1
ATOM 3568 O O . THR A 1 444 ? -25.586 6.433 26.648 1.00 83.19 444 THR A O 1
ATOM 3571 N N . LEU A 1 445 ? -27.819 6.236 26.500 1.00 79.25 445 LEU A N 1
ATOM 3572 C CA . LEU A 1 445 ? -27.925 5.361 27.680 1.00 79.25 445 LEU A CA 1
ATOM 3573 C C . LEU A 1 445 ? -27.080 4.086 27.535 1.00 79.25 445 LEU A C 1
ATOM 3575 O O . LEU A 1 445 ? -26.455 3.658 28.501 1.00 79.25 445 LEU A O 1
ATOM 3579 N N . GLU A 1 446 ? -27.020 3.504 26.338 1.00 78.19 446 GLU A N 1
ATOM 3580 C CA . GLU A 1 446 ? -26.201 2.314 26.109 1.00 78.19 446 GLU A CA 1
ATOM 3581 C C . GLU A 1 446 ? -24.707 2.624 26.156 1.00 78.19 446 GLU A C 1
ATOM 3583 O O . GLU A 1 446 ? -23.960 1.872 26.771 1.00 78.19 446 GLU A O 1
ATOM 3588 N N . ALA A 1 447 ? -24.251 3.731 25.558 1.00 80.19 447 ALA A N 1
ATOM 3589 C CA . ALA A 1 447 ? -22.842 4.105 25.640 1.00 80.19 447 ALA A CA 1
ATOM 3590 C C . ALA A 1 447 ? -22.421 4.299 27.106 1.00 80.19 447 ALA A C 1
ATOM 3592 O O . ALA A 1 447 ? -21.341 3.872 27.505 1.00 80.19 447 ALA A O 1
ATOM 3593 N N . ARG A 1 448 ? -23.307 4.857 27.948 1.00 84.38 448 ARG A N 1
ATOM 3594 C CA . ARG A 1 448 ? -23.083 4.938 29.403 1.00 84.38 448 ARG A CA 1
ATOM 3595 C C . ARG A 1 448 ? -23.019 3.554 30.054 1.00 84.38 448 ARG A C 1
ATOM 3597 O O . ARG A 1 448 ? -22.152 3.332 30.895 1.00 84.38 448 ARG A O 1
ATOM 3604 N N . ARG A 1 449 ? -23.893 2.623 29.656 1.00 83.56 449 ARG A N 1
ATOM 3605 C CA . ARG A 1 449 ? -23.899 1.236 30.150 1.00 83.56 449 ARG A CA 1
ATOM 3606 C C . ARG A 1 449 ? -22.612 0.495 29.787 1.00 83.56 449 ARG A C 1
ATOM 3608 O O . ARG A 1 449 ? -21.967 -0.056 30.669 1.00 83.56 449 ARG A O 1
ATOM 3615 N N . LEU A 1 450 ? -22.205 0.528 28.519 1.00 82.62 450 LEU A N 1
ATOM 3616 C CA . LEU A 1 450 ? -20.983 -0.123 28.031 1.00 82.62 450 LEU A CA 1
ATOM 3617 C C . LEU A 1 450 ? -19.722 0.461 28.672 1.00 82.62 450 LEU A C 1
ATOM 3619 O O . LEU A 1 450 ? -18.780 -0.280 28.955 1.00 82.62 450 LEU A O 1
ATOM 3623 N N . LEU A 1 451 ? -19.723 1.771 28.934 1.00 84.56 451 LEU A N 1
ATOM 3624 C CA . LEU A 1 451 ? -18.652 2.433 29.668 1.00 84.56 451 LEU A CA 1
ATOM 3625 C C . LEU A 1 451 ? -18.590 1.951 31.127 1.00 84.56 451 LEU A C 1
ATOM 3627 O O . LEU A 1 451 ? -17.508 1.653 31.623 1.00 84.56 451 LEU A O 1
ATOM 3631 N N . HIS A 1 452 ? -19.738 1.815 31.799 1.00 83.19 452 HIS A N 1
ATOM 3632 C CA . HIS A 1 452 ? -19.815 1.281 33.165 1.00 83.19 452 HIS A CA 1
ATOM 3633 C C . HIS A 1 452 ? -19.430 -0.210 33.239 1.00 83.19 452 HIS A C 1
ATOM 3635 O O . HIS A 1 452 ? -18.850 -0.655 34.224 1.00 83.19 452 HIS A O 1
ATOM 3641 N N . GLU A 1 453 ? -19.719 -0.985 32.191 1.00 81.38 453 GLU A N 1
ATOM 3642 C CA . GLU A 1 453 ? -19.301 -2.389 32.044 1.00 81.38 453 GLU A CA 1
ATOM 3643 C C . GLU A 1 453 ? -17.812 -2.543 31.664 1.00 81.38 453 GLU A C 1
ATOM 3645 O O . GLU A 1 453 ? -17.326 -3.668 31.557 1.00 81.38 453 GLU A O 1
ATOM 3650 N N . GLY A 1 454 ? -17.082 -1.441 31.439 1.00 80.81 454 GLY A N 1
ATOM 3651 C CA . GLY A 1 454 ? -15.658 -1.451 31.087 1.00 80.81 454 GLY A CA 1
ATOM 3652 C C . GLY A 1 454 ? -15.350 -1.967 29.676 1.00 80.81 454 GLY A C 1
ATOM 3653 O O . GLY A 1 454 ? -14.202 -2.293 29.382 1.00 80.81 454 GLY A O 1
ATOM 3654 N N . LYS A 1 455 ? -16.361 -2.055 28.802 1.00 79.12 455 LYS A N 1
ATOM 3655 C CA . LYS A 1 455 ? -16.227 -2.574 27.427 1.00 79.12 455 LYS A CA 1
ATOM 3656 C C . LYS A 1 455 ? -15.718 -1.538 26.428 1.00 79.12 455 LYS A C 1
ATOM 3658 O O . LYS A 1 455 ? -15.217 -1.915 25.376 1.00 79.12 455 LYS A O 1
ATOM 3663 N N . ILE A 1 456 ? -15.868 -0.255 26.750 1.00 82.69 456 ILE A N 1
ATOM 3664 C CA . ILE A 1 456 ? -15.375 0.880 25.962 1.00 82.69 456 ILE A CA 1
ATOM 3665 C C . ILE A 1 456 ? -14.656 1.861 26.889 1.00 82.69 456 ILE A C 1
ATOM 3667 O O . ILE A 1 456 ? -14.955 1.920 28.085 1.00 82.69 456 ILE A O 1
ATOM 3671 N N . LYS A 1 457 ? -13.708 2.632 26.352 1.00 87.56 457 LYS A N 1
ATOM 3672 C CA . LYS A 1 457 ? -12.906 3.601 27.114 1.00 87.56 457 LYS A CA 1
ATOM 3673 C C . LYS A 1 457 ? -13.244 5.028 26.688 1.00 87.56 457 LYS A C 1
ATOM 3675 O O . LYS A 1 457 ? -13.767 5.260 25.605 1.00 87.56 457 LYS A O 1
ATOM 3680 N N . VAL A 1 458 ? -12.953 5.992 27.564 1.00 91.12 458 VAL A N 1
ATOM 3681 C CA . VAL A 1 458 ? -13.057 7.419 27.228 1.00 91.12 458 VAL A CA 1
ATOM 3682 C C . VAL A 1 458 ? -11.683 7.939 26.829 1.00 91.12 458 VAL A C 1
ATOM 3684 O O . VAL A 1 458 ? -10.775 8.001 27.662 1.00 91.12 458 VAL A O 1
ATOM 3687 N N . HIS A 1 459 ? -11.543 8.372 25.581 1.00 92.25 459 HIS A N 1
ATOM 3688 C CA . HIS A 1 459 ? -10.305 8.953 25.070 1.00 92.25 459 HIS A CA 1
ATOM 3689 C C . HIS A 1 459 ? -10.230 10.455 25.350 1.00 92.25 459 HIS A C 1
ATOM 3691 O O . HIS A 1 459 ? -11.232 11.168 25.398 1.00 92.25 459 HIS A O 1
ATOM 3697 N N . GLN A 1 460 ? -9.017 10.962 25.547 1.00 91.25 460 GLN A N 1
ATOM 3698 C CA . GLN A 1 460 ? -8.798 12.393 25.746 1.00 91.25 460 GLN A CA 1
ATOM 3699 C C . GLN A 1 460 ? -8.614 13.108 24.406 1.00 91.25 460 GLN A C 1
ATOM 3701 O O . GLN A 1 460 ? -8.000 12.568 23.484 1.00 91.25 460 GLN A O 1
ATOM 3706 N N . THR A 1 461 ? -9.079 14.350 24.341 1.00 90.56 461 THR A N 1
ATOM 3707 C CA . THR A 1 461 ? -8.813 15.283 23.246 1.00 90.56 461 THR A CA 1
ATOM 3708 C C . THR A 1 461 ? -7.775 16.325 23.670 1.00 90.56 461 THR A C 1
ATOM 3710 O O . THR A 1 461 ? -7.544 16.547 24.862 1.00 90.56 461 THR A O 1
ATOM 3713 N N . ARG A 1 462 ? -7.087 16.924 22.696 1.00 88.62 462 ARG A N 1
ATOM 3714 C CA . ARG A 1 462 ? -6.101 17.992 22.887 1.00 88.62 462 ARG A CA 1
ATOM 3715 C C . ARG A 1 462 ? -6.222 19.005 21.742 1.00 88.62 462 ARG A C 1
ATOM 3717 O O . ARG A 1 462 ? -6.143 18.591 20.585 1.00 88.62 462 ARG A O 1
ATOM 3724 N N . PRO A 1 463 ? -6.391 20.305 22.029 1.00 88.38 463 PRO A N 1
ATOM 3725 C CA . PRO A 1 463 ? -6.281 21.336 21.008 1.00 88.38 463 PRO A CA 1
ATOM 3726 C C . PRO A 1 463 ? -4.810 21.608 20.683 1.00 88.38 463 PRO A C 1
ATOM 3728 O O . PRO A 1 463 ? -3.970 21.683 21.578 1.00 88.38 463 PRO A O 1
ATOM 3731 N N . ILE A 1 464 ? -4.511 21.746 19.396 1.00 86.19 464 ILE A N 1
ATOM 3732 C CA . ILE A 1 464 ? -3.191 22.092 18.871 1.00 86.19 464 ILE A CA 1
ATOM 3733 C C . ILE A 1 464 ? -3.264 23.502 18.294 1.00 86.19 464 ILE A C 1
ATOM 3735 O O . ILE A 1 464 ? -4.089 23.773 17.417 1.00 86.19 464 ILE A O 1
ATOM 3739 N N . LEU A 1 465 ? -2.403 24.387 18.795 1.00 84.00 465 LEU A N 1
ATOM 3740 C CA . LEU A 1 465 ? -2.352 25.801 18.439 1.00 84.00 465 LEU A CA 1
ATOM 3741 C C . LEU A 1 465 ? -1.259 26.029 17.392 1.00 84.00 465 LEU A C 1
ATOM 3743 O O . LEU A 1 465 ? -0.126 25.575 17.550 1.00 84.00 465 LEU A O 1
ATOM 3747 N N . VAL A 1 466 ? -1.611 26.710 16.302 1.00 80.69 466 VAL A N 1
ATOM 3748 C CA . VAL A 1 466 ? -0.722 26.955 15.162 1.00 80.69 466 VAL A CA 1
ATOM 3749 C C . VAL A 1 466 ? -0.890 28.388 14.662 1.00 80.69 466 VAL A C 1
ATOM 3751 O O . VAL A 1 466 ? -1.982 28.780 14.245 1.00 80.69 466 VAL A O 1
ATOM 3754 N N . HIS A 1 467 ? 0.204 29.150 14.604 1.00 78.06 467 HIS A N 1
ATOM 3755 C CA . HIS A 1 467 ? 0.244 30.382 13.816 1.00 78.06 467 HIS A CA 1
ATOM 3756 C C . HIS A 1 467 ? 0.426 30.053 12.333 1.00 78.06 467 HIS A C 1
ATOM 3758 O O . HIS A 1 467 ? 1.313 29.293 11.934 1.00 78.06 467 HIS A O 1
ATOM 3764 N N . LYS A 1 468 ? -0.422 30.641 11.495 1.00 72.69 468 LYS A N 1
ATOM 3765 C CA . LYS A 1 468 ? -0.236 30.696 10.048 1.00 72.69 468 LYS A CA 1
ATOM 3766 C C . LYS A 1 468 ? 0.398 32.035 9.715 1.00 72.69 468 LYS A C 1
ATOM 3768 O O . LYS A 1 468 ? -0.144 33.065 10.099 1.00 72.69 468 LYS A O 1
ATOM 3773 N N . PHE A 1 469 ? 1.515 31.998 9.003 1.00 69.12 469 PHE A N 1
ATOM 3774 C CA . PHE A 1 469 ? 2.249 33.187 8.587 1.00 69.12 469 PHE A CA 1
ATOM 3775 C C . PHE A 1 469 ? 1.908 33.561 7.139 1.00 69.12 469 PHE A C 1
ATOM 3777 O O . PHE A 1 469 ? 1.583 32.679 6.336 1.00 69.12 469 PHE A O 1
ATOM 3784 N N . ASP A 1 470 ? 1.955 34.852 6.819 1.00 63.97 470 ASP A N 1
ATOM 3785 C CA . ASP A 1 470 ? 1.858 35.353 5.448 1.00 63.97 470 ASP A CA 1
ATOM 3786 C C . ASP A 1 470 ? 3.189 35.169 4.691 1.00 63.97 470 ASP A C 1
ATOM 3788 O O . ASP A 1 470 ? 4.157 34.597 5.197 1.00 63.97 470 ASP A O 1
ATOM 3792 N N . GLU A 1 471 ? 3.228 35.621 3.437 1.00 50.22 471 GLU A N 1
ATOM 3793 C CA . GLU A 1 471 ? 4.437 35.586 2.601 1.00 50.22 471 GLU A CA 1
ATOM 3794 C C . GLU A 1 471 ? 5.535 36.540 3.101 1.00 50.22 471 GLU A C 1
ATOM 3796 O O . GLU A 1 471 ? 6.703 36.333 2.784 1.00 50.22 471 GLU A O 1
ATOM 3801 N N . ALA A 1 472 ? 5.181 37.532 3.924 1.00 50.31 472 ALA A N 1
ATOM 3802 C CA . ALA A 1 472 ? 6.106 38.476 4.546 1.00 50.31 472 ALA A CA 1
ATOM 3803 C C . ALA A 1 472 ? 6.652 37.985 5.905 1.00 50.31 472 ALA A C 1
ATOM 3805 O O . ALA A 1 472 ? 7.524 38.631 6.483 1.00 50.31 472 ALA A O 1
ATOM 3806 N N . GLY A 1 473 ? 6.176 36.839 6.408 1.00 52.31 473 GLY A N 1
ATOM 3807 C CA . GLY A 1 473 ? 6.586 36.257 7.687 1.00 52.31 473 GLY A CA 1
ATOM 3808 C C . GLY A 1 473 ? 5.836 36.792 8.913 1.00 52.31 473 GLY A C 1
ATOM 3809 O O . GLY A 1 473 ? 6.187 36.422 10.033 1.00 52.31 473 GLY A O 1
ATOM 3810 N N . ASN A 1 474 ? 4.794 37.606 8.734 1.00 66.06 474 ASN A N 1
ATOM 3811 C CA . ASN A 1 474 ? 3.924 38.069 9.816 1.00 66.06 474 ASN A CA 1
ATOM 3812 C C . ASN A 1 474 ? 2.825 37.043 10.111 1.00 66.06 474 ASN A C 1
ATOM 3814 O O . ASN A 1 474 ? 2.461 36.237 9.253 1.00 66.06 474 ASN A O 1
ATOM 3818 N N . ILE A 1 475 ? 2.261 37.065 11.322 1.00 74.12 475 ILE A N 1
ATOM 3819 C CA . ILE A 1 475 ? 1.146 36.181 11.688 1.00 74.12 475 ILE A CA 1
ATOM 3820 C C . ILE A 1 475 ? -0.101 36.604 10.902 1.00 74.12 475 ILE A C 1
ATOM 3822 O O . ILE A 1 475 ? -0.707 37.634 11.179 1.00 74.12 475 ILE A O 1
ATOM 3826 N N . ALA A 1 476 ? -0.505 35.775 9.944 1.00 73.31 476 ALA A N 1
ATOM 3827 C CA . ALA A 1 476 ? -1.689 35.974 9.118 1.00 73.31 476 ALA A CA 1
ATOM 3828 C C . ALA A 1 476 ? -2.966 35.450 9.781 1.00 73.31 476 ALA A C 1
ATOM 3830 O O . ALA A 1 476 ? -4.041 36.017 9.602 1.00 73.31 476 ALA A O 1
ATOM 3831 N N . ARG A 1 477 ? -2.882 34.320 10.498 1.00 78.25 477 ARG A N 1
ATOM 3832 C CA . ARG A 1 477 ? -4.058 33.678 11.103 1.00 78.25 477 ARG A CA 1
ATOM 3833 C C . ARG A 1 477 ? -3.692 32.794 12.290 1.00 78.25 477 ARG A C 1
ATOM 3835 O O . ARG A 1 477 ? -2.728 32.034 12.242 1.00 78.25 477 ARG A O 1
ATOM 3842 N N . TYR A 1 478 ? -4.532 32.827 13.316 1.00 81.50 478 TYR A N 1
ATOM 3843 C CA . TYR A 1 478 ? -4.503 31.898 14.443 1.00 81.50 478 TYR A CA 1
ATOM 3844 C C . TYR A 1 478 ? -5.353 30.680 14.070 1.00 81.50 478 TYR A C 1
ATOM 3846 O O . TYR A 1 478 ? -6.501 30.823 13.641 1.00 81.50 478 TYR A O 1
ATOM 3854 N N . LYS A 1 479 ? -4.780 29.475 14.145 1.00 83.06 479 LYS A N 1
ATOM 3855 C CA . LYS A 1 479 ? -5.470 28.228 13.796 1.00 83.06 479 LYS A CA 1
ATOM 3856 C C . LYS A 1 479 ? -5.397 27.258 14.965 1.00 83.06 479 LYS A C 1
ATOM 3858 O O . LYS A 1 479 ? -4.311 26.856 15.372 1.00 83.06 479 LYS A O 1
ATOM 3863 N N . VAL A 1 480 ? -6.561 26.851 15.452 1.00 85.94 480 VAL A N 1
ATOM 3864 C CA . VAL A 1 480 ? -6.707 25.742 16.395 1.00 85.94 480 VAL A CA 1
ATOM 3865 C C . VAL A 1 480 ? -7.121 24.506 15.604 1.00 85.94 480 VAL A C 1
ATOM 3867 O O . VAL A 1 480 ? -7.898 24.610 14.658 1.00 85.94 480 VAL A O 1
ATOM 3870 N N . ARG A 1 481 ? -6.575 23.343 15.957 1.00 86.75 481 ARG A N 1
ATOM 3871 C CA . ARG A 1 481 ? -7.072 22.041 15.495 1.00 86.75 481 ARG A CA 1
ATOM 3872 C C . ARG A 1 481 ? -7.317 21.139 16.682 1.00 86.75 481 ARG A C 1
ATOM 3874 O O . ARG A 1 481 ? -6.409 20.948 17.492 1.00 86.75 481 ARG A O 1
ATOM 3881 N N . LEU A 1 482 ? -8.504 20.553 16.770 1.00 88.75 482 LEU A N 1
ATOM 3882 C CA . LEU A 1 482 ? -8.783 19.593 17.825 1.00 88.75 482 LEU A CA 1
ATOM 3883 C C . LEU A 1 482 ? -8.363 18.183 17.409 1.00 88.75 482 LEU A C 1
ATOM 3885 O O . LEU A 1 482 ? -8.729 17.699 16.340 1.00 88.75 482 LEU A O 1
ATOM 3889 N N . VAL A 1 483 ? -7.601 17.519 18.278 1.00 90.69 483 VAL A N 1
ATOM 3890 C CA . VAL A 1 483 ? -7.014 16.206 18.010 1.00 90.69 483 VAL A CA 1
ATOM 3891 C C . VAL A 1 483 ? -7.399 15.224 19.118 1.00 90.69 483 VAL A C 1
ATOM 3893 O O . VAL A 1 483 ? -7.296 15.544 20.302 1.00 90.69 483 VAL A O 1
ATOM 3896 N N . VAL A 1 484 ? -7.824 14.010 18.768 1.00 91.31 484 VAL A N 1
ATOM 3897 C CA . VAL A 1 484 ? -7.978 12.912 19.735 1.00 91.31 484 VAL A CA 1
ATOM 3898 C C . VAL A 1 484 ? -6.623 12.249 19.968 1.00 91.31 484 VAL A C 1
ATOM 3900 O O . VAL A 1 484 ? -5.818 12.100 19.047 1.00 91.31 484 VAL A O 1
ATOM 3903 N N . LYS A 1 485 ? -6.348 11.817 21.201 1.00 89.50 485 LYS A N 1
ATOM 3904 C CA . LYS A 1 485 ? -5.138 11.050 21.526 1.00 89.50 485 LYS A CA 1
ATOM 3905 C C . LYS A 1 485 ? -5.238 9.622 20.976 1.00 89.50 485 LYS A C 1
ATOM 3907 O O . LYS A 1 485 ? -5.395 8.670 21.738 1.00 89.50 485 LYS A O 1
ATOM 3912 N N . GLY A 1 486 ? -5.128 9.465 19.657 1.00 86.12 486 GLY A N 1
ATOM 3913 C CA . GLY A 1 486 ? -5.340 8.188 18.969 1.00 86.12 486 GLY A CA 1
ATOM 3914 C C . GLY A 1 486 ? -4.374 7.071 19.354 1.00 86.12 486 GLY A C 1
ATOM 3915 O O . GLY A 1 486 ? -4.710 5.906 19.202 1.00 86.12 486 GLY A O 1
ATOM 3916 N N . PHE A 1 487 ? -3.218 7.386 19.945 1.00 85.00 487 PHE A N 1
ATOM 3917 C CA . PHE A 1 487 ? -2.321 6.374 20.522 1.00 85.00 487 PHE A CA 1
ATOM 3918 C C . PHE A 1 487 ? -2.922 5.644 21.738 1.00 85.00 487 PHE A C 1
ATOM 3920 O O . PHE A 1 487 ? -2.370 4.642 22.179 1.00 85.00 487 PHE A O 1
ATOM 3927 N N . THR A 1 488 ? -4.023 6.158 22.299 1.00 87.94 488 THR A N 1
ATOM 3928 C CA . THR A 1 488 ? -4.795 5.495 23.363 1.00 87.94 488 THR A CA 1
ATOM 3929 C C . THR A 1 488 ? -5.923 4.613 22.827 1.00 87.94 488 THR A C 1
ATOM 3931 O O . THR A 1 488 ? -6.573 3.950 23.628 1.00 87.94 488 THR A O 1
ATOM 3934 N N . MET A 1 489 ? -6.179 4.631 21.514 1.00 88.25 489 MET A N 1
ATOM 3935 C CA . MET A 1 489 ? -7.228 3.838 20.867 1.00 88.25 489 MET A CA 1
ATOM 3936 C C . MET A 1 489 ? -6.720 2.432 20.537 1.00 88.25 489 MET A C 1
ATOM 3938 O O . MET A 1 489 ? -5.576 2.254 20.103 1.00 88.25 489 MET A O 1
ATOM 3942 N N . GLU A 1 490 ? -7.587 1.436 20.689 1.00 83.81 490 GLU A N 1
ATOM 3943 C CA . GLU A 1 490 ? -7.262 0.018 20.546 1.00 83.81 490 GLU A CA 1
ATOM 3944 C C . GLU A 1 490 ? -7.847 -0.578 19.259 1.00 83.81 490 GLU A C 1
ATOM 3946 O O . GLU A 1 490 ? -9.044 -0.482 18.973 1.00 83.81 490 GLU A O 1
ATOM 3951 N N . GLN A 1 491 ? -6.989 -1.240 18.477 1.00 87.94 491 GLN A N 1
ATOM 3952 C CA . GLN A 1 491 ? -7.406 -1.907 17.247 1.00 87.94 491 GLN A CA 1
ATOM 3953 C C . GLN A 1 491 ? -8.322 -3.106 17.557 1.00 87.94 491 GLN A C 1
ATOM 3955 O O . GLN A 1 491 ? -7.982 -3.962 18.371 1.00 87.94 491 GLN A O 1
ATOM 3960 N N . GLY A 1 492 ? -9.458 -3.198 16.865 1.00 80.31 492 GLY A N 1
ATOM 3961 C CA . GLY A 1 492 ? -10.512 -4.196 17.071 1.00 80.31 492 GLY A CA 1
ATOM 3962 C C . GLY A 1 492 ? -11.578 -3.788 18.095 1.00 80.31 492 GLY A C 1
ATOM 3963 O O . GLY A 1 492 ? -12.564 -4.507 18.238 1.00 80.31 492 GLY A O 1
ATOM 3964 N N . ILE A 1 493 ? -11.397 -2.653 18.784 1.00 82.81 493 ILE A N 1
ATOM 3965 C CA . ILE A 1 493 ? -12.394 -2.055 19.686 1.00 82.81 493 ILE A CA 1
ATOM 3966 C C . ILE A 1 493 ? -12.815 -0.689 19.143 1.00 82.81 493 ILE A C 1
ATOM 3968 O O . ILE A 1 493 ? -13.987 -0.492 18.826 1.00 82.81 493 ILE A O 1
ATOM 3972 N N . ASP A 1 494 ? -11.852 0.220 18.978 1.00 84.75 494 ASP A N 1
ATOM 3973 C CA . ASP A 1 494 ? -12.107 1.606 18.574 1.00 84.75 494 ASP A CA 1
ATOM 3974 C C . ASP A 1 494 ? -11.967 1.815 17.058 1.00 84.75 494 ASP A C 1
ATOM 3976 O O . ASP A 1 494 ? -12.536 2.755 16.515 1.00 84.75 494 ASP A O 1
ATOM 3980 N N . TYR A 1 495 ? -11.201 0.956 16.375 1.00 87.06 495 TYR A N 1
ATOM 3981 C CA . TYR A 1 495 ? -11.015 0.966 14.918 1.00 87.06 495 TYR A CA 1
ATOM 3982 C C . TYR A 1 495 ? -10.493 -0.387 14.409 1.00 87.06 495 TYR A C 1
ATOM 3984 O O . TYR A 1 495 ? -9.774 -1.084 15.119 1.00 87.06 495 TYR A O 1
ATOM 3992 N N . ASP A 1 496 ? -10.760 -0.755 13.151 1.00 85.25 496 ASP A N 1
ATOM 3993 C CA . ASP A 1 496 ? -10.278 -2.032 12.578 1.00 85.25 496 ASP A CA 1
ATOM 3994 C C . ASP A 1 496 ? -9.079 -1.879 11.635 1.00 85.25 496 ASP A C 1
ATOM 3996 O O . ASP A 1 496 ? -8.114 -2.650 11.670 1.00 85.25 496 ASP A O 1
ATOM 4000 N N . LYS A 1 497 ? -9.165 -0.907 10.723 1.00 85.44 497 LYS A N 1
ATOM 4001 C CA . LYS A 1 497 ? -8.227 -0.696 9.615 1.00 85.44 497 LYS A CA 1
ATOM 4002 C C . LYS A 1 497 ? -7.933 0.789 9.489 1.00 85.44 497 LYS A C 1
ATOM 4004 O O . LYS A 1 497 ? -8.832 1.602 9.629 1.00 85.44 497 LYS A O 1
ATOM 4009 N N . THR A 1 498 ? -6.704 1.124 9.118 1.00 86.69 498 THR A N 1
ATOM 4010 C CA . THR A 1 498 ? -6.244 2.520 9.012 1.00 86.69 498 THR A CA 1
ATOM 4011 C C . THR A 1 498 ? -5.891 2.937 7.586 1.00 86.69 498 THR A C 1
ATOM 4013 O O . THR A 1 498 ? -5.770 4.119 7.291 1.00 86.69 498 THR A O 1
ATOM 4016 N N . PHE A 1 499 ? -5.732 1.976 6.670 1.00 84.31 499 PHE A N 1
ATOM 4017 C CA . PHE A 1 499 ? -5.308 2.261 5.302 1.00 84.31 499 PHE A CA 1
ATOM 4018 C C . PHE A 1 499 ? -6.372 3.051 4.527 1.00 84.31 499 PHE A C 1
ATOM 4020 O O . PHE A 1 499 ? -7.512 2.583 4.405 1.00 84.31 499 PHE A O 1
ATOM 4027 N N . ALA A 1 500 ? -5.946 4.176 3.950 1.00 84.06 500 ALA A N 1
ATOM 4028 C CA . ALA A 1 500 ? -6.661 4.976 2.963 1.00 84.06 500 ALA A CA 1
ATOM 4029 C C . ALA A 1 500 ? -5.790 5.107 1.695 1.00 84.06 500 ALA A C 1
ATOM 4031 O O . ALA A 1 500 ? -4.576 5.299 1.820 1.00 84.06 500 ALA A O 1
ATOM 4032 N N . PRO A 1 501 ? -6.359 4.961 0.487 1.00 83.62 501 PRO A N 1
ATOM 4033 C CA . PRO A 1 501 ? -5.634 5.209 -0.752 1.00 83.62 501 PRO A CA 1
ATOM 4034 C C . PRO A 1 501 ? -5.314 6.705 -0.906 1.00 83.62 501 PRO A C 1
ATOM 4036 O O . PRO A 1 501 ? -6.105 7.557 -0.511 1.00 83.62 501 PRO A O 1
ATOM 4039 N N . CYS A 1 502 ? -4.168 7.010 -1.518 1.00 79.44 502 CYS A N 1
ATOM 4040 C CA . CYS A 1 502 ? -3.808 8.364 -1.940 1.00 79.44 502 CYS A CA 1
ATOM 4041 C C . CYS A 1 502 ? -3.540 8.365 -3.443 1.00 79.44 502 CYS A C 1
ATOM 4043 O O . CYS A 1 502 ? -2.897 7.436 -3.948 1.00 79.44 502 CYS A O 1
ATOM 4045 N N . ALA A 1 503 ? -3.984 9.422 -4.125 1.00 79.19 503 ALA A N 1
ATOM 4046 C CA . ALA A 1 503 ? -3.784 9.572 -5.555 1.00 79.19 503 ALA A CA 1
ATOM 4047 C C . ALA A 1 503 ? -2.290 9.562 -5.888 1.00 79.19 503 ALA A C 1
ATOM 4049 O O . ALA A 1 503 ? -1.466 10.203 -5.227 1.00 79.19 503 ALA A O 1
ATOM 4050 N N . ARG A 1 504 ? -1.917 8.834 -6.941 1.00 82.75 504 ARG A N 1
ATOM 4051 C CA . ARG A 1 504 ? -0.552 8.914 -7.460 1.00 82.75 504 ARG A CA 1
ATOM 4052 C C . ARG A 1 504 ? -0.375 10.217 -8.221 1.00 82.75 504 ARG A C 1
ATOM 4054 O O . ARG A 1 504 ? -1.149 10.529 -9.119 1.00 82.75 504 ARG A O 1
ATOM 4061 N N . MET A 1 505 ? 0.746 10.893 -7.983 1.00 76.25 505 MET A N 1
ATOM 4062 C CA . MET A 1 505 ? 1.129 12.069 -8.773 1.00 76.25 505 MET A CA 1
ATOM 4063 C C . MET A 1 505 ? 1.258 11.760 -10.278 1.00 76.25 505 MET A C 1
ATOM 4065 O O . MET A 1 505 ? 1.099 12.638 -11.121 1.00 76.25 505 MET A O 1
ATOM 4069 N N . ASN A 1 506 ? 1.542 10.505 -10.639 1.00 83.81 506 ASN A N 1
ATOM 4070 C CA . ASN A 1 506 ? 1.561 10.048 -12.033 1.00 83.81 506 ASN A CA 1
ATOM 4071 C C . ASN A 1 506 ? 0.159 10.134 -12.664 1.00 83.81 506 ASN A C 1
ATOM 4073 O O . ASN A 1 506 ? 0.033 10.536 -13.814 1.00 83.81 506 ASN A O 1
ATOM 4077 N N . THR A 1 507 ? -0.885 9.799 -11.901 1.00 84.19 507 THR A N 1
ATOM 4078 C CA . THR A 1 507 ? -2.290 9.872 -12.329 1.00 84.19 507 THR A CA 1
ATOM 4079 C C . THR A 1 507 ? -2.711 11.315 -12.554 1.00 84.19 507 THR A C 1
ATOM 4081 O O . THR A 1 507 ? -3.267 11.625 -13.602 1.00 84.19 507 THR A O 1
ATOM 4084 N N . VAL A 1 508 ? -2.384 12.207 -11.613 1.00 78.56 508 VAL A N 1
ATOM 4085 C CA . VAL A 1 508 ? -2.690 13.641 -11.731 1.00 78.56 508 VAL A CA 1
ATOM 4086 C C . VAL A 1 508 ? -2.054 14.223 -12.997 1.00 78.56 508 VAL A C 1
ATOM 4088 O O . VAL A 1 508 ? -2.753 14.807 -13.818 1.00 78.56 508 VAL A O 1
ATOM 4091 N N . ARG A 1 509 ? -0.752 13.991 -13.224 1.00 81.00 509 ARG A N 1
ATOM 4092 C CA . ARG A 1 509 ? -0.055 14.467 -14.436 1.00 81.00 509 ARG A CA 1
ATOM 4093 C C . ARG A 1 509 ? -0.630 13.897 -15.724 1.00 81.00 509 ARG A C 1
ATOM 4095 O O . ARG A 1 509 ? -0.731 14.615 -16.709 1.00 81.00 509 ARG A O 1
ATOM 4102 N N . MET A 1 510 ? -1.004 12.622 -15.719 1.00 83.75 510 MET A N 1
ATOM 4103 C CA . MET A 1 510 ? -1.619 11.973 -16.872 1.00 83.75 510 MET A CA 1
ATOM 4104 C C . MET A 1 510 ? -2.966 12.607 -17.236 1.00 83.75 510 MET A C 1
ATOM 4106 O O . MET A 1 510 ? -3.227 12.872 -18.404 1.00 83.75 510 MET A O 1
ATOM 4110 N N . ILE A 1 511 ? -3.790 12.916 -16.237 1.00 82.19 511 ILE A N 1
ATOM 4111 C CA . ILE A 1 511 ? -5.097 13.547 -16.446 1.00 82.19 511 ILE A CA 1
ATOM 4112 C C . ILE A 1 511 ? -4.949 15.003 -16.877 1.00 82.19 511 ILE A C 1
ATOM 4114 O O . ILE A 1 511 ? -5.645 15.428 -17.792 1.00 82.19 511 ILE A O 1
ATOM 4118 N N . VAL A 1 512 ? -3.997 15.742 -16.301 1.00 76.06 512 VAL A N 1
ATOM 4119 C CA . VAL A 1 512 ? -3.662 17.100 -16.758 1.00 76.06 512 VAL A CA 1
ATOM 4120 C C . VAL A 1 512 ? -3.149 17.083 -18.201 1.00 76.06 512 VAL A C 1
ATOM 4122 O O . VAL A 1 512 ? -3.566 17.916 -18.999 1.00 76.06 512 VAL A O 1
ATOM 4125 N N . ALA A 1 513 ? -2.304 16.114 -18.571 1.00 74.06 513 ALA A N 1
ATOM 4126 C CA . ALA A 1 513 ? -1.831 15.951 -19.946 1.00 74.06 513 ALA A CA 1
ATOM 4127 C C . ALA A 1 513 ? -2.994 15.739 -20.931 1.00 74.06 513 ALA A C 1
ATOM 4129 O O . ALA A 1 513 ? -3.015 16.364 -21.990 1.00 74.06 513 ALA A O 1
ATOM 4130 N N . TRP A 1 514 ? -3.982 14.910 -20.574 1.00 80.38 514 TRP A N 1
ATOM 4131 C CA . TRP A 1 514 ? -5.199 14.751 -21.374 1.00 80.38 514 TRP A CA 1
ATOM 4132 C C . TRP A 1 514 ? -6.050 16.008 -21.414 1.00 80.38 514 TRP A C 1
ATOM 4134 O O . TRP A 1 514 ? -6.507 16.370 -22.491 1.00 80.38 514 TRP A O 1
ATOM 4144 N N . ALA A 1 515 ? -6.241 16.678 -20.278 1.00 75.69 515 ALA A N 1
ATOM 4145 C CA . ALA A 1 515 ? -7.035 17.893 -20.223 1.00 75.69 515 ALA A CA 1
ATOM 4146 C C . ALA A 1 515 ? -6.453 18.978 -21.136 1.00 75.69 515 ALA A C 1
ATOM 4148 O O . ALA A 1 515 ? -7.179 19.563 -21.931 1.00 75.69 515 ALA A O 1
ATOM 4149 N N . VAL A 1 516 ? -5.129 19.161 -21.125 1.00 69.31 516 VAL A N 1
ATOM 4150 C CA . VAL A 1 516 ? -4.444 20.085 -22.040 1.00 69.31 516 VAL A CA 1
ATOM 4151 C C . VAL A 1 516 ? -4.601 19.640 -23.496 1.00 69.31 516 VAL A C 1
ATOM 4153 O O . VAL A 1 516 ? -4.996 20.439 -24.343 1.00 69.31 516 VAL A O 1
ATOM 4156 N N . ALA A 1 517 ? -4.321 18.369 -23.799 1.00 73.19 517 ALA A N 1
ATOM 4157 C CA . ALA A 1 517 ? -4.362 17.856 -25.169 1.00 73.19 517 ALA A CA 1
ATOM 4158 C C . ALA A 1 517 ? -5.770 17.912 -25.786 1.00 73.19 517 ALA A C 1
ATOM 4160 O O . ALA A 1 517 ? -5.922 18.234 -26.963 1.00 73.19 517 ALA A O 1
ATOM 4161 N N . LEU A 1 518 ? -6.797 17.624 -24.984 1.00 77.88 518 LEU A N 1
ATOM 4162 C CA . LEU A 1 518 ? -8.206 17.589 -25.383 1.00 77.88 518 LEU A CA 1
ATOM 4163 C C . LEU A 1 518 ? -8.941 18.910 -25.117 1.00 77.88 518 LEU A C 1
ATOM 4165 O O . LEU A 1 518 ? -10.134 19.000 -25.404 1.00 77.88 518 LEU A O 1
ATOM 4169 N N . LYS A 1 519 ? -8.237 19.930 -24.606 1.00 76.12 519 LYS A N 1
ATOM 4170 C CA . LYS A 1 519 ? -8.776 21.253 -24.248 1.00 76.12 519 LYS A CA 1
ATOM 4171 C C . LYS A 1 519 ? -9.947 21.181 -23.258 1.00 76.12 519 LYS A C 1
ATOM 4173 O O . LYS A 1 519 ? -10.925 21.914 -23.382 1.00 76.12 519 LYS A O 1
ATOM 4178 N N . TRP A 1 520 ? -9.867 20.274 -22.291 1.00 78.19 520 TRP A N 1
ATOM 4179 C CA . TRP A 1 520 ? -10.839 20.167 -21.206 1.00 78.19 520 TRP A CA 1
ATOM 4180 C C . TRP A 1 520 ? -10.501 21.119 -20.077 1.00 78.19 520 TRP A C 1
ATOM 4182 O O . TRP A 1 520 ? -9.336 21.277 -19.728 1.00 78.19 520 TRP A O 1
ATOM 4192 N N . GLN A 1 521 ? -11.530 21.686 -19.455 1.00 69.50 521 GLN A N 1
ATOM 4193 C CA . GLN A 1 521 ? -11.366 22.490 -18.251 1.00 69.50 521 GLN A CA 1
ATOM 4194 C C . GLN A 1 521 ? -10.882 21.618 -17.086 1.00 69.50 521 GLN A C 1
ATOM 4196 O O . GLN A 1 521 ? -11.247 20.444 -16.976 1.00 69.50 521 GLN A O 1
ATOM 4201 N N . VAL A 1 522 ? -10.053 22.190 -16.216 1.00 67.94 522 VAL A N 1
ATOM 4202 C CA . VAL A 1 522 ? -9.600 21.554 -14.978 1.00 67.94 522 VAL A CA 1
ATOM 4203 C C . VAL A 1 522 ? -10.088 22.410 -13.834 1.00 67.94 522 VAL A C 1
ATOM 4205 O O . VAL A 1 522 ? -9.816 23.608 -13.778 1.00 67.94 522 VAL A O 1
ATOM 4208 N N . ILE A 1 523 ? -10.803 21.769 -12.925 1.00 66.25 523 ILE A N 1
ATOM 4209 C CA . ILE A 1 523 ? -11.343 22.379 -11.726 1.00 66.25 523 ILE A CA 1
ATOM 4210 C C . ILE A 1 523 ? -10.652 21.724 -10.540 1.00 66.25 523 ILE A C 1
ATOM 4212 O O . ILE A 1 523 ? -10.486 20.506 -10.493 1.00 66.25 523 ILE A O 1
ATOM 4216 N N . HIS A 1 524 ? -10.221 22.537 -9.589 1.00 66.25 524 HIS A N 1
ATOM 4217 C CA . HIS A 1 524 ? -9.649 22.067 -8.339 1.00 66.25 524 HIS A CA 1
ATOM 4218 C C . HIS A 1 524 ? -10.609 22.379 -7.189 1.00 66.25 524 HIS A C 1
ATOM 4220 O O . HIS A 1 524 ? -11.232 23.437 -7.192 1.00 66.25 524 HIS A O 1
ATOM 4226 N N . ALA A 1 525 ? -10.715 21.470 -6.225 1.00 61.25 525 ALA A N 1
ATOM 4227 C CA . ALA A 1 525 ? -11.471 21.569 -4.983 1.00 61.25 525 ALA A CA 1
ATOM 4228 C C . ALA A 1 525 ? -10.646 21.052 -3.792 1.00 61.25 525 ALA A C 1
ATOM 4230 O O . ALA A 1 525 ? -9.724 20.281 -3.969 1.00 61.25 525 ALA A O 1
ATOM 4231 N N . ASP A 1 526 ? -10.987 21.487 -2.588 1.00 62.44 526 ASP A N 1
ATOM 4232 C CA . ASP A 1 526 ? -10.405 21.216 -1.267 1.00 62.44 526 ASP A CA 1
ATOM 4233 C C . ASP A 1 526 ? -11.619 21.153 -0.357 1.00 62.44 526 ASP A C 1
ATOM 4235 O O . ASP A 1 526 ? -12.479 22.039 -0.391 1.00 62.44 526 ASP A O 1
ATOM 4239 N N . VAL A 1 527 ? -11.721 20.080 0.410 1.00 63.44 527 VAL A N 1
ATOM 4240 C CA . VAL A 1 527 ? -12.836 19.869 1.319 1.00 63.44 527 VAL A CA 1
ATOM 4241 C C . VAL A 1 527 ? -12.409 20.331 2.708 1.00 63.44 527 VAL A C 1
ATOM 4243 O O . VAL A 1 527 ? -11.650 19.631 3.394 1.00 63.44 527 VAL A O 1
ATOM 4246 N N . PRO A 1 528 ? -12.916 21.476 3.201 1.00 64.06 528 PRO A N 1
ATOM 4247 C CA . PRO A 1 528 ? -12.526 21.943 4.513 1.00 64.06 528 PRO A CA 1
ATOM 4248 C C . PRO A 1 528 ? -13.025 20.979 5.580 1.00 64.06 528 PRO A C 1
ATOM 4250 O O . PRO A 1 528 ? -14.166 20.518 5.577 1.00 64.06 528 PRO A O 1
ATOM 4253 N N . ASN A 1 529 ? -12.156 20.717 6.552 1.00 69.81 529 ASN A N 1
ATOM 4254 C CA . ASN A 1 529 ? -12.452 19.818 7.663 1.00 69.81 529 ASN A CA 1
ATOM 4255 C C . ASN A 1 529 ? -12.869 18.410 7.211 1.00 69.81 529 ASN A C 1
ATOM 4257 O O . ASN A 1 529 ? -13.661 17.765 7.892 1.00 69.81 529 ASN A O 1
ATOM 4261 N N . ALA A 1 530 ? -12.317 17.923 6.100 1.00 70.75 530 ALA A N 1
ATOM 4262 C CA . ALA A 1 530 ? -12.556 16.600 5.532 1.00 70.75 530 ALA A CA 1
ATOM 4263 C C . ALA A 1 530 ? -12.714 15.472 6.568 1.00 70.75 530 ALA A C 1
ATOM 4265 O O . ALA A 1 530 ? -13.712 14.753 6.564 1.00 70.75 530 ALA A O 1
ATOM 4266 N N . TYR A 1 531 ? -11.801 15.357 7.539 1.00 81.31 531 TYR A N 1
ATOM 4267 C CA . TYR A 1 531 ? -11.899 14.307 8.562 1.00 81.31 531 TYR A CA 1
ATOM 4268 C C . TYR A 1 531 ? -13.152 14.418 9.441 1.00 81.31 531 TYR A C 1
ATOM 4270 O O . TYR A 1 531 ? -13.738 13.383 9.751 1.00 81.31 531 TYR A O 1
ATOM 4278 N N . LEU A 1 532 ? -13.627 15.633 9.743 1.00 82.12 532 LEU A N 1
ATOM 4279 C CA . LEU A 1 532 ? -14.872 15.859 10.492 1.00 82.12 532 LEU A CA 1
ATOM 4280 C C . LEU A 1 532 ? -16.122 15.409 9.724 1.00 82.12 532 LEU A C 1
ATOM 4282 O O . LEU A 1 532 ? -17.188 15.298 10.317 1.00 82.12 532 LEU A O 1
ATOM 4286 N N . ASN A 1 533 ? -16.011 15.144 8.421 1.00 78.75 533 ASN A N 1
ATOM 4287 C CA . ASN A 1 533 ? -17.083 14.583 7.597 1.00 78.75 533 ASN A CA 1
ATOM 4288 C C . ASN A 1 533 ? -16.968 13.050 7.442 1.00 78.75 533 ASN A C 1
ATOM 4290 O O . ASN A 1 533 ? -17.885 12.393 6.944 1.00 78.75 533 ASN A O 1
ATOM 4294 N N . GLY A 1 534 ? -15.853 12.445 7.869 1.00 83.25 534 GLY A N 1
ATOM 4295 C CA . GLY A 1 534 ? -15.640 10.999 7.812 1.00 83.25 534 GLY A CA 1
ATOM 4296 C C . GLY A 1 534 ? -16.418 10.274 8.907 1.00 83.25 534 GLY A C 1
ATOM 4297 O O . GLY A 1 534 ? -16.095 10.428 10.080 1.00 83.25 534 GLY A O 1
ATOM 4298 N N . LYS A 1 535 ? -17.406 9.447 8.564 1.00 84.56 535 LYS A N 1
ATOM 4299 C CA . LYS A 1 535 ? -18.260 8.781 9.564 1.00 84.56 535 LYS A CA 1
ATOM 4300 C C . LYS A 1 535 ? -17.478 7.694 10.299 1.00 84.56 535 LYS A C 1
ATOM 4302 O O . LYS A 1 535 ? -16.792 6.900 9.656 1.00 84.56 535 LYS A O 1
ATOM 4307 N N . THR A 1 536 ? -17.589 7.636 11.624 1.00 86.81 536 THR A N 1
ATOM 4308 C CA . THR A 1 536 ? -16.952 6.579 12.423 1.00 86.81 536 THR A CA 1
ATOM 4309 C C . THR A 1 536 ? -17.864 5.348 12.475 1.00 86.81 536 THR A C 1
ATOM 4311 O O . THR A 1 536 ? -19.016 5.446 12.900 1.00 86.81 536 THR A O 1
ATOM 4314 N N . PRO A 1 537 ? -17.397 4.164 12.038 1.00 82.62 537 PRO A N 1
ATOM 4315 C CA . PRO A 1 537 ? -18.200 2.944 12.131 1.00 82.62 537 PRO A CA 1
ATOM 4316 C C . PRO A 1 537 ? -18.247 2.367 13.556 1.00 82.62 537 PRO A C 1
ATOM 4318 O O . PRO A 1 537 ? -19.123 1.555 13.863 1.00 82.62 537 PRO A O 1
ATOM 4321 N N . HIS A 1 538 ? -17.325 2.787 14.426 1.00 85.62 538 HIS A N 1
ATOM 4322 C CA . HIS A 1 538 ? -17.153 2.291 15.790 1.00 85.62 538 HIS A CA 1
ATOM 4323 C C . HIS A 1 538 ? -17.687 3.293 16.820 1.00 85.62 538 HIS A C 1
ATOM 4325 O O . HIS A 1 538 ? -17.630 4.507 16.626 1.00 85.62 538 HIS A O 1
ATOM 4331 N N . LEU A 1 539 ? -18.188 2.782 17.950 1.00 86.56 539 LEU A N 1
ATOM 4332 C CA . LEU A 1 539 ? -18.621 3.614 19.074 1.00 86.56 539 LEU A CA 1
ATOM 4333 C C . LEU A 1 539 ? -17.396 4.111 19.849 1.00 86.56 539 LEU A C 1
ATOM 4335 O O . LEU A 1 539 ? -16.945 3.455 20.785 1.00 86.56 539 LEU A O 1
ATOM 4339 N N . VAL A 1 540 ? -16.893 5.285 19.481 1.00 8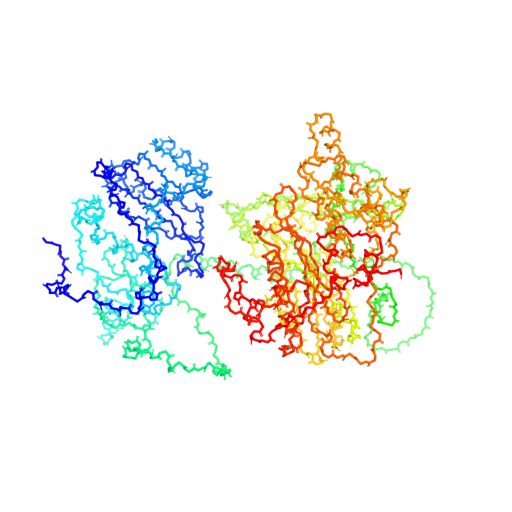9.62 540 VAL A N 1
ATOM 4340 C CA . VAL A 1 540 ? -15.765 5.922 20.168 1.00 89.62 540 VAL A CA 1
ATOM 4341 C C . VAL A 1 540 ? -16.284 6.992 21.121 1.00 89.62 540 VAL A C 1
ATOM 4343 O O . VAL A 1 540 ? -17.031 7.888 20.722 1.00 89.62 540 VAL A O 1
ATOM 4346 N N . VAL A 1 541 ? -15.879 6.915 22.389 1.00 90.81 541 VAL A N 1
ATOM 4347 C CA . VAL A 1 541 ? -16.230 7.909 23.410 1.00 90.81 541 VAL A CA 1
ATOM 4348 C C . VAL A 1 541 ? -15.010 8.766 23.718 1.00 90.81 541 VAL A C 1
ATOM 4350 O O . VAL A 1 541 ? -13.926 8.262 24.005 1.00 90.81 541 VAL A O 1
ATOM 4353 N N . ILE A 1 542 ? -15.189 10.080 23.688 1.00 91.56 542 ILE A N 1
ATOM 4354 C CA . ILE A 1 542 ? -14.139 11.063 23.948 1.00 91.56 542 ILE A CA 1
ATOM 4355 C C . ILE A 1 542 ? -14.543 12.002 25.084 1.00 91.56 542 ILE A C 1
ATOM 4357 O O . ILE A 1 542 ? -15.720 12.117 25.417 1.00 91.56 542 ILE A O 1
ATOM 4361 N N . LYS A 1 543 ? -13.577 12.716 25.660 1.00 91.06 543 LYS A N 1
ATOM 4362 C CA . LYS A 1 543 ? -13.850 13.882 26.506 1.00 91.06 543 LYS A CA 1
ATOM 4363 C C . LYS A 1 543 ? -14.008 15.129 25.648 1.00 91.06 543 LYS A C 1
ATOM 4365 O O . LYS A 1 543 ? -13.146 15.397 24.804 1.00 91.06 543 LYS A O 1
ATOM 4370 N N . LEU A 1 544 ? -15.059 15.902 25.921 1.00 88.62 544 LEU A N 1
ATOM 4371 C CA . LEU A 1 544 ? -15.193 17.252 25.390 1.00 88.62 544 LEU A CA 1
ATOM 4372 C C . LEU A 1 544 ? -13.937 18.062 25.739 1.00 88.62 544 LEU A C 1
ATOM 4374 O O . LEU A 1 544 ? -13.399 17.916 26.847 1.00 88.62 544 LEU A O 1
ATOM 4378 N N . PRO A 1 545 ? -13.426 18.843 24.780 1.00 87.50 545 PRO A N 1
ATOM 4379 C CA . PRO A 1 545 ? -12.134 19.490 24.916 1.00 87.50 545 PRO A CA 1
ATOM 4380 C C . PRO A 1 545 ? -12.173 20.629 25.944 1.00 87.50 545 PRO A C 1
ATOM 4382 O O . PRO A 1 545 ? -13.252 21.075 26.332 1.00 87.50 545 PRO A O 1
ATOM 4385 N N . PRO A 1 546 ? -11.008 21.109 26.408 1.00 84.38 546 PRO A N 1
ATOM 4386 C CA . PRO A 1 546 ? -10.949 22.324 27.214 1.00 84.38 546 PRO A CA 1
ATOM 4387 C C . PRO A 1 546 ? -11.432 23.539 26.410 1.00 84.38 546 PRO A C 1
ATOM 4389 O O . PRO A 1 546 ? -11.320 23.555 25.179 1.00 84.38 546 PRO A O 1
ATOM 4392 N N . MET A 1 547 ? -11.913 24.565 27.112 1.00 83.19 547 MET A N 1
ATOM 4393 C CA . MET A 1 547 ? -12.492 25.792 26.548 1.00 83.19 547 MET A CA 1
ATOM 4394 C C . MET A 1 547 ? -13.820 25.567 25.816 1.00 83.19 547 MET A C 1
ATOM 4396 O O . MET A 1 547 ? -14.320 26.487 25.180 1.00 83.19 547 MET A O 1
ATOM 4400 N N . TRP A 1 548 ? -14.407 24.369 25.863 1.00 83.81 548 TRP A N 1
ATOM 4401 C CA . TRP A 1 548 ? -15.645 24.068 25.140 1.00 83.81 548 TRP A CA 1
ATOM 4402 C C . TRP A 1 548 ? -16.798 24.934 25.646 1.00 83.81 548 TRP A C 1
ATOM 4404 O O . TRP A 1 548 ? -17.468 25.608 24.867 1.00 83.81 548 TRP A O 1
ATOM 4414 N N . ASN A 1 549 ? -16.961 24.977 26.964 1.00 82.00 549 ASN A N 1
ATOM 4415 C CA . ASN A 1 549 ? -18.023 25.706 27.636 1.00 82.00 549 ASN A CA 1
ATOM 4416 C C . ASN A 1 549 ? -17.801 27.227 27.613 1.00 82.00 549 ASN A C 1
ATOM 4418 O O . ASN A 1 549 ? -18.742 27.996 27.472 1.00 82.00 549 ASN A O 1
ATOM 4422 N N . GLU A 1 550 ? -16.547 27.673 27.709 1.00 78.62 550 GLU A N 1
ATOM 4423 C CA . GLU A 1 550 ? -16.199 29.101 27.641 1.00 78.62 550 GLU A CA 1
ATOM 4424 C C . GLU A 1 550 ? -16.471 29.694 26.249 1.00 78.62 550 GLU A C 1
ATOM 4426 O O . GLU A 1 550 ? -16.830 30.862 26.116 1.00 78.62 550 GLU A O 1
ATOM 4431 N N . VAL A 1 551 ? -16.321 28.878 25.204 1.00 80.25 551 VAL A N 1
ATOM 4432 C CA . VAL A 1 551 ? -16.415 29.297 23.800 1.00 80.25 551 VAL A CA 1
ATOM 4433 C C . VAL A 1 551 ? -17.830 29.123 23.239 1.00 80.25 551 VAL A C 1
ATOM 4435 O O . VAL A 1 551 ? -18.254 29.939 22.421 1.00 80.25 551 VAL A O 1
ATOM 4438 N N . LEU A 1 552 ? -18.554 28.077 23.657 1.00 74.31 552 LEU A N 1
ATOM 4439 C CA . LEU A 1 552 ? -19.875 27.706 23.124 1.00 74.31 552 LEU A CA 1
ATOM 4440 C C . LEU A 1 552 ? -21.025 27.827 24.144 1.00 74.31 552 LEU A C 1
ATOM 4442 O O . LEU A 1 552 ? -22.185 27.643 23.773 1.00 74.31 552 LEU A O 1
ATOM 4446 N N . GLY A 1 553 ? -20.727 28.129 25.411 1.00 69.06 553 GLY A N 1
ATOM 4447 C CA . GLY A 1 553 ? -21.695 28.150 26.511 1.00 69.06 553 GLY A CA 1
ATOM 4448 C C . GLY A 1 553 ? -22.147 26.758 26.979 1.00 69.06 553 GLY A C 1
ATOM 4449 O O . GLY A 1 553 ? -21.825 25.734 26.373 1.00 69.06 553 GLY A O 1
ATOM 4450 N N . ASP A 1 554 ? -22.974 26.723 28.035 1.00 61.19 554 ASP A N 1
ATOM 4451 C CA . ASP A 1 554 ? -23.472 25.486 28.684 1.00 61.19 554 ASP A CA 1
ATOM 4452 C C . ASP A 1 554 ? -24.483 24.691 27.826 1.00 61.19 554 ASP A C 1
ATOM 4454 O O . ASP A 1 554 ? -25.005 23.658 28.251 1.00 61.19 554 ASP A O 1
ATOM 4458 N N . VAL A 1 555 ? -24.766 25.148 26.604 1.00 55.78 555 VAL A N 1
ATOM 4459 C CA . VAL A 1 555 ? -25.850 24.648 25.744 1.00 55.78 555 VAL A CA 1
ATOM 4460 C C . VAL A 1 555 ? -25.587 23.222 25.235 1.00 55.78 555 VAL A C 1
ATOM 4462 O O . VAL A 1 555 ? -26.533 22.473 24.995 1.00 55.78 555 VAL A O 1
ATOM 4465 N N . VAL A 1 556 ? -24.319 22.814 25.087 1.00 60.88 556 VAL A N 1
ATOM 4466 C CA . VAL A 1 556 ? -23.943 21.547 24.414 1.00 60.88 556 VAL A CA 1
ATOM 4467 C C . VAL A 1 556 ? -23.150 20.581 25.317 1.00 60.88 556 VAL A C 1
ATOM 4469 O O . VAL A 1 556 ? -22.778 19.486 24.893 1.00 60.88 556 VAL A O 1
ATOM 4472 N N . GLY A 1 557 ? -22.931 20.942 26.584 1.00 70.75 557 GLY A N 1
ATOM 4473 C CA . GLY A 1 557 ? -22.202 20.138 27.574 1.00 70.75 557 GLY A CA 1
ATOM 4474 C C . GLY A 1 557 ? -20.974 20.851 28.139 1.00 70.75 557 GLY A C 1
ATOM 4475 O O . GLY A 1 557 ? -20.518 21.854 27.601 1.00 70.75 557 GLY A O 1
ATOM 4476 N N . LYS A 1 558 ? -20.437 20.328 29.246 1.00 78.31 558 LYS A N 1
ATOM 4477 C CA . LYS A 1 558 ? -19.308 20.943 29.970 1.00 78.31 558 LYS A CA 1
ATOM 4478 C C . LYS A 1 558 ? -17.967 20.334 29.579 1.00 78.31 558 LYS A C 1
ATOM 4480 O O . LYS A 1 558 ? -17.888 19.153 29.234 1.00 78.31 558 LYS A O 1
ATOM 4485 N N . ASP A 1 559 ? -16.905 21.117 29.736 1.00 81.69 559 ASP A N 1
ATOM 4486 C CA . ASP A 1 559 ? -15.518 20.678 29.574 1.00 81.69 559 ASP A CA 1
ATOM 4487 C C . ASP A 1 559 ? -15.260 19.341 30.281 1.00 81.69 559 ASP A C 1
ATOM 4489 O O . ASP A 1 559 ? -15.637 19.123 31.437 1.00 81.69 559 ASP A O 1
ATOM 4493 N N . GLY A 1 560 ? -14.614 18.417 29.570 1.00 81.75 560 GLY A N 1
ATOM 4494 C CA . GLY A 1 560 ? -14.257 17.108 30.106 1.00 81.75 560 GLY A CA 1
ATOM 4495 C C . GLY A 1 560 ? -15.407 16.102 30.229 1.00 81.75 560 GLY A C 1
ATOM 4496 O O . GLY A 1 560 ? -15.132 14.945 30.569 1.00 81.75 560 GLY A O 1
ATOM 4497 N N . GLN A 1 561 ? -16.659 16.480 29.935 1.00 87.38 561 GLN A N 1
ATOM 4498 C CA . GLN A 1 561 ? -17.768 15.524 29.889 1.00 87.38 561 GLN A CA 1
ATOM 4499 C C . GLN A 1 561 ? -17.582 14.516 28.742 1.00 87.38 561 GLN A C 1
ATOM 4501 O O . GLN A 1 561 ? -17.049 14.869 27.687 1.00 87.38 561 GLN A O 1
ATOM 4506 N N . PRO A 1 562 ? -17.996 13.249 28.929 1.00 88.12 562 PRO A N 1
ATOM 4507 C CA . PRO A 1 562 ? -17.926 12.251 27.873 1.00 88.12 562 PRO A CA 1
ATOM 4508 C C . PRO A 1 562 ? -18.964 12.536 26.777 1.00 88.12 562 PRO A C 1
ATOM 4510 O O . PRO A 1 562 ? -20.120 12.837 27.077 1.00 88.12 562 PRO A O 1
ATOM 4513 N N . ALA A 1 563 ? -18.557 12.379 25.520 1.00 88.69 563 ALA A N 1
ATOM 4514 C CA . ALA A 1 563 ? -19.392 12.492 24.326 1.00 88.69 563 ALA A CA 1
ATOM 4515 C C . ALA A 1 563 ? -19.021 11.401 23.311 1.00 88.69 563 ALA A C 1
ATOM 4517 O O . ALA A 1 563 ? -17.902 10.884 23.321 1.00 88.69 563 ALA A O 1
ATOM 4518 N N . ILE A 1 564 ? -19.959 11.048 22.433 1.00 89.38 564 ILE A N 1
ATOM 4519 C CA . ILE A 1 564 ? -19.723 10.090 21.350 1.00 89.38 564 ILE A CA 1
ATOM 4520 C C . ILE A 1 564 ? -19.143 10.839 20.151 1.00 89.38 564 ILE A C 1
ATOM 4522 O O . ILE A 1 564 ? -19.671 11.873 19.743 1.00 89.38 564 ILE A O 1
ATOM 4526 N N . MET A 1 565 ? -18.078 10.291 19.575 1.00 91.50 565 MET A N 1
ATOM 4527 C CA . MET A 1 565 ? -17.469 10.762 18.336 1.00 91.50 565 MET A CA 1
ATOM 4528 C C . MET A 1 565 ? -18.146 10.056 17.151 1.00 91.50 565 MET A C 1
ATOM 4530 O O . MET A 1 565 ? -17.824 8.907 16.854 1.00 91.50 565 MET A O 1
ATOM 4534 N N . ALA A 1 566 ? -19.113 10.728 16.519 1.00 86.62 566 ALA A N 1
ATOM 4535 C CA . ALA A 1 566 ? -19.912 10.210 15.400 1.00 86.62 566 ALA A CA 1
ATOM 4536 C C . ALA A 1 566 ? -19.240 10.397 14.029 1.00 86.62 566 ALA A C 1
ATOM 4538 O O . ALA A 1 566 ? -19.448 9.597 13.115 1.00 86.62 566 ALA A O 1
ATOM 4539 N N . ASN A 1 567 ? -18.405 11.430 13.905 1.00 88.19 567 ASN A N 1
ATOM 4540 C CA . ASN A 1 567 ? -17.483 11.584 12.788 1.00 88.19 567 ASN A CA 1
ATOM 4541 C C . ASN A 1 567 ? -16.047 11.617 13.307 1.00 88.19 567 ASN A C 1
ATOM 4543 O O . ASN A 1 567 ? -15.792 11.876 14.481 1.00 88.19 567 ASN A O 1
ATOM 4547 N N . SER A 1 568 ? -15.101 11.337 12.425 1.00 89.75 568 SER A N 1
ATOM 4548 C CA . SER A 1 568 ? -13.695 11.188 12.755 1.00 89.75 568 SER A CA 1
ATOM 4549 C C . SER A 1 568 ? -13.092 12.519 13.173 1.00 89.75 568 SER A C 1
ATOM 4551 O O . SER A 1 568 ? -13.390 13.572 12.620 1.00 89.75 568 SER A O 1
ATOM 4553 N N . LEU A 1 569 ? -12.182 12.461 14.137 1.00 89.62 569 LEU A N 1
ATOM 4554 C CA . LEU A 1 569 ? -11.399 13.611 14.561 1.00 89.62 569 LEU A CA 1
ATOM 4555 C C . LEU A 1 569 ? -9.953 13.449 14.091 1.00 89.62 569 LEU A C 1
ATOM 4557 O O . LEU A 1 569 ? -9.457 12.331 13.920 1.00 89.62 569 LEU A O 1
ATOM 4561 N N . TYR A 1 570 ? -9.241 14.563 13.923 1.00 87.50 570 TYR A N 1
ATOM 4562 C CA . TYR A 1 570 ? -7.800 14.514 13.697 1.00 87.50 570 TYR A CA 1
ATOM 4563 C C . TYR A 1 570 ? -7.116 13.711 14.812 1.00 87.50 570 TYR A C 1
ATOM 4565 O O . TYR A 1 570 ? -7.513 13.764 15.973 1.00 87.50 570 TYR A O 1
ATOM 4573 N N . GLY A 1 571 ? -6.077 12.955 14.463 1.00 86.56 571 GLY A N 1
ATOM 4574 C CA . GLY A 1 571 ? -5.350 12.103 15.407 1.00 86.56 571 GLY A CA 1
ATOM 4575 C C . GLY A 1 571 ? -5.961 10.723 15.640 1.00 86.56 571 GLY A C 1
ATOM 4576 O O . GLY A 1 571 ? -5.256 9.877 16.184 1.00 86.56 571 GLY A O 1
ATOM 4577 N N . ALA A 1 572 ? -7.197 10.453 15.196 1.00 89.31 572 ALA A N 1
ATOM 4578 C CA . ALA A 1 572 ? -7.727 9.091 15.182 1.00 89.31 572 ALA A CA 1
ATOM 4579 C C . ALA A 1 572 ? -6.970 8.245 14.131 1.00 89.31 572 ALA A C 1
ATOM 4581 O O . ALA A 1 572 ? -6.757 8.731 13.013 1.00 89.31 572 ALA A O 1
ATOM 4582 N N . PRO A 1 573 ? -6.550 7.001 14.443 1.00 89.38 573 PRO A N 1
ATOM 4583 C CA . PRO A 1 573 ? -5.751 6.182 13.523 1.00 89.38 573 PRO A CA 1
ATOM 4584 C C . PRO A 1 573 ? -6.424 5.881 12.175 1.00 89.38 573 PRO A C 1
ATOM 4586 O O . PRO A 1 573 ? -5.743 5.635 11.181 1.00 89.38 573 PRO A O 1
ATOM 4589 N N . ASP A 1 574 ? -7.752 5.889 12.133 1.00 90.62 574 ASP A N 1
ATOM 4590 C CA . ASP A 1 574 ? -8.601 5.559 10.990 1.00 90.62 574 ASP A CA 1
ATOM 4591 C C . ASP A 1 574 ? -9.259 6.785 10.329 1.00 90.62 574 ASP A C 1
ATOM 4593 O O . ASP A 1 574 ? -9.984 6.623 9.347 1.00 90.62 574 ASP A O 1
ATOM 4597 N N . ALA A 1 575 ? -8.958 8.011 10.783 1.00 88.31 575 ALA A N 1
ATOM 4598 C CA . ALA A 1 575 ? -9.594 9.243 10.295 1.00 88.31 575 ALA A CA 1
ATOM 4599 C C . ALA A 1 575 ? -9.545 9.390 8.766 1.00 88.31 575 ALA A C 1
ATOM 4601 O O . ALA A 1 575 ? -10.571 9.615 8.124 1.00 88.31 575 ALA A O 1
ATOM 4602 N N . GLY A 1 576 ? -8.365 9.193 8.166 1.00 86.69 576 GLY A N 1
ATOM 4603 C CA . GLY A 1 576 ? -8.198 9.286 6.713 1.00 86.69 576 GLY A CA 1
ATOM 4604 C C . GLY A 1 576 ? -8.967 8.203 5.949 1.00 86.69 576 GLY A C 1
ATOM 4605 O O . GLY A 1 576 ? -9.451 8.448 4.847 1.00 86.69 576 GLY A O 1
ATOM 4606 N N . ARG A 1 577 ? -9.136 7.013 6.541 1.00 88.06 577 ARG A N 1
ATOM 4607 C CA . ARG A 1 577 ? -9.912 5.917 5.945 1.00 88.06 577 ARG A CA 1
ATOM 4608 C C . ARG A 1 577 ? -11.405 6.200 6.010 1.00 88.06 577 ARG A C 1
ATOM 4610 O O . ARG A 1 577 ? -12.100 5.954 5.026 1.00 88.06 577 ARG A O 1
ATOM 4617 N N . ASN A 1 578 ? -11.885 6.682 7.148 1.00 88.69 578 ASN A N 1
ATOM 4618 C CA . ASN A 1 578 ? -13.290 7.014 7.353 1.00 88.69 578 ASN A CA 1
ATOM 4619 C C . ASN A 1 578 ? -13.708 8.159 6.429 1.00 88.69 578 ASN A C 1
ATOM 4621 O O . ASN A 1 578 ? -14.729 8.050 5.756 1.00 88.69 578 ASN A O 1
ATOM 4625 N N . TRP A 1 579 ? -12.866 9.191 6.307 1.00 86.44 579 TRP A N 1
ATOM 4626 C CA . TRP A 1 579 ? -13.056 10.248 5.315 1.00 86.44 579 TRP A CA 1
ATOM 4627 C C . TRP A 1 579 ? -13.088 9.693 3.891 1.00 86.44 579 TRP A C 1
ATOM 4629 O O . TRP A 1 579 ? -14.085 9.871 3.197 1.00 86.44 579 TRP A O 1
ATOM 4639 N N . ASN A 1 580 ? -12.059 8.944 3.477 1.00 86.44 580 ASN A N 1
ATOM 4640 C CA . ASN A 1 580 ? -12.021 8.366 2.136 1.00 86.44 580 ASN A CA 1
ATOM 4641 C C . ASN A 1 580 ? -13.242 7.479 1.847 1.00 86.44 580 ASN A C 1
ATOM 4643 O O . ASN A 1 580 ? -13.774 7.534 0.748 1.00 86.44 580 ASN A O 1
ATOM 4647 N N . SER A 1 581 ? -13.713 6.701 2.826 1.00 87.25 581 SER A N 1
ATOM 4648 C CA . SER A 1 581 ? -14.881 5.826 2.661 1.00 87.25 581 SER A CA 1
ATOM 4649 C C . SER A 1 581 ? -16.173 6.626 2.495 1.00 87.25 581 SER A C 1
ATOM 4651 O O . SER A 1 581 ? -16.940 6.324 1.585 1.00 87.25 581 SER A O 1
ATOM 4653 N N . THR A 1 582 ? -16.397 7.665 3.315 1.00 84.00 582 THR A N 1
ATOM 4654 C CA . THR A 1 582 ? -17.521 8.597 3.113 1.00 84.00 582 THR A CA 1
ATOM 4655 C C . THR A 1 582 ? -17.431 9.245 1.735 1.00 84.00 582 THR A C 1
ATOM 4657 O O . THR A 1 582 ? -18.437 9.350 1.040 1.00 84.00 582 THR A O 1
ATOM 4660 N N . TYR A 1 583 ? -16.230 9.660 1.331 1.00 82.81 583 TYR A N 1
ATOM 4661 C CA . TYR A 1 583 ? -16.057 10.424 0.109 1.00 82.81 583 TYR A CA 1
ATOM 4662 C C . TYR A 1 583 ? -16.251 9.567 -1.146 1.00 82.81 583 TYR A C 1
ATOM 4664 O O . TYR A 1 583 ? -16.996 9.952 -2.039 1.00 82.81 583 TYR A O 1
ATOM 4672 N N . VAL A 1 584 ? -15.700 8.347 -1.166 1.00 86.75 584 VAL A N 1
ATOM 4673 C CA . VAL A 1 584 ? -15.963 7.332 -2.204 1.00 86.75 584 VAL A CA 1
ATOM 4674 C C . VAL A 1 584 ? -17.462 7.056 -2.326 1.00 86.75 584 VAL A C 1
ATOM 4676 O O . VAL A 1 584 ? -17.975 6.989 -3.438 1.00 86.75 584 VAL A O 1
ATOM 4679 N N . GLN A 1 585 ? -18.165 6.908 -1.200 1.00 84.25 585 GLN A N 1
ATOM 4680 C CA . GLN A 1 585 ? -19.589 6.578 -1.191 1.00 84.25 585 GLN A CA 1
ATOM 4681 C C . GLN A 1 585 ? -20.435 7.641 -1.909 1.00 84.25 585 GLN A C 1
ATOM 4683 O O . GLN A 1 585 ? -21.329 7.267 -2.660 1.00 84.25 585 GLN A O 1
ATOM 4688 N N . ILE A 1 586 ? -20.100 8.929 -1.760 1.00 82.56 586 ILE A N 1
ATOM 4689 C CA . ILE A 1 586 ? -20.763 10.026 -2.485 1.00 82.56 586 ILE A CA 1
ATOM 4690 C C . ILE A 1 586 ? -20.639 9.816 -4.000 1.00 82.56 586 ILE A C 1
ATOM 4692 O O . ILE A 1 586 ? -21.634 9.845 -4.711 1.00 82.56 586 ILE A O 1
ATOM 4696 N N . PHE A 1 587 ? -19.439 9.527 -4.509 1.00 86.31 587 PHE A N 1
ATOM 4697 C CA . PHE A 1 587 ? -19.240 9.291 -5.944 1.00 86.31 587 PHE A CA 1
ATOM 4698 C C . PHE A 1 587 ? -19.996 8.057 -6.455 1.00 86.31 587 PHE A C 1
ATOM 4700 O O . PHE A 1 587 ? -20.583 8.104 -7.535 1.00 86.31 587 PHE A O 1
ATOM 4707 N N . ILE A 1 588 ? -20.005 6.963 -5.688 1.00 88.25 588 ILE A N 1
ATOM 4708 C CA . ILE A 1 588 ? -20.729 5.740 -6.066 1.00 88.25 588 ILE A CA 1
ATOM 4709 C C . ILE A 1 588 ? -22.246 5.975 -6.096 1.00 88.25 588 ILE A C 1
ATOM 4711 O O . ILE A 1 588 ? -22.905 5.517 -7.028 1.00 88.25 588 ILE A O 1
ATOM 4715 N N . GLU A 1 589 ? -22.798 6.699 -5.118 1.00 86.38 589 GLU A N 1
ATOM 4716 C CA . GLU A 1 589 ? -24.226 7.054 -5.069 1.00 86.38 589 GLU A CA 1
ATOM 4717 C C . GLU A 1 589 ? -24.648 7.914 -6.265 1.00 86.38 589 GLU A C 1
ATOM 4719 O O . GLU A 1 589 ? -25.714 7.684 -6.831 1.00 86.38 589 GLU A O 1
ATOM 4724 N N . GLU A 1 590 ? -23.780 8.826 -6.712 1.00 83.19 590 GLU A N 1
ATOM 4725 C CA . GLU A 1 590 ? -24.029 9.676 -7.884 1.00 83.19 590 GLU A CA 1
ATOM 4726 C C . GLU A 1 590 ? -23.691 8.987 -9.230 1.00 83.19 590 GLU A C 1
ATOM 4728 O O . GLU A 1 590 ? -23.704 9.616 -10.297 1.00 83.19 590 GLU A O 1
ATOM 4733 N N . GLY A 1 591 ? -23.402 7.678 -9.204 1.00 88.81 591 GLY A N 1
ATOM 4734 C CA . GLY A 1 591 ? -23.239 6.832 -10.390 1.00 88.81 591 GLY A CA 1
ATOM 4735 C C . GLY A 1 591 ? -21.852 6.859 -11.039 1.00 88.81 591 GLY A C 1
ATOM 4736 O O . GLY A 1 591 ? -21.713 6.457 -12.195 1.00 88.81 591 GLY A O 1
ATOM 4737 N N . TYR A 1 592 ? -20.817 7.327 -10.336 1.00 92.56 592 TYR A N 1
ATOM 4738 C CA . TYR A 1 592 ? -19.438 7.258 -10.823 1.00 92.56 592 TYR A CA 1
ATOM 4739 C C . TYR A 1 592 ? -18.859 5.852 -10.654 1.00 92.56 592 TYR A C 1
ATOM 4741 O O . TYR A 1 592 ? -19.125 5.139 -9.687 1.00 92.56 592 TYR A O 1
ATOM 4749 N N . THR A 1 593 ? -17.984 5.472 -11.579 1.00 92.50 593 THR A N 1
ATOM 4750 C CA . THR A 1 593 ? -17.223 4.224 -11.517 1.00 92.50 593 THR A CA 1
ATOM 4751 C C . THR A 1 593 ? -15.811 4.488 -11.003 1.00 92.50 593 THR A C 1
ATOM 4753 O O . THR A 1 593 ? -15.138 5.418 -11.438 1.00 92.50 593 THR A O 1
ATOM 4756 N N . GLN A 1 594 ? -15.357 3.678 -10.046 1.00 93.06 594 GLN A N 1
ATOM 4757 C CA . GLN A 1 594 ? -14.016 3.789 -9.471 1.00 93.06 594 GLN A CA 1
ATOM 4758 C C . GLN A 1 594 ? -13.010 2.935 -10.257 1.00 93.06 594 GLN A C 1
ATOM 4760 O O . GLN A 1 594 ? -13.236 1.742 -10.502 1.00 93.06 594 GLN A O 1
ATOM 4765 N N . CYS A 1 595 ? -11.843 3.499 -10.579 1.00 90.12 595 CYS A N 1
ATOM 4766 C CA . CYS A 1 595 ? -10.792 2.759 -11.269 1.00 90.12 595 CYS A CA 1
ATOM 4767 C C . CYS A 1 595 ? -10.140 1.714 -10.345 1.00 90.12 595 CYS A C 1
ATOM 4769 O O . CYS A 1 595 ? -9.535 2.032 -9.321 1.00 90.12 595 CYS A O 1
ATOM 4771 N N . LYS A 1 596 ? -10.150 0.435 -10.748 1.00 87.50 596 LYS A N 1
ATOM 4772 C CA . LYS A 1 596 ? -9.543 -0.663 -9.961 1.00 87.50 596 LYS A CA 1
ATOM 4773 C C . LYS A 1 596 ? -8.024 -0.531 -9.782 1.00 87.50 596 LYS A C 1
ATOM 4775 O O . LYS A 1 596 ? -7.468 -1.066 -8.824 1.00 87.50 596 LYS A O 1
ATOM 4780 N N . LYS A 1 597 ? -7.333 0.116 -10.728 1.00 87.62 597 LYS A N 1
ATOM 4781 C CA . LYS A 1 597 ? -5.866 0.285 -10.718 1.00 87.62 597 LYS A CA 1
ATOM 4782 C C . LYS A 1 597 ? -5.416 1.584 -10.057 1.00 87.62 597 LYS A C 1
ATOM 4784 O O . LYS A 1 597 ? -4.247 1.687 -9.679 1.00 87.62 597 LYS A O 1
ATOM 4789 N N . GLU A 1 598 ? -6.335 2.531 -9.907 1.00 88.75 598 GLU A N 1
ATOM 4790 C CA . GLU A 1 598 ? -6.136 3.820 -9.256 1.00 88.75 598 GLU A CA 1
ATOM 4791 C C . GLU A 1 598 ? -7.396 4.169 -8.444 1.00 88.75 598 GLU A C 1
ATOM 4793 O O . GLU A 1 598 ? -8.283 4.846 -8.952 1.00 88.75 598 GLU A O 1
ATOM 4798 N N . PRO A 1 599 ? -7.513 3.699 -7.187 1.00 89.25 599 PRO A N 1
ATOM 4799 C CA . PRO A 1 599 ? -8.732 3.859 -6.384 1.00 89.25 599 PRO A CA 1
ATOM 4800 C C . PRO A 1 599 ? -9.134 5.314 -6.103 1.00 89.25 599 PRO A C 1
ATOM 4802 O O . PRO A 1 599 ? -10.237 5.570 -5.635 1.00 89.25 599 PRO A O 1
ATOM 4805 N N . CYS A 1 600 ? -8.246 6.270 -6.350 1.00 89.50 600 CYS A N 1
ATOM 4806 C CA . CYS A 1 600 ? -8.533 7.691 -6.216 1.00 89.50 600 CYS A CA 1
ATOM 4807 C C . CYS A 1 600 ? -9.154 8.314 -7.475 1.00 89.50 600 CYS A C 1
ATOM 4809 O O . CYS A 1 600 ? -9.504 9.486 -7.432 1.00 89.50 600 CYS A O 1
ATOM 4811 N N . LEU A 1 601 ? -9.268 7.566 -8.576 1.00 91.81 601 LEU A N 1
ATOM 4812 C CA . LEU A 1 601 ? -9.834 8.015 -9.845 1.00 91.81 601 LEU A CA 1
ATOM 4813 C C . LEU A 1 601 ? -11.279 7.525 -10.001 1.00 91.81 601 LEU A C 1
ATOM 4815 O O . LEU A 1 601 ? -11.540 6.320 -9.936 1.00 91.81 601 LEU A O 1
ATOM 4819 N N . PHE A 1 602 ? -12.178 8.463 -10.280 1.00 92.38 602 PHE A N 1
ATOM 4820 C CA . PHE A 1 602 ? -13.603 8.254 -10.504 1.00 92.38 602 PHE A CA 1
ATOM 4821 C C . PHE A 1 602 ? -13.993 8.793 -11.873 1.00 92.38 602 PHE A C 1
ATOM 4823 O O . PHE A 1 602 ? -13.587 9.890 -12.255 1.00 92.38 602 PHE A O 1
ATOM 4830 N N . VAL A 1 603 ? -14.772 8.013 -12.614 1.00 92.94 603 VAL A N 1
ATOM 4831 C CA . VAL A 1 603 ? -15.173 8.335 -13.984 1.00 92.94 603 VAL A CA 1
ATOM 4832 C C . VAL A 1 603 ? -16.663 8.075 -14.149 1.00 92.94 603 VAL A C 1
ATOM 4834 O O . VAL A 1 603 ? -17.153 7.005 -13.776 1.00 92.94 603 VAL A O 1
ATOM 4837 N N . LYS A 1 604 ? -17.377 9.038 -14.728 1.00 92.06 604 LYS A N 1
ATOM 4838 C CA . LYS A 1 604 ? -18.771 8.889 -15.154 1.00 92.06 604 LYS A CA 1
ATOM 4839 C C . LYS A 1 604 ? -18.872 9.158 -16.650 1.00 92.06 604 LYS A C 1
ATOM 4841 O O . LYS A 1 604 ? -18.320 10.136 -17.154 1.00 92.06 604 LYS A O 1
ATOM 4846 N N . GLY A 1 605 ? -19.555 8.258 -17.352 1.00 88.12 605 GLY A N 1
ATOM 4847 C CA . GLY A 1 605 ? -19.579 8.231 -18.813 1.00 88.12 605 GLY A CA 1
ATOM 4848 C C . GLY A 1 605 ? -18.291 7.673 -19.428 1.00 88.12 605 GLY A C 1
ATOM 4849 O O . GLY A 1 605 ? -17.467 7.055 -18.756 1.00 88.12 605 GLY A O 1
ATOM 4850 N N . SER A 1 606 ? -18.134 7.890 -20.729 1.00 81.25 606 SER A N 1
ATOM 4851 C CA . SER A 1 606 ? -16.976 7.474 -21.524 1.00 81.25 606 SER A CA 1
ATOM 4852 C C . SER A 1 606 ? -16.744 8.489 -22.636 1.00 81.25 606 SER A C 1
ATOM 4854 O O . SER A 1 606 ? -17.697 9.103 -23.121 1.00 81.25 606 SER A O 1
ATOM 4856 N N . TYR A 1 607 ? -15.497 8.661 -23.081 1.00 76.25 607 TYR A N 1
ATOM 4857 C CA . TYR A 1 607 ? -15.210 9.548 -24.214 1.00 76.25 607 TYR A CA 1
ATOM 4858 C C . TYR A 1 607 ? -16.140 9.238 -25.414 1.00 76.25 607 TYR A C 1
ATOM 4860 O O . TYR A 1 607 ? -16.314 8.059 -25.735 1.00 76.25 607 TYR A O 1
ATOM 4868 N N . PRO A 1 608 ? -16.753 10.245 -26.074 1.00 77.44 608 PRO A N 1
ATOM 4869 C CA . PRO A 1 608 ? -16.460 11.683 -26.017 1.00 77.44 608 PRO A CA 1
ATOM 4870 C C . PRO A 1 608 ? -17.230 12.496 -24.965 1.00 77.44 608 PRO A C 1
ATOM 4872 O O . PRO A 1 608 ? -17.090 13.714 -24.966 1.00 77.44 608 PRO A O 1
ATOM 4875 N N . ARG A 1 609 ? -18.029 11.869 -24.090 1.00 89.06 609 ARG A N 1
ATOM 4876 C CA . ARG A 1 609 ? -18.763 12.550 -23.011 1.00 89.06 609 ARG A CA 1
ATOM 4877 C C . ARG A 1 609 ? -18.430 11.910 -21.665 1.00 89.06 609 ARG A C 1
ATOM 4879 O O . ARG A 1 609 ? -19.002 10.890 -21.284 1.00 89.06 609 ARG A O 1
ATOM 4886 N N . VAL A 1 610 ? -17.459 12.496 -20.973 1.00 91.69 610 VAL A N 1
ATOM 4887 C CA . VAL A 1 610 ? -16.884 11.941 -19.744 1.00 91.69 610 VAL A CA 1
ATOM 4888 C C . VAL A 1 610 ? -16.638 13.026 -18.702 1.00 91.69 610 VAL A C 1
ATOM 4890 O O . VAL A 1 610 ? -16.163 14.111 -19.044 1.00 91.69 610 VAL A O 1
ATOM 4893 N N . ALA A 1 611 ? -16.923 12.704 -17.442 1.00 91.56 611 ALA A N 1
ATOM 4894 C CA . ALA A 1 611 ? -16.536 13.470 -16.262 1.00 91.56 611 ALA A CA 1
ATOM 4895 C C . ALA A 1 611 ? -15.546 12.645 -15.427 1.00 91.56 611 ALA A C 1
ATOM 4897 O O . ALA A 1 611 ? -15.784 11.467 -15.146 1.00 91.56 611 ALA A O 1
ATOM 4898 N N . ILE A 1 612 ? -14.420 13.252 -15.056 1.00 90.31 612 ILE A N 1
ATOM 4899 C CA . ILE A 1 612 ? -13.295 12.607 -14.376 1.00 90.31 612 ILE A CA 1
ATOM 4900 C C . ILE A 1 612 ? -13.009 13.361 -13.085 1.00 90.31 612 ILE A C 1
ATOM 4902 O O . ILE A 1 612 ? -12.819 14.572 -13.113 1.00 90.31 612 ILE A O 1
ATOM 4906 N N . PHE A 1 613 ? -12.903 12.632 -11.978 1.00 87.69 613 PHE A N 1
ATOM 4907 C CA . PHE A 1 613 ? -12.527 13.163 -10.674 1.00 87.69 613 PHE A CA 1
ATOM 4908 C C . PHE A 1 613 ? -11.358 12.368 -10.089 1.00 87.69 613 PHE A C 1
ATOM 4910 O O . PHE A 1 613 ? -11.369 11.137 -10.079 1.00 87.69 613 PHE A O 1
ATOM 4917 N N . VAL A 1 614 ? -10.347 13.064 -9.575 1.00 85.44 614 VAL A N 1
ATOM 4918 C CA . VAL A 1 614 ? -9.249 12.491 -8.796 1.00 85.44 614 VAL A CA 1
ATOM 4919 C C . VAL A 1 614 ? -9.269 13.058 -7.399 1.00 85.44 614 VAL A C 1
ATOM 4921 O O . VAL A 1 614 ? -9.102 14.257 -7.204 1.00 85.44 614 VAL A O 1
ATOM 4924 N N . ILE A 1 615 ? -9.401 12.164 -6.432 1.00 82.69 615 ILE A N 1
ATOM 4925 C CA . ILE A 1 615 ? -9.461 12.492 -5.016 1.00 82.69 615 ILE A CA 1
ATOM 4926 C C . ILE A 1 615 ? -8.090 12.272 -4.388 1.00 82.69 615 ILE A C 1
ATOM 4928 O O . ILE A 1 615 ? -7.588 11.145 -4.318 1.00 82.69 615 ILE A O 1
ATOM 4932 N N . TRP A 1 616 ? -7.510 13.336 -3.856 1.00 75.62 616 TRP A N 1
ATOM 4933 C CA . TRP A 1 616 ? -6.302 13.293 -3.052 1.00 75.62 616 TRP A CA 1
ATOM 4934 C C . TRP A 1 616 ? -6.598 13.788 -1.640 1.00 75.62 616 TRP A C 1
ATOM 4936 O O . TRP A 1 616 ? -6.270 14.904 -1.265 1.00 75.62 616 TRP A O 1
ATOM 4946 N N . VAL A 1 617 ? -7.106 12.879 -0.806 1.00 74.50 617 VAL A N 1
ATOM 4947 C CA . VAL A 1 617 ? -7.431 13.165 0.599 1.00 74.50 617 VAL A CA 1
ATOM 4948 C C . VAL A 1 617 ? -8.420 14.333 0.673 1.00 74.50 617 VAL A C 1
ATOM 4950 O O . VAL A 1 617 ? -9.596 14.085 0.424 1.00 74.50 617 VAL A O 1
ATOM 4953 N N . ASP A 1 618 ? -7.973 15.550 0.971 1.00 66.88 618 ASP A N 1
ATOM 4954 C CA . ASP A 1 618 ? -8.833 16.732 1.088 1.00 66.88 618 ASP A CA 1
ATOM 4955 C C . ASP A 1 618 ? -8.979 17.445 -0.273 1.00 66.88 618 ASP A C 1
ATOM 4957 O O . ASP A 1 618 ? -10.023 18.035 -0.534 1.00 66.88 618 ASP A O 1
ATOM 4961 N N . ASP A 1 619 ? -8.003 17.290 -1.176 1.00 70.44 619 ASP A N 1
ATOM 4962 C CA . ASP A 1 619 ? -8.001 17.871 -2.520 1.00 70.44 619 ASP A CA 1
ATOM 4963 C C . ASP A 1 619 ? -8.777 17.006 -3.526 1.00 70.44 619 ASP A C 1
ATOM 4965 O O . ASP A 1 619 ? -8.766 15.771 -3.483 1.00 70.44 619 ASP A O 1
ATOM 4969 N N . THR A 1 620 ? -9.416 17.650 -4.496 1.00 72.81 620 THR A N 1
ATOM 4970 C CA . THR A 1 620 ? -10.172 17.025 -5.581 1.00 72.81 620 THR A CA 1
ATOM 4971 C C . THR A 1 620 ? -9.905 17.741 -6.890 1.00 72.81 620 THR A C 1
ATOM 4973 O O . THR A 1 620 ? -10.125 18.937 -7.028 1.00 72.81 620 THR A O 1
ATOM 4976 N N . PHE A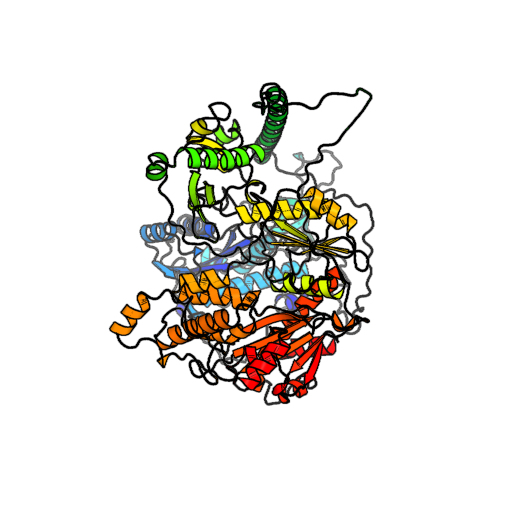 1 621 ? -9.458 16.989 -7.885 1.00 75.38 621 PHE A N 1
ATOM 4977 C CA . PHE A 1 621 ? -9.231 17.474 -9.239 1.00 75.38 621 PHE A CA 1
ATOM 4978 C C . PHE A 1 621 ? -10.335 16.940 -10.141 1.00 75.38 621 PHE A C 1
ATOM 4980 O O . PHE A 1 621 ? -10.534 15.730 -10.190 1.00 75.38 621 PHE A O 1
ATOM 4987 N N . ALA A 1 622 ? -11.018 17.807 -10.877 1.00 80.12 622 ALA A N 1
ATOM 4988 C CA . ALA A 1 622 ? -12.062 17.433 -11.817 1.00 80.12 622 ALA A CA 1
ATOM 4989 C C . ALA A 1 622 ? -11.727 17.914 -13.232 1.00 80.12 622 ALA A C 1
ATOM 4991 O O . ALA A 1 622 ? -11.212 19.015 -13.418 1.00 80.12 622 ALA A O 1
ATOM 4992 N N . THR A 1 623 ? -11.999 17.093 -14.240 1.00 82.94 623 THR A N 1
ATOM 4993 C CA . THR A 1 623 ? -11.844 17.456 -15.654 1.00 82.94 623 THR A CA 1
ATOM 4994 C C . THR A 1 623 ? -12.687 16.544 -16.535 1.00 82.94 623 THR A C 1
ATOM 4996 O O . THR A 1 623 ? -13.170 15.507 -16.085 1.00 82.94 623 THR A O 1
ATOM 4999 N N . GLY A 1 624 ? -12.878 16.900 -17.797 1.00 86.00 624 GLY A N 1
ATOM 5000 C CA . GLY A 1 624 ? -13.640 16.089 -18.731 1.00 86.00 624 GLY A CA 1
ATOM 5001 C C . GLY A 1 624 ? -14.319 16.915 -19.809 1.00 86.00 624 GLY A C 1
ATOM 5002 O O . GLY A 1 624 ? -14.193 18.134 -19.875 1.00 86.00 624 GLY A O 1
ATOM 5003 N N . SER A 1 625 ? -15.049 16.211 -20.663 1.00 89.75 625 SER A N 1
ATOM 5004 C CA . SER A 1 625 ? -15.845 16.787 -21.752 1.00 89.75 625 SER A CA 1
ATOM 5005 C C . SER A 1 625 ? -17.275 17.118 -21.323 1.00 89.75 625 SER A C 1
ATOM 5007 O O . SER A 1 625 ? -17.904 17.973 -21.939 1.00 89.75 625 SER A O 1
ATOM 5009 N N . ASP A 1 626 ? -17.794 16.469 -20.274 1.00 89.00 626 ASP A N 1
ATOM 5010 C CA . ASP A 1 626 ? -19.138 16.722 -19.743 1.00 89.00 626 ASP A CA 1
ATOM 5011 C C . ASP A 1 626 ? -19.106 17.810 -18.661 1.00 89.00 626 ASP A C 1
ATOM 5013 O O . ASP A 1 626 ? -19.241 17.540 -17.468 1.00 89.00 626 ASP A O 1
ATOM 5017 N N . VAL A 1 627 ? -18.875 19.054 -19.088 1.00 84.81 627 VAL A N 1
ATOM 5018 C CA . VAL A 1 627 ? -18.800 20.223 -18.193 1.00 84.81 627 VAL A CA 1
ATOM 5019 C C . VAL A 1 627 ? -20.051 20.370 -17.308 1.00 84.81 627 VAL A C 1
ATOM 5021 O O . VAL A 1 627 ? -19.872 20.563 -16.109 1.00 84.81 627 VAL A O 1
ATOM 5024 N N . PRO A 1 628 ? -21.296 20.193 -17.808 1.00 86.00 628 PRO A N 1
ATOM 5025 C CA . PRO A 1 628 ? -22.487 20.275 -16.959 1.00 86.00 628 PRO A CA 1
ATOM 5026 C C . PRO A 1 628 ? -22.500 19.268 -15.803 1.00 86.00 628 PRO A C 1
ATOM 5028 O O . PRO A 1 628 ? -22.890 19.615 -14.691 1.00 86.00 628 PRO A O 1
ATOM 5031 N N . GLU A 1 629 ? -22.063 18.029 -16.047 1.00 87.69 629 GLU A N 1
ATOM 5032 C CA . GLU A 1 629 ? -21.968 16.999 -15.005 1.00 87.69 629 GLU A CA 1
ATOM 5033 C C . GLU A 1 629 ? -20.879 17.346 -13.981 1.00 87.69 629 GLU A C 1
ATOM 5035 O O . GLU A 1 629 ? -21.088 17.189 -12.776 1.00 87.69 629 GLU A O 1
ATOM 5040 N N . ILE A 1 630 ? -19.736 17.862 -14.448 1.00 81.50 630 ILE A N 1
ATOM 5041 C CA . ILE A 1 630 ? -18.650 18.316 -13.575 1.00 81.50 630 ILE A CA 1
ATOM 5042 C C . ILE A 1 630 ? -19.130 19.473 -12.694 1.00 81.50 630 ILE A C 1
ATOM 5044 O O . ILE A 1 630 ? -18.959 19.413 -11.480 1.00 81.50 630 ILE A O 1
ATOM 5048 N N . ASP A 1 631 ? -19.757 20.496 -13.272 1.00 77.00 631 ASP A N 1
ATOM 5049 C CA . ASP A 1 631 ? -20.258 21.660 -12.536 1.00 77.00 631 ASP A CA 1
ATOM 5050 C C . ASP A 1 631 ? -21.341 21.275 -11.529 1.00 77.00 631 ASP A C 1
ATOM 5052 O O . ASP A 1 631 ? -21.332 21.751 -10.391 1.00 77.00 631 ASP A O 1
ATOM 5056 N N . TRP A 1 632 ? -22.250 20.376 -11.913 1.00 83.88 632 TRP A N 1
ATOM 5057 C CA . TRP A 1 632 ? -23.273 19.853 -11.017 1.00 83.88 632 TRP A CA 1
ATOM 5058 C C . TRP A 1 632 ? -22.646 19.113 -9.828 1.00 83.88 632 TRP A C 1
ATOM 5060 O O . TRP A 1 632 ? -22.947 19.441 -8.675 1.00 83.88 632 TRP A O 1
ATOM 5070 N N . MET A 1 633 ? -21.705 18.200 -10.081 1.00 78.56 633 MET A N 1
ATOM 5071 C CA . MET A 1 633 ? -21.018 17.455 -9.024 1.00 78.56 633 MET A CA 1
ATOM 5072 C C . MET A 1 633 ? -20.156 18.381 -8.152 1.00 78.56 633 MET A C 1
ATOM 5074 O O . MET A 1 633 ? -20.142 18.262 -6.932 1.00 78.56 633 MET A O 1
ATOM 5078 N N . MET A 1 634 ? -19.501 19.384 -8.733 1.00 68.31 634 MET A N 1
ATOM 5079 C CA . MET A 1 634 ? -18.749 20.390 -7.977 1.00 68.31 634 MET A CA 1
ATOM 5080 C C . MET A 1 634 ? -19.665 21.287 -7.135 1.00 68.31 634 MET A C 1
ATOM 5082 O O . MET A 1 634 ? -19.312 21.636 -6.009 1.00 68.31 634 MET A O 1
ATOM 5086 N N . SER A 1 635 ? -20.863 21.628 -7.626 1.00 69.31 635 SER A N 1
ATOM 5087 C CA . SER A 1 635 ? -21.866 22.375 -6.854 1.00 69.31 635 SER A CA 1
ATOM 5088 C C . SER A 1 635 ? -22.354 21.587 -5.635 1.00 69.31 635 SER A C 1
ATOM 5090 O O . SER A 1 635 ? -22.549 22.168 -4.567 1.00 69.31 635 SER A O 1
ATOM 5092 N N . ARG A 1 636 ? -22.452 20.258 -5.770 1.00 69.31 636 ARG A N 1
ATOM 5093 C CA . ARG A 1 636 ? -22.770 19.316 -4.692 1.00 69.31 636 ARG A CA 1
ATOM 5094 C C . ARG A 1 636 ? -21.668 19.241 -3.628 1.00 69.31 636 ARG A C 1
ATOM 5096 O O . ARG A 1 636 ? -21.964 18.923 -2.481 1.00 69.31 636 ARG A O 1
ATOM 5103 N N . LEU A 1 637 ? -20.425 19.555 -3.999 1.00 64.62 637 LEU A N 1
ATOM 5104 C CA . LEU A 1 637 ? -19.227 19.449 -3.158 1.00 64.62 637 LEU A CA 1
ATOM 5105 C C . LEU A 1 637 ? -18.794 20.764 -2.470 1.00 64.62 637 LEU A C 1
ATOM 5107 O O . LEU A 1 637 ? -17.792 20.759 -1.758 1.00 64.62 637 LEU A O 1
ATOM 5111 N N . LYS A 1 638 ? -19.499 21.890 -2.659 1.00 54.88 638 LYS A N 1
ATOM 5112 C CA . LYS A 1 638 ? -19.016 23.232 -2.263 1.00 54.88 638 LYS A CA 1
ATOM 5113 C C . LYS A 1 638 ? -18.778 23.440 -0.751 1.00 54.88 638 LYS A C 1
ATOM 5115 O O . LYS A 1 638 ? -19.730 23.513 0.018 1.00 54.88 638 LYS A O 1
ATOM 5120 N N . ASP A 1 639 ? -17.515 23.724 -0.404 1.00 39.06 639 ASP A N 1
ATOM 5121 C CA . ASP A 1 639 ? -17.049 24.806 0.486 1.00 39.06 639 ASP A CA 1
ATOM 5122 C C . ASP A 1 639 ? -15.594 25.224 0.102 1.00 39.06 639 ASP A C 1
ATOM 5124 O O . ASP A 1 639 ? -14.892 24.492 -0.583 1.00 39.06 639 ASP A O 1
ATOM 5128 N N . LYS A 1 640 ? -15.194 26.457 0.453 1.00 32.59 640 LYS A N 1
ATOM 5129 C CA . LYS A 1 640 ? -14.201 27.358 -0.209 1.00 32.59 640 LYS A CA 1
ATOM 5130 C C . LYS A 1 640 ? -12.704 26.948 -0.265 1.00 32.59 640 LYS A C 1
ATOM 5132 O O . LYS A 1 640 ? -12.182 26.338 0.659 1.00 32.59 640 LYS A O 1
ATOM 5137 N N . LEU A 1 641 ? -11.997 27.482 -1.284 1.00 29.28 641 LEU A N 1
ATOM 5138 C CA . LEU A 1 641 ? -10.662 27.092 -1.792 1.00 29.28 641 LEU A CA 1
ATOM 5139 C C . LEU A 1 641 ? -9.599 28.200 -1.846 1.00 29.28 641 LEU A C 1
ATOM 5141 O O . LEU A 1 641 ? -9.940 29.346 -2.126 1.00 29.28 641 LEU A O 1
ATOM 5145 N N . ASN A 1 642 ? -8.313 27.847 -1.672 1.00 24.80 642 ASN A N 1
ATOM 5146 C CA . ASN A 1 642 ? -7.146 28.643 -2.106 1.00 24.80 642 ASN A CA 1
ATOM 5147 C C . ASN A 1 642 ? -5.836 27.813 -2.064 1.00 24.80 642 ASN A C 1
ATOM 5149 O O . ASN A 1 642 ? -5.563 27.207 -1.031 1.00 24.80 642 ASN A O 1
ATOM 5153 N N . ILE A 1 643 ? -4.976 27.853 -3.100 1.00 32.81 643 ILE A N 1
ATOM 5154 C CA . ILE A 1 643 ? -3.606 27.269 -3.086 1.00 32.81 643 ILE A CA 1
ATOM 5155 C C . ILE A 1 643 ? -2.562 28.323 -3.502 1.00 32.81 643 ILE A C 1
ATOM 5157 O O . ILE A 1 643 ? -2.821 29.158 -4.364 1.00 32.81 643 ILE A O 1
ATOM 5161 N N . LYS A 1 644 ? -1.382 28.308 -2.852 1.00 32.03 644 LYS A N 1
ATOM 5162 C CA . LYS A 1 644 ? -0.292 29.295 -3.006 1.00 32.03 644 LYS A CA 1
ATOM 5163 C C . LYS A 1 644 ? 1.037 28.711 -3.518 1.00 32.03 644 LYS A C 1
ATOM 5165 O O . LYS A 1 644 ? 1.504 27.675 -3.066 1.00 32.03 644 LYS A O 1
ATOM 5170 N N . LYS A 1 645 ? 1.739 29.519 -4.315 1.00 35.47 645 LYS A N 1
ATOM 5171 C CA . LYS A 1 645 ? 2.974 29.325 -5.118 1.00 35.47 645 LYS A CA 1
ATOM 5172 C C . LYS A 1 645 ? 4.320 29.039 -4.392 1.00 35.47 645 LYS A C 1
ATOM 5174 O O . LYS A 1 645 ? 5.352 28.872 -5.034 1.00 35.47 645 LYS A O 1
ATOM 5179 N N . ALA A 1 646 ? 4.380 28.983 -3.057 1.00 50.09 646 ALA A N 1
ATOM 5180 C CA . ALA A 1 646 ? 5.588 29.380 -2.297 1.00 50.09 646 ALA A CA 1
ATOM 5181 C C . ALA A 1 646 ? 6.629 28.288 -1.895 1.00 50.09 646 ALA A C 1
ATOM 5183 O O . ALA A 1 646 ? 7.398 28.499 -0.957 1.00 50.09 646 ALA A O 1
ATOM 5184 N N . PHE A 1 647 ? 6.679 27.090 -2.498 1.00 53.28 647 PHE A N 1
ATOM 5185 C CA . PHE A 1 647 ? 7.458 25.970 -1.910 1.00 53.28 647 PHE A CA 1
ATOM 5186 C C . PHE A 1 647 ? 8.985 26.009 -2.125 1.00 53.28 647 PHE A C 1
ATOM 5188 O O . PHE A 1 647 ? 9.740 25.670 -1.211 1.00 53.28 647 PHE A O 1
ATOM 5195 N N . ILE A 1 648 ? 9.465 26.403 -3.312 1.00 53.09 648 ILE A N 1
ATOM 5196 C CA . ILE A 1 648 ? 10.906 26.362 -3.652 1.00 53.09 648 ILE A CA 1
ATOM 5197 C C . ILE A 1 648 ? 11.687 27.405 -2.840 1.00 53.09 648 ILE A C 1
ATOM 5199 O O . ILE A 1 648 ? 12.744 27.099 -2.284 1.00 53.09 648 ILE A O 1
ATOM 5203 N N . GLU A 1 649 ? 11.123 28.602 -2.692 1.00 62.78 649 GLU A N 1
ATOM 5204 C CA . GLU A 1 649 ? 11.707 29.695 -1.907 1.00 62.78 649 GLU A CA 1
ATOM 5205 C C . GLU A 1 649 ? 11.756 29.348 -0.412 1.00 62.78 649 GLU A C 1
ATOM 5207 O O . GLU A 1 649 ? 12.784 29.547 0.237 1.00 62.78 649 GLU A O 1
ATOM 5212 N N . LYS A 1 650 ? 10.712 28.684 0.112 1.00 60.75 650 LYS A N 1
ATOM 5213 C CA . LYS A 1 650 ? 10.691 28.151 1.487 1.00 60.75 650 LYS A CA 1
ATOM 5214 C C . LYS A 1 650 ? 11.799 27.124 1.743 1.00 60.75 650 LYS A C 1
ATOM 5216 O O . LYS A 1 650 ? 12.361 27.099 2.839 1.00 60.75 650 LYS A O 1
ATOM 5221 N N . ILE A 1 651 ? 12.146 26.276 0.766 1.00 58.03 651 ILE A N 1
ATOM 5222 C CA . ILE A 1 651 ? 13.269 25.327 0.900 1.00 58.03 651 ILE A CA 1
ATOM 5223 C C . ILE A 1 651 ? 14.601 26.080 0.980 1.00 58.03 651 ILE A C 1
ATOM 5225 O O . ILE A 1 651 ? 15.418 25.773 1.850 1.00 58.03 651 ILE A O 1
ATOM 5229 N N . ALA A 1 652 ? 14.829 27.057 0.101 1.00 59.66 652 ALA A N 1
ATOM 5230 C CA . ALA A 1 652 ? 16.076 27.820 0.081 1.00 59.66 652 ALA A CA 1
ATOM 5231 C C . ALA A 1 652 ? 16.273 28.641 1.363 1.00 59.66 652 ALA A C 1
ATOM 5233 O O . ALA A 1 652 ? 17.362 28.607 1.943 1.00 59.66 652 ALA A O 1
ATOM 5234 N N . GLN A 1 653 ? 15.205 29.273 1.858 1.00 68.31 653 GLN A N 1
ATOM 5235 C CA . GLN A 1 653 ? 15.206 30.004 3.125 1.00 68.31 653 GLN A CA 1
ATOM 5236 C C . GLN A 1 653 ? 15.502 29.074 4.310 1.00 68.31 653 GLN A C 1
ATOM 5238 O O . GLN A 1 653 ? 16.374 29.367 5.126 1.00 68.31 653 GLN A O 1
ATOM 5243 N N . ARG A 1 654 ? 14.856 27.899 4.367 1.00 64.88 654 ARG A N 1
ATOM 5244 C CA . ARG A 1 654 ? 15.038 26.914 5.449 1.00 64.88 654 ARG A CA 1
ATOM 5245 C C . ARG A 1 654 ? 16.476 26.410 5.587 1.00 64.88 654 ARG A C 1
ATOM 5247 O O . ARG A 1 654 ? 16.890 26.067 6.692 1.00 64.88 654 ARG A O 1
ATOM 5254 N N . PHE A 1 655 ? 17.222 26.325 4.486 1.00 70.75 655 PHE A N 1
ATOM 5255 C CA . PHE A 1 655 ? 18.604 25.832 4.486 1.00 70.75 655 PHE A CA 1
ATOM 5256 C C . PHE A 1 655 ? 19.656 26.942 4.318 1.00 70.75 655 PHE A C 1
ATOM 5258 O O . PHE A 1 655 ? 20.829 26.622 4.120 1.00 70.75 655 PHE A O 1
ATOM 5265 N N . GLY A 1 656 ? 19.261 28.219 4.418 1.00 63.50 656 GLY A N 1
ATOM 5266 C CA . GLY A 1 656 ? 20.175 29.368 4.379 1.00 63.50 656 GLY A CA 1
ATOM 5267 C C . GLY A 1 656 ? 20.864 29.570 3.026 1.00 63.50 656 GLY A C 1
ATOM 5268 O O . GLY A 1 656 ? 22.045 29.904 2.978 1.00 63.50 656 GLY A O 1
ATOM 5269 N N . LEU A 1 657 ? 20.160 29.296 1.923 1.00 70.50 657 LEU A N 1
ATOM 5270 C CA . LEU A 1 657 ? 20.698 29.341 0.555 1.00 70.50 657 LEU A CA 1
ATOM 5271 C C . LEU A 1 657 ? 19.975 30.344 -0.357 1.00 70.50 657 LEU A C 1
ATOM 5273 O O . LEU A 1 657 ? 20.176 30.291 -1.569 1.00 70.50 657 LEU A O 1
ATOM 5277 N N . SER A 1 658 ? 19.168 31.250 0.201 1.00 62.38 658 SER A N 1
ATOM 5278 C CA . SER A 1 658 ? 18.412 32.252 -0.565 1.00 62.38 658 SER A CA 1
ATOM 5279 C C . SER A 1 658 ? 19.307 33.133 -1.450 1.00 62.38 658 SER A C 1
ATOM 5281 O O . SER A 1 658 ? 18.979 33.340 -2.613 1.00 62.38 658 SER A O 1
ATOM 5283 N N . ASP A 1 659 ? 20.479 33.539 -0.945 1.00 63.41 659 ASP A N 1
ATOM 5284 C CA . ASP A 1 659 ? 21.436 34.419 -1.646 1.00 63.41 659 ASP A CA 1
ATOM 5285 C C . ASP A 1 659 ? 22.644 33.663 -2.238 1.00 63.41 659 ASP A C 1
ATOM 5287 O O . ASP A 1 659 ? 23.687 34.236 -2.566 1.00 63.41 659 ASP A O 1
ATOM 5291 N N . ALA A 1 660 ? 22.560 32.333 -2.336 1.00 60.62 660 ALA A N 1
ATOM 5292 C CA . ALA A 1 660 ? 23.683 31.520 -2.786 1.00 60.62 660 ALA A CA 1
ATOM 5293 C C . ALA A 1 660 ? 23.926 31.664 -4.302 1.00 60.62 660 ALA A C 1
ATOM 5295 O O . ALA A 1 660 ? 22.995 31.634 -5.103 1.00 60.62 660 ALA A O 1
ATOM 5296 N N . LYS A 1 661 ? 25.203 31.729 -4.720 1.00 66.00 661 LYS A N 1
ATOM 5297 C CA . LYS A 1 661 ? 25.583 31.871 -6.143 1.00 66.00 661 LYS A CA 1
ATOM 5298 C C . LYS A 1 661 ? 24.883 30.814 -7.025 1.00 66.00 661 LYS A C 1
ATOM 5300 O O . LYS A 1 661 ? 25.014 29.624 -6.719 1.00 66.00 661 LYS A O 1
ATOM 5305 N N . PRO A 1 662 ? 24.233 31.185 -8.138 1.00 57.78 662 PRO A N 1
ATOM 5306 C CA . PRO A 1 662 ? 23.475 30.248 -8.968 1.00 57.78 662 PRO A CA 1
ATOM 5307 C C . PRO A 1 662 ? 24.365 29.160 -9.591 1.00 57.78 662 PRO A C 1
ATOM 5309 O O . PRO A 1 662 ? 25.551 29.378 -9.856 1.00 57.78 662 PRO A O 1
ATOM 5312 N N . LEU A 1 663 ? 23.801 27.970 -9.818 1.00 71.81 663 LEU A N 1
ATOM 5313 C CA . LEU A 1 663 ? 24.450 26.870 -10.541 1.00 71.81 663 LEU A CA 1
ATOM 5314 C C . LEU A 1 663 ? 23.595 26.433 -11.730 1.00 71.81 663 LEU A C 1
ATOM 5316 O O . LEU A 1 663 ? 22.376 26.430 -11.654 1.00 71.81 663 LEU A O 1
ATOM 5320 N N . ASN A 1 664 ? 24.248 26.005 -12.812 1.00 76.00 664 ASN A N 1
ATOM 5321 C CA . ASN A 1 664 ? 23.580 25.595 -14.057 1.00 76.00 664 ASN A CA 1
ATOM 5322 C C . ASN A 1 664 ? 23.344 24.078 -14.168 1.00 76.00 664 ASN A C 1
ATOM 5324 O O . ASN A 1 664 ? 22.750 23.624 -15.141 1.00 76.00 664 ASN A O 1
ATOM 5328 N N . LEU A 1 665 ? 23.857 23.297 -13.213 1.00 69.94 665 LEU A N 1
ATOM 5329 C CA . LEU A 1 665 ? 23.701 21.846 -13.141 1.00 69.94 665 LEU A CA 1
ATOM 5330 C C . LEU A 1 665 ? 23.372 21.433 -11.702 1.00 69.94 665 LEU A C 1
ATOM 5332 O O . LEU A 1 665 ? 23.982 21.991 -10.785 1.00 69.94 665 LEU A O 1
ATOM 5336 N N . PRO A 1 666 ? 22.495 20.434 -11.495 1.00 61.38 666 PRO A N 1
ATOM 5337 C CA . PRO A 1 666 ? 22.201 19.916 -10.160 1.00 61.38 666 PRO A CA 1
ATOM 5338 C C . PRO A 1 666 ? 23.417 19.222 -9.534 1.00 61.38 666 PRO A C 1
ATOM 5340 O O . PRO A 1 666 ? 23.695 19.405 -8.351 1.00 61.38 666 PRO A O 1
ATOM 5343 N N . VAL A 1 667 ? 24.175 18.471 -10.340 1.00 78.06 667 VAL A N 1
ATOM 5344 C CA . VAL A 1 667 ? 25.464 17.850 -9.993 1.00 78.06 667 VAL A CA 1
ATOM 5345 C C . VAL A 1 667 ? 26.398 17.885 -11.205 1.00 78.06 667 VAL A C 1
ATOM 5347 O O . VAL A 1 667 ? 25.942 17.897 -12.347 1.00 78.06 667 VAL A O 1
ATOM 5350 N N . GLN A 1 668 ? 27.712 17.922 -10.976 1.00 75.81 668 GLN A N 1
ATOM 5351 C CA . GLN A 1 668 ? 28.699 17.948 -12.063 1.00 75.81 668 GLN A CA 1
ATOM 5352 C C . GLN A 1 668 ? 28.790 16.593 -12.787 1.00 75.81 668 GLN A C 1
ATOM 5354 O O . GLN A 1 668 ? 28.556 15.541 -12.190 1.00 75.81 668 GLN A O 1
ATOM 5359 N N . LYS A 1 669 ? 29.170 16.600 -14.074 1.00 75.00 669 LYS A N 1
ATOM 5360 C CA . LYS A 1 669 ? 29.397 15.368 -14.850 1.00 75.00 669 LYS A CA 1
ATOM 5361 C C . LYS A 1 669 ? 30.432 14.493 -14.144 1.00 75.00 669 LYS A C 1
ATOM 5363 O O . LYS A 1 669 ? 31.501 14.972 -13.786 1.00 75.00 669 LYS A O 1
ATOM 5368 N N . GLY A 1 670 ? 30.115 13.212 -13.973 1.00 66.00 670 GLY A N 1
ATOM 5369 C CA . GLY A 1 670 ? 30.994 12.263 -13.284 1.00 66.00 670 GLY A CA 1
ATOM 5370 C C . GLY A 1 670 ? 30.936 12.328 -11.755 1.00 66.00 670 GLY A C 1
ATOM 5371 O O . GLY A 1 670 ? 31.515 11.457 -11.113 1.00 66.00 670 GLY A O 1
ATOM 5372 N N . PHE A 1 671 ? 30.199 13.276 -11.160 1.00 76.06 671 PHE A N 1
ATOM 5373 C CA . PHE A 1 671 ? 29.943 13.268 -9.722 1.00 76.06 671 PHE A CA 1
ATOM 5374 C C . PHE A 1 671 ? 29.125 12.027 -9.350 1.00 76.06 671 PHE A C 1
ATOM 5376 O O . PHE A 1 671 ? 27.982 11.854 -9.786 1.00 76.06 671 PHE A O 1
ATOM 5383 N N . ARG A 1 672 ? 29.734 11.157 -8.544 1.00 72.88 672 ARG A N 1
ATOM 5384 C CA . ARG A 1 672 ? 29.113 9.963 -7.973 1.00 72.88 672 ARG A CA 1
ATOM 5385 C C . ARG A 1 672 ? 29.308 10.033 -6.460 1.00 72.88 672 ARG A C 1
ATOM 5387 O O . ARG A 1 672 ? 30.459 10.048 -6.028 1.00 72.88 672 ARG A O 1
ATOM 5394 N N . PRO A 1 673 ? 28.233 10.143 -5.664 1.00 76.44 673 PRO A N 1
ATOM 5395 C CA . PRO A 1 673 ? 28.363 10.059 -4.218 1.00 76.44 673 PRO A CA 1
ATOM 5396 C C . PRO A 1 673 ? 28.743 8.616 -3.853 1.00 76.44 673 PRO A C 1
ATOM 5398 O O . PRO A 1 673 ? 28.098 7.683 -4.332 1.00 76.44 673 PRO A O 1
ATOM 5401 N N . LEU A 1 674 ? 29.815 8.451 -3.075 1.00 82.88 674 LEU A N 1
ATOM 5402 C CA . LEU A 1 674 ? 30.437 7.160 -2.758 1.00 82.88 674 LEU A CA 1
ATOM 5403 C C . LEU A 1 674 ? 30.579 6.976 -1.243 1.00 82.88 674 LEU A C 1
ATOM 5405 O O . LEU A 1 674 ? 30.743 7.947 -0.500 1.00 82.88 674 LEU A O 1
ATOM 5409 N N . LYS A 1 675 ? 30.612 5.727 -0.766 1.00 81.12 675 LYS A N 1
ATOM 5410 C CA . LYS A 1 675 ? 30.790 5.406 0.665 1.00 81.12 675 LYS A CA 1
ATOM 5411 C C . LYS A 1 675 ? 32.102 5.924 1.245 1.00 81.12 675 LYS A C 1
ATOM 5413 O O . LYS A 1 675 ? 32.146 6.235 2.431 1.00 81.12 675 LYS A O 1
ATOM 5418 N N . ASN A 1 676 ? 33.153 6.041 0.437 1.00 80.44 676 ASN A N 1
ATOM 5419 C CA . ASN A 1 676 ? 34.433 6.603 0.878 1.00 80.44 676 ASN A CA 1
ATOM 5420 C C . ASN A 1 676 ? 34.365 8.114 1.182 1.00 80.44 676 ASN A C 1
ATOM 5422 O O . ASN A 1 676 ? 35.285 8.644 1.793 1.00 80.44 676 ASN A O 1
ATOM 5426 N N . MET A 1 677 ? 33.282 8.795 0.789 1.00 83.25 677 MET A N 1
ATOM 5427 C CA . MET A 1 677 ? 33.017 10.199 1.113 1.00 83.25 677 MET A CA 1
ATOM 5428 C C . MET A 1 677 ? 32.219 10.367 2.417 1.00 83.25 677 MET A C 1
ATOM 5430 O O . MET A 1 677 ? 31.897 11.496 2.802 1.00 83.25 677 MET A O 1
ATOM 5434 N N . CYS A 1 678 ? 31.854 9.267 3.085 1.00 83.31 678 CYS A N 1
ATOM 5435 C CA . CYS A 1 678 ? 31.250 9.295 4.413 1.00 83.31 678 CYS A CA 1
ATOM 5436 C C . CYS A 1 678 ? 32.285 9.710 5.477 1.00 83.31 678 CYS A C 1
ATOM 5438 O O . CYS A 1 678 ? 33.478 9.470 5.290 1.00 83.31 678 CYS A O 1
ATOM 5440 N N . PRO A 1 679 ? 31.853 10.287 6.612 1.00 81.56 679 PRO A N 1
ATOM 5441 C CA . PRO A 1 679 ? 32.757 10.670 7.692 1.00 81.56 679 PRO A CA 1
ATOM 5442 C C . PRO A 1 679 ? 33.548 9.467 8.216 1.00 81.56 679 PRO A C 1
ATOM 5444 O O . PRO A 1 679 ? 32.960 8.479 8.668 1.00 81.56 679 PRO A O 1
ATOM 5447 N N . VAL A 1 680 ? 34.877 9.558 8.179 1.00 77.19 680 VAL A N 1
ATOM 5448 C CA . VAL A 1 680 ? 35.770 8.537 8.750 1.00 77.19 680 VAL A CA 1
ATOM 5449 C C . VAL A 1 680 ? 36.116 8.901 10.196 1.00 77.19 680 VAL A C 1
ATOM 5451 O O . VAL A 1 680 ? 36.016 8.046 11.079 1.00 77.19 680 VAL A O 1
ATOM 5454 N N . ASN A 1 681 ? 36.392 10.185 10.445 1.00 84.38 681 ASN A N 1
ATOM 5455 C CA . ASN A 1 681 ? 36.815 10.729 11.735 1.00 84.38 681 ASN A CA 1
ATOM 5456 C C . ASN A 1 681 ? 35.621 11.191 12.587 1.00 84.38 681 ASN A C 1
ATOM 5458 O O . ASN A 1 681 ? 34.577 11.570 12.055 1.00 84.38 681 ASN A O 1
ATOM 5462 N N . GLU A 1 682 ? 35.784 11.191 13.913 1.00 77.00 682 GLU A N 1
ATOM 5463 C CA . GLU A 1 682 ? 34.714 11.553 14.859 1.00 77.00 682 GLU A CA 1
ATOM 5464 C C . GLU A 1 682 ? 34.334 13.043 14.782 1.00 77.00 682 GLU A C 1
ATOM 5466 O O . GLU A 1 682 ? 33.167 13.397 14.921 1.00 77.00 682 GLU A O 1
ATOM 5471 N N . GLU A 1 683 ? 35.293 13.910 14.454 1.00 78.62 683 GLU A N 1
ATOM 5472 C CA . GLU A 1 683 ? 35.067 15.346 14.245 1.00 78.62 683 GLU A CA 1
ATOM 5473 C C . GLU A 1 683 ? 34.119 15.615 13.063 1.00 78.62 683 GLU A C 1
ATOM 5475 O O . GLU A 1 683 ? 33.132 16.339 13.198 1.00 78.62 683 GLU A O 1
ATOM 5480 N N . ASP A 1 684 ? 34.341 14.944 11.926 1.00 78.88 684 ASP A N 1
ATOM 5481 C CA . ASP A 1 684 ? 33.456 15.037 10.761 1.00 78.88 684 ASP A CA 1
ATOM 5482 C C . ASP A 1 684 ? 32.062 14.453 11.048 1.00 78.88 684 ASP A C 1
ATOM 5484 O O . ASP A 1 684 ? 31.068 14.933 10.497 1.00 78.88 684 ASP A O 1
ATOM 5488 N N . ARG A 1 685 ? 31.957 13.425 11.906 1.00 80.38 685 ARG A N 1
ATOM 5489 C CA . ARG A 1 685 ? 30.660 12.857 12.321 1.00 80.38 685 ARG A CA 1
ATOM 5490 C C . ARG A 1 685 ? 29.868 13.838 13.170 1.00 80.38 685 ARG A C 1
ATOM 5492 O O . ARG A 1 685 ? 28.673 14.006 12.929 1.00 80.38 685 ARG A O 1
ATOM 5499 N N . GLU A 1 686 ? 30.518 14.487 14.130 1.00 79.88 686 GLU A N 1
ATOM 5500 C CA . GLU A 1 686 ? 29.873 15.450 15.022 1.00 79.88 686 GLU A CA 1
ATOM 5501 C C . GLU A 1 686 ? 29.442 16.718 14.267 1.00 79.88 686 GLU A C 1
ATOM 5503 O O . GLU A 1 686 ? 28.334 17.217 14.478 1.00 79.88 686 GLU A O 1
ATOM 5508 N N . GLU A 1 687 ? 30.240 17.187 13.301 1.00 81.19 687 GLU A N 1
ATOM 5509 C CA . GLU A 1 687 ? 29.835 18.280 12.409 1.00 81.19 687 GLU A CA 1
ATOM 5510 C C . GLU A 1 687 ? 28.614 17.889 11.556 1.00 81.19 687 GLU A C 1
ATOM 5512 O O . GLU A 1 687 ? 27.619 18.620 11.495 1.00 81.19 687 GLU A O 1
ATOM 5517 N N . MET A 1 688 ? 28.641 16.700 10.941 1.00 82.44 688 MET A N 1
ATOM 5518 C CA . MET A 1 688 ? 27.543 16.214 10.098 1.00 82.44 688 MET A CA 1
ATOM 5519 C C . MET A 1 688 ? 26.263 15.908 10.883 1.00 82.44 688 MET A C 1
ATOM 5521 O O . MET A 1 688 ? 25.170 16.024 10.324 1.00 82.44 688 MET A O 1
ATOM 5525 N N . ARG A 1 689 ? 26.361 15.580 12.177 1.00 80.38 689 ARG A N 1
ATOM 5526 C CA . ARG A 1 689 ? 25.209 15.337 13.060 1.00 80.38 689 ARG A CA 1
ATOM 5527 C C . ARG A 1 689 ? 24.321 16.572 13.229 1.00 80.38 689 ARG A C 1
ATOM 5529 O O . ARG A 1 689 ? 23.112 16.430 13.406 1.00 80.38 689 ARG A O 1
ATOM 5536 N N . ARG A 1 690 ? 24.902 17.774 13.145 1.00 78.06 690 ARG A N 1
ATOM 5537 C CA . ARG A 1 690 ? 24.183 19.058 13.260 1.00 78.06 690 ARG A CA 1
ATOM 5538 C C . ARG A 1 690 ? 23.504 19.480 11.957 1.00 78.06 690 ARG A C 1
ATOM 5540 O O . ARG A 1 690 ? 22.670 20.383 11.962 1.00 78.06 690 ARG A O 1
ATOM 5547 N N . ILE A 1 691 ? 23.834 18.833 10.839 1.00 80.88 691 ILE A N 1
ATOM 5548 C CA . ILE A 1 691 ? 23.305 19.177 9.520 1.00 80.88 691 ILE A CA 1
ATOM 5549 C C . ILE A 1 691 ? 21.976 18.440 9.278 1.00 80.88 691 ILE A C 1
ATOM 5551 O O . ILE A 1 691 ? 21.924 17.210 9.360 1.00 80.88 691 ILE A O 1
ATOM 5555 N N . PRO A 1 692 ? 20.893 19.139 8.880 1.00 81.94 692 PRO A N 1
ATOM 5556 C CA . PRO A 1 692 ? 19.580 18.538 8.629 1.00 81.94 692 PRO A CA 1
ATOM 5557 C C . PRO A 1 692 ? 19.504 17.800 7.273 1.00 81.94 692 PRO A C 1
ATOM 5559 O O . PRO A 1 692 ? 18.584 18.008 6.478 1.00 81.94 692 PRO A O 1
ATOM 5562 N N . TYR A 1 693 ? 20.460 16.907 7.000 1.00 81.44 693 TYR A N 1
ATOM 5563 C CA . TYR A 1 693 ? 20.648 16.248 5.704 1.00 81.44 693 TYR A CA 1
ATOM 5564 C C . TYR A 1 693 ? 19.404 15.484 5.229 1.00 81.44 693 TYR A C 1
ATOM 5566 O O . TYR A 1 693 ? 18.917 15.701 4.121 1.00 81.44 693 TYR A O 1
ATOM 5574 N N . ARG A 1 694 ? 18.845 14.617 6.086 1.00 78.88 694 ARG A N 1
ATOM 5575 C CA . ARG A 1 694 ? 17.646 13.817 5.773 1.00 78.88 694 ARG A CA 1
ATOM 5576 C C . ARG A 1 694 ? 16.440 14.686 5.435 1.00 78.88 694 ARG A C 1
ATOM 5578 O O . ARG A 1 694 ? 15.698 14.361 4.513 1.00 78.88 694 ARG A O 1
ATOM 5585 N N . SER A 1 695 ? 16.266 15.789 6.164 1.00 75.06 695 SER A N 1
ATOM 5586 C CA . SER A 1 695 ? 15.176 16.725 5.901 1.00 75.06 695 SER A CA 1
ATOM 5587 C C . SER A 1 695 ? 15.359 17.417 4.553 1.00 75.06 695 SER A C 1
ATOM 5589 O O . SER A 1 695 ? 14.385 17.544 3.820 1.00 75.06 695 SER A O 1
ATOM 5591 N N . ALA A 1 696 ? 16.582 17.835 4.213 1.00 75.00 696 ALA A N 1
ATOM 5592 C CA . ALA A 1 696 ? 16.873 18.475 2.933 1.00 75.00 696 ALA A CA 1
ATOM 5593 C C . ALA A 1 696 ? 16.654 17.522 1.752 1.00 75.00 696 ALA A C 1
ATOM 5595 O O . ALA A 1 696 ? 15.970 17.873 0.793 1.00 75.00 696 ALA A O 1
ATOM 5596 N N . VAL A 1 697 ? 17.163 16.289 1.846 1.00 82.06 697 VAL A N 1
ATOM 5597 C CA . VAL A 1 697 ? 16.936 15.252 0.828 1.00 82.06 697 VAL A CA 1
ATOM 5598 C C . VAL A 1 697 ? 15.447 14.929 0.687 1.00 82.06 697 VAL A C 1
ATOM 5600 O O . VAL A 1 697 ? 14.969 14.801 -0.435 1.00 82.06 697 VAL A O 1
ATOM 5603 N N . GLY A 1 698 ? 14.701 14.832 1.793 1.00 73.62 698 GLY A N 1
ATOM 5604 C CA . GLY A 1 698 ? 13.252 14.615 1.763 1.00 73.62 698 GLY A CA 1
ATOM 5605 C C . GLY A 1 698 ? 12.508 15.717 1.003 1.00 73.62 698 GLY A C 1
ATOM 5606 O O . GLY A 1 698 ? 11.719 15.416 0.108 1.00 73.62 698 GLY A O 1
ATOM 5607 N N . SER A 1 699 ? 12.825 16.986 1.285 1.00 71.56 699 SER A N 1
ATOM 5608 C CA . SER A 1 699 ? 12.267 18.132 0.555 1.00 71.56 699 SER A CA 1
ATOM 5609 C C . SER A 1 699 ? 12.622 18.104 -0.936 1.00 71.56 699 SER A C 1
ATOM 5611 O O . SER A 1 699 ? 11.764 18.345 -1.781 1.00 71.56 699 SER A O 1
ATOM 5613 N N . LEU A 1 700 ? 13.870 17.768 -1.279 1.00 77.75 700 LEU A N 1
ATOM 5614 C CA . LEU A 1 700 ? 14.307 17.659 -2.673 1.00 77.75 700 LEU A CA 1
ATOM 5615 C C . LEU A 1 700 ? 13.651 16.486 -3.410 1.00 77.75 700 LEU A C 1
ATOM 5617 O O . LEU A 1 700 ? 13.370 16.609 -4.598 1.00 77.75 700 LEU A O 1
ATOM 5621 N N . LEU A 1 701 ? 13.393 15.360 -2.735 1.00 77.25 701 LEU A N 1
ATOM 5622 C CA . LEU A 1 701 ? 12.696 14.214 -3.330 1.00 77.25 701 LEU A CA 1
ATOM 5623 C C . LEU A 1 701 ? 11.257 14.576 -3.689 1.00 77.25 701 LEU A C 1
ATOM 5625 O O . LEU A 1 701 ? 10.791 14.176 -4.751 1.00 77.25 701 LEU A O 1
ATOM 5629 N N . TYR A 1 702 ? 10.580 15.359 -2.846 1.00 68.44 702 TYR A N 1
ATOM 5630 C CA . TYR A 1 702 ? 9.247 15.872 -3.158 1.00 68.44 702 TYR A CA 1
ATOM 5631 C C . TYR A 1 702 ? 9.262 16.709 -4.445 1.00 68.44 702 TYR A C 1
ATOM 5633 O O . TYR A 1 702 ? 8.515 16.415 -5.377 1.00 68.44 702 TYR A O 1
ATOM 5641 N N . VAL A 1 703 ? 10.178 17.681 -4.541 1.00 69.62 703 VAL A N 1
ATOM 5642 C CA . VAL A 1 703 ? 10.338 18.521 -5.743 1.00 69.62 703 VAL A CA 1
ATOM 5643 C C . VAL A 1 703 ? 10.682 17.670 -6.973 1.00 69.62 703 VAL A C 1
ATOM 5645 O O . VAL A 1 703 ? 10.077 17.837 -8.030 1.00 69.62 703 VAL A O 1
ATOM 5648 N N . ALA A 1 704 ? 11.591 16.701 -6.829 1.00 77.31 704 ALA A N 1
ATOM 5649 C CA . ALA A 1 704 ? 11.996 15.811 -7.914 1.00 77.31 704 ALA A CA 1
ATOM 5650 C C . ALA A 1 704 ? 10.848 14.932 -8.442 1.00 77.31 704 ALA A C 1
ATOM 5652 O O . ALA A 1 704 ? 10.756 14.671 -9.642 1.00 77.31 704 ALA A O 1
ATOM 5653 N N . LEU A 1 705 ? 9.990 14.437 -7.545 1.00 67.31 705 LEU A N 1
ATOM 5654 C CA . LEU A 1 705 ? 8.869 13.556 -7.880 1.00 67.31 705 LEU A CA 1
ATOM 5655 C C . LEU A 1 705 ? 7.682 14.310 -8.480 1.00 67.31 705 LEU A C 1
ATOM 5657 O O . LEU A 1 705 ? 6.988 13.744 -9.323 1.00 67.31 705 LEU A O 1
ATOM 5661 N N . CYS A 1 706 ? 7.452 15.551 -8.052 1.00 63.62 706 CYS A N 1
ATOM 5662 C CA . CYS A 1 706 ? 6.282 16.319 -8.468 1.00 63.62 706 CYS A CA 1
ATOM 5663 C C . CYS A 1 706 ? 6.558 17.149 -9.724 1.00 63.62 706 CYS A C 1
ATOM 5665 O O . CYS A 1 706 ? 5.846 17.013 -10.714 1.00 63.62 706 CYS A O 1
ATOM 5667 N N . THR A 1 707 ? 7.602 17.984 -9.703 1.00 64.81 707 THR A N 1
ATOM 5668 C CA . THR A 1 707 ? 7.748 19.081 -10.676 1.00 64.81 707 THR A CA 1
ATOM 5669 C C . THR A 1 707 ? 9.097 19.133 -11.393 1.00 64.81 707 THR A C 1
ATOM 5671 O O . THR A 1 707 ? 9.192 19.759 -12.442 1.00 64.81 707 THR A O 1
ATOM 5674 N N . ARG A 1 708 ? 10.150 18.491 -10.868 1.00 72.12 708 ARG A N 1
ATOM 5675 C CA . ARG A 1 708 ? 11.526 18.616 -11.393 1.00 72.12 708 ARG A CA 1
ATOM 5676 C C . ARG A 1 708 ? 12.208 17.263 -11.646 1.00 72.12 708 ARG A C 1
ATOM 5678 O O . ARG A 1 708 ? 13.131 16.884 -10.921 1.00 72.12 708 ARG A O 1
ATOM 5685 N N . PRO A 1 709 ? 11.802 16.511 -12.687 1.00 80.38 709 PRO A N 1
ATOM 5686 C CA . PRO A 1 709 ? 12.459 15.262 -13.079 1.00 80.38 709 PRO A CA 1
ATOM 5687 C C . PRO A 1 709 ? 13.956 15.403 -13.352 1.00 80.38 709 PRO A C 1
ATOM 5689 O O . PRO A 1 709 ? 14.709 14.455 -13.152 1.00 80.38 709 PRO A O 1
ATOM 5692 N N . ASP A 1 710 ? 14.408 16.578 -13.777 1.00 80.06 710 ASP A N 1
ATOM 5693 C CA . ASP A 1 710 ? 15.802 16.859 -14.115 1.00 80.06 710 ASP A CA 1
ATOM 5694 C C . ASP A 1 710 ? 16.765 16.759 -12.917 1.00 80.06 710 ASP A C 1
ATOM 5696 O O . ASP A 1 710 ? 17.967 16.573 -13.107 1.00 80.06 710 ASP A O 1
ATOM 5700 N N . ILE A 1 711 ? 16.255 16.818 -11.680 1.00 86.81 711 ILE A N 1
ATOM 5701 C CA . ILE A 1 711 ? 17.048 16.583 -10.461 1.00 86.81 711 ILE A CA 1
ATOM 5702 C C . ILE A 1 711 ? 16.894 15.162 -9.891 1.00 86.81 711 ILE A C 1
ATOM 5704 O O . ILE A 1 711 ? 17.539 14.833 -8.894 1.00 86.81 711 ILE A O 1
ATOM 5708 N N . MET A 1 712 ? 16.061 14.309 -10.500 1.00 86.94 712 MET A N 1
ATOM 5709 C CA . MET A 1 712 ? 15.667 13.002 -9.956 1.00 86.94 712 MET A CA 1
ATOM 5710 C C . MET A 1 712 ? 16.864 12.099 -9.654 1.00 86.94 712 MET A C 1
ATOM 5712 O O . MET A 1 712 ? 17.010 11.626 -8.526 1.00 86.94 712 MET A O 1
ATOM 5716 N N . TYR A 1 713 ? 17.755 11.899 -10.631 1.00 89.69 713 TYR A N 1
ATOM 5717 C CA . TYR A 1 713 ? 18.955 11.083 -10.436 1.00 89.69 713 TYR A CA 1
ATOM 5718 C C . TYR A 1 713 ? 19.828 11.625 -9.296 1.00 89.69 713 TYR A C 1
ATOM 5720 O O . TYR A 1 713 ? 20.204 10.878 -8.392 1.00 89.69 713 TYR A O 1
ATOM 5728 N N . ALA A 1 714 ? 20.113 12.931 -9.311 1.00 89.31 714 ALA A N 1
ATOM 5729 C CA . ALA A 1 714 ? 20.996 13.577 -8.344 1.00 89.31 714 ALA A CA 1
ATOM 5730 C C . ALA A 1 714 ? 20.476 13.432 -6.905 1.00 89.31 714 ALA A C 1
ATOM 5732 O O . ALA A 1 714 ? 21.217 13.029 -6.004 1.00 89.31 714 ALA A O 1
ATOM 5733 N N . THR A 1 715 ? 19.184 13.689 -6.701 1.00 88.69 715 THR A N 1
ATOM 5734 C CA . THR A 1 715 ? 18.545 13.555 -5.392 1.00 88.69 715 THR A CA 1
ATOM 5735 C C . THR A 1 715 ? 18.490 12.092 -4.939 1.00 88.69 715 THR A C 1
ATOM 5737 O O . THR A 1 715 ? 18.824 11.796 -3.789 1.00 88.69 715 THR A O 1
ATOM 5740 N N . CYS A 1 716 ? 18.134 11.150 -5.823 1.00 88.00 716 CYS A N 1
ATOM 5741 C CA . CYS A 1 716 ? 18.098 9.723 -5.488 1.00 88.00 716 CYS A CA 1
ATOM 5742 C C . CYS A 1 716 ? 19.485 9.139 -5.189 1.00 88.00 716 CYS A C 1
ATOM 5744 O O . CYS A 1 716 ? 19.597 8.258 -4.335 1.00 88.00 716 CYS A O 1
ATOM 5746 N N . ALA A 1 717 ? 20.539 9.614 -5.858 1.00 86.88 717 ALA A N 1
ATOM 5747 C CA . ALA A 1 717 ? 21.913 9.208 -5.581 1.00 86.88 717 ALA A CA 1
ATOM 5748 C C . ALA A 1 717 ? 22.353 9.653 -4.175 1.00 86.88 717 ALA A C 1
ATOM 5750 O O . ALA A 1 717 ? 22.890 8.850 -3.415 1.00 86.88 717 ALA A O 1
ATOM 5751 N N . LEU A 1 718 ? 22.052 10.898 -3.792 1.00 88.81 718 LEU A N 1
ATOM 5752 C CA . LEU A 1 718 ? 22.361 11.437 -2.462 1.00 88.81 718 LEU A CA 1
ATOM 5753 C C . LEU A 1 718 ? 21.520 10.786 -1.351 1.00 88.81 718 LEU A C 1
ATOM 5755 O O . LEU A 1 718 ? 22.033 10.498 -0.272 1.00 88.81 718 LEU A O 1
ATOM 5759 N N . ALA A 1 719 ? 20.257 10.442 -1.623 1.00 87.50 719 ALA A N 1
ATOM 5760 C CA . ALA A 1 719 ? 19.382 9.793 -0.644 1.00 87.50 719 ALA A CA 1
ATOM 5761 C C . ALA A 1 719 ? 19.929 8.467 -0.083 1.00 87.50 719 ALA A C 1
ATOM 5763 O O . ALA A 1 719 ? 19.598 8.097 1.047 1.00 87.50 719 ALA A O 1
ATOM 5764 N N . ARG A 1 720 ? 20.815 7.784 -0.824 1.00 85.62 720 ARG A N 1
ATOM 5765 C CA . ARG A 1 720 ? 21.494 6.549 -0.389 1.00 85.62 720 ARG A CA 1
ATOM 5766 C C . ARG A 1 720 ? 22.320 6.748 0.887 1.00 85.62 720 ARG A C 1
ATOM 5768 O O . ARG A 1 720 ? 22.455 5.819 1.678 1.00 85.62 720 ARG A O 1
ATOM 5775 N N . PHE A 1 721 ? 22.805 7.966 1.124 1.00 86.56 721 PHE A N 1
ATOM 5776 C CA . PHE A 1 721 ? 23.676 8.315 2.249 1.00 86.56 721 PHE A CA 1
ATOM 5777 C C . PHE A 1 721 ? 22.917 8.938 3.423 1.00 86.56 721 PHE A C 1
ATOM 5779 O O . PHE A 1 721 ? 23.524 9.471 4.346 1.00 86.56 721 PHE A O 1
ATOM 5786 N N . GLY A 1 722 ? 21.582 8.837 3.444 1.00 83.50 722 GLY A N 1
ATOM 5787 C CA . GLY A 1 722 ? 20.755 9.434 4.492 1.00 83.50 722 GLY A CA 1
ATOM 5788 C C . GLY A 1 722 ? 21.018 8.910 5.910 1.00 83.50 722 GLY A C 1
ATOM 5789 O O . GLY A 1 722 ? 20.616 9.571 6.861 1.00 83.50 722 GLY A O 1
ATOM 5790 N N . HIS A 1 723 ? 21.642 7.740 6.085 1.00 83.12 723 HIS A N 1
ATOM 5791 C CA . HIS A 1 723 ? 22.024 7.220 7.408 1.00 83.12 723 HIS A CA 1
ATOM 5792 C C . HIS A 1 723 ? 23.375 7.765 7.897 1.00 83.12 723 HIS A C 1
ATOM 5794 O O . HIS A 1 723 ? 23.520 8.028 9.084 1.00 83.12 723 HIS A O 1
ATOM 5800 N N . ASN A 1 724 ? 24.354 7.920 7.002 1.00 83.00 724 ASN A N 1
ATOM 5801 C CA . ASN A 1 724 ? 25.702 8.384 7.337 1.00 83.00 724 ASN A CA 1
ATOM 5802 C C . ASN A 1 724 ? 26.216 9.365 6.262 1.00 83.00 724 ASN A C 1
ATOM 5804 O O . ASN A 1 724 ? 27.005 8.972 5.400 1.00 83.00 724 ASN A O 1
ATOM 5808 N N . PRO A 1 725 ? 25.710 10.611 6.226 1.00 88.31 725 PRO A N 1
ATOM 5809 C CA . PRO A 1 725 ? 26.106 11.589 5.219 1.00 88.31 725 PRO A CA 1
ATOM 5810 C C . PRO A 1 725 ? 27.468 12.213 5.554 1.00 88.31 725 PRO A C 1
ATOM 5812 O O . PRO A 1 725 ? 27.787 12.418 6.719 1.00 88.31 725 PRO A O 1
ATOM 5815 N N . GLY A 1 726 ? 28.248 12.572 4.531 1.00 87.62 726 GLY A N 1
ATOM 5816 C CA . GLY A 1 726 ? 29.522 13.286 4.674 1.00 87.62 726 GLY A CA 1
ATOM 5817 C C . GLY A 1 726 ? 29.483 14.685 4.063 1.00 87.62 726 GLY A C 1
ATOM 5818 O O . GLY A 1 726 ? 28.511 15.056 3.395 1.00 87.62 726 GLY A O 1
ATOM 5819 N N . LYS A 1 727 ? 30.561 15.459 4.240 1.00 86.50 727 LYS A N 1
ATOM 5820 C CA . LYS A 1 727 ? 30.661 16.853 3.761 1.00 86.50 727 LYS A CA 1
ATOM 5821 C C . LYS A 1 727 ? 30.450 16.973 2.251 1.00 86.50 727 LYS A C 1
ATOM 5823 O O . LYS A 1 727 ? 29.704 17.838 1.798 1.00 86.50 727 LYS A O 1
ATOM 5828 N N . ALA A 1 728 ? 31.024 16.058 1.468 1.00 85.44 728 ALA A N 1
ATOM 5829 C CA . ALA A 1 728 ? 30.831 16.019 0.017 1.00 85.44 728 ALA A CA 1
ATOM 5830 C C . ALA A 1 728 ? 29.364 15.753 -0.374 1.00 85.44 728 ALA A C 1
ATOM 5832 O O . ALA A 1 728 ? 28.845 16.378 -1.301 1.00 85.44 728 ALA A O 1
ATOM 5833 N N . HIS A 1 729 ? 28.664 14.888 0.372 1.00 88.44 729 HIS A N 1
ATOM 5834 C CA . HIS A 1 729 ? 27.235 14.635 0.170 1.00 88.44 729 HIS A CA 1
ATOM 5835 C C . HIS A 1 729 ? 26.401 15.886 0.461 1.00 88.44 729 HIS A C 1
ATOM 5837 O O . HIS A 1 729 ? 25.471 16.193 -0.285 1.00 88.44 729 HIS A O 1
ATOM 5843 N N . TRP A 1 730 ? 26.744 16.638 1.511 1.00 88.94 730 TRP A N 1
ATOM 5844 C CA . TRP A 1 730 ? 26.072 17.897 1.831 1.00 88.94 730 TRP A CA 1
ATOM 5845 C C . TRP A 1 730 ? 26.319 18.981 0.780 1.00 88.94 730 TRP A C 1
ATOM 5847 O O . TRP A 1 730 ? 25.383 19.671 0.379 1.00 88.94 730 TRP A O 1
ATOM 5857 N N . THR A 1 731 ? 27.544 19.084 0.263 1.00 86.81 731 THR A N 1
ATOM 5858 C CA . THR A 1 731 ? 27.857 19.962 -0.872 1.00 86.81 731 THR A CA 1
ATOM 5859 C C . THR A 1 731 ? 27.009 19.612 -2.095 1.00 86.81 731 THR A C 1
ATOM 5861 O O . THR A 1 731 ? 26.463 20.516 -2.721 1.00 86.81 731 THR A O 1
ATOM 5864 N N . GLY A 1 732 ? 26.806 18.321 -2.384 1.00 85.06 732 GLY A N 1
ATOM 5865 C CA . GLY A 1 732 ? 25.894 17.871 -3.440 1.00 85.06 732 GLY A CA 1
ATOM 5866 C C . GLY A 1 732 ? 24.448 18.338 -3.228 1.00 85.06 732 GLY A C 1
ATOM 5867 O O . GLY A 1 732 ? 23.833 18.865 -4.151 1.00 85.06 732 GLY A O 1
ATOM 5868 N N . VAL A 1 733 ? 23.918 18.229 -2.003 1.00 86.44 733 VAL A N 1
ATOM 5869 C CA . VAL A 1 733 ? 22.570 18.730 -1.662 1.00 86.44 733 VAL A CA 1
ATOM 5870 C C . VAL A 1 733 ? 22.477 20.247 -1.858 1.00 86.44 733 VAL A C 1
ATOM 5872 O O . VAL A 1 733 ? 21.537 20.732 -2.490 1.00 86.44 733 VAL A O 1
ATOM 5875 N N . LYS A 1 734 ? 23.480 21.001 -1.388 1.00 84.88 734 LYS A N 1
ATOM 5876 C CA . LYS A 1 734 ? 23.570 22.454 -1.603 1.00 84.88 734 LYS A CA 1
ATOM 5877 C C . LYS A 1 734 ? 23.618 22.807 -3.090 1.00 84.88 734 LYS A C 1
ATOM 5879 O O . LYS A 1 734 ? 22.989 23.780 -3.498 1.00 84.88 734 LYS A O 1
ATOM 5884 N N . SER A 1 735 ? 24.332 22.029 -3.904 1.00 85.75 735 SER A N 1
ATOM 5885 C CA . SER A 1 735 ? 24.400 22.235 -5.352 1.00 85.75 735 SER A CA 1
ATOM 5886 C C . SER A 1 735 ? 23.040 22.080 -6.029 1.00 85.75 735 SER A C 1
ATOM 5888 O O . SER A 1 735 ? 22.690 22.924 -6.853 1.00 85.75 735 SER A O 1
ATOM 5890 N N . ILE A 1 736 ? 22.242 21.083 -5.631 1.00 84.50 736 ILE A N 1
ATOM 5891 C CA . ILE A 1 736 ? 20.876 20.904 -6.147 1.00 84.50 736 ILE A CA 1
ATOM 5892 C C . ILE A 1 736 ? 19.992 22.096 -5.762 1.00 84.50 736 ILE A C 1
ATOM 5894 O O . ILE A 1 736 ? 19.295 22.628 -6.620 1.00 84.50 736 ILE A O 1
ATOM 5898 N N . ILE A 1 737 ? 20.050 22.566 -4.509 1.00 81.69 737 ILE A N 1
ATOM 5899 C CA . ILE A 1 737 ? 19.253 23.725 -4.062 1.00 81.69 737 ILE A CA 1
ATOM 5900 C C . ILE A 1 737 ? 19.657 24.997 -4.826 1.00 81.69 737 ILE A C 1
ATOM 5902 O O . ILE A 1 737 ? 18.793 25.728 -5.302 1.00 81.69 737 ILE A O 1
ATOM 5906 N N . ARG A 1 738 ? 20.960 25.235 -5.023 1.00 80.62 738 ARG A N 1
ATOM 5907 C CA . ARG A 1 738 ? 21.473 26.370 -5.816 1.00 80.62 738 ARG A CA 1
ATOM 5908 C C . ARG A 1 738 ? 21.054 26.298 -7.283 1.00 80.62 738 ARG A C 1
ATOM 5910 O O . ARG A 1 738 ? 20.787 27.330 -7.891 1.00 80.62 738 ARG A O 1
ATOM 5917 N N . TYR A 1 739 ? 21.004 25.094 -7.849 1.00 83.44 739 TYR A N 1
ATOM 5918 C CA . TYR A 1 739 ? 20.484 24.871 -9.193 1.00 83.44 739 TYR A CA 1
ATOM 5919 C C . TYR A 1 739 ? 18.982 25.156 -9.274 1.00 83.44 739 TYR A C 1
ATOM 5921 O O . TYR A 1 739 ? 18.548 25.848 -10.192 1.00 83.44 739 TYR A O 1
ATOM 5929 N N . LEU A 1 740 ? 18.189 24.683 -8.307 1.00 76.00 740 LEU A N 1
ATOM 5930 C CA . LEU A 1 740 ? 16.755 24.974 -8.237 1.00 76.00 740 LEU A CA 1
ATOM 5931 C C . LEU A 1 740 ? 16.483 26.474 -8.093 1.00 76.00 740 LEU A C 1
ATOM 5933 O O . LEU A 1 740 ? 15.610 26.976 -8.782 1.00 76.00 740 LEU A O 1
ATOM 5937 N N . MET A 1 741 ? 17.267 27.196 -7.287 1.00 74.88 741 MET A N 1
ATOM 5938 C CA . MET A 1 741 ? 17.166 28.657 -7.170 1.00 74.88 741 MET A CA 1
ATOM 5939 C C . MET A 1 741 ? 17.498 29.373 -8.483 1.00 74.88 741 MET A C 1
ATOM 5941 O O . MET A 1 741 ? 16.780 30.280 -8.889 1.00 74.88 741 MET A O 1
ATOM 5945 N N . ALA A 1 742 ? 18.546 28.932 -9.183 1.00 76.56 742 ALA A N 1
ATOM 5946 C CA . ALA A 1 742 ? 18.920 29.474 -10.490 1.00 76.56 742 ALA A CA 1
ATOM 5947 C C . ALA A 1 742 ? 17.905 29.151 -11.602 1.00 76.56 742 ALA A C 1
ATOM 5949 O O . ALA A 1 742 ? 17.883 29.821 -12.628 1.00 76.56 742 ALA A O 1
ATOM 5950 N N . SER A 1 743 ? 17.098 28.104 -11.416 1.00 68.62 743 SER A N 1
ATOM 5951 C CA . SER A 1 743 ? 16.090 27.619 -12.366 1.00 68.62 743 SER A CA 1
ATOM 5952 C C . SER A 1 743 ? 14.673 27.695 -11.797 1.00 68.62 743 SER A C 1
ATOM 5954 O O . SER A 1 743 ? 13.815 26.913 -12.199 1.00 68.62 743 SER A O 1
ATOM 5956 N N . ARG A 1 744 ? 14.430 28.601 -10.840 1.00 64.19 744 ARG A N 1
ATOM 5957 C CA . ARG A 1 744 ? 13.148 28.706 -10.123 1.00 64.19 744 ARG A CA 1
ATOM 5958 C C . ARG A 1 744 ? 11.991 29.104 -11.034 1.00 64.19 744 ARG A C 1
ATOM 5960 O O . ARG A 1 744 ? 10.853 28.733 -10.772 1.00 64.19 744 ARG A O 1
ATOM 5967 N N . ASP A 1 745 ? 12.309 29.820 -12.108 1.00 62.50 745 ASP A N 1
ATOM 5968 C CA . ASP A 1 745 ? 11.329 30.307 -13.071 1.00 62.50 745 ASP A CA 1
ATOM 5969 C C . ASP A 1 745 ? 10.947 29.242 -14.109 1.00 62.50 745 ASP A C 1
ATOM 5971 O O . ASP A 1 745 ? 9.869 29.350 -14.691 1.00 62.50 745 ASP A O 1
ATOM 5975 N N . MET A 1 746 ? 11.772 28.193 -14.268 1.00 64.50 746 MET A N 1
ATOM 5976 C CA . MET A 1 746 ? 11.525 27.077 -15.189 1.00 64.50 746 MET A CA 1
ATOM 5977 C C . MET A 1 746 ? 10.418 26.165 -14.651 1.00 64.50 746 MET A C 1
ATOM 5979 O O . MET A 1 746 ? 10.481 25.689 -13.511 1.00 64.50 746 MET A O 1
ATOM 5983 N N . CYS A 1 747 ? 9.445 25.853 -15.499 1.00 54.59 747 CYS A N 1
ATOM 5984 C CA . CYS A 1 747 ? 8.324 24.967 -15.196 1.00 54.59 747 CYS A CA 1
ATOM 5985 C C . CYS A 1 747 ? 8.109 23.946 -16.322 1.00 54.59 747 CYS A C 1
ATOM 5987 O O . CYS A 1 747 ? 8.805 23.948 -17.337 1.00 54.59 747 CYS A O 1
ATOM 5989 N N . PHE A 1 748 ? 7.166 23.026 -16.118 1.00 56.09 748 PHE A N 1
ATOM 5990 C CA . PHE A 1 748 ? 6.674 22.218 -17.224 1.00 56.09 748 PHE A CA 1
ATOM 5991 C C . PHE A 1 748 ? 5.854 23.085 -18.167 1.00 56.09 748 PHE A C 1
ATOM 5993 O O . PHE A 1 748 ? 4.799 23.587 -17.775 1.00 56.09 748 PHE A O 1
ATOM 6000 N N . ASN A 1 749 ? 6.287 23.167 -19.417 1.00 55.41 749 ASN A N 1
ATOM 6001 C CA . ASN A 1 749 ? 5.507 23.811 -20.462 1.00 55.41 749 ASN A CA 1
ATOM 6002 C C . ASN A 1 749 ? 4.622 22.762 -21.140 1.00 55.41 749 ASN A C 1
ATOM 6004 O O . ASN A 1 749 ? 5.039 22.075 -22.074 1.00 55.41 749 ASN A O 1
ATOM 6008 N N . TYR A 1 750 ? 3.387 22.624 -20.649 1.00 53.38 750 TYR A N 1
ATOM 6009 C CA . TYR A 1 750 ? 2.368 21.822 -21.321 1.00 53.38 750 TYR A CA 1
ATOM 6010 C C . TYR A 1 750 ? 1.779 22.640 -22.473 1.00 53.38 750 TYR A C 1
ATOM 6012 O O . TYR A 1 750 ? 0.787 23.342 -22.314 1.00 53.38 750 TYR A O 1
ATOM 6020 N N . TRP A 1 751 ? 2.436 22.601 -23.630 1.00 51.31 751 TRP A N 1
ATOM 6021 C CA . TRP A 1 751 ? 1.967 23.256 -24.850 1.00 51.31 751 TRP A CA 1
ATOM 6022 C C . TRP A 1 751 ? 1.855 22.232 -25.977 1.00 51.31 751 TRP A C 1
ATOM 6024 O O . TRP A 1 751 ? 2.784 21.449 -26.173 1.00 51.31 751 TRP A O 1
ATOM 6034 N N . PHE A 1 752 ? 0.701 22.152 -26.648 1.00 54.59 752 PHE A N 1
ATOM 6035 C CA . PHE A 1 752 ? 0.484 21.204 -27.745 1.00 54.59 752 PHE A CA 1
ATOM 6036 C C . PHE A 1 752 ? 0.493 21.975 -29.076 1.00 54.59 752 PHE A C 1
ATOM 6038 O O . PHE A 1 752 ? -0.405 22.788 -29.297 1.00 54.59 752 PHE A O 1
ATOM 6045 N N . PRO A 1 753 ? 1.490 21.768 -29.960 1.00 45.97 753 PRO A N 1
ATOM 6046 C CA . PRO A 1 753 ? 1.645 22.566 -31.180 1.00 45.97 753 PRO A CA 1
ATOM 6047 C C . PRO A 1 753 ? 0.651 22.254 -32.313 1.00 45.97 753 PRO A C 1
ATOM 6049 O O . PRO A 1 753 ? 0.652 22.972 -33.309 1.00 45.97 753 PRO A O 1
ATOM 6052 N N . SER A 1 754 ? -0.138 21.175 -32.237 1.00 49.09 754 SER A N 1
ATOM 6053 C CA . SER A 1 754 ? -0.849 20.629 -33.407 1.00 49.09 754 SER A CA 1
ATOM 6054 C C . SER A 1 754 ? -2.355 20.903 -33.406 1.00 49.09 754 SER A C 1
ATOM 6056 O O . SER A 1 754 ? -3.037 20.717 -32.398 1.00 49.09 754 SER A O 1
ATOM 6058 N N . SER A 1 755 ? -2.876 21.273 -34.579 1.00 51.53 755 SER A N 1
ATOM 6059 C CA . SER A 1 755 ? -4.303 21.329 -34.919 1.00 51.53 755 SER A CA 1
ATOM 6060 C C . SER A 1 755 ? -4.936 19.949 -35.162 1.00 51.53 755 SER A C 1
ATOM 6062 O O . SER A 1 755 ? -6.153 19.865 -35.295 1.00 51.53 755 SER A O 1
ATOM 6064 N N . GLU A 1 756 ? -4.147 18.872 -35.175 1.00 55.53 756 GLU A N 1
ATOM 6065 C CA . GLU A 1 756 ? -4.612 17.489 -35.331 1.00 55.53 756 GLU A CA 1
ATOM 6066 C C . GLU A 1 756 ? -3.971 16.612 -34.245 1.00 55.53 756 GLU A C 1
ATOM 6068 O O . GLU A 1 756 ? -2.821 16.185 -34.354 1.00 55.53 756 GLU A O 1
ATOM 6073 N N . LEU A 1 757 ? -4.697 16.397 -33.147 1.00 63.75 757 LEU A N 1
ATOM 6074 C CA . LEU A 1 757 ? -4.344 15.428 -32.111 1.00 63.75 757 LEU A CA 1
ATOM 6075 C C . LEU A 1 757 ? -4.678 14.027 -32.633 1.00 63.75 757 LEU A C 1
ATOM 6077 O O . LEU A 1 757 ? -5.851 13.720 -32.860 1.00 63.75 757 LEU A O 1
ATOM 6081 N N . SER A 1 758 ? -3.676 13.166 -32.809 1.00 68.50 758 SER A N 1
ATOM 6082 C CA . SER A 1 758 ? -3.933 11.775 -33.180 1.00 68.50 758 SER A CA 1
ATOM 6083 C C . SER A 1 758 ? -4.177 10.923 -31.932 1.00 68.50 758 SER A C 1
ATOM 6085 O O . SER A 1 758 ? -3.617 11.166 -30.862 1.00 68.50 758 SER A O 1
ATOM 6087 N N . VAL A 1 759 ? -4.976 9.860 -32.061 1.00 69.50 759 VAL A N 1
ATOM 6088 C CA . VAL A 1 759 ? -5.199 8.904 -30.958 1.00 69.50 759 VAL A CA 1
ATOM 6089 C C . VAL A 1 759 ? -3.879 8.269 -30.500 1.00 69.50 759 VAL A C 1
ATOM 6091 O O . VAL A 1 759 ? -3.735 7.945 -29.326 1.00 69.50 759 VAL A O 1
ATOM 6094 N N . VAL A 1 760 ? -2.891 8.143 -31.396 1.00 74.75 760 VAL A N 1
ATOM 6095 C CA . VAL A 1 760 ? -1.555 7.602 -31.094 1.00 74.75 760 VAL A CA 1
ATOM 6096 C C . VAL A 1 760 ? -0.817 8.473 -30.075 1.00 74.75 760 VAL A C 1
ATOM 6098 O O . VAL A 1 760 ? -0.119 7.939 -29.212 1.00 74.75 760 VAL A O 1
ATOM 6101 N N . ASP A 1 761 ? -1.016 9.792 -30.119 1.00 76.00 761 ASP A N 1
ATOM 6102 C CA . ASP A 1 761 ? -0.368 10.728 -29.197 1.00 76.00 761 ASP A CA 1
ATOM 6103 C C . ASP A 1 761 ? -0.889 10.568 -27.765 1.00 76.00 761 ASP A C 1
ATOM 6105 O O . ASP A 1 761 ? -0.151 10.795 -26.808 1.00 76.00 761 ASP A O 1
ATOM 6109 N N . LEU A 1 762 ? -2.130 10.103 -27.597 1.00 77.38 762 LEU A N 1
ATOM 6110 C CA . LEU A 1 762 ? -2.754 9.865 -26.292 1.00 77.38 762 LEU A CA 1
ATOM 6111 C C . LEU A 1 762 ? -2.335 8.536 -25.643 1.00 77.38 762 LEU A C 1
ATOM 6113 O O . LEU A 1 762 ? -2.621 8.313 -24.464 1.00 77.38 762 LEU A O 1
ATOM 6117 N N . VAL A 1 763 ? -1.648 7.656 -26.378 1.00 83.44 763 VAL A N 1
ATOM 6118 C CA . VAL A 1 763 ? -1.202 6.350 -25.878 1.00 83.44 763 VAL A CA 1
ATOM 6119 C C . VAL A 1 763 ? 0.098 6.505 -25.076 1.00 83.44 763 VAL A C 1
ATOM 6121 O O . VAL A 1 763 ? 1.047 7.138 -25.555 1.00 83.44 763 VAL A O 1
ATOM 6124 N N . PRO A 1 764 ? 0.212 5.887 -23.879 1.00 89.81 764 PRO A N 1
ATOM 6125 C CA . PRO A 1 764 ? 1.442 5.954 -23.099 1.00 89.81 764 PRO A CA 1
ATOM 6126 C C . PRO A 1 764 ? 2.617 5.356 -23.881 1.00 89.81 764 PRO A C 1
ATOM 6128 O O . PRO A 1 764 ? 2.533 4.229 -24.372 1.00 89.81 764 PRO A O 1
ATOM 6131 N N . ASN A 1 765 ? 3.728 6.077 -23.977 1.00 90.81 765 ASN A N 1
ATOM 6132 C CA . ASN A 1 765 ? 4.950 5.639 -24.657 1.00 90.81 765 ASN A CA 1
ATOM 6133 C C . ASN A 1 765 ? 6.171 6.249 -23.962 1.00 90.81 765 ASN A C 1
ATOM 6135 O O . ASN A 1 765 ? 6.016 7.191 -23.204 1.00 90.81 765 ASN A O 1
ATOM 6139 N N . GLY A 1 766 ? 7.391 5.756 -24.156 1.00 92.94 766 GLY A N 1
ATOM 6140 C CA . GLY A 1 766 ? 8.524 6.403 -23.483 1.00 92.94 766 GLY A CA 1
ATOM 6141 C C . GLY A 1 766 ? 9.854 5.689 -23.609 1.00 92.94 766 GLY A C 1
ATOM 6142 O O . GLY A 1 766 ? 10.070 4.945 -24.561 1.00 92.94 766 GLY A O 1
ATOM 6143 N N . PHE A 1 767 ? 10.739 5.962 -22.657 1.00 94.19 767 PHE A N 1
ATOM 6144 C CA . PHE A 1 767 ? 12.166 5.671 -22.716 1.00 94.19 767 PHE A CA 1
ATOM 6145 C C . PHE A 1 767 ? 12.620 4.910 -21.470 1.00 94.19 767 PHE A C 1
ATOM 6147 O O . PHE A 1 767 ? 12.161 5.208 -20.364 1.00 94.19 767 PHE A O 1
ATOM 6154 N N . SER A 1 768 ? 13.549 3.972 -21.639 1.00 94.75 768 SER A N 1
ATOM 6155 C CA . SER A 1 768 ? 14.195 3.229 -20.552 1.00 94.75 768 SER A CA 1
ATOM 6156 C C . SER A 1 768 ? 15.712 3.213 -20.745 1.00 94.75 768 SER A C 1
ATOM 6158 O O . SER A 1 768 ? 16.183 3.152 -21.877 1.00 94.75 768 SER A O 1
ATOM 6160 N N . ASP A 1 769 ? 16.452 3.244 -19.636 1.00 93.88 769 ASP A N 1
ATOM 6161 C CA . ASP A 1 769 ? 17.921 3.153 -19.602 1.00 93.88 769 ASP A CA 1
ATOM 6162 C C . ASP A 1 769 ? 18.400 2.496 -18.290 1.00 93.88 769 ASP A C 1
ATOM 6164 O O . ASP A 1 769 ? 17.690 2.513 -17.267 1.00 93.88 769 ASP A O 1
ATOM 6168 N N . ALA A 1 770 ? 19.623 1.957 -18.279 1.00 91.88 770 ALA A N 1
ATOM 6169 C CA . ALA A 1 770 ? 20.291 1.485 -17.074 1.00 91.88 770 ALA A CA 1
ATOM 6170 C C . ALA A 1 770 ? 21.800 1.795 -17.047 1.00 91.88 770 ALA A C 1
ATOM 6172 O O . ALA A 1 770 ? 22.613 1.272 -17.803 1.00 91.88 770 ALA A O 1
ATOM 6173 N N . ALA A 1 771 ? 22.239 2.511 -16.011 1.00 89.12 771 ALA A N 1
ATOM 6174 C CA . ALA A 1 771 ? 23.657 2.623 -15.691 1.00 89.12 771 ALA A C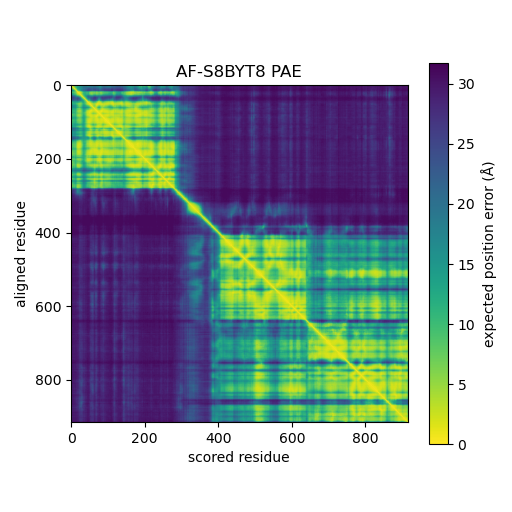A 1
ATOM 6175 C C . ALA A 1 771 ? 24.142 1.350 -14.978 1.00 89.12 771 ALA A C 1
ATOM 6177 O O . ALA A 1 771 ? 23.844 1.121 -13.799 1.00 89.12 771 ALA A O 1
ATOM 6178 N N . PHE A 1 772 ? 24.893 0.520 -15.703 1.00 85.62 772 PHE A N 1
ATOM 6179 C CA . PHE A 1 772 ? 25.478 -0.716 -15.189 1.00 85.62 772 PHE A CA 1
ATOM 6180 C C . PHE A 1 772 ? 26.563 -0.457 -14.132 1.00 85.62 772 PHE A C 1
ATOM 6182 O O . PHE A 1 772 ? 27.431 0.393 -14.322 1.00 85.62 772 PHE A O 1
ATOM 6189 N N . ASN A 1 773 ? 26.541 -1.272 -13.072 1.00 78.12 773 ASN A N 1
ATOM 6190 C CA . ASN A 1 773 ? 27.630 -1.457 -12.106 1.00 78.12 773 ASN A CA 1
ATOM 6191 C C . ASN A 1 773 ? 28.063 -0.190 -11.328 1.00 78.12 773 ASN A C 1
ATOM 6193 O O . ASN A 1 773 ? 29.045 0.475 -11.667 1.00 78.12 773 ASN A O 1
ATOM 6197 N N . ASP A 1 774 ? 27.337 0.129 -10.252 1.00 77.81 774 ASP A N 1
ATOM 6198 C CA . ASP A 1 774 ? 27.729 1.149 -9.273 1.00 77.81 774 ASP A CA 1
ATOM 6199 C C . ASP A 1 774 ? 28.973 0.715 -8.477 1.00 77.81 774 ASP A C 1
ATOM 6201 O O . ASP A 1 774 ? 29.138 -0.458 -8.141 1.00 77.81 774 ASP A O 1
ATOM 6205 N N . ALA A 1 775 ? 29.859 1.663 -8.168 1.00 71.88 775 ALA A N 1
ATOM 6206 C CA . ALA A 1 775 ? 31.157 1.372 -7.564 1.00 71.88 775 ALA A CA 1
ATOM 6207 C C . ALA A 1 775 ? 31.074 0.914 -6.094 1.00 71.88 775 ALA A C 1
ATOM 6209 O O . ALA A 1 775 ? 31.999 0.256 -5.622 1.00 71.88 775 ALA A O 1
ATOM 6210 N N . ASP A 1 776 ? 29.992 1.231 -5.370 1.00 75.38 776 ASP A N 1
ATOM 6211 C CA . ASP A 1 776 ? 29.877 0.930 -3.933 1.00 75.38 776 ASP A CA 1
ATOM 6212 C C . ASP A 1 776 ? 29.262 -0.440 -3.610 1.00 75.38 776 ASP A C 1
ATOM 6214 O O . ASP A 1 776 ? 29.469 -0.975 -2.512 1.00 75.38 776 ASP A O 1
ATOM 6218 N N . ASP A 1 777 ? 28.405 -0.963 -4.486 1.00 76.25 777 ASP A N 1
ATOM 6219 C CA . ASP A 1 777 ? 27.643 -2.194 -4.243 1.00 76.25 777 ASP A CA 1
ATOM 6220 C C . ASP A 1 777 ? 27.454 -3.080 -5.487 1.00 76.25 777 ASP A C 1
ATOM 6222 O O . ASP A 1 777 ? 26.796 -4.121 -5.403 1.00 76.25 777 ASP A O 1
ATOM 6226 N N . GLY A 1 778 ? 28.028 -2.687 -6.630 1.00 78.62 778 GLY A N 1
ATOM 6227 C CA . GLY A 1 778 ? 27.921 -3.384 -7.912 1.00 78.62 778 GLY A CA 1
ATOM 6228 C C . GLY A 1 778 ? 26.529 -3.322 -8.549 1.00 78.62 778 GLY A C 1
ATOM 6229 O O . GLY A 1 778 ? 26.293 -3.911 -9.606 1.00 78.62 778 GLY A O 1
ATOM 6230 N N . ARG A 1 779 ? 25.552 -2.650 -7.925 1.00 86.12 779 ARG A N 1
ATOM 6231 C CA . ARG A 1 779 ? 24.166 -2.637 -8.409 1.00 86.12 779 ARG A CA 1
ATOM 6232 C C . ARG A 1 779 ? 24.001 -1.610 -9.514 1.00 86.12 779 ARG A C 1
ATOM 6234 O O . ARG A 1 779 ? 24.655 -0.582 -9.545 1.00 86.12 779 ARG A O 1
ATOM 6241 N N . SER A 1 780 ? 23.099 -1.883 -10.445 1.00 89.44 780 SER A N 1
ATOM 6242 C CA . SER A 1 780 ? 22.840 -0.963 -11.559 1.00 89.44 780 SER A CA 1
ATOM 6243 C C . SER A 1 780 ? 21.779 0.073 -11.180 1.00 89.44 780 SER A C 1
ATOM 6245 O O . SER A 1 780 ? 20.843 -0.242 -10.439 1.00 89.44 780 SER A O 1
ATOM 6247 N N . THR A 1 781 ? 21.897 1.300 -11.688 1.00 90.00 781 THR A N 1
ATOM 6248 C CA . THR A 1 781 ? 20.865 2.340 -11.542 1.00 90.00 781 THR A CA 1
ATOM 6249 C C . THR A 1 781 ? 19.974 2.327 -12.775 1.00 90.00 781 THR A C 1
ATOM 6251 O O . THR A 1 781 ? 20.441 2.577 -13.875 1.00 90.00 781 THR A O 1
ATOM 6254 N N . MET A 1 782 ? 18.694 2.032 -12.592 1.00 91.81 782 MET A N 1
ATOM 6255 C CA . MET A 1 782 ? 17.700 1.945 -13.660 1.00 91.81 782 MET A CA 1
ATOM 6256 C C . MET A 1 782 ? 16.883 3.231 -13.709 1.00 91.81 782 MET A C 1
ATOM 6258 O O . MET A 1 782 ? 16.540 3.788 -12.657 1.00 91.81 782 MET A O 1
ATOM 6262 N N . GLY A 1 783 ? 16.521 3.657 -14.913 1.00 92.00 783 GLY A N 1
ATOM 6263 C CA . GLY A 1 783 ? 15.739 4.858 -15.138 1.00 92.00 783 GLY A CA 1
ATOM 6264 C C . GLY A 1 783 ? 14.713 4.681 -16.245 1.00 92.00 783 GLY A C 1
ATOM 6265 O O . GLY A 1 783 ? 14.903 3.892 -17.165 1.00 92.00 783 GLY A O 1
ATOM 6266 N N . TYR A 1 784 ? 13.605 5.409 -16.141 1.00 95.19 784 TYR A N 1
ATOM 6267 C CA . TYR A 1 784 ? 12.645 5.523 -17.236 1.00 95.19 784 TYR A CA 1
ATOM 6268 C C . TYR A 1 784 ? 11.962 6.885 -17.232 1.00 95.19 784 TYR A C 1
ATOM 6270 O O . TYR A 1 784 ? 11.871 7.547 -16.190 1.00 95.19 784 TYR A O 1
ATOM 6278 N N . VAL A 1 785 ? 11.428 7.253 -18.396 1.00 92.88 785 VAL A N 1
ATOM 6279 C CA . VAL A 1 785 ? 10.541 8.402 -18.588 1.00 92.88 785 VAL A CA 1
ATOM 6280 C C . VAL A 1 785 ? 9.378 7.968 -19.475 1.00 92.88 785 VAL A C 1
ATOM 6282 O O . VAL A 1 785 ? 9.570 7.574 -20.622 1.00 92.88 785 VAL A O 1
ATOM 6285 N N . LEU A 1 786 ? 8.170 8.018 -18.926 1.00 92.12 786 LEU A N 1
ATOM 6286 C CA . LEU A 1 786 ? 6.910 7.754 -19.602 1.00 92.12 786 LEU A CA 1
ATOM 6287 C C . LEU A 1 786 ? 6.301 9.072 -20.070 1.00 92.12 786 LEU A C 1
ATOM 6289 O O . LEU A 1 786 ? 6.127 9.994 -19.275 1.00 92.12 786 LEU A O 1
ATOM 6293 N N . TYR A 1 787 ? 5.926 9.104 -21.336 1.00 87.56 787 TYR A N 1
ATOM 6294 C CA . TYR A 1 787 ? 5.260 10.186 -22.029 1.00 87.56 787 TYR A CA 1
ATOM 6295 C C . TYR A 1 787 ? 3.822 9.828 -22.387 1.00 87.56 787 TYR A C 1
ATOM 6297 O O . TYR A 1 787 ? 3.479 8.664 -22.611 1.00 87.56 787 TYR A O 1
ATOM 6305 N N . MET A 1 788 ? 3.001 10.864 -22.486 1.00 83.62 788 MET A N 1
ATOM 6306 C CA . MET A 1 788 ? 1.655 10.819 -23.034 1.00 83.62 788 MET A CA 1
ATOM 6307 C C . MET A 1 788 ? 1.267 12.215 -23.514 1.00 83.62 788 MET A C 1
ATOM 6309 O O . MET A 1 788 ? 1.592 13.199 -22.855 1.00 83.62 788 MET A O 1
ATOM 6313 N N . ALA A 1 789 ? 0.610 12.303 -24.669 1.00 72.44 789 ALA A N 1
ATOM 6314 C CA . ALA A 1 789 ? 0.292 13.554 -25.355 1.00 72.44 789 ALA A CA 1
ATOM 6315 C C . ALA A 1 789 ? 1.515 14.479 -25.525 1.00 72.44 789 ALA A C 1
ATOM 6317 O O . ALA A 1 789 ? 1.416 15.694 -25.425 1.00 72.44 789 ALA A O 1
ATOM 6318 N N . GLY A 1 790 ? 2.701 13.895 -25.730 1.00 74.69 790 GLY A N 1
ATOM 6319 C CA . GLY A 1 790 ? 3.962 14.641 -25.816 1.00 74.69 790 GLY A CA 1
ATOM 6320 C C . GLY A 1 790 ? 4.550 15.099 -24.472 1.00 74.69 790 GLY A C 1
ATOM 6321 O O . GLY A 1 790 ? 5.656 15.635 -24.460 1.00 74.69 790 GLY A O 1
ATOM 6322 N N . TYR A 1 791 ? 3.889 14.838 -23.340 1.00 78.19 791 TYR A N 1
ATOM 6323 C CA . TYR A 1 791 ? 4.321 15.286 -22.010 1.00 78.19 791 TYR A CA 1
ATOM 6324 C C . TYR A 1 791 ? 4.844 14.147 -21.134 1.00 78.19 791 TYR A C 1
ATOM 6326 O O . TYR A 1 791 ? 4.269 13.058 -21.152 1.00 78.19 791 TYR A O 1
ATOM 6334 N N . PRO A 1 792 ? 5.888 14.368 -20.314 1.00 82.06 792 PRO A N 1
ATOM 6335 C CA . PRO A 1 792 ? 6.346 13.374 -19.350 1.00 82.06 792 PRO A CA 1
ATOM 6336 C C . PRO A 1 792 ? 5.368 13.250 -18.167 1.00 82.06 792 PRO A C 1
ATOM 6338 O O . PRO A 1 792 ? 5.233 14.155 -17.345 1.00 82.06 792 PRO A O 1
ATOM 6341 N N . ILE A 1 793 ? 4.728 12.088 -18.031 1.00 82.88 793 ILE A N 1
ATOM 6342 C CA . ILE A 1 793 ? 3.694 11.814 -17.014 1.00 82.88 793 ILE A CA 1
ATOM 6343 C C . ILE A 1 793 ? 4.186 10.948 -15.847 1.00 82.88 793 ILE A C 1
ATOM 6345 O O . ILE A 1 793 ? 3.615 10.980 -14.758 1.00 82.88 793 ILE A O 1
ATOM 6349 N N . SER A 1 794 ? 5.251 10.167 -16.044 1.00 89.12 794 SER A N 1
ATOM 6350 C CA . SER A 1 794 ? 5.865 9.340 -14.998 1.00 89.12 794 SER A CA 1
ATOM 6351 C C . SER A 1 794 ? 7.357 9.197 -15.269 1.00 89.12 794 SER A C 1
ATOM 6353 O O . SER A 1 794 ? 7.773 9.004 -16.403 1.00 89.12 794 SER A O 1
ATOM 6355 N N . TRP A 1 795 ? 8.187 9.289 -14.237 1.00 92.56 795 TRP A N 1
ATOM 6356 C CA . TRP A 1 795 ? 9.633 9.113 -14.356 1.00 92.56 795 TRP A CA 1
ATOM 6357 C C . TRP A 1 795 ? 10.194 8.510 -13.083 1.00 92.56 795 TRP A C 1
ATOM 6359 O O . TRP A 1 795 ? 9.603 8.615 -12.002 1.00 92.56 795 TRP A O 1
ATOM 6369 N N . ARG A 1 796 ? 11.355 7.868 -13.198 1.00 90.75 796 ARG A N 1
ATOM 6370 C CA . ARG A 1 796 ? 11.984 7.220 -12.051 1.00 90.75 796 ARG A CA 1
ATOM 6371 C C . ARG A 1 796 ? 13.485 7.092 -12.221 1.00 90.75 796 ARG A C 1
ATOM 6373 O O . ARG A 1 796 ? 13.945 6.756 -13.300 1.00 90.75 796 ARG A O 1
ATOM 6380 N N . SER A 1 797 ? 14.207 7.238 -11.111 1.00 91.56 797 SER A N 1
ATOM 6381 C CA . SER A 1 797 ? 15.586 6.773 -10.940 1.00 91.56 797 SER A CA 1
ATOM 6382 C C . SER A 1 797 ? 15.636 5.809 -9.758 1.00 91.56 797 SER A C 1
ATOM 6384 O O . SER A 1 797 ? 15.151 6.129 -8.668 1.00 91.56 797 SER A O 1
ATOM 6386 N N . LYS A 1 798 ? 16.137 4.585 -9.955 1.00 90.12 798 LYS A N 1
ATOM 6387 C CA . LYS A 1 798 ? 16.141 3.565 -8.900 1.00 90.12 798 LYS A CA 1
ATOM 6388 C C . LYS A 1 798 ? 17.277 2.560 -9.043 1.00 90.12 798 LYS A C 1
ATOM 6390 O O . LYS A 1 798 ? 17.443 1.936 -10.081 1.00 90.12 798 LYS A O 1
ATOM 6395 N N . VAL A 1 799 ? 17.964 2.292 -7.936 1.00 86.81 799 VAL A N 1
ATOM 6396 C CA . VAL A 1 799 ? 18.947 1.202 -7.850 1.00 86.81 799 VAL A CA 1
ATOM 6397 C C . VAL A 1 799 ? 18.249 -0.160 -7.897 1.00 86.81 799 VAL A C 1
ATOM 6399 O O . VAL A 1 799 ? 17.253 -0.399 -7.201 1.00 86.81 799 VAL A O 1
ATOM 6402 N N . ALA A 1 800 ? 18.766 -1.065 -8.724 1.00 85.06 800 ALA A N 1
ATOM 6403 C CA . ALA A 1 800 ? 18.295 -2.437 -8.826 1.00 85.06 800 ALA A CA 1
ATOM 6404 C C . ALA A 1 800 ? 18.435 -3.172 -7.485 1.00 85.06 800 ALA A C 1
ATOM 6406 O O . ALA A 1 800 ? 19.383 -2.967 -6.737 1.00 85.06 800 ALA A O 1
ATOM 6407 N N . LYS A 1 801 ? 17.485 -4.057 -7.158 1.00 84.69 801 LYS A N 1
ATOM 6408 C CA . LYS A 1 801 ? 17.559 -4.855 -5.917 1.00 84.69 801 LYS A CA 1
ATOM 6409 C C . LYS A 1 801 ? 18.641 -5.938 -5.975 1.00 84.69 801 LYS A C 1
ATOM 6411 O O . LYS A 1 801 ? 19.133 -6.364 -4.936 1.00 84.69 801 LYS A O 1
ATOM 6416 N N . THR A 1 802 ? 18.957 -6.404 -7.177 1.00 82.06 802 THR A N 1
ATOM 6417 C CA . THR A 1 802 ? 19.926 -7.464 -7.460 1.00 82.06 802 THR A CA 1
ATOM 6418 C C . THR A 1 802 ? 21.073 -6.889 -8.279 1.00 82.06 802 THR A C 1
ATOM 6420 O O . THR A 1 802 ? 20.853 -5.987 -9.088 1.00 82.06 802 THR A O 1
ATOM 6423 N N . VAL A 1 803 ? 22.279 -7.413 -8.070 1.00 84.81 803 VAL A N 1
ATOM 6424 C CA . VAL A 1 803 ? 23.443 -7.106 -8.909 1.00 84.81 803 VAL A CA 1
ATOM 6425 C C . VAL A 1 803 ? 23.241 -7.790 -10.256 1.00 84.81 803 VAL A C 1
ATOM 6427 O O . VAL A 1 803 ? 22.974 -8.990 -10.290 1.00 84.81 803 VAL A O 1
ATOM 6430 N N . ALA A 1 804 ? 23.307 -7.016 -11.336 1.00 83.94 804 ALA A N 1
ATOM 6431 C CA . ALA A 1 804 ? 23.277 -7.546 -12.693 1.00 83.94 804 ALA A CA 1
ATOM 6432 C C . ALA A 1 804 ? 24.671 -8.076 -13.052 1.00 83.94 804 ALA A C 1
ATOM 6434 O O . ALA A 1 804 ? 25.676 -7.471 -12.684 1.00 83.94 804 ALA A O 1
ATOM 6435 N N . GLN A 1 805 ? 24.738 -9.190 -13.773 1.00 83.31 805 GLN A N 1
ATOM 6436 C CA . GLN A 1 805 ? 25.991 -9.801 -14.222 1.00 83.31 805 GLN A CA 1
ATOM 6437 C C . GLN A 1 805 ? 26.499 -9.192 -15.536 1.00 83.31 805 GLN A C 1
ATOM 6439 O O . GLN A 1 805 ? 27.650 -9.396 -15.910 1.00 83.31 805 GLN A O 1
ATOM 6444 N N . SER A 1 806 ? 25.653 -8.439 -16.245 1.00 85.31 806 SER A N 1
ATOM 6445 C CA . SER A 1 806 ? 25.997 -7.767 -17.500 1.00 85.31 806 SER A CA 1
ATOM 6446 C C . SER A 1 806 ? 25.200 -6.476 -17.688 1.00 85.31 806 SER A C 1
ATOM 6448 O O . SER A 1 806 ? 24.141 -6.295 -17.080 1.00 85.31 806 SER A O 1
ATOM 6450 N N . SER A 1 807 ? 25.678 -5.598 -18.575 1.00 85.12 807 SER A N 1
ATOM 6451 C CA . SER A 1 807 ? 24.934 -4.403 -18.997 1.00 85.12 807 SER A CA 1
ATOM 6452 C C . SER A 1 807 ? 23.587 -4.767 -19.623 1.00 85.12 807 SER A C 1
ATOM 6454 O O . SER A 1 807 ? 22.581 -4.149 -19.302 1.00 85.12 807 SER A O 1
ATOM 6456 N N . PHE A 1 808 ? 23.541 -5.833 -20.428 1.00 85.94 808 PHE A N 1
ATOM 6457 C CA . PHE A 1 808 ? 22.300 -6.378 -20.978 1.00 85.94 808 PHE A CA 1
ATOM 6458 C C . PHE A 1 808 ? 21.279 -6.722 -19.883 1.00 85.94 808 PHE A C 1
ATOM 6460 O O . PHE A 1 808 ? 20.117 -6.341 -19.980 1.00 85.94 808 PHE A O 1
ATOM 6467 N N . GLU A 1 809 ? 21.697 -7.418 -18.823 1.00 84.06 809 GLU A N 1
ATOM 6468 C CA . GLU A 1 809 ? 20.787 -7.789 -17.736 1.00 84.06 809 GLU A CA 1
ATOM 6469 C C . GLU A 1 809 ? 20.262 -6.553 -16.989 1.00 84.06 809 GLU A C 1
ATOM 6471 O O . GLU A 1 809 ? 19.083 -6.504 -16.639 1.00 84.06 809 GLU A O 1
ATOM 6476 N N . ALA A 1 810 ? 21.105 -5.539 -16.774 1.00 88.12 810 ALA A N 1
ATOM 6477 C CA . ALA A 1 810 ? 20.689 -4.287 -16.145 1.00 88.12 810 ALA A CA 1
ATOM 6478 C C . ALA A 1 810 ? 19.619 -3.554 -16.971 1.00 88.12 810 ALA A C 1
ATOM 6480 O O . ALA A 1 810 ? 18.565 -3.204 -16.429 1.00 88.12 810 ALA A O 1
ATOM 6481 N N . GLU A 1 811 ? 19.861 -3.401 -18.274 1.00 89.62 811 GLU A N 1
ATOM 6482 C CA . GLU A 1 811 ? 18.930 -2.791 -19.230 1.00 89.62 811 GLU A CA 1
ATOM 6483 C C . GLU A 1 811 ? 17.614 -3.564 -19.317 1.00 89.62 811 GLU A C 1
ATOM 6485 O O . GLU A 1 811 ? 16.526 -2.990 -19.263 1.00 89.62 811 GLU A O 1
ATOM 6490 N N . TRP A 1 812 ? 17.683 -4.896 -19.342 1.00 87.56 812 TRP A N 1
ATOM 6491 C CA . TRP A 1 812 ? 16.494 -5.740 -19.396 1.00 87.56 812 TRP A CA 1
ATOM 6492 C C . TRP A 1 812 ? 15.626 -5.619 -18.135 1.00 87.56 812 TRP A C 1
ATOM 6494 O O . TRP A 1 812 ? 14.392 -5.639 -18.202 1.00 87.56 812 TRP A O 1
ATOM 6504 N N . VAL A 1 813 ? 16.245 -5.489 -16.955 1.00 87.25 813 VAL A N 1
ATOM 6505 C CA . VAL A 1 813 ? 15.503 -5.260 -15.704 1.00 87.25 813 VAL A CA 1
ATOM 6506 C C . VAL A 1 813 ? 14.869 -3.872 -15.684 1.00 87.25 813 VAL A C 1
ATOM 6508 O O . VAL A 1 813 ? 13.732 -3.758 -15.212 1.00 87.25 813 VAL A O 1
ATOM 6511 N N . ALA A 1 814 ? 15.561 -2.851 -16.198 1.00 90.25 814 ALA A N 1
ATOM 6512 C CA . ALA A 1 814 ? 15.008 -1.508 -16.345 1.00 90.25 814 ALA A CA 1
ATOM 6513 C C . ALA A 1 814 ? 13.787 -1.518 -17.275 1.00 90.25 814 ALA A C 1
ATOM 6515 O O . ALA A 1 814 ? 12.707 -1.093 -16.856 1.00 90.25 814 ALA A O 1
ATOM 6516 N N . LEU A 1 815 ? 13.917 -2.136 -18.455 1.00 90.94 815 LEU A N 1
ATOM 6517 C CA . LEU A 1 815 ? 12.848 -2.264 -19.445 1.00 90.94 815 LEU A CA 1
ATOM 6518 C C . LEU A 1 815 ? 11.624 -3.000 -18.887 1.00 90.94 815 LEU A C 1
ATOM 6520 O O . LEU A 1 815 ? 10.497 -2.541 -19.052 1.00 90.94 815 LEU A O 1
ATOM 6524 N N . ASN A 1 816 ? 11.822 -4.105 -18.162 1.00 88.81 816 ASN A N 1
ATOM 6525 C CA . ASN A 1 816 ? 10.722 -4.823 -17.508 1.00 88.81 816 ASN A CA 1
ATOM 6526 C C . ASN A 1 816 ? 10.032 -3.948 -16.441 1.00 88.81 816 ASN A C 1
ATOM 6528 O O . ASN A 1 816 ? 8.804 -3.894 -16.358 1.00 88.81 816 ASN A O 1
ATOM 6532 N N . GLY A 1 817 ? 10.814 -3.219 -15.637 1.00 88.81 817 GLY A N 1
ATOM 6533 C CA . GLY A 1 817 ? 10.280 -2.255 -14.675 1.00 88.81 817 GLY A CA 1
ATOM 6534 C C . GLY A 1 817 ? 9.437 -1.166 -15.342 1.00 88.81 817 GLY A C 1
ATOM 6535 O O . GLY A 1 817 ? 8.356 -0.854 -14.842 1.00 88.81 817 GLY A O 1
ATOM 6536 N N . PHE A 1 818 ? 9.906 -0.647 -16.476 1.00 92.88 818 PHE A N 1
ATOM 6537 C CA . PHE A 1 818 ? 9.218 0.364 -17.270 1.00 92.88 818 PHE A CA 1
ATOM 6538 C C . PHE A 1 818 ? 7.937 -0.171 -17.924 1.00 92.88 818 PHE A C 1
ATOM 6540 O O . PHE A 1 818 ? 6.884 0.453 -17.814 1.00 92.88 818 PHE A O 1
ATOM 6547 N N . ALA A 1 819 ? 7.972 -1.368 -18.513 1.00 91.50 819 ALA A N 1
ATOM 6548 C CA . ALA A 1 819 ? 6.804 -1.977 -19.147 1.00 91.50 819 ALA A CA 1
ATOM 6549 C C . ALA A 1 819 ? 5.636 -2.180 -18.170 1.00 91.50 819 ALA A C 1
ATOM 6551 O O . ALA A 1 819 ? 4.477 -2.013 -18.538 1.00 91.50 819 ALA A O 1
ATOM 6552 N N . ARG A 1 820 ? 5.920 -2.473 -16.895 1.00 90.81 820 ARG A N 1
ATOM 6553 C CA . ARG A 1 820 ? 4.883 -2.555 -15.852 1.00 90.81 820 ARG A CA 1
ATOM 6554 C C . ARG A 1 820 ? 4.208 -1.212 -15.577 1.00 90.81 820 ARG A C 1
ATOM 6556 O O . ARG A 1 820 ? 3.009 -1.191 -15.314 1.00 90.81 820 ARG A O 1
ATOM 6563 N N . GLU A 1 821 ? 4.971 -0.123 -15.614 1.00 92.12 821 GLU A N 1
ATOM 6564 C CA . GLU A 1 821 ? 4.431 1.232 -15.473 1.00 92.12 821 GLU A CA 1
ATOM 6565 C C . GLU A 1 821 ? 3.558 1.592 -16.684 1.00 92.12 821 GLU A C 1
ATOM 6567 O O . GLU A 1 821 ? 2.472 2.140 -16.519 1.00 92.12 821 GLU A O 1
ATOM 6572 N N . VAL A 1 822 ? 3.984 1.205 -17.890 1.00 92.56 822 VAL A N 1
ATOM 6573 C CA . VAL A 1 822 ? 3.215 1.396 -19.130 1.00 92.56 822 VAL A CA 1
ATOM 6574 C C . VAL A 1 822 ? 1.901 0.622 -19.090 1.00 92.56 822 VAL A C 1
ATOM 6576 O O . VAL A 1 822 ? 0.862 1.198 -19.383 1.00 92.56 822 VAL A O 1
ATOM 6579 N N . VAL A 1 823 ? 1.913 -0.652 -18.681 1.00 91.50 823 VAL A N 1
ATOM 6580 C CA . VAL A 1 823 ? 0.684 -1.455 -18.533 1.00 91.50 823 VAL A CA 1
ATOM 6581 C C . VAL A 1 823 ? -0.281 -0.803 -17.542 1.00 91.50 823 VAL A C 1
ATOM 6583 O O . VAL A 1 823 ? -1.468 -0.708 -17.829 1.00 91.50 823 VAL A O 1
ATOM 6586 N N . TRP A 1 824 ? 0.219 -0.284 -16.416 1.00 92.69 824 TRP A N 1
ATOM 6587 C CA . TRP A 1 824 ? -0.618 0.467 -15.478 1.00 92.69 824 TRP A CA 1
ATOM 6588 C C . TRP A 1 824 ? -1.230 1.723 -16.121 1.00 92.69 824 TRP A C 1
ATOM 6590 O O . TRP A 1 824 ? -2.433 1.933 -15.995 1.00 92.69 824 TRP A O 1
ATOM 6600 N N . ALA A 1 825 ? -0.442 2.522 -16.847 1.00 91.00 825 ALA A N 1
ATOM 6601 C CA . ALA A 1 825 ? -0.950 3.715 -17.528 1.00 91.00 825 ALA A CA 1
ATOM 6602 C C . ALA A 1 825 ? -1.980 3.366 -18.620 1.00 91.00 825 ALA A C 1
ATOM 6604 O O . ALA A 1 825 ? -2.974 4.071 -18.777 1.00 91.00 825 ALA A O 1
ATOM 6605 N N . ARG A 1 826 ? -1.788 2.246 -19.333 1.00 90.88 826 ARG A N 1
ATOM 6606 C CA . ARG A 1 826 ? -2.755 1.713 -20.306 1.00 90.88 826 ARG A CA 1
ATOM 6607 C C . ARG A 1 826 ? -4.052 1.251 -19.645 1.00 90.88 826 ARG A C 1
ATOM 6609 O O . ARG A 1 826 ? -5.112 1.499 -20.205 1.00 90.88 826 ARG A O 1
ATOM 6616 N N . ASP A 1 827 ? -3.985 0.617 -18.473 1.00 89.94 827 ASP A N 1
ATOM 6617 C CA . ASP A 1 827 ? -5.185 0.215 -17.729 1.00 89.94 827 ASP A CA 1
ATOM 6618 C C . ASP A 1 827 ? -6.013 1.445 -17.306 1.00 89.94 827 ASP A C 1
ATOM 6620 O O . ASP A 1 827 ? -7.241 1.417 -17.370 1.00 89.94 827 ASP A O 1
ATOM 6624 N N . VAL A 1 828 ? -5.353 2.536 -16.890 1.00 89.56 828 VAL A N 1
ATOM 6625 C CA . VAL A 1 828 ? -6.046 3.788 -16.543 1.00 89.56 828 VAL A CA 1
ATOM 6626 C C . VAL A 1 828 ? -6.610 4.474 -17.789 1.00 89.56 828 VAL A C 1
ATOM 6628 O O . VAL A 1 828 ? -7.765 4.891 -17.770 1.00 89.56 828 VAL A O 1
ATOM 6631 N N . PHE A 1 829 ? -5.843 4.530 -18.885 1.00 88.56 829 PHE A N 1
ATOM 6632 C CA . PHE A 1 829 ? -6.343 4.991 -20.185 1.00 88.56 829 PHE A CA 1
ATOM 6633 C C . PHE A 1 829 ? -7.607 4.219 -20.586 1.00 88.56 829 PHE A C 1
ATOM 6635 O O . PHE A 1 829 ? -8.613 4.825 -20.946 1.00 88.56 829 PHE A O 1
ATOM 6642 N N . ALA A 1 830 ? -7.587 2.888 -20.454 1.00 88.75 830 ALA A N 1
ATOM 6643 C CA . ALA A 1 830 ? -8.699 2.034 -20.849 1.00 88.75 830 ALA A CA 1
ATOM 6644 C C . ALA A 1 830 ? -9.967 2.248 -20.018 1.00 88.75 830 ALA A C 1
ATOM 6646 O O . ALA A 1 830 ? -11.067 2.011 -20.508 1.00 88.75 830 ALA A O 1
ATOM 6647 N N . HIS A 1 831 ? -9.828 2.719 -18.781 1.00 87.88 831 HIS A N 1
ATOM 6648 C CA . HIS A 1 831 ? -10.969 3.051 -17.938 1.00 87.88 831 HIS A CA 1
ATOM 6649 C C . HIS A 1 831 ? -11.696 4.330 -18.389 1.00 87.88 831 HIS A C 1
ATOM 6651 O O . HIS A 1 831 ? -12.897 4.436 -18.181 1.00 87.88 831 HIS A O 1
ATOM 6657 N N . ILE A 1 832 ? -10.989 5.279 -19.016 1.00 84.94 832 ILE A N 1
ATOM 6658 C CA . ILE A 1 832 ? -11.546 6.575 -19.449 1.00 84.94 832 ILE A CA 1
ATOM 6659 C C . ILE A 1 832 ? -11.961 6.551 -20.928 1.00 84.94 832 ILE A C 1
ATOM 6661 O O . ILE A 1 832 ? -13.034 7.036 -21.291 1.00 84.94 832 ILE A O 1
ATOM 6665 N N . PHE A 1 833 ? -11.108 5.988 -21.786 1.00 84.56 833 PHE A N 1
ATOM 6666 C CA . PHE A 1 833 ? -11.266 6.003 -23.246 1.00 84.56 833 PHE A CA 1
ATOM 6667 C C . PHE A 1 833 ? -11.671 4.644 -23.833 1.00 84.56 833 PHE A C 1
ATOM 6669 O O . PHE A 1 833 ? -11.905 4.543 -25.035 1.00 84.56 833 PHE A O 1
ATOM 6676 N N . GLY A 1 834 ? -11.748 3.593 -23.013 1.00 84.81 834 GLY A N 1
ATOM 6677 C CA . GLY A 1 834 ? -11.967 2.223 -23.474 1.00 84.81 834 GLY A CA 1
ATOM 6678 C C . GLY A 1 834 ? -10.683 1.516 -23.948 1.00 84.81 834 GLY A C 1
ATOM 6679 O O . GLY A 1 834 ? -9.604 2.114 -24.002 1.00 84.81 834 GLY A O 1
ATOM 6680 N N . PRO A 1 835 ? -10.757 0.212 -24.278 1.00 83.94 835 PRO A N 1
ATOM 6681 C CA . PRO A 1 835 ? -9.584 -0.603 -24.592 1.00 83.94 835 PRO A CA 1
ATOM 6682 C C . PRO A 1 835 ? -8.731 -0.032 -25.737 1.00 83.94 835 PRO A C 1
ATOM 6684 O O . PRO A 1 835 ? -9.191 0.131 -26.867 1.00 83.94 835 PRO A O 1
ATOM 6687 N N . CYS A 1 836 ? -7.447 0.213 -25.466 1.00 80.56 836 CYS A N 1
ATOM 6688 C CA . CYS A 1 836 ? -6.512 0.720 -26.467 1.00 80.56 836 CYS A CA 1
ATOM 6689 C C . CYS A 1 836 ? -5.962 -0.415 -27.343 1.00 80.56 836 CYS A C 1
ATOM 6691 O O . CYS A 1 836 ? -5.142 -1.211 -26.884 1.00 80.56 836 CYS A O 1
ATOM 6693 N N . LYS A 1 837 ? -6.351 -0.448 -28.624 1.00 82.94 837 LYS A N 1
ATOM 6694 C CA . LYS A 1 837 ? -5.795 -1.388 -29.623 1.00 82.94 837 LYS A CA 1
ATOM 6695 C C . LYS A 1 837 ? -4.420 -0.973 -30.158 1.00 82.94 837 LYS A C 1
ATOM 6697 O O . LYS A 1 837 ? -3.726 -1.779 -30.763 1.00 82.94 837 LYS A O 1
ATOM 6702 N N . ILE A 1 838 ? -4.023 0.279 -29.941 1.00 87.31 838 ILE A N 1
ATOM 6703 C CA . ILE A 1 838 ? -2.726 0.803 -30.375 1.00 87.31 838 ILE A CA 1
ATOM 6704 C C . ILE A 1 838 ? -1.657 0.367 -29.368 1.00 87.31 838 ILE A C 1
ATOM 6706 O O . ILE A 1 838 ? -1.841 0.500 -28.152 1.00 87.31 838 ILE A O 1
ATOM 6710 N N . SER A 1 839 ? -0.547 -0.164 -29.874 1.00 89.25 839 SER A N 1
ATOM 6711 C CA . SER A 1 839 ? 0.589 -0.614 -29.068 1.00 89.25 839 SER A CA 1
ATOM 6712 C C . SER A 1 839 ? 1.381 0.566 -28.490 1.00 89.25 839 SER A C 1
ATOM 6714 O O . SER A 1 839 ? 1.576 1.584 -29.152 1.00 89.25 839 SER A O 1
ATOM 6716 N N . SER A 1 840 ? 1.856 0.432 -27.251 1.00 92.44 840 SER A N 1
ATOM 6717 C CA . SER A 1 840 ? 2.710 1.430 -26.599 1.00 92.44 840 SER A CA 1
ATOM 6718 C C . SER A 1 840 ? 4.174 1.287 -27.022 1.00 92.44 840 SER A C 1
ATOM 6720 O O . SER A 1 840 ? 4.790 0.246 -26.792 1.00 92.44 840 SER A O 1
ATOM 6722 N N . THR A 1 841 ? 4.771 2.347 -27.569 1.00 92.31 841 THR A N 1
ATOM 6723 C CA . THR A 1 841 ? 6.178 2.328 -28.006 1.00 92.31 841 THR A CA 1
ATOM 6724 C C . THR A 1 841 ? 7.151 2.507 -26.835 1.00 92.31 841 THR A C 1
ATOM 6726 O O . THR A 1 841 ? 7.158 3.546 -26.170 1.00 92.31 841 THR A O 1
ATOM 6729 N N . LEU A 1 842 ? 8.013 1.513 -26.607 1.00 93.69 842 LEU A N 1
ATOM 6730 C CA . LEU A 1 842 ? 9.100 1.533 -25.626 1.00 93.69 842 LEU A CA 1
ATOM 6731 C C . LEU A 1 842 ? 10.434 1.722 -26.346 1.00 93.69 842 LEU A C 1
ATOM 6733 O O . LEU A 1 842 ? 10.840 0.879 -27.144 1.00 93.69 842 LEU A O 1
ATOM 6737 N N . ARG A 1 843 ? 11.125 2.821 -26.059 1.00 93.94 843 ARG A N 1
ATOM 6738 C CA . ARG A 1 843 ? 12.395 3.177 -26.690 1.00 93.94 843 ARG A CA 1
ATOM 6739 C C . ARG A 1 843 ? 13.562 2.802 -25.782 1.00 93.94 843 ARG A C 1
ATOM 6741 O O . ARG A 1 843 ? 13.544 3.119 -24.592 1.00 93.94 843 ARG A O 1
ATOM 6748 N N . ILE A 1 844 ? 14.552 2.129 -26.356 1.00 92.50 844 ILE A N 1
ATOM 6749 C CA . ILE A 1 844 ? 15.784 1.684 -25.690 1.00 92.50 844 ILE A CA 1
ATOM 6750 C C . ILE A 1 844 ? 16.988 1.966 -26.591 1.00 92.50 844 ILE A C 1
ATOM 6752 O O . ILE A 1 844 ? 16.839 2.048 -27.806 1.00 92.50 844 ILE A O 1
ATOM 6756 N N . ASP A 1 845 ? 18.188 2.067 -26.037 1.00 89.00 845 ASP A N 1
ATOM 6757 C CA . ASP A 1 845 ? 19.422 2.263 -26.813 1.00 89.00 845 ASP A CA 1
ATOM 6758 C C . ASP A 1 845 ? 20.295 0.992 -26.906 1.00 89.00 845 ASP A C 1
ATOM 6760 O O . ASP A 1 845 ? 21.131 0.845 -27.806 1.00 89.00 845 ASP A O 1
ATOM 6764 N N . ASN A 1 846 ? 20.051 0.009 -26.034 1.00 89.00 846 ASN A N 1
ATOM 6765 C CA . ASN A 1 846 ? 20.791 -1.245 -26.001 1.00 89.00 846 ASN A CA 1
ATOM 6766 C C . ASN A 1 846 ? 20.369 -2.228 -27.117 1.00 89.00 846 ASN A C 1
ATOM 6768 O O . ASN A 1 846 ? 19.283 -2.813 -27.094 1.00 89.00 846 ASN A O 1
ATOM 6772 N N . GLN A 1 847 ? 21.280 -2.489 -28.066 1.00 85.75 847 GLN A N 1
ATOM 6773 C CA . GLN A 1 847 ? 21.053 -3.412 -29.194 1.00 85.75 847 GLN A CA 1
ATOM 6774 C C . GLN A 1 847 ? 20.739 -4.849 -28.751 1.00 85.75 847 GLN A C 1
ATOM 6776 O O . GLN A 1 847 ? 19.906 -5.507 -29.371 1.00 85.75 847 GLN A O 1
ATOM 6781 N N . ALA A 1 848 ? 21.401 -5.353 -27.705 1.00 83.56 848 ALA A N 1
ATOM 6782 C CA . ALA A 1 848 ? 21.193 -6.725 -27.249 1.00 83.56 848 ALA A CA 1
ATOM 6783 C C . ALA A 1 848 ? 19.779 -6.904 -26.674 1.00 83.56 848 ALA A C 1
ATOM 6785 O O . ALA A 1 848 ? 19.121 -7.899 -26.968 1.00 83.56 848 ALA A O 1
ATOM 6786 N N . CYS A 1 849 ? 19.274 -5.913 -25.932 1.00 84.75 849 CYS A N 1
ATOM 6787 C CA . CYS A 1 849 ? 17.881 -5.892 -25.482 1.00 84.75 849 CYS A CA 1
ATOM 6788 C C . CYS A 1 849 ? 16.904 -5.904 -26.659 1.00 84.75 849 CYS A C 1
ATOM 6790 O O . CYS A 1 849 ? 15.986 -6.715 -26.658 1.00 84.75 849 CYS A O 1
ATOM 6792 N N . PHE A 1 850 ? 17.135 -5.092 -27.691 1.00 86.38 850 PHE A N 1
ATOM 6793 C CA . PHE A 1 850 ? 16.269 -5.069 -28.872 1.00 86.38 850 PHE A CA 1
ATOM 6794 C C . PHE A 1 850 ? 16.178 -6.443 -29.566 1.00 86.38 850 PHE A C 1
ATOM 6796 O O . PHE A 1 850 ? 15.082 -6.957 -29.762 1.00 86.38 850 PHE A O 1
ATOM 6803 N N . ILE A 1 851 ? 17.317 -7.097 -29.831 1.00 81.56 851 ILE A N 1
ATOM 6804 C CA . ILE A 1 851 ? 17.354 -8.425 -30.477 1.00 81.56 851 ILE A CA 1
ATOM 6805 C C . ILE A 1 851 ? 16.646 -9.491 -29.620 1.00 81.56 851 ILE A C 1
ATOM 6807 O O . ILE A 1 851 ? 15.925 -10.351 -30.128 1.00 81.56 851 ILE A O 1
ATOM 6811 N N . HIS A 1 852 ? 16.842 -9.448 -28.301 1.00 78.38 852 HIS A N 1
ATOM 6812 C CA . HIS A 1 852 ? 16.299 -10.454 -27.387 1.00 78.38 852 HIS A CA 1
ATOM 6813 C C . HIS A 1 852 ? 14.802 -10.316 -27.100 1.00 78.38 852 HIS A C 1
ATOM 6815 O O . HIS A 1 852 ? 14.208 -11.256 -26.573 1.00 78.38 852 HIS A O 1
ATOM 6821 N N . VAL A 1 853 ? 14.184 -9.187 -27.448 1.00 77.38 853 VAL A N 1
ATOM 6822 C CA . VAL A 1 853 ? 12.723 -9.053 -27.425 1.00 77.38 853 VAL A CA 1
ATOM 6823 C C . VAL A 1 853 ? 12.075 -9.936 -28.501 1.00 77.38 853 VAL A C 1
ATOM 6825 O O . VAL A 1 853 ? 11.002 -10.486 -28.261 1.00 77.38 853 VAL A O 1
ATOM 6828 N N . GLU A 1 854 ? 12.751 -10.146 -29.635 1.00 66.00 854 GLU A N 1
ATOM 6829 C CA . GLU A 1 854 ? 12.247 -10.942 -30.765 1.00 66.00 854 GLU A CA 1
ATOM 6830 C C . GLU A 1 854 ? 12.647 -12.432 -30.700 1.00 66.00 854 GLU A C 1
ATOM 6832 O O . GLU A 1 854 ? 11.937 -13.291 -31.225 1.00 66.00 854 GLU A O 1
ATOM 6837 N N . GLN A 1 855 ? 13.754 -12.780 -30.027 1.00 61.41 855 GLN A N 1
ATOM 6838 C CA . GLN A 1 855 ? 14.305 -14.146 -30.006 1.00 61.41 855 GLN A CA 1
ATOM 6839 C C . GLN A 1 855 ? 14.078 -14.902 -28.682 1.00 61.41 855 GLN A C 1
ATOM 6841 O O . GLN A 1 855 ? 14.353 -14.407 -27.588 1.00 61.41 855 GLN A O 1
ATOM 6846 N N . ARG A 1 856 ? 13.662 -16.177 -28.768 1.00 59.31 856 ARG A N 1
ATOM 6847 C CA . ARG A 1 856 ? 13.480 -17.064 -27.602 1.00 59.31 856 ARG A CA 1
ATOM 6848 C C . ARG A 1 856 ? 14.807 -17.696 -27.156 1.00 59.31 856 ARG A C 1
ATOM 6850 O O . ARG A 1 856 ? 15.152 -18.761 -27.640 1.00 59.31 856 ARG A O 1
ATOM 6857 N N . VAL A 1 857 ? 15.452 -17.079 -26.158 1.00 57.25 857 VAL A N 1
ATOM 6858 C CA . VAL A 1 857 ? 16.519 -17.641 -25.289 1.00 57.25 857 VAL A CA 1
ATOM 6859 C C . VAL A 1 857 ? 17.818 -18.060 -26.012 1.00 57.25 857 VAL A C 1
ATOM 6861 O O . VAL A 1 857 ? 17.831 -18.932 -26.867 1.00 57.25 857 VAL A O 1
ATOM 6864 N N . THR A 1 858 ? 18.954 -17.502 -25.590 1.00 60.81 858 THR A N 1
ATOM 6865 C CA . THR A 1 858 ? 20.313 -17.892 -26.014 1.00 60.81 858 THR A CA 1
ATOM 6866 C C . THR A 1 858 ? 21.094 -18.508 -24.848 1.00 60.81 858 THR A C 1
ATOM 6868 O O . THR A 1 858 ? 20.699 -18.407 -23.683 1.00 60.81 858 THR A O 1
ATOM 6871 N N . GLU A 1 859 ? 22.243 -19.139 -25.119 1.00 53.69 859 GLU A N 1
ATOM 6872 C CA . GLU A 1 859 ? 23.091 -19.710 -24.057 1.00 53.69 859 GLU A CA 1
ATOM 6873 C C . GLU A 1 859 ? 23.511 -18.683 -22.994 1.00 53.69 859 GLU A C 1
ATOM 6875 O O . GLU A 1 859 ? 23.640 -19.031 -21.816 1.00 53.69 859 GLU A O 1
ATOM 6880 N N . ALA A 1 860 ? 23.653 -17.416 -23.397 1.00 54.59 860 ALA A N 1
ATOM 6881 C CA . ALA A 1 860 ? 24.042 -16.306 -22.537 1.00 54.59 860 ALA A CA 1
ATOM 6882 C C . ALA A 1 860 ? 22.941 -15.867 -21.552 1.00 54.59 860 ALA A C 1
ATOM 6884 O O . ALA A 1 860 ? 23.268 -15.299 -20.516 1.00 54.59 860 ALA A O 1
ATOM 6885 N N . ASN A 1 861 ? 21.654 -16.145 -21.811 1.00 59.81 861 ASN A N 1
ATOM 6886 C CA . ASN A 1 861 ? 20.531 -15.636 -21.001 1.00 59.81 861 ASN A CA 1
ATOM 6887 C C . ASN A 1 861 ? 19.676 -16.732 -20.318 1.00 59.81 861 ASN A C 1
ATOM 6889 O O . ASN A 1 861 ? 18.696 -16.440 -19.624 1.00 59.81 861 ASN A O 1
ATOM 6893 N N . LYS A 1 862 ? 20.095 -18.004 -20.419 1.00 59.31 862 LYS A N 1
ATOM 6894 C CA . LYS A 1 862 ? 19.415 -19.192 -19.855 1.00 59.31 862 LYS A CA 1
ATOM 6895 C C . LYS A 1 862 ? 19.133 -19.147 -18.343 1.00 59.31 862 LYS A C 1
ATOM 6897 O O . LYS A 1 862 ? 18.281 -19.896 -17.855 1.00 59.31 862 LYS A O 1
ATOM 6902 N N . HIS A 1 863 ? 19.839 -18.295 -17.599 1.00 61.09 863 HIS A N 1
ATOM 6903 C CA . HIS A 1 863 ? 19.759 -18.169 -16.142 1.00 61.09 863 HIS A CA 1
ATOM 6904 C C . HIS A 1 863 ? 18.653 -17.205 -15.650 1.00 61.09 863 HIS A C 1
ATOM 6906 O O . HIS A 1 863 ? 18.345 -17.199 -14.460 1.00 61.09 863 HIS A O 1
ATOM 6912 N N . PHE A 1 864 ? 17.990 -16.448 -16.538 1.00 59.41 864 PHE A N 1
ATOM 6913 C CA . PHE A 1 864 ? 17.124 -15.312 -16.168 1.00 59.41 864 PHE A CA 1
ATOM 6914 C C . PHE A 1 864 ? 15.608 -15.531 -16.408 1.00 59.41 864 PHE A C 1
ATOM 6916 O O . PHE A 1 864 ? 14.851 -14.607 -16.701 1.00 59.41 864 PHE A O 1
ATOM 6923 N N . LYS A 1 865 ? 15.129 -16.776 -16.296 1.00 55.16 865 LYS A N 1
ATOM 6924 C CA . LYS A 1 865 ? 13.859 -17.237 -16.905 1.00 55.16 865 LYS A CA 1
ATOM 6925 C C . LYS A 1 865 ? 12.570 -16.429 -16.596 1.00 55.16 865 LYS A C 1
ATOM 6927 O O . LYS A 1 865 ? 11.842 -16.164 -17.545 1.00 55.16 865 LYS A O 1
ATOM 6932 N N . PRO A 1 866 ? 12.231 -15.998 -15.362 1.00 58.25 866 PRO A N 1
ATOM 6933 C CA . PRO A 1 866 ? 10.909 -15.397 -15.102 1.00 58.25 866 PRO A CA 1
ATOM 6934 C C . PRO A 1 866 ? 10.713 -13.983 -15.676 1.00 58.25 866 PRO A C 1
ATOM 6936 O O . PRO A 1 866 ? 9.609 -13.626 -16.071 1.00 58.25 866 PRO A O 1
ATOM 6939 N N . LYS A 1 867 ? 11.775 -13.164 -15.722 1.00 55.94 867 LYS A N 1
ATOM 6940 C CA . LYS A 1 867 ? 11.706 -11.755 -16.162 1.00 55.94 867 LYS A CA 1
ATOM 6941 C C . LYS A 1 867 ? 11.726 -11.592 -17.688 1.00 55.94 867 LYS A C 1
ATOM 6943 O O . LYS A 1 867 ? 11.414 -10.506 -18.170 1.00 55.94 867 LYS A O 1
ATOM 6948 N N . PHE A 1 868 ? 12.076 -12.646 -18.426 1.00 63.91 868 PHE A N 1
ATOM 6949 C CA . PHE A 1 868 ? 12.043 -12.687 -19.891 1.00 63.91 868 PHE A CA 1
ATOM 6950 C C . PHE A 1 868 ? 10.620 -12.811 -20.444 1.00 63.91 868 PHE A C 1
ATOM 6952 O O . PHE A 1 868 ? 10.283 -12.144 -21.417 1.00 63.91 868 PHE A O 1
ATOM 6959 N N . PHE A 1 869 ? 9.768 -13.622 -19.808 1.00 70.88 869 PHE A N 1
ATOM 6960 C CA . PHE A 1 869 ? 8.454 -13.942 -20.372 1.00 70.88 869 PHE A CA 1
ATOM 6961 C C . PHE A 1 869 ? 7.499 -12.753 -20.425 1.00 70.88 869 PHE A C 1
ATOM 6963 O O . PHE A 1 869 ? 6.744 -12.665 -21.383 1.00 70.88 869 PHE A O 1
ATOM 6970 N N . LEU A 1 870 ? 7.557 -11.822 -19.464 1.00 79.81 870 LEU A N 1
ATOM 6971 C CA . LEU A 1 870 ? 6.650 -10.669 -19.467 1.00 79.81 870 LEU A CA 1
ATOM 6972 C C . LEU A 1 870 ? 6.851 -9.795 -20.710 1.00 79.81 870 LEU A C 1
ATOM 6974 O O . LEU A 1 870 ? 5.882 -9.498 -21.392 1.00 79.81 870 LEU A O 1
ATOM 6978 N N . MET A 1 871 ? 8.092 -9.411 -21.032 1.00 84.31 871 MET A N 1
ATOM 6979 C CA . MET A 1 871 ? 8.357 -8.558 -22.198 1.00 84.31 871 MET A CA 1
ATOM 6980 C C . MET A 1 871 ? 7.972 -9.245 -23.507 1.00 84.31 871 MET A C 1
ATOM 6982 O O . MET A 1 871 ? 7.305 -8.641 -24.340 1.00 84.31 871 MET A O 1
ATOM 6986 N N . VAL A 1 872 ? 8.333 -10.522 -23.654 1.00 80.38 872 VAL A N 1
ATOM 6987 C CA . VAL A 1 872 ? 7.983 -11.317 -24.839 1.00 80.38 872 VAL A CA 1
ATOM 6988 C C . VAL A 1 872 ? 6.467 -11.465 -24.974 1.00 80.38 872 VAL A C 1
ATOM 6990 O O . VAL A 1 872 ? 5.940 -11.380 -26.078 1.00 80.38 872 VAL A O 1
ATOM 6993 N N . GLN A 1 873 ? 5.757 -11.661 -23.861 1.00 83.69 873 GLN A N 1
ATOM 6994 C CA . GLN A 1 873 ? 4.301 -11.738 -23.850 1.00 83.69 873 GLN A CA 1
ATOM 6995 C C . GLN A 1 873 ? 3.667 -10.403 -24.250 1.00 83.69 873 GLN A C 1
ATOM 6997 O O . GLN A 1 873 ? 2.843 -10.388 -25.152 1.00 83.69 873 GLN A O 1
ATOM 7002 N N . LEU A 1 874 ? 4.086 -9.283 -23.652 1.00 88.31 874 LEU A N 1
ATOM 7003 C CA . LEU A 1 874 ? 3.520 -7.965 -23.964 1.00 88.31 874 LEU A CA 1
ATOM 7004 C C . LEU A 1 874 ? 3.719 -7.572 -25.437 1.00 88.31 874 LEU A C 1
ATOM 7006 O O . LEU A 1 874 ? 2.845 -6.925 -26.011 1.00 88.31 874 LEU A O 1
ATOM 7010 N N . VAL A 1 875 ? 4.842 -7.964 -26.046 1.00 87.62 875 VAL A N 1
ATOM 7011 C CA . VAL A 1 875 ? 5.106 -7.729 -27.475 1.00 87.62 875 VAL A CA 1
ATOM 7012 C C . VAL A 1 875 ? 4.295 -8.673 -28.358 1.00 87.62 875 VAL A C 1
ATOM 7014 O O . VAL A 1 875 ? 3.689 -8.234 -29.332 1.00 87.62 875 VAL A O 1
ATOM 7017 N N . ARG A 1 876 ? 4.219 -9.961 -27.999 1.00 85.56 876 ARG A N 1
ATOM 7018 C CA . ARG A 1 876 ? 3.389 -10.948 -28.706 1.00 85.56 876 ARG A CA 1
ATOM 7019 C C . ARG A 1 876 ? 1.910 -10.560 -28.704 1.00 85.56 876 ARG A C 1
ATOM 7021 O O . ARG A 1 876 ? 1.250 -10.709 -29.727 1.00 85.56 876 ARG A O 1
ATOM 7028 N N . ASP A 1 877 ? 1.418 -10.068 -27.574 1.00 88.00 877 ASP A N 1
ATOM 7029 C CA . ASP A 1 877 ? 0.028 -9.651 -27.383 1.00 88.00 877 ASP A CA 1
ATOM 7030 C C . ASP A 1 877 ? -0.232 -8.244 -27.975 1.00 88.00 877 ASP A C 1
ATOM 7032 O O . ASP A 1 877 ? -1.318 -7.697 -27.803 1.00 88.00 877 ASP A O 1
ATOM 7036 N N . GLN A 1 878 ? 0.757 -7.644 -28.660 1.00 88.19 878 GLN A N 1
ATOM 7037 C CA . GLN A 1 878 ? 0.702 -6.311 -29.283 1.00 88.19 878 GLN A CA 1
ATOM 7038 C C . GLN A 1 878 ? 0.328 -5.175 -28.312 1.00 88.19 878 GLN A C 1
ATOM 7040 O O . GLN A 1 878 ? -0.182 -4.128 -28.708 1.00 88.19 878 GLN A O 1
ATOM 7045 N N . ILE A 1 879 ? 0.613 -5.365 -27.021 1.00 89.00 879 ILE A N 1
ATOM 7046 C CA . ILE A 1 879 ? 0.385 -4.360 -25.977 1.00 89.00 879 ILE A CA 1
ATOM 7047 C C . ILE A 1 879 ? 1.493 -3.302 -26.020 1.00 89.00 879 ILE A C 1
ATOM 7049 O O . ILE A 1 879 ? 1.230 -2.114 -25.806 1.00 89.00 879 ILE A O 1
ATOM 7053 N N . VAL A 1 880 ? 2.732 -3.733 -26.280 1.00 91.38 880 VAL A N 1
ATOM 7054 C CA . VAL A 1 880 ? 3.906 -2.859 -26.390 1.00 91.38 880 VAL A CA 1
ATOM 7055 C C . VAL A 1 880 ? 4.742 -3.201 -27.622 1.00 91.38 880 VAL A C 1
ATOM 7057 O O . VAL A 1 880 ? 4.841 -4.359 -28.014 1.00 91.38 880 VAL A O 1
ATOM 7060 N N . THR A 1 881 ? 5.394 -2.195 -28.196 1.00 91.69 881 THR A N 1
ATOM 7061 C CA . THR A 1 881 ? 6.356 -2.344 -29.294 1.00 91.69 881 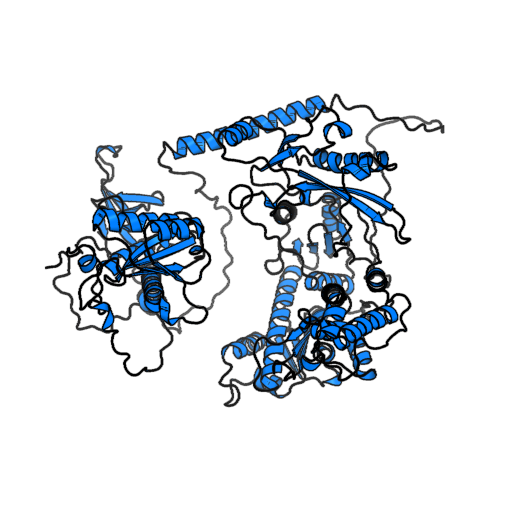THR A CA 1
ATOM 7062 C C . THR A 1 881 ? 7.681 -1.763 -28.836 1.00 91.69 881 THR A C 1
ATOM 7064 O O . THR A 1 881 ? 7.718 -0.645 -28.331 1.00 91.69 881 THR A O 1
ATOM 7067 N N . VAL A 1 882 ? 8.776 -2.504 -28.989 1.00 91.19 882 VAL A N 1
ATOM 7068 C CA . VAL A 1 882 ? 10.108 -2.032 -28.588 1.00 91.19 882 VAL A CA 1
ATOM 7069 C C . VAL A 1 882 ? 10.836 -1.475 -29.808 1.00 91.19 882 VAL A C 1
ATOM 7071 O O . VAL A 1 882 ? 10.854 -2.113 -30.853 1.00 91.19 882 VAL A O 1
ATOM 7074 N N . VAL A 1 883 ? 11.434 -0.291 -29.678 1.00 91.69 883 VAL A N 1
ATOM 7075 C CA . VAL A 1 883 ? 12.187 0.384 -30.746 1.00 91.69 883 VAL A CA 1
ATOM 7076 C C . VAL A 1 883 ? 13.564 0.774 -30.228 1.00 91.69 883 VAL A C 1
ATOM 7078 O O . VAL A 1 883 ? 13.699 1.278 -29.111 1.00 91.69 883 VAL A O 1
ATOM 7081 N N . LYS A 1 884 ? 14.592 0.562 -31.051 1.00 91.00 884 LYS A N 1
ATOM 7082 C CA . LYS A 1 884 ? 15.941 1.036 -30.753 1.00 91.00 884 LYS A CA 1
ATOM 7083 C C . LYS A 1 884 ? 16.131 2.487 -31.206 1.00 91.00 884 LYS A C 1
ATOM 7085 O O . LYS A 1 884 ? 15.795 2.822 -32.337 1.00 91.00 884 LYS A O 1
ATOM 7090 N N . ILE A 1 885 ? 16.737 3.305 -30.352 1.00 91.38 885 ILE A N 1
ATOM 7091 C CA . ILE A 1 885 ? 17.125 4.698 -30.621 1.00 91.38 885 ILE A CA 1
ATOM 7092 C C . ILE A 1 885 ? 18.610 4.932 -30.306 1.00 91.38 885 ILE A C 1
ATOM 7094 O O . ILE A 1 885 ? 19.283 4.058 -29.756 1.00 91.38 885 ILE A O 1
ATOM 7098 N N . ASN A 1 886 ? 19.140 6.104 -30.661 1.00 87.00 886 ASN A N 1
ATOM 7099 C CA . ASN A 1 886 ? 20.489 6.502 -30.258 1.00 87.00 886 ASN A CA 1
ATOM 7100 C C . ASN A 1 886 ? 20.495 6.958 -28.785 1.00 87.00 886 ASN A C 1
ATOM 7102 O O . ASN A 1 886 ? 19.563 7.629 -28.347 1.00 87.00 886 ASN A O 1
ATOM 7106 N N . SER A 1 887 ? 21.554 6.662 -28.023 1.00 79.00 887 SER A N 1
ATOM 7107 C CA . SER A 1 887 ? 21.692 7.106 -26.625 1.00 79.00 887 SER A CA 1
ATOM 7108 C C . SER A 1 887 ? 21.594 8.629 -26.468 1.00 79.00 887 SER A C 1
ATOM 7110 O O . SER A 1 887 ? 21.102 9.107 -25.456 1.00 79.00 887 SER A O 1
ATOM 7112 N N . THR A 1 888 ? 21.988 9.423 -27.475 1.00 80.25 888 THR A N 1
ATOM 7113 C CA . THR A 1 888 ? 21.836 10.893 -27.427 1.00 80.25 888 THR A CA 1
ATOM 7114 C C . THR A 1 888 ? 20.383 11.369 -27.449 1.00 80.25 888 THR A C 1
ATOM 7116 O O . THR A 1 888 ? 20.113 12.506 -27.064 1.00 80.25 888 THR A O 1
ATOM 7119 N N . GLU A 1 889 ? 19.473 10.520 -27.923 1.00 82.69 889 GLU A N 1
ATOM 7120 C CA . GLU A 1 889 ? 18.029 10.759 -28.005 1.00 82.69 889 GLU A CA 1
ATOM 7121 C C . GLU A 1 889 ? 17.277 10.063 -26.858 1.00 82.69 889 GLU A C 1
ATOM 7123 O O . GLU A 1 889 ? 16.067 10.241 -26.699 1.00 82.69 889 GLU A O 1
ATOM 7128 N N . ASN A 1 890 ? 17.977 9.263 -26.043 1.00 86.94 890 ASN A N 1
ATOM 7129 C CA . ASN A 1 890 ? 17.381 8.512 -24.952 1.00 86.94 890 ASN A CA 1
ATOM 7130 C C . ASN A 1 890 ? 17.187 9.403 -23.724 1.00 86.94 890 ASN A C 1
ATOM 7132 O O . ASN A 1 890 ? 18.056 9.515 -22.864 1.00 86.94 890 ASN A O 1
ATOM 7136 N N . CYS A 1 891 ? 16.000 10.000 -23.596 1.00 86.31 891 CYS A N 1
ATOM 7137 C CA . CYS A 1 891 ? 15.681 10.869 -22.464 1.00 86.31 891 CYS A CA 1
ATOM 7138 C C . CYS A 1 891 ? 15.891 10.189 -21.090 1.00 86.31 891 CYS A C 1
ATOM 7140 O O . CYS A 1 891 ? 16.181 10.876 -20.111 1.00 86.31 891 CYS A O 1
ATOM 7142 N N . ALA A 1 892 ? 15.822 8.853 -20.998 1.00 90.50 892 ALA A N 1
ATOM 7143 C CA . ALA A 1 892 ? 16.046 8.129 -19.746 1.00 90.50 892 ALA A CA 1
ATOM 7144 C C . ALA A 1 892 ? 17.494 8.211 -19.213 1.00 90.50 892 ALA A C 1
ATOM 7146 O O . ALA A 1 892 ? 17.690 8.005 -18.014 1.00 90.50 892 ALA A O 1
ATOM 7147 N N . ASP A 1 893 ? 18.477 8.620 -20.025 1.00 86.44 893 ASP A N 1
ATOM 7148 C CA . ASP A 1 893 ? 19.873 8.820 -19.604 1.00 86.44 893 ASP A CA 1
ATOM 7149 C C . ASP A 1 893 ? 20.006 9.805 -18.430 1.00 86.44 893 ASP A C 1
ATOM 7151 O O . ASP A 1 893 ? 20.816 9.616 -17.518 1.00 86.44 893 ASP A O 1
ATOM 7155 N N . ILE A 1 894 ? 19.178 10.856 -18.405 1.00 89.81 894 ILE A N 1
ATOM 7156 C CA . ILE A 1 894 ? 19.179 11.847 -17.315 1.00 89.81 894 ILE A CA 1
ATOM 7157 C C . ILE A 1 894 ? 18.730 11.240 -15.973 1.00 89.81 894 ILE A C 1
ATOM 7159 O O . ILE A 1 894 ? 19.002 11.800 -14.910 1.00 89.81 894 ILE A O 1
ATOM 7163 N N . MET A 1 895 ? 18.064 10.080 -16.010 1.00 91.50 895 MET A N 1
ATOM 7164 C CA . MET A 1 895 ? 17.565 9.361 -14.837 1.00 91.50 895 MET A CA 1
ATOM 7165 C C . MET A 1 895 ? 18.574 8.347 -14.285 1.00 91.50 895 MET A C 1
ATOM 7167 O O . MET A 1 895 ? 18.406 7.884 -13.154 1.00 91.50 895 MET A O 1
ATOM 7171 N N . THR A 1 896 ? 19.620 7.991 -15.031 1.00 88.50 896 THR A N 1
ATOM 7172 C CA . THR A 1 896 ? 20.558 6.921 -14.646 1.00 88.50 896 THR A CA 1
ATOM 7173 C C . THR A 1 896 ? 21.955 7.420 -14.299 1.00 88.50 896 THR A C 1
ATOM 7175 O O . THR A 1 896 ? 22.659 6.740 -13.548 1.00 88.50 896 THR A O 1
ATOM 7178 N N . LYS A 1 897 ? 22.364 8.589 -14.814 1.00 86.00 897 LYS A N 1
ATOM 7179 C CA . LYS A 1 897 ? 23.730 9.116 -14.664 1.00 86.00 897 LYS A CA 1
ATOM 7180 C C . LYS A 1 897 ? 23.804 10.648 -14.685 1.00 86.00 897 LYS A C 1
ATOM 7182 O O . LYS A 1 897 ? 22.939 11.342 -15.206 1.00 86.00 897 LYS A O 1
ATOM 7187 N N . ALA A 1 898 ? 24.894 11.190 -14.134 1.00 84.75 898 ALA A N 1
ATOM 7188 C CA . ALA A 1 898 ? 25.189 12.625 -14.174 1.00 84.75 898 ALA A CA 1
ATOM 7189 C C . ALA A 1 898 ? 25.720 13.042 -15.557 1.00 84.75 898 ALA A C 1
ATOM 7191 O O . ALA A 1 898 ? 26.813 12.632 -15.961 1.00 84.75 898 ALA A O 1
ATOM 7192 N N . LEU A 1 899 ? 24.968 13.891 -16.261 1.00 84.75 899 LEU A N 1
ATOM 7193 C CA . LEU A 1 899 ? 25.284 14.349 -17.617 1.00 84.75 899 LEU A CA 1
ATOM 7194 C C . LEU A 1 899 ? 26.117 15.645 -17.630 1.00 84.75 899 LEU A C 1
ATOM 7196 O O . LEU A 1 899 ? 26.119 16.433 -16.688 1.00 84.75 899 LEU A O 1
ATOM 7200 N N . GLY A 1 900 ? 26.846 15.875 -18.728 1.00 80.31 900 GLY A N 1
ATOM 7201 C CA . GLY A 1 900 ? 27.554 17.142 -18.975 1.00 80.31 900 GLY A CA 1
ATOM 7202 C C . GLY A 1 900 ? 26.622 18.244 -19.465 1.00 80.31 900 GLY A C 1
ATOM 7203 O O . GLY A 1 900 ? 25.586 17.944 -20.042 1.00 80.31 900 GLY A O 1
ATOM 7204 N N . LYS A 1 901 ? 27.013 19.516 -19.303 1.00 76.75 901 LYS A N 1
ATOM 7205 C CA . LYS A 1 901 ? 26.153 20.689 -19.565 1.00 76.75 901 LYS A CA 1
ATOM 7206 C C . LYS A 1 901 ? 25.372 20.656 -20.896 1.00 76.75 901 LYS A C 1
ATOM 7208 O O . LYS A 1 901 ? 24.159 20.845 -20.834 1.00 76.75 901 LYS A O 1
ATOM 7213 N N . PRO A 1 902 ? 25.982 20.373 -22.067 1.00 79.06 902 PRO A N 1
ATOM 7214 C CA . PRO A 1 902 ? 25.239 20.344 -23.333 1.00 79.06 902 PRO A CA 1
ATOM 7215 C C . PRO A 1 902 ? 24.218 19.198 -23.401 1.00 79.06 902 PRO A C 1
ATOM 7217 O O . PRO A 1 902 ? 23.074 19.402 -23.792 1.00 79.06 902 PRO A O 1
ATOM 7220 N N . SER A 1 903 ? 24.619 18.004 -22.954 1.00 80.88 903 SER A N 1
ATOM 7221 C CA . SER A 1 903 ? 23.773 16.805 -22.939 1.00 80.88 903 SER A CA 1
ATOM 7222 C C . SER A 1 903 ? 22.639 16.931 -21.915 1.00 80.88 903 SER A C 1
ATOM 7224 O O . SER A 1 903 ? 21.491 16.672 -22.259 1.00 80.88 903 SER A O 1
ATOM 7226 N N . PHE A 1 904 ? 22.923 17.432 -20.709 1.00 84.81 904 PHE A N 1
ATOM 7227 C CA . PHE A 1 904 ? 21.919 17.709 -19.682 1.00 84.81 904 PHE A CA 1
ATOM 7228 C C . PHE A 1 904 ? 20.878 18.721 -20.174 1.00 84.81 904 PHE A C 1
ATOM 7230 O O . PHE A 1 904 ? 19.686 18.476 -20.037 1.00 84.81 904 PHE A O 1
ATOM 7237 N N . GLY A 1 905 ? 21.309 19.821 -20.805 1.00 81.31 905 GLY A N 1
ATOM 7238 C CA . GLY A 1 905 ? 20.393 20.809 -21.384 1.00 81.31 905 GLY A CA 1
ATOM 7239 C C . GLY A 1 905 ? 19.502 20.226 -22.487 1.00 81.31 905 GLY A C 1
ATOM 7240 O O . GLY A 1 905 ? 18.308 20.506 -22.514 1.00 81.31 905 GLY A O 1
ATOM 7241 N N . ALA A 1 906 ? 20.052 19.373 -23.358 1.00 82.44 906 ALA A N 1
ATOM 7242 C CA . ALA A 1 906 ? 19.277 18.686 -24.392 1.00 82.44 906 ALA A CA 1
ATOM 7243 C C . ALA A 1 906 ? 18.232 17.722 -23.799 1.00 82.44 906 ALA A C 1
ATOM 7245 O O . ALA A 1 906 ? 17.062 17.799 -24.162 1.00 82.44 906 ALA A O 1
ATOM 7246 N N . HIS A 1 907 ? 18.621 16.881 -22.835 1.00 83.19 907 HIS A N 1
ATOM 7247 C CA . HIS A 1 907 ? 17.712 15.918 -22.200 1.00 83.19 907 HIS A CA 1
ATOM 7248 C C . HIS A 1 907 ? 16.661 16.609 -21.321 1.00 83.19 907 HIS A C 1
ATOM 7250 O O . HIS A 1 907 ? 15.515 16.176 -21.279 1.00 83.19 907 HIS A O 1
ATOM 7256 N N . ARG A 1 908 ? 17.012 17.726 -20.670 1.00 84.75 908 ARG A N 1
ATOM 7257 C CA . ARG A 1 908 ? 16.065 18.555 -19.914 1.00 84.75 908 ARG A CA 1
ATOM 7258 C C . ARG A 1 908 ? 14.991 19.174 -20.816 1.00 84.75 908 ARG A C 1
ATOM 7260 O O . ARG A 1 908 ? 13.829 19.193 -20.427 1.00 84.75 908 ARG A O 1
ATOM 7267 N N . ARG A 1 909 ? 15.348 19.612 -22.029 1.00 80.94 909 ARG A N 1
ATOM 7268 C CA . ARG A 1 909 ? 14.360 20.076 -23.019 1.00 80.94 909 ARG A CA 1
ATOM 7269 C C . ARG A 1 909 ? 13.437 18.956 -23.493 1.00 80.94 909 ARG A C 1
ATOM 7271 O O . ARG A 1 909 ? 12.247 19.192 -23.635 1.00 80.94 909 ARG A O 1
ATOM 7278 N N . LEU A 1 910 ? 13.945 17.728 -23.645 1.00 81.88 910 LEU A N 1
ATOM 7279 C CA . LEU A 1 910 ? 13.093 16.559 -23.915 1.00 81.88 910 LEU A CA 1
ATOM 7280 C C . LEU A 1 910 ? 12.107 16.275 -22.767 1.00 81.88 910 LEU A C 1
ATOM 7282 O O . LEU A 1 910 ? 11.027 15.745 -23.010 1.00 81.88 910 LEU A O 1
ATOM 7286 N N . LEU A 1 911 ? 12.433 16.660 -21.528 1.00 78.31 911 LEU A N 1
ATOM 7287 C CA . LEU A 1 911 ? 11.514 16.629 -20.381 1.00 78.31 911 LEU A CA 1
ATOM 7288 C C . LEU A 1 911 ? 10.538 17.821 -20.337 1.00 78.31 911 LEU A C 1
ATOM 7290 O O . LEU A 1 911 ? 9.825 17.965 -19.349 1.00 78.31 911 LEU A O 1
ATOM 7294 N N . MET A 1 912 ? 10.498 18.674 -21.366 1.00 71.75 912 MET A N 1
ATOM 7295 C CA . MET A 1 912 ? 9.645 19.871 -21.433 1.00 71.75 912 MET A CA 1
ATOM 7296 C C . MET A 1 912 ? 9.871 20.863 -20.278 1.00 71.75 912 MET A C 1
ATOM 7298 O O . MET A 1 912 ? 8.944 21.551 -19.853 1.00 71.75 912 MET A O 1
ATOM 7302 N N . ILE A 1 913 ? 11.107 20.928 -19.764 1.00 66.31 913 ILE A N 1
ATOM 7303 C CA . ILE A 1 913 ? 11.534 21.926 -18.775 1.00 66.31 913 ILE A CA 1
ATOM 7304 C C . ILE A 1 913 ? 12.393 22.965 -19.490 1.00 66.31 913 ILE A C 1
ATOM 7306 O O . ILE A 1 913 ? 13.578 22.730 -19.771 1.00 66.31 913 ILE A O 1
ATOM 7310 N N . ASP A 1 914 ? 11.789 24.116 -19.756 1.00 60.44 914 ASP A N 1
ATOM 7311 C CA . ASP A 1 914 ? 12.460 25.287 -20.313 1.00 60.44 914 ASP A CA 1
ATOM 7312 C C . ASP A 1 914 ? 12.018 26.565 -19.581 1.00 60.44 914 ASP A C 1
ATOM 7314 O O . ASP A 1 914 ? 11.228 26.494 -18.635 1.00 60.44 914 ASP A O 1
ATOM 7318 N N . VAL A 1 915 ? 12.618 27.698 -19.952 1.00 42.94 915 VAL A N 1
ATOM 7319 C CA . VAL A 1 915 ? 12.291 29.035 -19.417 1.00 42.94 915 VAL A CA 1
ATOM 7320 C C . VAL A 1 915 ? 10.920 29.504 -19.886 1.00 42.94 915 VAL A C 1
ATOM 7322 O O . VAL A 1 915 ? 10.583 29.247 -21.065 1.00 42.94 915 VAL A O 1
#

Nearest PDB structures (foldseek):
  6put-assembly1_A-2  TM=7.399E-01  e=1.481E-06  Saccharolobus solfataricus P2
  8fno-assembly1_G  TM=5.697E-01  e=3.936E-08  Homo sapiens
  8fnl-assembly1_G  TM=5.488E-01  e=2.208E-08  Homo sapiens
  8fng-assembly1_G  TM=5.490E-01  e=1.808E-07  Homo sapiens
  6voy-assembly1_D  TM=5.419E-01  e=4.466E-06  Saccharolobus solfataricus P2

pLDDT: mean 72.33, std 20.07, range [20.31, 95.19]

Foldseek 3Di:
DFAADPPDDDPVCVPPPDPLLCVLPPDDDDDDDDDDDQPPPLQPDAFQAEKEKDKDFQDPAAAPVQFRMKIWIAGSNLRQIDIDGHNDLLCVLVVVVVVQCCCCVVVVHHHAEYEYEPDCSCVDPVNVVVCVVSNHHYDYDDPPDPPPRVSVVVVVSQLSSQLSSLCSVLVPDPSLSVLSSVQSSVVQQQFADVSNVRDGSVCSSNVDHDHCNPDARFQFKKWAADPPVPDPDPPDDRTAIFTFSHADPVDGFTFTQGPPPRDTDGGHDMDTDRLHRPSDPDSPPVPDDPPPVPDDDDDDDPDDDPDDDDPPPDDDDPDDPVCVVVCVVVVVVVLVVVVVVVVVVVVVVVVVVPPDDDDDDDDDDDDDDDDDDDDDDDDDDDAPWDQLPDWDDVLWDDDDDDPDPQPFDDPVVCCVDPCNVQQLVQVLVQVVVLVVLVQWAADDPVNVVCVVVVLADAWEKDKTWDFDADPVRHRPGIHIFIATQQVPDDDPAQHPDQDDAFFALLVVLLVVLCCSLVSKIKHKFFAPPLLSNQFGPHFHKYFDDPCSCVNPNPPRHDGRDIITRGTGGHHNSRSLVSSRVSVLVLLVVVPWDAQPLGRQWTWDDAPPFIWIWGDGRRMIMIIHNNVVVRVVVVVVRDDDDDTDSCQLCVLCVVQVNNPPAADQALDAAPDADAPVQFDPDPVQQVVVVPDPQQVLLVSVCSCCFNWNVLCFQLSVRLNVCSVTDGPVSVVSSSSNSSHCSNQVVWTFRSDQPDPDDDPLQQQKAWFWAWAAQDPHPRWIWIKIFIHHNLATSGIHTDTDPDRDPDRLRRRLVNQLVVVVVSVSSQSVVCVHHNHDPAAYEYEYADPVNLVLLVDDDDPVCVVPPPSSVVSVVCVVVRNHDYDHDHPLPRLRVSRGGRDHSVSSVSSVVSNNTDD

Sequence (915 aa):
MVAGLPENLDFSNTSLECPACLSGKMTRVPYPRKGVKSDESIKDMNVGDEVCSDTFGPIQGMSRYGNRFIVEFIDKASSFAFLFGLSTLSQVFTKYIVMWNILNTQLGVKIKLFRADGHGCYDNSEMRSFLAKDGTLFKMRTPYCLEQNAIAERRVRTIVEMARTMLIHSCVPSYCWEDAVMHANHVKNRIITRVLNNVTPYEKFWKKKPDLQWLRPFGCLAYVLIHKELRQGKFEAVARPGVLMGMSDAHSGYKIHMLQNNEIKIARDVWFYEEVFPYRKNPTNDLQWMNPLDCPKPEDDERVPDGFEDPFVKSRENTNETRRISELSNLYKEKVFQINNTLLKITSSVSSVISDEPAVVTEGVEKLESTNFGEEVICSGKQDVYDFSQKDIIKDCMVDGVILNVAELDLKSELEGSDREKWLEAFRVEYGAILRTKTFVPMTLEARRLLHEGKIKVHQTRPILVHKFDEAGNIARYKVRLVVKGFTMEQGIDYDKTFAPCARMNTVRMIVAWAVALKWQVIHADVPNAYLNGKTPHLVVIKLPPMWNEVLGDVVGKDGQPAIMANSLYGAPDAGRNWNSTYVQIFIEEGYTQCKKEPCLFVKGSYPRVAIFVIWVDDTFATGSDVPEIDWMMSRLKDKLNIKKAFIEKIAQRFGLSDAKPLNLPVQKGFRPLKNMCPVNEEDREEMRRIPYRSAVGSLLYVALCTRPDIMYATCALARFGHNPGKAHWTGVKSIIRYLMASRDMCFNYWFPSSELSVVDLVPNGFSDAAFNDADDGRSTMGYVLYMAGYPISWRSKVAKTVAQSSFEAEWVALNGFAREVVWARDVFAHIFGPCKISSTLRIDNQACFIHVEQRVTEANKHFKPKFFLMVQLVRDQIVTVVKINSTENCADIMTKALGKPSFGAHRRLLMIDV

Secondary structure (DSSP, 8-state):
--TT--TT----------HHHHHHH----------PPP-GGGTTPPTTSEEEEEEE-PPSS--TTS--EEEEEEETTTTEEEEEEESSGGGHHHHHHHHHHHIIIII----SEEEE-S-TTS--HHHHHHHHHHT-EEEEPPTT-GGGGHHHHHHHHHHHHHHHHHHHHH---GGGHHHHHHHHHHHHTTS--GGGTT--HHHHHHSSPPP-TT---TT-EEEEEPPGGG-SSTTS-SEEEEEEEEE-SSSSSEEEEETTT--EEEESSEEEETT--TT-S-TTTTTS---TT-PPP------PPS----TTSS----SSHHHHHHHHHHHHHHHHHHHHHHHHHHHHHHTTT---PPP--------------------------B-TTSS--TTSS-------------HHHHHSSTTHHHHHHHHHHHHHHHHHTT-EEEPPHHHHHHHHTTSS-EEPEEEEEEEEE-TTSSEEEEEEEEEE-GGG--BTTTBS--------HHHHHHHHHHHHHHT--EEEEE-TTHHHHSEEEEEEEEEPPTTHHHHH-TTS--TT-EEEEEE--BT-TTHHHHHHHHHHHHHHHTTPEEPTT-TTEEEEEETTEEEEEEEETTEEEEEES-HHHHHHHHHHT---------HHHHHHHHTT-TTPPP-S-SS-TT----GGGS--SHHHHHHHHTS-HHHHHHHHHHHHHHT-GGGHHHHHHHHTTSSS--HHHHHHHHHHHHHHHHTTT-EE------S---GGGGS-EEEEEEE---TTTSPPEEEEEEEETTEEEEEEEEE-SS--SSHHHHHHHHHHHHHHHHHHHHHHHHHHH----SPEEEEE--HHHHHHHHS---TTTTT-HHHHHHHHHHHHTTSEEEEE--GGG-TTHHHHS---HHHHHHHHHHTTEE-

Mean predicted aligned error: 20.75 Å

InterPro domains:
  IPR001584 Integrase, catalytic core [PS50994] (28-209)
  IPR012337 Ribonuclease H-like superfamily [SSF53098] (48-204)
  IPR013103 Reverse transcriptase, RNA-dependent DNA polymerase [PF07727] (464-645)
  IPR036397 Ribonuclease H superfamily [G3DSA:3.30.420.10] (41-217)
  IPR039537 Retrotransposon Ty1/copia-like [PTHR42648] (17-261)
  IPR057670 Retroviral polymerase, SH3-like domain [PF25597] (220-283)

Radius of gyration: 34.71 Å; Cα contacts (8 Å, |Δi|>4): 1404; chains: 1; bounding box: 83×111×71 Å

Solvent-accessible surface area (backbone atoms only — not comparable to full-atom values): 52802 Å² total; per-residue (Å²): 131,68,50,60,67,74,95,80,76,78,75,84,70,81,80,74,83,47,65,38,50,48,77,35,60,71,69,84,86,73,78,90,69,80,82,78,77,78,76,76,77,54,80,82,49,52,74,32,53,36,35,37,36,45,74,53,67,79,49,90,62,56,26,85,85,60,21,30,32,37,42,38,41,28,29,64,43,29,63,32,68,50,77,44,81,23,70,51,64,77,51,48,56,64,52,49,52,53,53,52,49,46,35,38,72,76,68,71,35,66,59,46,29,43,35,35,56,75,53,70,60,77,69,40,70,68,52,52,53,48,32,59,74,73,63,28,44,78,46,68,51,62,89,92,55,71,75,84,54,45,68,44,57,53,46,55,51,52,31,52,34,44,17,46,20,42,33,60,64,15,43,48,63,75,43,50,50,58,41,35,35,53,36,31,45,58,49,58,25,60,39,66,33,80,93,53,79,62,40,25,17,40,26,63,66,70,76,42,82,58,76,42,67,79,68,72,58,62,31,13,29,27,33,38,62,56,60,76,88,78,51,93,49,99,83,55,80,55,53,47,60,21,29,32,47,37,72,45,93,89,48,95,28,37,29,27,39,30,72,86,76,76,44,77,45,79,39,67,62,62,49,75,42,69,90,40,33,81,58,45,92,54,91,75,65,81,78,53,81,76,56,92,85,72,68,77,76,90,72,91,75,93,72,80,78,87,85,78,82,81,83,78,85,76,88,81,83,87,67,63,64,57,41,52,52,48,48,50,48,47,52,44,50,51,48,52,50,50,48,51,54,50,47,52,56,48,51,64,62,49,62,76,72,72,82,80,82,84,86,79,91,77,87,83,84,85,87,86,85,89,85,89,89,84,82,80,86,87,75,95,70,90,76,84,74,53,66,88,90,60,96,76,68,80,71,37,80,80,58,86,87,70,88,69,87,64,73,78,54,56,71,67,65,48,59,75,39,96,56,27,69,56,49,50,51,22,45,38,55,44,54,48,48,37,56,76,56,46,16,62,40,79,65,47,74,62,59,54,48,39,42,74,69,65,76,49,68,76,41,54,47,48,78,44,50,42,80,39,60,46,97,88,71,47,84,67,43,63,41,48,46,66,27,38,53,30,90,77,58,46,81,78,66,52,45,83,68,47,84,53,87,68,50,53,69,44,55,54,42,45,52,51,39,46,26,63,73,69,68,31,49,54,42,79,48,38,44,76,66,40,36,38,66,2,50,43,94,37,87,35,35,28,29,41,41,84,64,43,29,83,62,66,37,77,83,86,49,53,56,60,39,69,28,29,37,49,16,23,44,46,56,38,73,33,18,64,21,26,21,49,53,46,54,52,48,54,43,49,75,74,63,34,45,67,37,90,91,43,81,33,33,34,37,32,73,42,67,86,49,20,31,36,38,38,39,43,85,48,37,34,43,36,35,40,65,30,54,69,61,44,53,51,54,49,63,76,63,70,55,85,80,87,71,54,70,61,58,70,63,51,52,29,54,75,71,74,42,72,88,50,77,66,36,96,48,46,55,57,58,76,64,68,87,51,75,88,49,29,54,84,52,69,68,54,43,58,59,44,69,74,49,67,55,55,61,52,48,52,56,47,44,52,44,21,72,76,73,35,63,82,41,30,27,61,46,53,55,51,52,74,34,59,88,59,56,17,71,64,51,50,52,47,54,52,33,34,53,24,16,47,64,61,44,61,83,43,45,71,64,91,73,79,94,64,98,71,84,53,77,71,44,65,44,51,28,35,28,34,28,42,37,58,56,38,92,84,76,41,28,19,26,22,7,28,35,34,27,29,57,88,38,74,29,43,72,46,47,45,71,45,94,55,67,50,94,44,59,60,52,27,34,48,52,20,44,49,58,45,51,54,52,46,52,52,50,47,54,54,46,27,69,50,69,40,84,72,81,69,51,26,47,40,36,33,54,58,65,66,51,57,55,52,58,78,47,88,78,51,90,91,52,69,87,54,64,79,72,51,51,57,57,39,46,36,42,73,71,44,53,33,42,80,45,81,49,57,66,94,74,38,55,9,48,55,24,34,47,54,50,45,74,73,59,40,54,54,41,32,48,72,59,36,44,48,122

Organism: NCBI:txid192259